Protein 2WUS (pdb70)

Sequence (837 aa):
LRKDIGIDLGTANTLVFLRGKGIVVNEPSVIAIDSTTGEILKVGLEAKNMIGKTPATIKAIRPMRDGVIADYTVALVMLRYFINKAKGGMNLFKPRVVIGVPIGITDVERRAILDAGLEAGASKVFLIEEPMAAAIGSNLNVEEPSGNMVVDIGGGTTEVAVISLGSIVTWESIRIAGDEMDEAIVQYVRETYRVAIGERTAERVKIEIGNVFPSKENDELETTVSGIDLSTGLPRKLTLKGGEVREALRSVVVAIVESVRTTLEKTPPELVSDIIERGIFLTGGGSLLRGLDTLLQKETGISVIRSEEPLTAVAKGAGMVLDKVNILKKLQGAGKDIGIDLGTANTLVFLRGKGIVVNEPSVIAIDSTTGEILKVGLEAKNMIGKTPATIKAIRPMRDGVIADYTVALVMLRYFINKAKGGMNLFKPRVVIGVPIGITDVERRAILDAGLEAGASKVFLIEEPMAAAIGSNLNVEEPSGNMVVDIGGGTTEVAVISLGSIVTWESIRIAGDEMDEAIVQYVRETYRVAIGERTAERVKIEIGNVFPSKENDELETTVSGIDLSTGLPRKLTLKGGEVREALRSVVVAIVESVRTTLEKTPPELVSDIIERGIFLTGGGSLLRGLDTLLQKETGISVIRSEEPLTAVAKGAGMVLDKVNILKKLQGAGSEKWKELGETFRKKREERRITLLDASLFTNINPSKLKRIEEGDLKGLDAEVYIKSYIKRYSEFLELSPDEMLKLYEEGKEEVAEEVEEKWKELGETFRKKREERRITLLDASLFTNINPSKLKRIEEGDLKGLDAEVYIKSYIKRYSEFLELSPDEMLKLYEEGKEEVA

Radius of gyration: 31.62 Å; Cα contacts (8 Å, |Δi|>4): 1701; chains: 4; bounding box: 78×76×75 Å

Nearest PDB structures (foldseek):
  1jcf-assembly1_A  TM=9.693E-01  e=6.500E-61  Thermotoga maritima
  8azg-assembly1_M  TM=9.417E-01  e=6.261E-46  Geobacillus stearothermophilus ATCC 7953
  4czl-assembly1_A  TM=9.411E-01  e=1.252E-42  Caulobacter vibrioides
  4czm-assembly2_B  TM=9.545E-01  e=4.908E-42  Caulobacter vibrioides
  4czj-assembly2_B  TM=9.371E-01  e=2.915E-41  Caulobacter vibrioides

Secondary structure (DSSP, 8-state):
--SEEEEE--SSEEEEEETTTEEEEEEES-EEE-TTT--EEEETHHHHHHHHH-GGG-EEE-S-SSSS-S-HHHHHHHHHHHHHHHH-SS--SPPEEEEEE-SS--HHHHHHHHHHHHHHT-SEEEEEEHHHHHHHHTT--SSSSS-EEEEEE-SS-EEEEEE-SSSEEEEEEES-SSHHHHHHHHHHHHHHSSEE--HHHHHHHHHHH-BSS--HHHHT-EEEEEEEETTT-SEEEEEEEHHHHHHHHHHHHHHHHHHHHHHHHTS-HHHHHHHHHH-EEEESGGG--BTHHHHHHHHHSS-EEEPSSTTTHHHHHHHHTTT-HHHHTTS-EE-/-EEEEEE-SSBEEEEETTTEEEE--B--EE--TTS----EESGGGTTTTSS--TT---B-SS-SSS----TTHHHHHHHHHHHTTSS--S-PPEEEEEE-SS--HHHHHHHHHHHHTTS-SEEEEEEHHHHHHHHTT--TTSSS-EEEEEE-SS-EEEEEEETTEEEEEEEES-SSHHHHHHHHHHHHHHHSEE--HHHHHHHHHHH-BSS--HHHHH-EEEEEEEETTT--EEEEEEEHHHHHHHHHHHHHHHHHHHHHHHTSS-HHHHHHHHHH-EEEESGGG--BTHHHHHHHHHS--EEE-S-TTTHHHHHHHHTTT-HHHHTTSEEE-/-HHHHHHHHHHHHHHHTTT--HHHHHHHSS--HHHHHHHHHT--TTSS-HHHHHHHHHHHHHHSS--HHHHHHHHHHHHHHHHTT--/-HHHHHHHHHHHHHHTTT--HHHHHHHS---HHHHHHHHTT--TTSS-HHHHHHHHHHHHHHTT--HHHHHHHHHTTTTS--

B-factor: mean 46.61, std 30.21, range [3.5, 229.76]

GO terms:
  GO:0005515 protein binding (F, IPI)

Structure (mmCIF, N/CA/C/O backbone):
data_2WUS
#
_entry.id   2WUS
#
_cell.length_a   81.813
_cell.length_b   109.836
_cell.length_c   112.273
_cell.angle_alpha   90.00
_cell.angle_beta   90.00
_cell.angle_gamma   90.00
#
_symmetry.space_group_name_H-M   'P 2 21 21'
#
loop_
_entity.id
_entity.type
_entity.pdbx_description
1 polymer 'ROD SHAPE-DETERMINING PROTEIN MREB'
2 polymer 'PUTATIVE UNCHARACTERIZED PROTEIN'
#
loop_
_atom_site.group_PDB
_atom_site.id
_atom_site.type_symbol
_atom_site.label_atom_id
_atom_site.label_alt_id
_atom_site.label_comp_id
_atom_site.label_asym_id
_atom_site.label_entity_id
_atom_site.label_seq_id
_atom_site.pdbx_PDB_ins_code
_atom_site.Cartn_x
_atom_site.Cartn_y
_atom_site.Cartn_z
_atom_site.occupancy
_atom_site.B_iso_or_equiv
_atom_site.auth_seq_id
_atom_site.auth_comp_id
_atom_site.auth_asym_id
_atom_site.auth_atom_id
_atom_site.pdbx_PDB_model_num
ATOM 1 N N . LEU A 1 2 ? 29.889 11.126 61.128 1.00 83.02 2 LEU A N 1
ATOM 2 C CA . LEU A 1 2 ? 30.417 10.966 62.475 1.00 78.61 2 LEU A CA 1
ATOM 3 C C . LEU A 1 2 ? 31.749 11.707 62.674 1.00 74.26 2 LEU A C 1
ATOM 4 O O . LEU A 1 2 ? 31.760 12.938 62.622 1.00 92.11 2 LEU A O 1
ATOM 9 N N . ARG A 1 3 ? 32.860 10.997 62.890 1.00 49.96 3 ARG A N 1
ATOM 10 C CA . ARG A 1 3 ? 34.090 11.676 63.348 1.00 41.80 3 ARG A CA 1
ATOM 11 C C . ARG A 1 3 ? 34.724 12.632 62.335 1.00 38.74 3 ARG A C 1
ATOM 12 O O . ARG A 1 3 ? 34.844 13.821 62.606 1.00 49.37 3 ARG A O 1
ATOM 20 N N . LYS A 1 4 ? 35.137 12.138 61.178 1.00 26.95 4 LYS A N 1
ATOM 21 C CA . LYS A 1 4 ? 35.692 13.049 60.181 1.00 28.00 4 LYS A CA 1
ATOM 22 C C . LYS A 1 4 ? 34.689 13.426 59.103 1.00 29.42 4 LYS A C 1
ATOM 23 O O . LYS A 1 4 ? 33.715 12.716 58.870 1.00 27.92 4 LYS A O 1
ATOM 29 N N . ASP A 1 5 ? 34.934 14.563 58.462 1.00 31.58 5 ASP A N 1
ATOM 30 C CA . ASP A 1 5 ? 34.020 15.121 57.468 1.00 26.11 5 ASP A CA 1
ATOM 31 C C . ASP A 1 5 ? 34.745 15.170 56.152 1.00 18.78 5 ASP A C 1
ATOM 32 O O . ASP A 1 5 ? 35.864 15.667 56.091 1.00 25.27 5 ASP A O 1
ATOM 37 N N . ILE A 1 6 ? 34.131 14.664 55.092 1.00 12.79 6 ILE A N 1
ATOM 38 C CA . ILE A 1 6 ? 34.804 14.722 53.800 1.00 17.01 6 ILE A CA 1
ATOM 39 C C . ILE A 1 6 ? 33.926 15.142 52.659 1.00 18.17 6 ILE A C 1
ATOM 40 O O . ILE A 1 6 ? 32.758 14.769 52.569 1.00 22.00 6 ILE A O 1
ATOM 45 N N . GLY A 1 7 ? 34.526 15.916 51.776 1.00 9.78 7 GLY A N 1
ATOM 46 C CA . GLY A 1 7 ? 33.907 16.256 50.520 1.00 27.51 7 GLY A CA 1
ATOM 47 C C . GLY A 1 7 ? 34.609 15.516 49.405 1.00 25.00 7 GLY A C 1
ATOM 48 O O . GLY A 1 7 ? 35.835 15.449 49.365 1.00 25.85 7 GLY A O 1
ATOM 49 N N . ILE A 1 8 ? 33.813 14.960 48.501 1.00 24.17 8 ILE A N 1
ATOM 50 C CA . ILE A 1 8 ? 34.308 14.221 47.356 1.00 14.76 8 ILE A CA 1
ATOM 51 C C . ILE A 1 8 ? 33.972 14.964 46.058 1.00 14.63 8 ILE A C 1
ATOM 52 O O . ILE A 1 8 ? 32.817 15.341 45.849 1.00 19.27 8 ILE A O 1
ATOM 57 N N . ASP A 1 9 ? 34.971 15.204 45.207 1.00 12.63 9 ASP A N 1
ATOM 58 C CA . ASP A 1 9 ? 34.715 15.651 43.827 1.00 26.03 9 ASP A CA 1
ATOM 59 C C . ASP A 1 9 ? 34.918 14.480 42.869 1.00 29.11 9 ASP A C 1
ATOM 60 O O . ASP A 1 9 ? 36.012 14.284 42.350 1.00 25.42 9 ASP A O 1
ATOM 65 N N . LEU A 1 10 ? 33.866 13.697 42.650 1.00 36.69 10 LEU A N 1
ATOM 66 C CA . LEU A 1 10 ? 33.916 12.620 41.664 1.00 37.74 10 LEU A CA 1
ATOM 67 C C . LEU A 1 10 ? 33.998 13.215 40.260 1.00 43.58 10 LEU A C 1
ATOM 68 O O . LEU A 1 10 ? 33.094 13.930 39.809 1.00 60.64 10 LEU A O 1
ATOM 73 N N . GLY A 1 11 ? 35.093 12.932 39.573 1.00 35.95 11 GLY A N 1
ATOM 74 C CA . GLY A 1 11 ? 35.266 13.403 38.216 1.00 47.51 11 GLY A CA 1
ATOM 75 C C . GLY A 1 11 ? 35.481 12.257 37.255 1.00 50.73 11 GLY A C 1
ATOM 76 O O . GLY A 1 11 ? 35.694 11.120 37.660 1.00 55.24 11 GLY A O 1
ATOM 77 N N . THR A 1 12 ? 35.423 12.554 35.970 1.00 49.71 12 THR A N 1
ATOM 78 C CA . THR A 1 12 ? 35.633 11.534 34.961 1.00 53.08 12 THR A CA 1
ATOM 79 C C . THR A 1 12 ? 37.119 11.435 34.654 1.00 51.16 12 THR A C 1
ATOM 80 O O . THR A 1 12 ? 37.542 10.689 33.774 1.00 50.35 12 THR A O 1
ATOM 84 N N . ALA A 1 13 ? 37.919 12.200 35.383 1.00 53.93 13 ALA A N 1
ATOM 85 C CA . ALA A 1 13 ? 39.362 12.101 35.234 1.00 55.93 13 ALA A CA 1
ATOM 86 C C . ALA A 1 13 ? 39.960 11.599 36.538 1.00 46.66 13 ALA A C 1
ATOM 87 O O . ALA A 1 13 ? 40.239 10.405 36.692 1.00 38.07 13 ALA A O 1
ATOM 89 N N . ASN A 1 14 ? 40.143 12.517 37.478 1.00 38.83 14 ASN A N 1
ATOM 90 C CA . ASN A 1 14 ? 40.595 12.159 38.809 1.00 34.22 14 ASN A CA 1
ATOM 91 C C . ASN A 1 14 ? 39.564 12.490 39.867 1.00 40.09 14 ASN A C 1
ATOM 92 O O . ASN A 1 14 ? 38.898 13.522 39.807 1.00 49.75 14 ASN A O 1
ATOM 97 N N . THR A 1 15 ? 39.441 11.604 40.844 1.00 36.30 15 THR A N 1
ATOM 98 C CA . THR A 1 15 ? 38.637 11.892 42.014 1.00 34.67 15 THR A CA 1
ATOM 99 C C . THR A 1 15 ? 39.503 12.555 43.083 1.00 27.42 15 THR A C 1
ATOM 100 O O . THR A 1 15 ? 40.636 12.148 43.329 1.00 29.59 15 THR A O 1
ATOM 104 N N . LEU A 1 16 ? 38.962 13.602 43.686 1.00 23.67 16 LEU A N 1
ATOM 105 C CA . LEU A 1 16 ? 39.655 14.375 44.702 1.00 20.45 16 LEU A CA 1
ATOM 106 C C . LEU A 1 16 ? 38.852 14.249 45.982 1.00 18.43 16 LEU A C 1
ATOM 107 O O . LEU A 1 16 ? 37.635 14.413 45.973 1.00 27.58 16 LEU A O 1
ATOM 112 N N . VAL A 1 17 ? 39.515 13.955 47.087 1.00 9.86 17 VAL A N 1
ATOM 113 C CA . VAL A 1 17 ? 38.815 13.898 48.372 1.00 17.96 17 VAL A CA 1
ATOM 114 C C . VAL A 1 17 ? 39.379 14.906 49.361 1.00 18.87 17 VAL A C 1
ATOM 115 O O . VAL A 1 17 ? 40.564 14.873 49.686 1.00 10.23 17 VAL A O 1
ATOM 119 N N . PHE A 1 18 ? 38.522 15.801 49.838 1.00 16.39 18 PHE A N 1
ATOM 120 C CA . PHE A 1 18 ? 38.937 16.791 50.818 1.00 19.66 18 PHE A CA 1
ATOM 121 C C . PHE A 1 18 ? 38.605 16.343 52.223 1.00 14.32 18 PHE A C 1
ATOM 122 O O . PHE A 1 18 ? 37.464 16.025 52.524 1.00 16.21 18 PHE A O 1
ATOM 130 N N . LEU A 1 19 ? 39.610 16.329 53.083 1.00 10.40 19 LEU A N 1
ATOM 131 C CA . LEU A 1 19 ? 39.397 16.030 54.484 1.00 17.74 19 LEU A CA 1
ATOM 132 C C . LEU A 1 19 ? 39.398 17.331 55.262 1.00 15.59 19 LEU A C 1
ATOM 133 O O . LEU A 1 19 ? 40.262 18.169 55.047 1.00 21.62 19 LEU A O 1
ATOM 138 N N . ARG A 1 20 ? 38.446 17.509 56.171 1.00 20.31 20 ARG A N 1
ATOM 139 C CA . ARG A 1 20 ? 38.449 18.701 57.023 1.00 16.74 20 ARG A CA 1
ATOM 140 C C . ARG A 1 20 ? 39.457 18.592 58.159 1.00 18.80 20 ARG A C 1
ATOM 141 O O . ARG A 1 20 ? 39.483 17.606 58.902 1.00 24.12 20 ARG A O 1
ATOM 149 N N . GLY A 1 21 ? 40.294 19.618 58.270 1.00 22.75 21 GLY A N 1
ATOM 150 C CA . GLY A 1 21 ? 41.399 19.618 59.210 1.00 32.61 21 GLY A CA 1
ATOM 151 C C . GLY A 1 21 ? 42.714 19.198 58.572 1.00 34.93 21 GLY A C 1
ATOM 152 O O . GLY A 1 21 ? 43.767 19.231 59.212 1.00 34.46 21 GLY A O 1
ATOM 153 N N . LYS A 1 22 ? 42.662 18.810 57.302 1.00 27.81 22 LYS A N 1
ATOM 154 C CA . LYS A 1 22 ? 43.839 18.275 56.646 1.00 31.61 22 LYS A CA 1
ATOM 155 C C . LYS A 1 22 ? 44.060 18.857 55.264 1.00 26.63 22 LYS A C 1
ATOM 156 O O . LYS A 1 22 ? 45.099 19.447 54.986 1.00 37.10 22 LYS A O 1
ATOM 162 N N . GLY A 1 23 ? 43.087 18.669 54.390 1.00 17.93 23 GLY A N 1
ATOM 163 C CA . GLY A 1 23 ? 43.205 19.145 53.029 1.00 23.89 23 GLY A CA 1
ATOM 164 C C . GLY A 1 23 ? 42.824 18.076 52.027 1.00 26.43 23 GLY A C 1
ATOM 165 O O . GLY A 1 23 ? 42.129 17.115 52.357 1.00 19.69 23 GLY A O 1
ATOM 166 N N . ILE A 1 24 ? 43.252 18.263 50.786 1.00 25.32 24 ILE A N 1
ATOM 167 C CA . ILE A 1 24 ? 43.139 17.219 49.788 1.00 20.58 24 ILE A CA 1
ATOM 168 C C . ILE A 1 24 ? 44.013 16.040 50.209 1.00 23.78 24 ILE A C 1
ATOM 169 O O . ILE A 1 24 ? 45.232 16.086 50.106 1.00 26.42 24 ILE A O 1
ATOM 174 N N . VAL A 1 25 ? 43.373 14.992 50.708 1.00 31.12 25 VAL A N 1
ATOM 175 C CA . VAL A 1 25 ? 44.068 13.793 51.151 1.00 30.05 25 VAL A CA 1
ATOM 176 C C . VAL A 1 25 ? 44.023 12.710 50.072 1.00 35.38 25 VAL A C 1
ATOM 177 O O . VAL A 1 25 ? 44.582 11.638 50.246 1.00 43.82 25 VAL A O 1
ATOM 181 N N . VAL A 1 26 ? 43.351 12.981 48.959 1.00 32.08 26 VAL A N 1
ATOM 182 C CA . VAL A 1 26 ? 43.286 12.006 47.877 1.00 20.48 26 VAL A CA 1
ATOM 183 C C . VAL A 1 26 ? 43.166 12.635 46.504 1.00 25.48 26 VAL A C 1
ATOM 184 O O . VAL A 1 26 ? 42.208 13.352 46.225 1.00 39.55 26 VAL A O 1
ATOM 188 N N . ASN A 1 27 ? 44.136 12.361 45.643 1.00 27.45 27 ASN A N 1
ATOM 189 C CA . ASN A 1 27 ? 43.995 12.642 44.221 1.00 29.87 27 ASN A CA 1
ATOM 190 C C . ASN A 1 27 ? 44.488 11.426 43.430 1.00 43.95 27 ASN A C 1
ATOM 191 O O . ASN A 1 27 ? 45.692 11.244 43.218 1.00 47.69 27 ASN A O 1
ATOM 196 N N . GLU A 1 28 ? 43.537 10.579 43.038 1.00 43.08 28 GLU A N 1
ATOM 197 C CA . GLU A 1 28 ? 43.808 9.346 42.306 1.00 30.15 28 GLU A CA 1
ATOM 198 C C . GLU A 1 28 ? 42.826 9.247 41.135 1.00 22.85 28 GLU A C 1
ATOM 199 O O . GLU A 1 28 ? 41.705 9.770 41.214 1.00 16.87 28 GLU A O 1
ATOM 205 N N . PRO A 1 29 ? 43.246 8.599 40.033 1.00 18.03 29 PRO A N 1
ATOM 206 C CA . PRO A 1 29 ? 42.403 8.489 38.830 1.00 19.28 29 PRO A CA 1
ATOM 207 C C . PRO A 1 29 ? 41.113 7.703 39.075 1.00 26.92 29 PRO A C 1
ATOM 208 O O . PRO A 1 29 ? 41.131 6.742 39.832 1.00 35.51 29 PRO A O 1
ATOM 212 N N . SER A 1 30 ? 40.010 8.100 38.442 1.00 38.26 30 SER A N 1
ATOM 213 C CA . SER A 1 30 ? 38.710 7.434 38.650 1.00 41.42 30 SER A CA 1
ATOM 214 C C . SER A 1 30 ? 38.556 6.105 37.878 1.00 41.68 30 SER A C 1
ATOM 215 O O . SER A 1 30 ? 37.689 5.982 37.005 1.00 39.62 30 SER A O 1
ATOM 218 N N . VAL A 1 31 ? 39.375 5.109 38.211 1.00 42.23 31 VAL A N 1
ATOM 219 C CA . VAL A 1 31 ? 39.426 3.873 37.429 1.00 37.73 31 VAL A CA 1
ATOM 220 C C . VAL A 1 31 ? 39.503 2.600 38.266 1.00 33.41 31 VAL A C 1
ATOM 221 O O . VAL A 1 31 ? 40.282 2.533 39.221 1.00 30.70 31 VAL A O 1
ATOM 225 N N . ILE A 1 32 ? 38.701 1.592 37.910 1.00 23.95 32 ILE A N 1
ATOM 226 C CA . ILE A 1 32 ? 38.924 0.246 38.453 1.00 36.97 32 ILE A CA 1
ATOM 227 C C . ILE A 1 32 ? 39.429 -0.737 37.373 1.00 31.91 32 ILE A C 1
ATOM 228 O O . ILE A 1 32 ? 39.004 -0.692 36.215 1.00 20.59 32 ILE A O 1
ATOM 233 N N . ALA A 1 33 ? 40.383 -1.583 37.752 1.00 30.05 33 ALA A N 1
ATOM 234 C CA . ALA A 1 33 ? 40.919 -2.591 36.848 1.00 27.95 33 ALA A CA 1
ATOM 235 C C . ALA A 1 33 ? 40.353 -3.944 37.235 1.00 27.30 33 ALA A C 1
ATOM 236 O O . ALA A 1 33 ? 40.549 -4.394 38.361 1.00 33.43 33 ALA A O 1
ATOM 238 N N . ILE A 1 34 ? 39.641 -4.590 36.319 1.00 23.49 34 ILE A N 1
ATOM 239 C CA . ILE A 1 34 ? 39.139 -5.944 36.575 1.00 35.11 34 ILE A CA 1
ATOM 240 C C . ILE A 1 34 ? 39.821 -6.939 35.625 1.00 42.18 34 ILE A C 1
ATOM 241 O O . ILE A 1 34 ? 40.201 -6.576 34.518 1.00 52.63 34 ILE A O 1
ATOM 246 N N . ASP A 1 35 ? 39.998 -8.185 36.049 1.00 41.04 35 ASP A N 1
ATOM 247 C CA . ASP A 1 35 ? 40.680 -9.158 35.192 1.00 39.20 35 ASP A CA 1
ATOM 248 C C . ASP A 1 35 ? 39.793 -9.532 34.011 1.00 27.66 35 ASP A C 1
ATOM 249 O O . ASP A 1 35 ? 38.608 -9.811 34.173 1.00 31.64 35 ASP A O 1
ATOM 254 N N . SER A 1 36 ? 40.381 -9.537 32.823 1.00 29.02 36 SER A N 1
ATOM 255 C CA . SER A 1 36 ? 39.632 -9.627 31.572 1.00 43.25 36 SER A CA 1
ATOM 256 C C . SER A 1 36 ? 38.794 -10.903 31.425 1.00 49.80 36 SER A C 1
ATOM 257 O O . SER A 1 36 ? 38.013 -11.052 30.480 1.00 46.56 36 SER A O 1
ATOM 260 N N . THR A 1 37 ? 38.941 -11.816 32.372 1.00 51.73 37 THR A N 1
ATOM 261 C CA . THR A 1 37 ? 38.290 -13.104 32.245 1.00 54.08 37 THR A CA 1
ATOM 262 C C . THR A 1 37 ? 37.184 -13.317 33.277 1.00 52.46 37 THR A C 1
ATOM 263 O O . THR A 1 37 ? 36.023 -13.530 32.919 1.00 54.38 37 THR A O 1
ATOM 267 N N . THR A 1 38 ? 37.553 -13.246 34.553 1.00 47.09 38 THR A N 1
ATOM 268 C CA . THR A 1 38 ? 36.629 -13.488 35.660 1.00 50.67 38 THR A CA 1
ATOM 269 C C . THR A 1 38 ? 35.653 -12.334 35.907 1.00 51.18 38 THR A C 1
ATOM 270 O O . THR A 1 38 ? 34.471 -12.558 36.213 1.00 53.96 38 THR A O 1
ATOM 274 N N . GLY A 1 39 ? 36.147 -11.104 35.772 1.00 39.97 39 GLY A N 1
ATOM 275 C CA . GLY A 1 39 ? 35.385 -9.932 36.168 1.00 37.30 39 GLY A CA 1
ATOM 276 C C . GLY A 1 39 ? 35.702 -9.674 37.623 1.00 39.01 39 GLY A C 1
ATOM 277 O O . GLY A 1 39 ? 34.870 -9.200 38.386 1.00 39.16 39 GLY A O 1
ATOM 278 N N . GLU A 1 40 ? 36.928 -10.027 37.997 1.00 42.21 40 GLU A N 1
ATOM 279 C CA . GLU A 1 40 ? 37.421 -9.898 39.362 1.00 45.09 40 GLU A CA 1
ATOM 280 C C . GLU A 1 40 ? 38.001 -8.502 39.563 1.00 49.95 40 GLU A C 1
ATOM 281 O O . GLU A 1 40 ? 39.079 -8.174 39.057 1.00 47.64 40 GLU A O 1
ATOM 287 N N . ILE A 1 41 ? 37.271 -7.667 40.287 1.00 49.36 41 ILE A N 1
ATOM 288 C CA . ILE A 1 41 ? 37.787 -6.358 40.623 1.00 37.43 41 ILE A CA 1
ATOM 289 C C . ILE A 1 41 ? 39.136 -6.536 41.299 1.00 38.79 41 ILE A C 1
ATOM 290 O O . ILE A 1 41 ? 39.230 -7.108 42.381 1.00 15.95 41 ILE A O 1
ATOM 295 N N . LEU A 1 42 ? 40.177 -6.064 40.620 1.00 40.26 42 LEU A N 1
ATOM 296 C CA . LEU A 1 42 ? 41.556 -6.211 41.075 1.00 41.90 42 LEU A CA 1
ATOM 297 C C . LEU A 1 42 ? 42.055 -4.989 41.842 1.00 42.49 42 LEU A C 1
ATOM 298 O O . LEU A 1 42 ? 42.380 -5.065 43.022 1.00 34.95 42 LEU A O 1
ATOM 303 N N . LYS A 1 43 ? 42.144 -3.857 41.161 1.00 49.28 43 LYS A N 1
ATOM 304 C CA . LYS A 1 43 ? 42.586 -2.647 41.834 1.00 41.39 43 LYS A CA 1
ATOM 305 C C . LYS A 1 43 ? 41.669 -1.477 41.561 1.00 34.62 43 LYS A C 1
ATOM 306 O O . LYS A 1 43 ? 40.900 -1.472 40.599 1.00 41.11 43 LYS A O 1
ATOM 312 N N . VAL A 1 44 ? 41.739 -0.491 42.440 1.00 27.25 44 VAL A N 1
ATOM 313 C CA . VAL A 1 44 ? 41.033 0.749 42.227 1.00 28.72 44 VAL A CA 1
ATOM 314 C C . VAL A 1 44 ? 42.009 1.910 42.398 1.00 31.79 44 VAL A C 1
ATOM 315 O O . VAL A 1 44 ? 42.936 1.838 43.198 1.00 29.01 44 VAL A O 1
ATOM 319 N N . GLY A 1 45 ? 41.826 2.954 41.597 1.00 38.62 45 GLY A N 1
ATOM 320 C CA . GLY A 1 45 ? 42.609 4.170 41.724 1.00 33.40 45 GLY A CA 1
ATOM 321 C C . GLY A 1 45 ? 43.941 4.171 41.003 1.00 34.18 45 GLY A C 1
ATOM 322 O O . GLY A 1 45 ? 44.079 3.635 39.907 1.00 44.18 45 GLY A O 1
ATOM 323 N N . LEU A 1 46 ? 44.920 4.800 41.636 1.00 32.19 46 LEU A N 1
ATOM 324 C CA . LEU A 1 46 ? 46.260 4.949 41.103 1.00 34.85 46 LEU A CA 1
ATOM 325 C C . LEU A 1 46 ? 46.888 3.563 40.881 1.00 38.60 46 LEU A C 1
ATOM 326 O O . LEU A 1 46 ? 47.489 3.288 39.832 1.00 35.84 46 LEU A O 1
ATOM 331 N N . GLU A 1 47 ? 46.713 2.680 41.858 1.00 39.12 47 GLU A N 1
ATOM 332 C CA . GLU A 1 47 ? 47.114 1.287 41.710 1.00 49.24 47 GLU A CA 1
ATOM 333 C C . GLU A 1 47 ? 46.570 0.675 40.415 1.00 43.43 47 GLU A C 1
ATOM 334 O O . GLU A 1 47 ? 47.129 -0.290 39.908 1.00 44.15 47 GLU A O 1
ATOM 340 N N . ALA A 1 48 ? 45.474 1.230 39.899 1.00 40.54 48 ALA A N 1
ATOM 341 C CA . ALA A 1 48 ? 44.822 0.722 38.691 1.00 38.47 48 ALA A CA 1
ATOM 342 C C . ALA A 1 48 ? 45.275 1.455 37.440 1.00 40.41 48 ALA A C 1
ATOM 343 O O . ALA A 1 48 ? 45.224 0.914 36.339 1.00 47.35 48 ALA A O 1
ATOM 345 N N . LYS A 1 49 ? 45.686 2.701 37.594 1.00 39.31 49 LYS A N 1
ATOM 346 C CA . LYS A 1 49 ? 46.219 3.425 36.458 1.00 45.46 49 LYS A CA 1
ATOM 347 C C . LYS A 1 49 ? 47.523 2.744 36.135 1.00 41.87 49 LYS A C 1
ATOM 348 O O . LYS A 1 49 ? 47.867 2.567 34.970 1.00 38.93 49 LYS A O 1
ATOM 354 N N . ASN A 1 50 ? 48.233 2.333 37.183 1.00 41.16 50 ASN A N 1
ATOM 355 C CA . ASN A 1 50 ? 49.562 1.745 37.025 1.00 47.68 50 ASN A CA 1
ATOM 356 C C . ASN A 1 50 ? 49.586 0.376 36.332 1.00 44.14 50 ASN A C 1
ATOM 357 O O . ASN A 1 50 ? 50.260 0.193 35.311 1.00 42.75 50 ASN A O 1
ATOM 362 N N . MET A 1 51 ? 48.841 -0.578 36.876 1.00 38.96 51 MET A N 1
ATOM 363 C CA . MET A 1 51 ? 48.825 -1.922 36.318 1.00 40.06 51 MET A CA 1
ATOM 364 C C . MET A 1 51 ? 48.065 -1.989 34.997 1.00 31.19 51 MET A C 1
ATOM 365 O O . MET A 1 51 ? 48.034 -3.011 34.335 1.00 29.25 51 MET A O 1
ATOM 370 N N . ILE A 1 52 ? 47.457 -0.887 34.606 1.00 38.96 52 ILE A N 1
ATOM 371 C CA . ILE A 1 52 ? 46.789 -0.841 33.321 1.00 45.79 52 ILE A CA 1
ATOM 372 C C . ILE A 1 52 ? 47.813 -0.460 32.242 1.00 45.57 52 ILE A C 1
ATOM 373 O O . ILE A 1 52 ? 47.586 -0.652 31.046 1.00 45.11 52 ILE A O 1
ATOM 378 N N . GLY A 1 53 ? 48.954 0.059 32.685 1.00 43.80 53 GLY A N 1
ATOM 379 C CA . GLY A 1 53 ? 50.007 0.473 31.778 1.00 55.14 53 GLY A CA 1
ATOM 380 C C . GLY A 1 53 ? 51.081 -0.587 31.722 1.00 59.63 53 GLY A C 1
ATOM 381 O O . GLY A 1 53 ? 51.859 -0.667 30.771 1.00 62.70 53 GLY A O 1
ATOM 382 N N . LYS A 1 54 ? 51.124 -1.407 32.762 1.00 52.07 54 LYS A N 1
ATOM 383 C CA . LYS A 1 54 ? 52.013 -2.548 32.768 1.00 51.00 54 LYS A CA 1
ATOM 384 C C . LYS A 1 54 ? 51.409 -3.719 31.979 1.00 57.07 54 LYS A C 1
ATOM 385 O O . LYS A 1 54 ? 52.069 -4.287 31.108 1.00 53.72 54 LYS A O 1
ATOM 391 N N . THR A 1 55 ? 50.148 -4.051 32.271 1.00 59.57 55 THR A N 1
ATOM 392 C CA . THR A 1 55 ? 49.491 -5.256 31.747 1.00 43.82 55 THR A CA 1
ATOM 393 C C . THR A 1 55 ? 48.097 -4.970 31.184 1.00 36.77 55 THR A C 1
ATOM 394 O O . THR A 1 55 ? 47.104 -5.448 31.722 1.00 33.55 55 THR A O 1
ATOM 398 N N . PRO A 1 56 ? 48.011 -4.207 30.088 1.00 40.42 56 PRO A N 1
ATOM 399 C CA . PRO A 1 56 ? 46.695 -3.792 29.589 1.00 45.38 56 PRO A CA 1
ATOM 400 C C . PRO A 1 56 ? 45.939 -4.942 28.937 1.00 55.61 56 PRO A C 1
ATOM 401 O O . PRO A 1 56 ? 44.725 -4.868 28.722 1.00 54.70 56 PRO A O 1
ATOM 405 N N . ALA A 1 57 ? 46.668 -6.006 28.632 1.00 61.00 57 ALA A N 1
ATOM 406 C CA . ALA A 1 57 ? 46.125 -7.096 27.843 1.00 61.62 57 ALA A CA 1
ATOM 407 C C . ALA A 1 57 ? 45.415 -8.139 28.696 1.00 58.62 57 ALA A C 1
ATOM 408 O O . ALA A 1 57 ? 44.798 -9.064 28.166 1.00 52.92 57 ALA A O 1
ATOM 410 N N . THR A 1 58 ? 45.516 -7.994 30.014 1.00 58.79 58 THR A N 1
ATOM 411 C CA . THR A 1 58 ? 44.890 -8.935 30.937 1.00 59.23 58 THR A CA 1
ATOM 412 C C . THR A 1 58 ? 43.983 -8.182 31.886 1.00 59.78 58 THR A C 1
ATOM 413 O O . THR A 1 58 ? 43.896 -8.508 33.068 1.00 57.81 58 THR A O 1
ATOM 417 N N . ILE A 1 59 ? 43.299 -7.177 31.353 1.00 57.70 59 ILE A N 1
ATOM 418 C CA . ILE A 1 59 ? 42.554 -6.246 32.179 1.00 38.53 59 ILE A CA 1
ATOM 419 C C . ILE A 1 59 ? 41.517 -5.492 31.367 1.00 36.45 59 ILE A C 1
ATOM 420 O O . ILE A 1 59 ? 41.750 -5.141 30.205 1.00 41.05 59 ILE A O 1
ATOM 425 N N . LYS A 1 60 ? 40.363 -5.283 31.998 1.00 30.56 60 LYS A N 1
ATOM 426 C CA . LYS A 1 60 ? 39.313 -4.404 31.510 1.00 37.67 60 LYS A CA 1
ATOM 427 C C . LYS A 1 60 ? 39.296 -3.174 32.432 1.00 39.96 60 LYS A C 1
ATOM 428 O O . LYS A 1 60 ? 39.254 -3.310 33.661 1.00 31.76 60 LYS A O 1
ATOM 434 N N . ALA A 1 61 ? 39.381 -1.980 31.843 1.00 48.75 61 ALA A N 1
ATOM 435 C CA . ALA A 1 61 ? 39.359 -0.727 32.613 1.00 38.43 61 ALA A CA 1
ATOM 436 C C . ALA A 1 61 ? 37.960 -0.161 32.636 1.00 30.52 61 ALA A C 1
ATOM 437 O O . ALA A 1 61 ? 37.359 0.075 31.593 1.00 28.84 61 ALA A O 1
ATOM 439 N N . ILE A 1 62 ? 37.441 0.048 33.834 1.00 24.30 62 ILE A N 1
ATOM 440 C CA . ILE A 1 62 ? 36.092 0.557 33.974 1.00 32.64 62 ILE A CA 1
ATOM 441 C C . ILE A 1 62 ? 36.137 1.914 34.669 1.00 38.28 62 ILE A C 1
ATOM 442 O O . ILE A 1 62 ? 36.739 2.059 35.740 1.00 15.92 62 ILE A O 1
ATOM 447 N N . ARG A 1 63 ? 35.533 2.910 34.021 1.00 39.57 63 ARG A N 1
ATOM 448 C CA . ARG A 1 63 ? 35.440 4.265 34.561 1.00 42.22 63 ARG A CA 1
ATOM 449 C C . ARG A 1 63 ? 33.993 4.580 34.922 1.00 37.57 63 ARG A C 1
ATOM 450 O O . ARG A 1 63 ? 33.199 4.932 34.058 1.00 38.70 63 ARG A O 1
ATOM 458 N N . PRO A 1 64 ? 33.661 4.473 36.214 1.00 43.39 64 PRO A N 1
ATOM 459 C CA . PRO A 1 64 ? 32.310 4.468 36.799 1.00 55.87 64 PRO A CA 1
ATOM 460 C C . PRO A 1 64 ? 31.423 5.655 36.420 1.00 62.72 64 PRO A C 1
ATOM 461 O O . PRO A 1 64 ? 30.208 5.488 36.298 1.00 63.69 64 PRO A O 1
ATOM 465 N N . MET A 1 65 ? 32.013 6.834 36.255 1.00 64.49 65 MET A N 1
ATOM 466 C CA . MET A 1 65 ? 31.244 8.002 35.850 1.00 76.96 65 MET A CA 1
ATOM 467 C C . MET A 1 65 ? 31.358 8.206 34.346 1.00 81.76 65 MET A C 1
ATOM 468 O O . MET A 1 65 ? 32.241 8.913 33.875 1.00 74.31 65 MET A O 1
ATOM 473 N N . ARG A 1 66 ? 30.459 7.565 33.603 1.00 103.15 66 ARG A N 1
ATOM 474 C CA . ARG A 1 66 ? 30.499 7.549 32.140 1.00 112.23 66 ARG A CA 1
ATOM 475 C C . ARG A 1 66 ? 30.541 8.938 31.543 1.00 115.15 66 ARG A C 1
ATOM 476 O O . ARG A 1 66 ? 31.446 9.270 30.774 1.00 118.23 66 ARG A O 1
ATOM 484 N N . ASP A 1 67 ? 29.530 9.732 31.879 1.00 109.85 67 ASP A N 1
ATOM 485 C CA . ASP A 1 67 ? 29.387 11.065 31.324 1.00 105.90 67 ASP A CA 1
ATOM 486 C C . ASP A 1 67 ? 29.514 12.072 32.449 1.00 93.58 67 ASP A C 1
ATOM 487 O O . ASP A 1 67 ? 30.584 12.634 32.672 1.00 94.53 67 ASP A O 1
ATOM 492 N N . GLY A 1 68 ? 28.422 12.290 33.169 1.00 77.00 68 GLY A N 1
ATOM 493 C CA . GLY A 1 68 ? 28.447 13.198 34.296 1.00 62.31 68 GLY A CA 1
ATOM 494 C C . GLY A 1 68 ? 28.062 12.474 35.564 1.00 53.92 68 GLY A C 1
ATOM 495 O O . GLY A 1 68 ? 28.596 12.729 36.641 1.00 34.50 68 GLY A O 1
ATOM 496 N N . VAL A 1 69 ? 27.129 11.545 35.429 1.00 65.26 69 VAL A N 1
ATOM 497 C CA . VAL A 1 69 ? 26.595 10.848 36.587 1.00 77.96 69 VAL A CA 1
ATOM 498 C C . VAL A 1 69 ? 27.102 9.408 36.694 1.00 88.65 69 VAL A C 1
ATOM 499 O O . VAL A 1 69 ? 28.139 9.061 36.122 1.00 93.81 69 VAL A O 1
ATOM 503 N N . ILE A 1 70 ? 26.362 8.583 37.434 1.00 87.18 70 ILE A N 1
ATOM 504 C CA . ILE A 1 70 ? 26.742 7.196 37.697 1.00 76.75 70 ILE A CA 1
ATOM 505 C C . ILE A 1 70 ? 26.029 6.186 36.794 1.00 74.58 70 ILE A C 1
ATOM 506 O O . ILE A 1 70 ? 24.789 6.095 36.773 1.00 53.77 70 ILE A O 1
ATOM 511 N N . ALA A 1 71 ? 26.836 5.413 36.069 1.00 79.70 71 ALA A N 1
ATOM 512 C CA . ALA A 1 71 ? 26.341 4.393 35.158 1.00 71.47 71 ALA A CA 1
ATOM 513 C C . ALA A 1 71 ? 26.352 3.017 35.813 1.00 73.86 71 ALA A C 1
ATOM 514 O O . ALA A 1 71 ? 25.299 2.430 36.058 1.00 76.10 71 ALA A O 1
ATOM 516 N N . ASP A 1 72 ? 27.545 2.505 36.099 1.00 80.62 72 ASP A N 1
ATOM 517 C CA . ASP A 1 72 ? 27.679 1.167 36.676 1.00 85.87 72 ASP A CA 1
ATOM 518 C C . ASP A 1 72 ? 27.648 1.225 38.203 1.00 78.49 72 ASP A C 1
ATOM 519 O O . ASP A 1 72 ? 28.694 1.185 38.860 1.00 77.37 72 ASP A O 1
ATOM 524 N N . TYR A 1 73 ? 26.437 1.309 38.752 1.00 53.06 73 TYR A N 1
ATOM 525 C CA . TYR A 1 73 ? 26.220 1.544 40.182 1.00 38.12 73 TYR A CA 1
ATOM 526 C C . TYR A 1 73 ? 26.970 0.596 41.127 1.00 44.12 73 TYR A C 1
ATOM 527 O O . TYR A 1 73 ? 27.301 0.969 42.254 1.00 41.87 73 TYR A O 1
ATOM 536 N N . THR A 1 74 ? 27.230 -0.628 40.685 1.00 45.40 74 THR A N 1
ATOM 537 C CA . THR A 1 74 ? 27.963 -1.565 41.522 1.00 46.57 74 THR A CA 1
ATOM 538 C C . THR A 1 74 ? 29.439 -1.207 41.507 1.00 44.24 74 THR A C 1
ATOM 539 O O . THR A 1 74 ? 30.141 -1.365 42.501 1.00 36.42 74 THR A O 1
ATOM 543 N N . VAL A 1 75 ? 29.910 -0.723 40.368 1.00 51.29 75 VAL A N 1
ATOM 544 C CA . VAL A 1 75 ? 31.308 -0.350 40.244 1.00 56.62 75 VAL A CA 1
ATOM 545 C C . VAL A 1 75 ? 31.527 0.945 41.011 1.00 52.02 75 VAL A C 1
ATOM 546 O O . VAL A 1 75 ? 32.539 1.116 41.703 1.00 45.41 75 VAL A O 1
ATOM 550 N N . ALA A 1 76 ? 30.565 1.854 40.884 1.00 42.16 76 ALA A N 1
ATOM 551 C CA . ALA A 1 76 ? 30.584 3.086 41.654 1.00 44.87 76 ALA A CA 1
ATOM 552 C C . ALA A 1 76 ? 30.710 2.736 43.133 1.00 40.62 76 ALA A C 1
ATOM 553 O O . ALA A 1 76 ? 31.755 2.942 43.740 1.00 40.02 76 ALA A O 1
ATOM 555 N N . LEU A 1 77 ? 29.631 2.205 43.695 1.00 34.05 77 LEU A N 1
ATOM 556 C CA . LEU A 1 77 ? 29.629 1.662 45.040 1.00 28.53 77 LEU A CA 1
ATOM 557 C C . LEU A 1 77 ? 31.034 1.268 45.488 1.00 27.01 77 LEU A C 1
ATOM 558 O O . LEU A 1 77 ? 31.487 1.665 46.562 1.00 29.44 77 LEU A O 1
ATOM 563 N N . VAL A 1 78 ? 31.712 0.482 44.657 1.00 21.93 78 VAL A N 1
ATOM 564 C CA . VAL A 1 78 ? 33.044 -0.033 44.964 1.00 28.84 78 VAL A CA 1
ATOM 565 C C . VAL A 1 78 ? 34.105 1.063 44.918 1.00 30.21 78 VAL A C 1
ATOM 566 O O . VAL A 1 78 ? 34.998 1.142 45.767 1.00 20.34 78 VAL A O 1
ATOM 570 N N . MET A 1 79 ? 34.023 1.904 43.902 1.00 37.46 79 MET A N 1
ATOM 571 C CA . MET A 1 79 ? 34.962 2.999 43.817 1.00 42.51 79 MET A CA 1
ATOM 572 C C . MET A 1 79 ? 34.760 3.882 45.036 1.00 32.36 79 MET A C 1
ATOM 573 O O . MET A 1 79 ? 35.661 4.069 45.847 1.00 26.14 79 MET A O 1
ATOM 578 N N . LEU A 1 80 ? 33.553 4.405 45.158 1.00 26.86 80 LEU A N 1
ATOM 579 C CA . LEU A 1 80 ? 33.155 5.159 46.324 1.00 30.48 80 LEU A CA 1
ATOM 580 C C . LEU A 1 80 ? 33.720 4.579 47.611 1.00 33.64 80 LEU A C 1
ATOM 581 O O . LEU A 1 80 ? 34.287 5.299 48.429 1.00 32.96 80 LEU A O 1
ATOM 586 N N . ARG A 1 81 ? 33.549 3.277 47.797 1.00 28.94 81 ARG A N 1
ATOM 587 C CA . ARG A 1 81 ? 33.939 2.653 49.045 1.00 32.41 81 ARG A CA 1
ATOM 588 C C . ARG A 1 81 ? 35.453 2.767 49.187 1.00 33.75 81 ARG A C 1
ATOM 589 O O . ARG A 1 81 ? 35.984 2.885 50.299 1.00 22.35 81 ARG A O 1
ATOM 597 N N . TYR A 1 82 ? 36.138 2.767 48.046 1.00 33.06 82 TYR A N 1
ATOM 598 C CA . TYR A 1 82 ? 37.595 2.876 48.013 1.00 30.59 82 TYR A CA 1
ATOM 599 C C . TYR A 1 82 ? 38.142 4.238 48.448 1.00 26.00 82 TYR A C 1
ATOM 600 O O . TYR A 1 82 ? 39.114 4.304 49.194 1.00 22.41 82 TYR A O 1
ATOM 609 N N . PHE A 1 83 ? 37.534 5.318 47.962 1.00 21.79 83 PHE A N 1
ATOM 610 C CA . PHE A 1 83 ? 38.030 6.666 48.234 1.00 18.82 83 PHE A CA 1
ATOM 611 C C . PHE A 1 83 ? 37.694 7.149 49.647 1.00 22.92 83 PHE A C 1
ATOM 612 O O . PHE A 1 83 ? 38.566 7.661 50.343 1.00 24.76 83 PHE A O 1
ATOM 620 N N . ILE A 1 84 ? 36.438 6.985 50.061 1.00 23.35 84 ILE A N 1
ATOM 621 C CA . ILE A 1 84 ? 36.020 7.264 51.436 1.00 19.00 84 ILE A CA 1
ATOM 622 C C . ILE A 1 84 ? 36.935 6.551 52.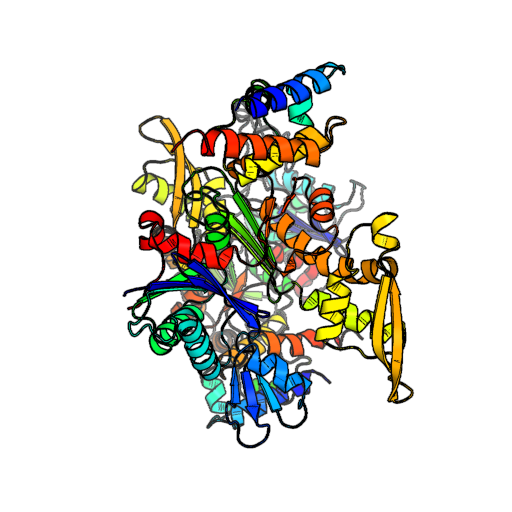433 1.00 28.07 84 ILE A C 1
ATOM 623 O O . ILE A 1 84 ? 37.164 7.028 53.544 1.00 26.75 84 ILE A O 1
ATOM 628 N N . ASN A 1 85 ? 37.451 5.396 52.028 1.00 33.61 85 ASN A N 1
ATOM 629 C CA . ASN A 1 85 ? 38.336 4.621 52.883 1.00 32.11 85 ASN A CA 1
ATOM 630 C C . ASN A 1 85 ? 39.778 5.091 52.864 1.00 22.71 85 ASN A C 1
ATOM 631 O O . ASN A 1 85 ? 40.401 5.166 53.908 1.00 39.22 85 ASN A O 1
ATOM 636 N N . LYS A 1 86 ? 40.322 5.412 51.698 1.00 22.76 86 LYS A N 1
ATOM 637 C CA . LYS A 1 86 ? 41.671 5.975 51.671 1.00 36.12 86 LYS A CA 1
ATOM 638 C C . LYS A 1 86 ? 41.686 7.331 52.386 1.00 40.45 86 LYS A C 1
ATOM 639 O O . LYS A 1 86 ? 42.635 7.671 53.102 1.00 34.61 86 LYS A O 1
ATOM 645 N N . ALA A 1 87 ? 40.613 8.090 52.197 1.00 37.76 87 ALA A N 1
ATOM 646 C CA . ALA A 1 87 ? 40.451 9.371 52.862 1.00 43.25 87 ALA A CA 1
ATOM 647 C C . ALA A 1 87 ? 40.285 9.204 54.366 1.00 46.19 87 ALA A C 1
ATOM 648 O O . ALA A 1 87 ? 40.885 9.943 55.151 1.00 46.05 87 ALA A O 1
ATOM 650 N N . LYS A 1 88 ? 39.461 8.241 54.766 1.00 40.53 88 LYS A N 1
ATOM 651 C CA . LYS A 1 88 ? 39.153 8.065 56.177 1.00 50.54 88 LYS A CA 1
ATOM 652 C C . LYS A 1 88 ? 40.455 7.964 56.964 1.00 61.35 88 LYS A C 1
ATOM 653 O O . LYS A 1 88 ? 40.620 8.626 57.985 1.00 60.65 88 LYS A O 1
ATOM 659 N N . GLY A 1 89 ? 41.383 7.149 56.469 1.00 66.18 89 GLY A N 1
ATOM 660 C CA . GLY A 1 89 ? 42.713 7.062 57.043 1.00 68.67 89 GLY A CA 1
ATOM 661 C C . GLY A 1 89 ? 43.261 5.652 57.177 1.00 68.34 89 GLY A C 1
ATOM 662 O O . GLY A 1 89 ? 44.442 5.409 56.931 1.00 64.48 89 GLY A O 1
ATOM 663 N N . GLY A 1 90 ? 42.401 4.720 57.567 1.00 67.77 90 GLY A N 1
ATOM 664 C CA . GLY A 1 90 ? 42.842 3.381 57.904 1.00 68.80 90 GLY A CA 1
ATOM 665 C C . GLY A 1 90 ? 42.814 3.184 59.411 1.00 72.09 90 GLY A C 1
ATOM 666 O O . GLY A 1 90 ? 42.165 2.265 59.928 1.00 54.38 90 GLY A O 1
ATOM 667 N N . MET A 1 91 ? 43.518 4.060 60.124 1.00 85.70 91 MET A N 1
ATOM 668 C CA . MET A 1 91 ? 43.484 4.049 61.582 1.00 94.52 91 MET A CA 1
ATOM 669 C C . MET A 1 91 ? 42.165 4.633 62.087 1.00 96.48 91 MET A C 1
ATOM 670 O O . MET A 1 91 ? 41.884 4.595 63.285 1.00 102.81 91 MET A O 1
ATOM 675 N N . ASN A 1 92 ? 41.360 5.180 61.177 1.00 91.28 92 ASN A N 1
ATOM 676 C CA . ASN A 1 92 ? 40.016 5.627 61.543 1.00 84.50 92 ASN A CA 1
ATOM 677 C C . ASN A 1 92 ? 38.980 4.513 61.386 1.00 71.91 92 ASN A C 1
ATOM 678 O O . ASN A 1 92 ? 39.012 3.727 60.434 1.00 66.90 92 ASN A O 1
ATOM 683 N N . LEU A 1 93 ? 38.063 4.455 62.342 1.00 59.09 93 LEU A N 1
ATOM 684 C CA . LEU A 1 93 ? 37.046 3.427 62.358 1.00 48.83 93 LEU A CA 1
ATOM 685 C C . LEU A 1 93 ? 35.675 4.004 62.700 1.00 19.91 93 LEU A C 1
ATOM 686 O O . LEU A 1 93 ? 34.936 3.438 63.488 1.00 34.87 93 LEU A O 1
ATOM 691 N N . PHE A 1 94 ? 35.340 5.142 62.113 1.00 33.25 94 PHE A N 1
ATOM 692 C CA . PHE A 1 94 ? 34.000 5.696 62.246 1.00 27.03 94 PHE A CA 1
ATOM 693 C C . PHE A 1 94 ? 33.504 5.960 60.839 1.00 33.57 94 PHE A C 1
ATOM 694 O O . PHE A 1 94 ? 34.298 6.196 59.926 1.00 34.10 94 PHE A O 1
ATOM 702 N N . LYS A 1 95 ? 32.193 5.931 60.654 1.00 38.32 95 LYS A N 1
ATOM 703 C CA . LYS A 1 95 ? 31.641 6.297 59.358 1.00 41.99 95 LYS A CA 1
ATOM 704 C C . LYS A 1 95 ? 31.656 7.810 59.246 1.00 38.12 95 LYS A C 1
ATOM 705 O O . LYS A 1 95 ? 31.124 8.504 60.109 1.00 35.89 95 LYS A O 1
ATOM 711 N N . PRO A 1 96 ? 32.275 8.325 58.183 1.00 30.78 96 PRO A N 1
ATOM 712 C CA . PRO A 1 96 ? 32.489 9.756 58.001 1.00 28.83 96 PRO A CA 1
ATOM 713 C C . PRO A 1 96 ? 31.242 10.418 57.435 1.00 29.85 96 PRO A C 1
ATOM 714 O O . PRO A 1 96 ? 30.385 9.718 56.899 1.00 29.30 96 PRO A O 1
ATOM 718 N N . ARG A 1 97 ? 31.145 11.742 57.569 1.00 28.88 97 ARG A N 1
ATOM 719 C CA . ARG A 1 97 ? 30.124 12.528 56.873 1.00 23.35 97 ARG A CA 1
ATOM 720 C C . ARG A 1 97 ? 30.630 12.944 55.499 1.00 21.37 97 ARG A C 1
ATOM 721 O O . ARG A 1 97 ? 31.762 13.414 55.344 1.00 20.08 97 ARG A O 1
ATOM 729 N N . VAL A 1 98 ? 29.795 12.752 54.491 1.00 18.11 98 VAL A N 1
ATOM 730 C CA . VAL A 1 98 ? 30.268 12.878 53.125 1.00 19.57 98 VAL A CA 1
ATOM 731 C C . VAL A 1 98 ? 29.371 13.823 52.343 1.00 23.12 98 VAL A C 1
ATOM 732 O O . VAL A 1 98 ? 28.148 13.658 52.308 1.00 20.67 98 VAL A O 1
ATOM 736 N N . VAL A 1 99 ? 29.982 14.832 51.741 1.00 10.46 99 VAL A N 1
ATOM 737 C CA . VAL A 1 99 ? 29.276 15.689 50.814 1.00 10.23 99 VAL A CA 1
ATOM 738 C C . VAL A 1 99 ? 29.883 15.470 49.453 1.00 9.75 99 VAL A C 1
ATOM 739 O O . VAL A 1 99 ? 31.072 15.694 49.255 1.00 19.27 99 VAL A O 1
ATOM 743 N N . ILE A 1 100 ? 29.058 15.023 48.516 1.00 17.34 100 ILE A N 1
ATOM 744 C CA . ILE A 1 100 ? 29.499 14.723 47.160 1.00 18.08 100 ILE A CA 1
ATOM 745 C C . ILE A 1 100 ? 29.021 15.769 46.170 1.00 18.57 100 ILE A C 1
ATOM 746 O O . ILE A 1 100 ? 27.883 16.219 46.243 1.00 29.65 100 ILE A O 1
ATOM 751 N N . GLY A 1 101 ? 29.886 16.146 45.238 1.00 15.00 101 GLY A N 1
ATOM 752 C CA . GLY A 1 101 ? 29.507 17.069 44.181 1.00 16.42 101 GLY A CA 1
ATOM 753 C C . GLY A 1 101 ? 28.792 16.424 43.004 1.00 20.70 101 GLY A C 1
ATOM 754 O O . GLY A 1 101 ? 29.301 15.468 42.421 1.00 30.04 101 GLY A O 1
ATOM 755 N N . VAL A 1 102 ? 27.615 16.957 42.659 1.00 17.52 102 VAL A N 1
ATOM 756 C CA . VAL A 1 102 ? 26.796 16.474 41.540 1.00 14.68 102 VAL A CA 1
ATOM 757 C C . VAL A 1 102 ? 26.732 17.534 40.453 1.00 13.77 102 VAL A C 1
ATOM 758 O O . VAL A 1 102 ? 26.946 18.704 40.733 1.00 22.87 102 VAL A O 1
ATOM 762 N N . PRO A 1 103 ? 26.435 17.132 39.206 1.00 11.20 103 PRO A N 1
ATOM 763 C CA . PRO A 1 103 ? 26.201 18.120 38.148 1.00 13.92 103 PRO A CA 1
ATOM 764 C C . PRO A 1 103 ? 24.856 18.765 38.374 1.00 29.53 103 PRO A C 1
ATOM 765 O O . PRO A 1 103 ? 24.048 18.232 39.135 1.00 33.61 103 PRO A O 1
ATOM 769 N N . ILE A 1 104 ? 24.623 19.898 37.722 1.00 38.58 104 ILE A N 1
ATOM 770 C CA . ILE A 1 104 ? 23.423 20.683 37.961 1.00 33.83 104 ILE A CA 1
ATOM 771 C C . ILE A 1 104 ? 22.191 19.989 37.393 1.00 43.36 104 ILE A C 1
ATOM 772 O O . ILE A 1 104 ? 21.240 19.708 38.127 1.00 51.12 104 ILE A O 1
ATOM 777 N N . GLY A 1 105 ? 22.219 19.688 36.097 1.00 50.95 105 GLY A N 1
ATOM 778 C CA . GLY A 1 105 ? 21.093 19.034 35.442 1.00 66.24 105 GLY A CA 1
ATOM 779 C C . GLY A 1 105 ? 21.009 17.542 35.712 1.00 70.06 105 GLY A C 1
ATOM 780 O O . GLY A 1 105 ? 21.543 16.730 34.950 1.00 75.10 105 GLY A O 1
ATOM 781 N N . ILE A 1 106 ? 20.326 17.178 36.793 1.00 60.81 106 ILE A N 1
ATOM 782 C CA . ILE A 1 106 ? 20.353 15.802 37.266 1.00 55.12 106 ILE A CA 1
ATOM 783 C C . ILE A 1 106 ? 19.000 15.381 37.823 1.00 57.75 106 ILE A C 1
ATOM 784 O O . ILE A 1 106 ? 18.425 16.059 38.676 1.00 66.47 106 ILE A O 1
ATOM 789 N N . THR A 1 107 ? 18.497 14.256 37.327 1.00 47.14 107 THR A N 1
ATOM 790 C CA . THR A 1 107 ? 17.180 13.754 37.706 1.00 44.28 107 THR A CA 1
ATOM 791 C C . THR A 1 107 ? 17.180 13.243 39.144 1.00 38.95 107 THR A C 1
ATOM 792 O O . THR A 1 107 ? 18.195 12.753 39.630 1.00 39.39 107 THR A O 1
ATOM 796 N N . ASP A 1 108 ? 16.055 13.341 39.839 1.00 36.95 108 ASP A N 1
ATOM 797 C CA . ASP A 1 108 ? 16.069 12.927 41.237 1.00 45.56 108 ASP A CA 1
ATOM 798 C C . ASP A 1 108 ? 16.478 11.468 41.339 1.00 44.63 108 ASP A C 1
ATOM 799 O O . ASP A 1 108 ? 17.188 11.081 42.259 1.00 41.25 108 ASP A O 1
ATOM 804 N N . VAL A 1 109 ? 16.033 10.669 40.376 1.00 52.30 109 VAL A N 1
ATOM 805 C CA . VAL A 1 109 ? 16.459 9.273 40.269 1.00 51.75 109 VAL A CA 1
ATOM 806 C C . VAL A 1 109 ? 17.985 9.127 40.254 1.00 36.94 109 VAL A C 1
ATOM 807 O O . VAL A 1 109 ? 18.538 8.334 41.016 1.00 26.60 109 VAL A O 1
ATOM 811 N N . GLU A 1 110 ? 18.664 9.880 39.390 1.00 31.60 110 GLU A N 1
ATOM 812 C CA . GLU A 1 110 ? 20.121 9.867 39.390 1.00 30.69 110 GLU A CA 1
ATOM 813 C C . GLU A 1 110 ? 20.622 10.381 40.735 1.00 36.16 110 GLU A C 1
ATOM 814 O O . GLU A 1 110 ? 21.685 9.971 41.200 1.00 46.78 110 GLU A O 1
ATOM 820 N N . ARG A 1 111 ? 19.840 11.253 41.371 1.00 29.48 111 ARG A N 1
ATOM 821 C CA . ARG A 1 111 ? 20.190 11.779 42.695 1.00 38.59 111 ARG A CA 1
ATOM 822 C C . ARG A 1 111 ? 20.034 10.745 43.813 1.00 37.82 111 ARG A C 1
ATOM 823 O O . ARG A 1 111 ? 20.936 10.557 44.631 1.00 43.52 111 ARG A O 1
ATOM 831 N N . ARG A 1 112 ? 18.878 10.093 43.852 1.00 30.75 112 ARG A N 1
ATOM 832 C CA . ARG A 1 112 ? 18.609 9.046 44.829 1.00 32.19 112 ARG A CA 1
ATOM 833 C C . ARG A 1 112 ? 19.763 8.051 44.835 1.00 33.00 112 ARG A C 1
ATOM 834 O O . ARG A 1 112 ? 20.253 7.650 45.891 1.00 31.30 112 ARG A O 1
ATOM 842 N N . ALA A 1 113 ? 20.199 7.677 43.636 1.00 28.18 113 ALA A N 1
ATOM 843 C CA . ALA A 1 113 ? 21.248 6.688 43.463 1.00 20.06 113 ALA A CA 1
ATOM 844 C C . ALA A 1 113 ? 22.472 7.063 44.269 1.00 24.57 113 ALA A C 1
ATOM 845 O O . ALA A 1 113 ? 22.716 6.473 45.306 1.00 39.62 113 ALA A O 1
ATOM 847 N N . ILE A 1 114 ? 23.227 8.053 43.809 1.00 20.26 114 ILE A N 1
ATOM 848 C CA . ILE A 1 114 ? 24.428 8.499 44.518 1.00 21.52 114 ILE A CA 1
ATOM 849 C C . ILE A 1 114 ? 24.278 8.609 46.047 1.00 21.82 114 ILE A C 1
ATOM 850 O O . ILE A 1 114 ? 25.208 8.308 46.804 1.00 14.26 114 ILE A O 1
ATOM 855 N N . LEU A 1 115 ? 23.120 9.057 46.510 1.00 25.37 115 LEU A N 1
ATOM 856 C CA . LEU A 1 115 ? 22.896 9.116 47.947 1.00 34.23 115 LEU A CA 1
ATOM 857 C C . LEU A 1 115 ? 23.022 7.720 48.555 1.00 35.57 115 LEU A C 1
ATOM 858 O O . LEU A 1 115 ? 23.682 7.535 49.582 1.00 27.74 115 LEU A O 1
ATOM 863 N N . ASP A 1 116 ? 22.401 6.740 47.897 1.00 38.19 116 ASP A N 1
ATOM 864 C CA . ASP A 1 116 ? 22.445 5.337 48.327 1.00 42.32 116 ASP A CA 1
ATOM 865 C C . ASP A 1 116 ? 23.850 4.729 48.277 1.00 39.79 116 ASP A C 1
ATOM 866 O O . ASP A 1 116 ? 24.368 4.269 49.289 1.00 37.38 116 ASP A O 1
ATOM 871 N N . ALA A 1 117 ? 24.445 4.716 47.087 1.00 35.99 117 ALA A N 1
ATOM 872 C CA . ALA A 1 117 ? 25.854 4.366 46.903 1.00 26.59 117 ALA A CA 1
ATOM 873 C C . ALA A 1 117 ? 26.726 4.859 48.051 1.00 28.88 117 ALA A C 1
ATOM 874 O O . ALA A 1 117 ? 27.357 4.072 48.753 1.00 24.54 117 ALA A O 1
ATOM 876 N N . GLY A 1 118 ? 26.773 6.175 48.220 1.00 25.90 118 GLY A N 1
ATOM 877 C CA . GLY A 1 118 ? 27.518 6.761 49.307 1.00 25.85 118 GLY A CA 1
ATOM 878 C C . GLY A 1 118 ? 27.187 6.091 50.630 1.00 34.62 118 GLY A C 1
ATOM 879 O O . GLY A 1 118 ? 28.086 5.687 51.374 1.00 40.75 118 GLY A O 1
ATOM 880 N N . LEU A 1 119 ? 25.899 5.969 50.938 1.00 26.83 119 LEU A N 1
ATOM 881 C CA . LEU A 1 119 ? 25.509 5.383 52.212 1.00 15.26 119 LEU A CA 1
ATOM 882 C C . LEU A 1 119 ? 26.025 3.970 52.359 1.00 17.33 119 LEU A C 1
ATOM 883 O O . LEU A 1 119 ? 26.410 3.555 53.448 1.00 17.80 119 LEU A O 1
ATOM 888 N N . GLU A 1 120 ? 26.052 3.236 51.252 1.00 20.04 120 GLU A N 1
ATOM 889 C CA . GLU A 1 120 ? 26.553 1.876 51.277 1.00 19.20 120 GLU A CA 1
ATOM 890 C C . GLU A 1 120 ? 28.072 1.922 51.368 1.00 27.72 120 GLU A C 1
ATOM 891 O O . GLU A 1 120 ? 28.666 1.243 52.201 1.00 38.97 120 GLU A O 1
ATOM 897 N N . ALA A 1 121 ? 28.695 2.765 50.558 1.00 15.13 121 ALA A N 1
ATOM 898 C CA . ALA A 1 121 ? 30.148 2.874 50.558 1.00 14.78 121 ALA A CA 1
ATOM 899 C C . ALA A 1 121 ? 30.755 3.092 51.943 1.00 24.89 121 ALA A C 1
ATOM 900 O O . ALA A 1 121 ? 31.944 2.872 52.128 1.00 28.52 121 ALA A O 1
ATOM 902 N N . GLY A 1 122 ? 29.953 3.535 52.910 1.00 28.67 122 GLY A N 1
ATOM 903 C CA . GLY A 1 122 ? 30.442 3.697 54.274 1.00 34.77 122 GLY A CA 1
ATOM 904 C C . GLY A 1 122 ? 30.123 4.990 55.020 1.00 41.47 122 GLY A C 1
ATOM 905 O O . GLY A 1 122 ? 30.487 5.145 56.191 1.00 41.09 122 GLY A O 1
ATOM 906 N N . ALA A 1 123 ? 29.455 5.924 54.352 1.00 40.12 123 ALA A N 1
ATOM 907 C CA . ALA A 1 123 ? 29.105 7.205 54.965 1.00 27.87 123 ALA A CA 1
ATOM 908 C C . ALA A 1 123 ? 28.031 7.022 56.011 1.00 26.40 123 ALA A C 1
ATOM 909 O O . ALA A 1 123 ? 27.091 6.271 55.790 1.00 30.49 123 ALA A O 1
ATOM 911 N N . SER A 1 124 ? 28.156 7.713 57.142 1.00 31.26 124 SER A N 1
ATOM 912 C CA . SER A 1 124 ? 27.088 7.724 58.143 1.00 33.97 124 SER A CA 1
ATOM 913 C C . SER A 1 124 ? 25.984 8.687 57.737 1.00 34.24 124 SER A C 1
ATOM 914 O O . SER A 1 124 ? 24.850 8.565 58.183 1.00 46.41 124 SER A O 1
ATOM 917 N N . LYS A 1 125 ? 26.333 9.641 56.882 1.00 30.88 125 LYS A N 1
ATOM 918 C CA . LYS A 1 125 ? 25.422 10.684 56.438 1.00 26.60 125 LYS A CA 1
ATOM 919 C C . LYS A 1 125 ? 26.005 11.245 55.154 1.00 25.03 125 LYS A C 1
ATOM 920 O O . LYS A 1 125 ? 27.220 11.400 55.039 1.00 30.70 125 LYS A O 1
ATOM 926 N N . VAL A 1 126 ? 25.155 11.538 54.178 1.00 25.99 126 VAL A N 1
ATOM 927 C CA . VAL A 1 126 ? 25.637 12.044 52.891 1.00 27.80 126 VAL A CA 1
ATOM 928 C C . VAL A 1 126 ? 24.850 13.254 52.391 1.00 34.49 126 VAL A C 1
ATOM 929 O O . VAL A 1 126 ? 23.628 13.303 52.511 1.00 37.61 126 VAL A O 1
ATOM 933 N N . PHE A 1 127 ? 25.548 14.231 51.828 1.00 11.96 127 PHE A N 1
ATOM 934 C CA . PHE A 1 127 ? 24.858 15.348 51.208 1.00 18.54 127 PHE A CA 1
ATOM 935 C C . PHE A 1 127 ? 25.295 15.516 49.767 1.00 17.71 127 PHE A C 1
ATOM 936 O O . PHE A 1 127 ? 26.400 15.133 49.402 1.00 21.28 127 PHE A O 1
ATOM 944 N N . LEU A 1 128 ? 24.421 16.099 48.953 1.00 12.17 128 LEU A N 1
ATOM 945 C CA . LEU A 1 128 ? 24.789 16.476 47.597 1.00 15.24 128 LEU A CA 1
ATOM 946 C C . LEU A 1 128 ? 24.893 17.982 47.493 1.00 15.78 128 LEU A C 1
ATOM 947 O O . LEU A 1 128 ? 24.360 18.711 48.322 1.00 21.18 128 LEU A O 1
ATOM 952 N N . ILE A 1 129 ? 25.572 18.439 46.454 1.00 15.95 129 ILE A N 1
ATOM 953 C CA . ILE A 1 129 ? 25.796 19.856 46.239 1.00 10.34 129 ILE A CA 1
ATOM 954 C C . ILE A 1 129 ? 26.258 19.966 44.801 1.00 10.00 129 ILE A C 1
ATOM 955 O O . ILE A 1 129 ? 27.175 19.279 44.408 1.00 11.64 129 ILE A O 1
ATOM 960 N N . GLU A 1 130 ? 25.594 20.784 43.993 1.00 23.55 130 GLU A N 1
ATOM 961 C CA . GLU A 1 130 ? 26.019 20.967 42.611 1.00 22.63 130 GLU A CA 1
ATOM 962 C C . GLU A 1 130 ? 27.468 21.457 42.547 1.00 25.75 130 GLU A C 1
ATOM 963 O O . GLU A 1 130 ? 27.861 22.356 43.301 1.00 27.52 130 GLU A O 1
ATOM 969 N N . GLU A 1 131 ? 28.254 20.867 41.642 1.00 20.67 131 GLU A N 1
ATOM 970 C CA . GLU A 1 131 ? 29.688 21.171 41.529 1.00 19.04 131 GLU A CA 1
ATOM 971 C C . GLU A 1 131 ? 30.037 22.685 41.579 1.00 34.25 131 GLU A C 1
ATOM 972 O O . GLU A 1 131 ? 31.014 23.064 42.234 1.00 23.09 131 GLU A O 1
ATOM 978 N N . PRO A 1 132 ? 29.246 23.555 40.900 1.00 32.48 132 PRO A N 1
ATOM 979 C CA . PRO A 1 132 ? 29.597 24.982 40.925 1.00 28.61 132 PRO A CA 1
ATOM 980 C C . PRO A 1 132 ? 29.417 25.670 42.281 1.00 27.88 132 PRO A C 1
ATOM 981 O O . PRO A 1 132 ? 30.261 26.488 42.644 1.00 32.31 132 PRO A O 1
ATOM 985 N N . MET A 1 133 ? 28.347 25.371 43.010 1.00 20.08 133 MET A N 1
ATOM 986 C CA . MET A 1 133 ? 28.178 25.974 44.327 1.00 17.68 133 MET A CA 1
ATOM 987 C C . MET A 1 133 ? 29.318 25.549 45.240 1.00 15.81 133 MET A C 1
ATOM 988 O O . MET A 1 133 ? 29.879 26.340 45.983 1.00 11.21 133 MET A O 1
ATOM 993 N N . ALA A 1 134 ? 29.661 24.277 45.184 1.00 13.13 134 ALA A N 1
ATOM 994 C CA . ALA A 1 134 ? 30.836 23.826 45.897 1.00 15.32 134 ALA A CA 1
ATOM 995 C C . ALA A 1 134 ? 32.088 24.633 45.482 1.00 19.12 134 ALA A C 1
ATOM 996 O O . ALA A 1 134 ? 32.817 25.109 46.334 1.00 27.07 134 ALA A O 1
ATOM 998 N N . ALA A 1 135 ? 32.344 24.786 44.184 1.00 14.09 135 ALA A N 1
ATOM 999 C CA . ALA A 1 135 ? 33.495 25.576 43.731 1.00 19.10 135 ALA A CA 1
ATOM 1000 C C . ALA A 1 135 ? 33.475 26.995 44.313 1.00 25.30 135 ALA A C 1
ATOM 1001 O O . ALA A 1 135 ? 34.473 27.456 44.915 1.00 16.86 135 ALA A O 1
ATOM 1003 N N . ALA A 1 136 ? 32.347 27.690 44.128 1.00 12.15 136 ALA A N 1
ATOM 1004 C CA . ALA A 1 136 ? 32.219 29.048 44.636 1.00 12.30 136 ALA A CA 1
ATOM 1005 C C . ALA A 1 136 ? 32.553 29.098 46.112 1.00 12.24 136 ALA A C 1
ATOM 1006 O O . ALA A 1 136 ? 33.226 30.014 46.536 1.00 20.31 136 ALA A O 1
ATOM 1008 N N . ILE A 1 137 ? 32.101 28.115 46.887 1.00 11.75 137 ILE A N 1
ATOM 1009 C CA . ILE A 1 137 ? 32.387 28.067 48.318 1.00 11.75 137 ILE A CA 1
ATOM 1010 C C . ILE A 1 137 ? 33.846 27.762 48.646 1.00 11.50 137 ILE A C 1
ATOM 1011 O O . ILE A 1 137 ? 34.372 28.237 49.650 1.00 38.45 137 ILE A O 1
ATOM 1016 N N . GLY A 1 138 ? 34.492 26.984 47.786 1.00 11.09 138 GLY A N 1
ATOM 1017 C CA . GLY A 1 138 ? 35.877 26.578 47.962 1.00 25.03 138 GLY A CA 1
ATOM 1018 C C . GLY A 1 138 ? 36.868 27.687 47.671 1.00 24.55 138 GLY A C 1
ATOM 1019 O O . GLY A 1 138 ? 37.873 27.836 48.367 1.00 13.41 138 GLY A O 1
ATOM 1020 N N . SER A 1 139 ? 36.603 28.449 46.616 1.00 29.76 139 SER A N 1
ATOM 1021 C CA . SER A 1 139 ? 37.166 29.785 46.505 1.00 26.16 139 SER A CA 1
ATOM 1022 C C . SER A 1 139 ? 36.282 30.527 47.479 1.00 21.62 139 SER A C 1
ATOM 1023 O O . SER A 1 139 ? 35.157 30.128 47.673 1.00 31.74 139 SER A O 1
ATOM 1026 N N . ASN A 1 140 ? 36.735 31.566 48.146 1.00 22.19 140 ASN A N 1
ATOM 1027 C CA . ASN A 1 140 ? 35.837 32.099 49.168 1.00 27.89 140 ASN A CA 1
ATOM 1028 C C . ASN A 1 140 ? 34.935 33.241 48.713 1.00 35.18 140 ASN A C 1
ATOM 1029 O O . ASN A 1 140 ? 34.766 34.221 49.425 1.00 53.06 140 ASN A O 1
ATOM 1034 N N . LEU A 1 141 ? 34.355 33.109 47.529 1.00 8.48 141 LEU A N 1
ATOM 1035 C CA . LEU A 1 141 ? 33.297 34.005 47.105 1.00 17.06 141 LEU A CA 1
ATOM 1036 C C . LEU A 1 141 ? 32.204 33.862 48.141 1.00 31.24 141 LEU A C 1
ATOM 1037 O O . LEU A 1 141 ? 32.060 32.809 48.762 1.00 37.28 141 LEU A O 1
ATOM 1042 N N . ASN A 1 142 ? 31.436 34.920 48.345 1.00 43.38 142 ASN A N 1
ATOM 1043 C CA . ASN A 1 142 ? 30.351 34.862 49.302 1.00 47.87 142 ASN A CA 1
ATOM 1044 C C . ASN A 1 142 ? 29.100 34.566 48.543 1.00 51.97 142 ASN A C 1
ATOM 1045 O O . ASN A 1 142 ? 28.586 35.421 47.837 1.00 67.53 142 ASN A O 1
ATOM 1050 N N . VAL A 1 143 ? 28.612 33.346 48.659 1.00 41.24 143 VAL A N 1
ATOM 1051 C CA . VAL A 1 143 ? 27.480 32.957 47.849 1.00 29.60 143 VAL A CA 1
ATOM 1052 C C . VAL A 1 143 ? 26.195 33.327 48.558 1.00 38.48 143 VAL A C 1
ATOM 1053 O O . VAL A 1 143 ? 25.135 33.425 47.945 1.00 35.71 143 VAL A O 1
ATOM 1057 N N . GLU A 1 144 ? 26.316 33.574 49.855 1.00 53.02 144 GLU A N 1
ATOM 1058 C CA . GLU A 1 144 ? 25.205 34.076 50.643 1.00 57.29 144 GLU A CA 1
ATOM 1059 C C . GLU A 1 144 ? 24.873 35.518 50.228 1.00 54.48 144 GLU A C 1
ATOM 1060 O O . GLU A 1 144 ? 23.713 35.927 50.258 1.00 57.87 144 GLU A O 1
ATOM 1066 N N . GLU A 1 145 ? 25.895 36.272 49.824 1.00 43.44 145 GLU A N 1
ATOM 1067 C CA . GLU A 1 145 ? 25.733 37.669 49.413 1.00 32.13 145 GLU A CA 1
ATOM 1068 C C . GLU A 1 145 ? 24.808 37.797 48.188 1.00 40.60 145 GLU A C 1
ATOM 1069 O O . GLU A 1 145 ? 24.667 36.863 47.406 1.00 58.23 145 GLU A O 1
ATOM 1075 N N . PRO A 1 146 ? 24.139 38.942 48.035 1.00 45.35 146 PRO A N 1
ATOM 1076 C CA . PRO A 1 146 ? 23.192 39.098 46.920 1.00 42.93 146 PRO A CA 1
ATOM 1077 C C . PRO A 1 146 ? 23.824 39.601 45.621 1.00 44.60 146 PRO A C 1
ATOM 1078 O O . PRO A 1 146 ? 23.117 39.965 44.681 1.00 45.91 146 PRO A O 1
ATOM 1082 N N . SER A 1 147 ? 25.142 39.639 45.562 1.00 36.41 147 SER A N 1
ATOM 1083 C CA . SER A 1 147 ? 25.788 40.100 44.352 1.00 35.68 147 SER A CA 1
ATOM 1084 C C . SER A 1 147 ? 25.937 38.916 43.420 1.00 34.47 147 SER A C 1
ATOM 1085 O O . SER A 1 147 ? 26.186 37.807 43.874 1.00 44.76 147 SER A O 1
ATOM 1088 N N . GLY A 1 148 ? 25.752 39.134 42.123 1.00 29.41 148 GLY A N 1
ATOM 1089 C CA . GLY A 1 148 ? 25.889 38.061 41.158 1.00 20.86 148 GLY A CA 1
ATOM 1090 C C . GLY A 1 148 ? 27.289 37.481 41.167 1.00 23.99 148 GLY A C 1
ATOM 1091 O O . GLY A 1 148 ? 28.262 38.194 41.393 1.00 32.02 148 GLY A O 1
ATOM 1092 N N . ASN A 1 149 ? 27.383 36.175 40.954 1.00 27.51 149 ASN A N 1
ATOM 1093 C CA . ASN A 1 149 ? 28.653 35.499 40.719 1.00 22.26 149 ASN A CA 1
ATOM 1094 C C . ASN A 1 149 ? 28.477 34.576 39.533 1.00 19.29 149 ASN A C 1
ATOM 1095 O O . ASN A 1 149 ? 27.407 34.002 39.347 1.00 28.43 149 ASN A O 1
ATOM 1100 N N . MET A 1 150 ? 29.513 34.423 38.722 1.00 9.31 150 MET A N 1
ATOM 1101 C CA . MET A 1 150 ? 29.448 33.453 37.632 1.00 12.92 150 MET A CA 1
ATOM 1102 C C . MET A 1 150 ? 30.649 32.514 37.601 1.00 6.35 150 MET A C 1
ATOM 1103 O O . MET A 1 150 ? 31.779 32.937 37.376 1.00 30.13 150 MET A O 1
ATOM 1108 N N . VAL A 1 151 ? 30.385 31.234 37.827 1.00 25.19 151 VAL A N 1
ATOM 1109 C CA . VAL A 1 151 ? 31.415 30.211 37.775 1.00 17.84 151 VAL A CA 1
ATOM 1110 C C . VAL A 1 151 ? 31.268 29.412 36.511 1.00 6.49 151 VAL A C 1
ATOM 1111 O O . VAL A 1 151 ? 30.156 29.115 36.095 1.00 21.23 151 VAL A O 1
ATOM 1115 N N . VAL A 1 152 ? 32.402 29.086 35.899 1.00 19.34 152 VAL A N 1
ATOM 1116 C CA . VAL A 1 152 ? 32.465 28.182 34.746 1.00 22.28 152 VAL A CA 1
ATOM 1117 C C . VAL A 1 152 ? 33.377 27.001 35.095 1.00 20.24 152 VAL A C 1
ATOM 1118 O O . VAL A 1 152 ? 34.599 27.148 35.128 1.00 20.78 152 VAL A O 1
ATOM 1122 N N . ASP A 1 153 ? 32.756 25.855 35.397 1.00 26.43 153 ASP A N 1
ATOM 1123 C CA . ASP A 1 153 ? 33.440 24.611 35.767 1.00 26.83 153 ASP A CA 1
ATOM 1124 C C . ASP A 1 153 ? 33.521 23.719 34.544 1.00 24.82 153 ASP A C 1
ATOM 1125 O O . ASP A 1 153 ? 32.539 23.085 34.146 1.00 24.49 153 ASP A O 1
ATOM 1130 N N . ILE A 1 154 ? 34.697 23.693 33.936 1.00 23.81 154 ILE A N 1
ATOM 1131 C CA . ILE A 1 154 ? 34.964 22.761 32.864 1.00 23.37 154 ILE A CA 1
ATOM 1132 C C . ILE A 1 154 ? 35.681 21.579 33.449 1.00 18.88 154 ILE A C 1
ATOM 1133 O O . ILE A 1 154 ? 36.789 21.716 33.954 1.00 14.77 154 ILE A O 1
ATOM 1138 N N . GLY A 1 155 ? 35.063 20.413 33.375 1.00 24.39 155 GLY A N 1
ATOM 1139 C CA . GLY A 1 155 ? 35.726 19.195 33.806 1.00 31.36 155 GLY A CA 1
ATOM 1140 C C . GLY A 1 155 ? 36.311 18.457 32.622 1.00 29.31 155 GLY A C 1
ATOM 1141 O O . GLY A 1 155 ? 36.888 19.062 31.717 1.00 36.19 155 GLY A O 1
ATOM 1142 N N . GLY A 1 156 ? 36.162 17.140 32.630 1.00 31.98 156 GLY A N 1
ATOM 1143 C CA . GLY A 1 156 ? 36.526 16.320 31.486 1.00 30.12 156 GLY A CA 1
ATOM 1144 C C . GLY A 1 156 ? 35.269 15.831 30.786 1.00 31.23 156 GLY A C 1
ATOM 1145 O O . GLY A 1 156 ? 35.275 15.535 29.588 1.00 28.91 156 GLY A O 1
ATOM 1146 N N . GLY A 1 157 ? 34.176 15.754 31.540 1.00 32.53 157 GLY A N 1
ATOM 1147 C CA . GLY A 1 157 ? 32.941 15.231 31.004 1.00 30.00 157 GLY A CA 1
ATOM 1148 C C . GLY A 1 157 ? 32.013 16.338 30.579 1.00 42.73 157 GLY A C 1
ATOM 1149 O O . GLY A 1 157 ? 31.425 16.283 29.498 1.00 45.30 157 GLY A O 1
ATOM 1150 N N . THR A 1 158 ? 31.889 17.355 31.427 1.00 45.86 158 THR A N 1
ATOM 1151 C CA . THR A 1 158 ? 30.911 18.408 31.191 1.00 41.94 158 THR A CA 1
ATOM 1152 C C . THR A 1 158 ? 31.362 19.795 31.610 1.00 43.44 158 THR A C 1
ATOM 1153 O O . THR A 1 158 ? 31.955 19.975 32.671 1.00 54.16 158 THR A O 1
ATOM 1157 N N . THR A 1 159 ? 31.057 20.778 30.772 1.00 31.45 159 THR A N 1
ATOM 1158 C CA . THR A 1 159 ? 31.246 22.159 31.148 1.00 24.91 159 THR A CA 1
ATOM 1159 C C . THR A 1 159 ? 29.944 22.707 31.702 1.00 25.25 159 THR A C 1
ATOM 1160 O O . THR A 1 159 ? 28.895 22.560 31.073 1.00 19.01 159 THR A O 1
ATOM 1164 N N . GLU A 1 160 ? 30.031 23.316 32.887 1.00 26.50 160 GLU A N 1
ATOM 1165 C CA . GLU A 1 160 ? 28.889 23.887 33.605 1.00 27.43 160 GLU A CA 1
ATOM 1166 C C . GLU A 1 160 ? 29.058 25.401 33.762 1.00 31.40 160 GLU A C 1
ATOM 1167 O O . GLU A 1 160 ? 30.135 25.883 34.101 1.00 35.18 160 GLU A O 1
ATOM 1173 N N . VAL A 1 161 ? 27.997 26.155 33.511 1.00 26.49 161 VAL A N 1
ATOM 1174 C CA . VAL A 1 161 ? 28.050 27.606 33.650 1.00 18.95 161 VAL A CA 1
ATOM 1175 C C . VAL A 1 161 ? 26.962 28.031 34.633 1.00 22.25 161 VAL A C 1
ATOM 1176 O O . VAL A 1 161 ? 25.779 27.878 34.360 1.00 21.37 161 VAL A O 1
ATOM 1180 N N . ALA A 1 162 ? 27.337 28.541 35.791 1.00 7.58 162 ALA A N 1
ATOM 1181 C CA . ALA A 1 162 ? 26.307 28.858 36.774 1.00 7.90 162 ALA A CA 1
ATOM 1182 C C . ALA A 1 162 ? 26.343 30.285 37.326 1.00 25.62 162 ALA A C 1
ATOM 1183 O O . ALA A 1 162 ? 27.394 30.786 37.709 1.00 35.27 162 ALA A O 1
ATOM 1185 N N . VAL A 1 163 ? 25.182 30.929 37.380 1.00 17.19 163 VAL A N 1
ATOM 1186 C CA . VAL A 1 163 ? 25.062 32.205 38.070 1.00 17.99 163 VAL A CA 1
ATOM 1187 C C . VAL A 1 163 ? 24.558 31.968 39.497 1.00 22.86 163 VAL A C 1
ATOM 1188 O O . VAL A 1 163 ? 23.467 31.433 39.691 1.00 15.98 163 VAL A O 1
ATOM 1192 N N . ILE A 1 164 ? 25.364 32.352 40.486 1.00 7.94 164 ILE A N 1
ATOM 1193 C CA . ILE A 1 164 ? 24.992 32.180 41.887 1.00 15.41 164 ILE A CA 1
ATOM 1194 C C . ILE A 1 164 ? 24.608 33.508 42.500 1.00 20.26 164 ILE A C 1
ATOM 1195 O O . ILE A 1 164 ? 25.244 34.523 42.250 1.00 29.01 164 ILE A O 1
ATOM 1200 N N . SER A 1 165 ? 23.572 33.491 43.326 1.00 24.70 165 SER A N 1
ATOM 1201 C CA . SER A 1 165 ? 23.075 34.708 43.915 1.00 25.87 165 SER A CA 1
ATOM 1202 C C . SER A 1 165 ? 22.122 34.383 45.036 1.00 25.67 165 SER A C 1
ATOM 1203 O O . SER A 1 165 ? 21.012 33.929 44.784 1.00 27.26 165 SER A O 1
ATOM 1206 N N . LEU A 1 166 ? 22.574 34.628 46.264 1.00 27.58 166 LEU A N 1
ATOM 1207 C CA . LEU A 1 166 ? 21.816 34.362 47.492 1.00 36.37 166 LEU A CA 1
ATOM 1208 C C . LEU A 1 166 ? 21.828 32.887 47.897 1.00 44.71 166 LEU A C 1
ATOM 1209 O O . LEU A 1 166 ? 20.790 32.324 48.256 1.00 46.35 166 LEU A O 1
ATOM 1214 N N . GLY A 1 167 ? 23.005 32.272 47.843 1.00 37.35 167 GLY A N 1
ATOM 1215 C CA . GLY A 1 167 ? 23.156 30.885 48.236 1.00 28.54 167 GLY A CA 1
ATOM 1216 C C . GLY A 1 167 ? 22.345 29.975 47.348 1.00 33.67 167 GLY A C 1
ATOM 1217 O O . GLY A 1 167 ? 21.858 28.942 47.792 1.00 48.53 167 GLY A O 1
ATOM 1218 N N . SER A 1 168 ? 22.203 30.362 46.086 1.00 31.01 168 SER A N 1
ATOM 1219 C CA . SER A 1 168 ? 21.334 29.662 45.151 1.00 28.96 168 SER A CA 1
ATOM 1220 C C . SER A 1 168 ? 21.847 29.818 43.721 1.00 29.67 168 SER A C 1
ATOM 1221 O O . SER A 1 168 ? 22.680 30.669 43.443 1.00 39.49 168 SER A O 1
ATOM 1224 N N . ILE A 1 169 ? 21.357 28.992 42.812 1.00 21.77 169 ILE A N 1
ATOM 1225 C CA . ILE A 1 169 ? 21.693 29.144 41.410 1.00 10.13 169 ILE A CA 1
ATOM 1226 C C . ILE A 1 169 ? 20.493 29.710 40.689 1.00 31.44 169 ILE A C 1
ATOM 1227 O O . ILE A 1 169 ? 19.370 29.265 40.918 1.00 46.22 169 ILE A O 1
ATOM 1232 N N . VAL A 1 170 ? 20.703 30.702 39.833 1.00 21.27 170 VAL A N 1
ATOM 1233 C CA . VAL A 1 170 ? 19.564 31.358 39.208 1.00 20.02 170 VAL A CA 1
ATOM 1234 C C . VAL A 1 170 ? 19.478 31.015 37.750 1.00 29.35 170 VAL A C 1
ATOM 1235 O O . VAL A 1 170 ? 18.393 30.864 37.198 1.00 51.50 170 VAL A O 1
ATOM 1239 N N . THR A 1 171 ? 20.631 30.905 37.120 1.00 27.62 171 THR A N 1
ATOM 1240 C CA . THR A 1 171 ? 20.680 30.510 35.731 1.00 24.99 171 THR A CA 1
ATOM 1241 C C . THR A 1 171 ? 21.849 29.570 35.552 1.00 28.88 171 THR A C 1
ATOM 1242 O O . THR A 1 171 ? 22.843 29.651 36.275 1.00 30.58 171 THR A O 1
ATOM 1246 N N . TRP A 1 172 ? 21.730 28.670 34.587 1.00 32.84 172 TRP A N 1
ATOM 1247 C CA . TRP A 1 172 ? 22.801 27.734 34.320 1.00 27.16 172 TRP A CA 1
ATOM 1248 C C . TRP A 1 172 ? 22.653 27.106 32.963 1.00 18.93 172 TRP A C 1
ATOM 1249 O O . TRP A 1 172 ? 21.595 27.126 32.357 1.00 19.15 172 TRP A O 1
ATOM 1260 N N . GLU A 1 173 ? 23.751 26.540 32.509 1.00 21.44 173 GLU A N 1
ATOM 1261 C CA . GLU A 1 173 ? 23.808 25.821 31.269 1.00 23.62 173 GLU A CA 1
ATOM 1262 C C . GLU A 1 173 ? 24.779 24.703 31.540 1.00 26.17 173 GLU A C 1
ATOM 1263 O O . GLU A 1 173 ? 25.787 24.909 32.212 1.00 28.08 173 GLU A O 1
ATOM 1269 N N . SER A 1 174 ? 24.446 23.513 31.056 1.00 29.44 174 SER A N 1
ATOM 1270 C CA . SER A 1 174 ? 25.358 22.382 31.064 1.00 22.60 174 SER A CA 1
ATOM 1271 C C . SER A 1 174 ? 25.404 21.809 29.655 1.00 23.29 174 SER A C 1
ATOM 1272 O O . SER A 1 174 ? 24.412 21.806 28.927 1.00 29.10 174 SER A O 1
ATOM 1275 N N . ILE A 1 175 ? 26.574 21.359 29.252 1.00 23.49 175 ILE A N 1
ATOM 1276 C CA . ILE A 1 175 ? 26.742 20.851 27.914 1.00 9.42 175 ILE A CA 1
ATOM 1277 C C . ILE A 1 175 ? 27.789 19.772 28.043 1.00 28.87 175 ILE A C 1
ATOM 1278 O O . ILE A 1 175 ? 28.517 19.737 29.028 1.00 24.92 175 ILE A O 1
ATOM 1283 N N . ARG A 1 176 ? 27.858 18.886 27.057 1.00 41.54 176 ARG A N 1
ATOM 1284 C CA . ARG A 1 176 ? 28.689 17.695 27.160 1.00 38.99 176 ARG A CA 1
ATOM 1285 C C . ARG A 1 176 ? 29.964 17.836 26.333 1.00 38.11 176 ARG A C 1
ATOM 1286 O O . ARG A 1 176 ? 30.319 16.945 25.570 1.00 56.00 176 ARG A O 1
ATOM 1294 N N . ILE A 1 177 ? 30.646 18.967 26.476 1.00 26.45 177 ILE A N 1
ATOM 1295 C CA . ILE A 1 177 ? 31.918 19.192 25.788 1.00 22.14 177 ILE A CA 1
ATOM 1296 C C . ILE A 1 177 ? 32.884 19.863 26.743 1.00 16.83 177 ILE A C 1
ATOM 1297 O O . ILE A 1 177 ? 32.568 20.917 27.281 1.00 15.06 177 ILE A O 1
ATOM 1302 N N . ALA A 1 178 ? 34.049 19.252 26.967 1.00 17.91 178 ALA A N 1
ATOM 1303 C CA . ALA A 1 178 ? 34.864 19.666 28.102 1.00 24.73 178 ALA A CA 1
ATOM 1304 C C . ALA A 1 178 ? 36.139 18.884 28.417 1.00 21.53 178 ALA A C 1
ATOM 1305 O O . ALA A 1 178 ? 36.269 18.330 29.497 1.00 41.20 178 ALA A O 1
ATOM 1307 N N . GLY A 1 179 ? 37.114 18.861 27.539 1.00 10.78 179 GLY A N 1
ATOM 1308 C CA . GLY A 1 179 ? 38.383 18.327 28.000 1.00 28.27 179 GLY A CA 1
ATOM 1309 C C . GLY A 1 179 ? 38.699 16.916 27.558 1.00 26.10 179 GLY A C 1
ATOM 1310 O O . GLY A 1 179 ? 39.835 16.601 27.204 1.00 26.10 179 GLY A O 1
ATOM 1311 N N . ASP A 1 180 ? 37.703 16.050 27.587 1.00 21.58 180 ASP A N 1
ATOM 1312 C CA . ASP A 1 180 ? 37.850 14.784 26.910 1.00 7.31 180 ASP A CA 1
ATOM 1313 C C . ASP A 1 180 ? 37.646 15.036 25.415 1.00 22.24 180 ASP A C 1
ATOM 1314 O O . ASP A 1 180 ? 38.316 14.449 24.569 1.00 15.53 180 ASP A O 1
ATOM 1319 N N . GLU A 1 181 ? 36.752 15.962 25.094 1.00 29.00 181 GLU A N 1
ATOM 1320 C CA . GLU A 1 181 ? 36.531 16.361 23.711 1.00 32.42 181 GLU A CA 1
ATOM 1321 C C . GLU A 1 181 ? 37.722 17.145 23.185 1.00 33.32 181 GLU A C 1
ATOM 1322 O O . GLU A 1 181 ? 37.913 17.263 21.971 1.00 31.64 181 GLU A O 1
ATOM 1328 N N . MET A 1 182 ? 38.530 17.664 24.108 1.00 29.68 182 MET A N 1
ATOM 1329 C CA . MET A 1 182 ? 39.794 18.297 23.751 1.00 27.38 182 MET A CA 1
ATOM 1330 C C . MET A 1 182 ? 40.823 17.230 23.425 1.00 30.42 182 MET A C 1
ATOM 1331 O O . MET A 1 182 ? 41.388 17.196 22.335 1.00 43.05 182 MET A O 1
ATOM 1336 N N . ASP A 1 183 ? 41.066 16.349 24.377 1.00 24.06 183 ASP A N 1
ATOM 1337 C CA . ASP A 1 183 ? 41.973 15.255 24.135 1.00 18.11 183 ASP A CA 1
ATOM 1338 C C . ASP A 1 183 ? 41.565 14.614 22.818 1.00 16.76 183 ASP A C 1
ATOM 1339 O O . ASP A 1 183 ? 42.395 14.399 21.947 1.00 24.52 183 ASP A O 1
ATOM 1344 N N . GLU A 1 184 ? 40.276 14.330 22.667 1.00 19.63 184 GLU A N 1
ATOM 1345 C CA . GLU A 1 184 ? 39.771 13.655 21.473 1.00 21.15 184 GLU A CA 1
ATOM 1346 C C . GLU A 1 184 ? 40.167 14.361 20.182 1.00 17.76 184 GLU A C 1
ATOM 1347 O O . GLU A 1 184 ? 40.530 13.721 19.212 1.00 24.29 184 GLU A O 1
ATOM 1353 N N . ALA A 1 185 ? 40.103 15.684 20.174 1.00 19.98 185 ALA A N 1
ATOM 1354 C CA . ALA A 1 185 ? 40.437 16.457 18.982 1.00 14.78 185 ALA A CA 1
ATOM 1355 C C . ALA A 1 185 ? 41.908 16.370 18.630 1.00 14.62 185 ALA A C 1
ATOM 1356 O O . ALA A 1 185 ? 42.271 16.465 17.454 1.00 22.05 185 ALA A O 1
ATOM 1358 N N . ILE A 1 186 ? 42.754 16.231 19.648 1.00 7.24 186 ILE A N 1
ATOM 1359 C CA . ILE A 1 186 ? 44.194 16.085 19.440 1.00 7.17 186 ILE A CA 1
ATOM 1360 C C . ILE A 1 186 ? 44.484 14.751 18.765 1.00 21.13 186 ILE A C 1
ATOM 1361 O O . ILE A 1 186 ? 45.210 14.693 17.769 1.00 10.50 186 ILE A O 1
ATOM 1366 N N . VAL A 1 187 ? 43.887 13.685 19.294 1.00 25.67 187 VAL A N 1
ATOM 1367 C CA . VAL A 1 187 ? 43.999 12.351 18.699 1.00 27.37 187 VAL A CA 1
ATOM 1368 C C . VAL A 1 187 ? 43.583 12.347 17.228 1.00 25.69 187 VAL A C 1
ATOM 1369 O O . VAL A 1 187 ? 44.299 11.826 16.370 1.00 22.87 187 VAL A O 1
ATOM 1373 N N . GLN A 1 188 ? 42.426 12.937 16.937 1.00 23.90 188 GLN A N 1
ATOM 1374 C CA . GLN A 1 188 ? 41.930 12.999 15.565 1.00 28.02 188 GLN A CA 1
ATOM 1375 C C . GLN A 1 188 ? 42.883 13.758 14.654 1.00 26.70 188 GLN A C 1
ATOM 1376 O O . GLN A 1 188 ? 43.226 13.290 13.571 1.00 26.91 188 GLN A O 1
ATOM 1382 N N . TYR A 1 189 ? 43.305 14.933 15.107 1.00 18.55 189 TYR A N 1
ATOM 1383 C CA . TYR A 1 189 ? 44.250 15.746 14.368 1.00 15.28 189 TYR A CA 1
ATOM 1384 C C . TYR A 1 189 ? 45.488 14.941 14.025 1.00 17.05 189 TYR A C 1
ATOM 1385 O O . TYR A 1 189 ? 45.914 14.899 12.871 1.00 23.82 189 TYR A O 1
ATOM 1394 N N . VAL A 1 190 ? 46.066 14.296 15.027 1.00 8.31 190 VAL A N 1
ATOM 1395 C CA . VAL A 1 190 ? 47.262 13.508 14.800 1.00 8.33 190 VAL A CA 1
ATOM 1396 C C . VAL A 1 190 ? 46.962 12.423 13.778 1.00 8.68 190 VAL A C 1
ATOM 1397 O O . VAL A 1 190 ? 47.771 12.157 12.903 1.00 9.18 190 VAL A O 1
ATOM 1401 N N . ARG A 1 191 ? 45.788 11.808 13.873 1.00 11.88 191 ARG A N 1
ATOM 1402 C CA . ARG A 1 191 ? 45.454 10.725 12.977 1.00 9.12 191 ARG A CA 1
ATOM 1403 C C . ARG A 1 191 ? 45.399 11.235 11.559 1.00 19.66 191 ARG A C 1
ATOM 1404 O O . ARG A 1 191 ? 45.996 10.656 10.662 1.00 23.95 191 ARG A O 1
ATOM 1412 N N . GLU A 1 192 ? 44.678 12.323 11.341 1.00 12.13 192 GLU A N 1
ATOM 1413 C CA . GLU A 1 192 ? 44.412 12.741 9.977 1.00 11.39 192 GLU A CA 1
ATOM 1414 C C . GLU A 1 192 ? 45.509 13.585 9.278 1.00 27.70 192 GLU A C 1
ATOM 1415 O O . GLU A 1 192 ? 45.480 13.717 8.056 1.00 33.03 192 GLU A O 1
ATOM 1421 N N . THR A 1 193 ? 46.478 14.130 10.019 1.00 15.11 193 THR A N 1
ATOM 1422 C CA . THR A 1 193 ? 47.562 14.894 9.381 1.00 21.32 193 THR A CA 1
ATOM 1423 C C . THR A 1 193 ? 48.860 14.089 9.167 1.00 28.30 193 THR A C 1
ATOM 1424 O O . THR A 1 193 ? 49.478 14.148 8.108 1.00 32.41 193 THR A O 1
ATOM 1428 N N . TYR A 1 194 ? 49.289 13.373 10.194 1.00 31.01 194 TYR A N 1
ATOM 1429 C CA . TYR A 1 194 ? 50.306 12.342 10.056 1.00 26.88 194 TYR A CA 1
ATOM 1430 C C . TYR A 1 194 ? 49.465 11.090 10.104 1.00 37.65 194 TYR A C 1
ATOM 1431 O O . TYR A 1 194 ? 48.340 11.164 10.588 1.00 63.97 194 TYR A O 1
ATOM 1440 N N . ARG A 1 195 ? 49.921 9.945 9.615 1.00 13.75 195 ARG A N 1
ATOM 1441 C CA . ARG A 1 195 ? 48.986 8.801 9.693 1.00 27.28 195 ARG A CA 1
ATOM 1442 C C . ARG A 1 195 ? 49.155 7.984 10.990 1.00 28.98 195 ARG A C 1
ATOM 1443 O O . ARG A 1 195 ? 49.067 6.758 10.999 1.00 29.67 195 ARG A O 1
ATOM 1451 N N . VAL A 1 196 ? 49.378 8.696 12.090 1.00 24.02 196 VAL A N 1
ATOM 1452 C CA . VAL A 1 196 ? 49.823 8.094 13.332 1.00 10.43 196 VAL A CA 1
ATOM 1453 C C . VAL A 1 196 ? 48.718 7.965 14.356 1.00 19.76 196 VAL A C 1
ATOM 1454 O O . VAL A 1 196 ? 47.905 8.869 14.506 1.00 32.49 196 VAL A O 1
ATOM 1458 N N . ALA A 1 197 ? 48.696 6.849 15.073 1.00 8.52 197 ALA A N 1
ATOM 1459 C CA . ALA A 1 197 ? 47.718 6.664 16.136 1.00 20.69 197 ALA A CA 1
ATOM 1460 C C . ALA A 1 197 ? 48.296 6.918 17.525 1.00 24.62 197 ALA A C 1
ATOM 1461 O O . ALA A 1 197 ? 49.198 6.209 17.963 1.00 32.53 197 ALA A O 1
ATOM 1463 N N . ILE A 1 198 ? 47.781 7.930 18.217 1.00 7.88 198 ILE A N 1
ATOM 1464 C CA . ILE A 1 198 ? 48.107 8.094 19.631 1.00 14.70 198 ILE A CA 1
ATOM 1465 C C . ILE A 1 198 ? 46.874 7.843 20.481 1.00 20.14 198 ILE A C 1
ATOM 1466 O O . ILE A 1 198 ? 45.771 7.679 19.946 1.00 20.32 198 ILE A O 1
ATOM 1471 N N . GLY A 1 199 ? 47.059 7.796 21.799 1.00 18.04 199 GLY A N 1
ATOM 1472 C CA . GLY A 1 199 ? 45.975 7.451 22.704 1.00 16.09 199 GLY A CA 1
ATOM 1473 C C . GLY A 1 199 ? 45.793 8.333 23.922 1.00 22.56 199 GLY A C 1
ATOM 1474 O O . GLY A 1 199 ? 46.582 9.240 24.190 1.00 7.71 199 GLY A O 1
ATOM 1475 N N . GLU A 1 200 ? 44.736 8.042 24.673 1.00 26.43 200 GLU A N 1
ATOM 1476 C CA . GLU A 1 200 ? 44.341 8.855 25.823 1.00 26.63 200 GLU A CA 1
ATOM 1477 C C . GLU A 1 200 ? 45.501 9.542 26.562 1.00 21.96 200 GLU A C 1
ATOM 1478 O O . GLU A 1 200 ? 45.589 10.752 26.551 1.00 23.77 200 GLU A O 1
ATOM 1484 N N . ARG A 1 201 ? 46.374 8.783 27.215 1.00 25.43 201 ARG A N 1
ATOM 1485 C CA . ARG A 1 201 ? 47.408 9.385 28.060 1.00 27.69 201 ARG A CA 1
ATOM 1486 C C . ARG A 1 201 ? 48.332 10.335 27.312 1.00 28.70 201 ARG A C 1
ATOM 1487 O O . ARG A 1 201 ? 48.891 11.257 27.901 1.00 38.65 201 ARG A O 1
ATOM 1495 N N . THR A 1 202 ? 48.512 10.093 26.020 1.00 20.30 202 THR A N 1
ATOM 1496 C CA . THR A 1 202 ? 49.384 10.925 25.203 1.00 13.11 202 THR A CA 1
ATOM 1497 C C . THR A 1 202 ? 48.645 12.185 24.760 1.00 15.25 202 THR A C 1
ATOM 1498 O O . THR A 1 202 ? 49.139 13.282 24.943 1.00 16.16 202 THR A O 1
ATOM 1502 N N . ALA A 1 203 ? 47.459 12.031 24.184 1.00 7.17 203 ALA A N 1
ATOM 1503 C CA . ALA A 1 203 ? 46.562 13.175 23.996 1.00 28.68 203 ALA A CA 1
ATOM 1504 C C . ALA A 1 203 ? 46.576 14.135 25.183 1.00 6.85 203 ALA A C 1
ATOM 1505 O O . ALA A 1 203 ? 46.695 15.340 25.012 1.00 66.85 203 ALA A O 1
ATOM 1507 N N . GLU A 1 204 ? 46.454 13.586 26.382 1.00 24.21 204 GLU A N 1
ATOM 1508 C CA . GLU A 1 204 ? 46.357 14.370 27.611 1.00 25.98 204 GLU A CA 1
ATOM 1509 C C . GLU A 1 204 ? 47.646 15.167 27.902 1.00 24.65 204 GLU A C 1
ATOM 1510 O O . GLU A 1 204 ? 47.584 16.351 28.265 1.00 23.73 204 GLU A O 1
ATOM 1516 N N . ARG A 1 205 ? 48.801 14.521 27.722 1.00 13.63 205 ARG A N 1
ATOM 1517 C CA . ARG A 1 205 ? 50.114 15.174 27.858 1.00 11.24 205 ARG A CA 1
ATOM 1518 C C . ARG A 1 205 ? 50.444 16.241 26.780 1.00 17.22 205 ARG A C 1
ATOM 1519 O O . ARG A 1 205 ? 51.030 17.270 27.096 1.00 24.23 205 ARG A O 1
ATOM 1527 N N . VAL A 1 206 ? 50.085 15.985 25.525 1.00 18.01 206 VAL A N 1
ATOM 1528 C CA . VAL A 1 206 ? 50.163 16.993 24.471 1.00 15.87 206 VAL A CA 1
ATOM 1529 C C . VAL A 1 206 ? 49.354 18.200 24.911 1.00 18.23 206 VAL A C 1
ATOM 1530 O O . VAL A 1 206 ? 49.846 19.329 24.914 1.00 29.46 206 VAL A O 1
ATOM 1534 N N . LYS A 1 207 ? 48.111 17.958 25.310 1.00 16.61 207 LYS A N 1
ATOM 1535 C CA . LYS A 1 207 ? 47.255 19.035 25.784 1.00 24.33 207 LYS A CA 1
ATOM 1536 C C . LYS A 1 207 ? 47.909 19.860 26.892 1.00 26.87 207 LYS A C 1
ATOM 1537 O O . LYS A 1 207 ? 47.830 21.079 26.857 1.00 30.99 207 LYS A O 1
ATOM 1543 N N . ILE A 1 208 ? 48.555 19.199 27.857 1.00 22.76 208 ILE A N 1
ATOM 1544 C CA . ILE A 1 208 ? 49.242 19.879 28.967 1.00 15.64 208 ILE A CA 1
ATOM 1545 C C . ILE A 1 208 ? 50.500 20.659 28.550 1.00 24.86 208 ILE A C 1
ATOM 1546 O O . ILE A 1 208 ? 50.704 21.793 28.993 1.00 21.25 208 ILE A O 1
ATOM 1551 N N . GLU A 1 209 ? 51.342 20.057 27.711 1.00 21.20 209 GLU A N 1
ATOM 1552 C CA . GLU A 1 209 ? 52.622 20.667 27.352 1.00 15.08 209 GLU A CA 1
ATOM 1553 C C . GLU A 1 209 ? 52.512 21.774 26.327 1.00 21.83 209 GLU A C 1
ATOM 1554 O O . GLU A 1 209 ? 53.269 22.733 26.405 1.00 27.24 209 GLU A O 1
ATOM 1560 N N . ILE A 1 210 ? 51.600 21.652 25.361 1.00 19.59 210 ILE A N 1
ATOM 1561 C CA . ILE A 1 210 ? 51.546 22.642 24.276 1.00 19.18 210 ILE A CA 1
ATOM 1562 C C . ILE A 1 210 ? 50.163 22.990 23.762 1.00 7.09 210 ILE A C 1
ATOM 1563 O O . ILE A 1 210 ? 50.023 23.507 22.660 1.00 16.19 210 ILE A O 1
ATOM 1568 N N . GLY A 1 211 ? 49.140 22.740 24.560 1.00 31.13 211 GLY A N 1
ATOM 1569 C CA . GLY A 1 211 ? 47.788 23.097 24.156 1.00 30.95 211 GLY A CA 1
ATOM 1570 C C . GLY A 1 211 ? 47.491 24.572 24.355 1.00 29.56 211 GLY A C 1
ATOM 1571 O O . GLY A 1 211 ? 47.947 25.169 25.343 1.00 33.94 211 GLY A O 1
ATOM 1572 N N . ASN A 1 212 ? 46.728 25.155 23.426 1.00 17.53 212 ASN A N 1
ATOM 1573 C CA . ASN A 1 212 ? 46.397 26.582 23.473 1.00 17.19 212 ASN A CA 1
ATOM 1574 C C . ASN A 1 212 ? 45.285 26.959 22.509 1.00 17.63 212 ASN A C 1
ATOM 1575 O O . ASN A 1 212 ? 45.133 26.332 21.471 1.00 13.59 212 ASN A O 1
ATOM 1580 N N . VAL A 1 213 ? 44.531 28.004 22.846 1.00 21.59 213 VAL A N 1
ATOM 1581 C CA . VAL A 1 213 ? 43.519 28.543 21.945 1.00 14.83 213 VAL A CA 1
ATOM 1582 C C . VAL A 1 213 ? 43.684 30.025 21.647 1.00 26.10 213 VAL A C 1
ATOM 1583 O O . VAL A 1 213 ? 42.710 30.690 21.307 1.00 35.79 213 VAL A O 1
ATOM 1587 N N . PHE A 1 214 ? 44.905 30.540 21.766 1.00 29.87 214 PHE A N 1
ATOM 1588 C CA . PHE A 1 214 ? 45.184 31.937 21.428 1.00 30.73 214 PHE A CA 1
ATOM 1589 C C . PHE A 1 214 ? 46.559 32.123 20.801 1.00 32.50 214 PHE A C 1
ATOM 1590 O O . PHE A 1 214 ? 47.567 31.655 21.331 1.00 39.01 214 PHE A O 1
ATOM 1598 N N . PRO A 1 215 ? 46.602 32.818 19.662 1.00 36.27 215 PRO A N 1
ATOM 1599 C CA . PRO A 1 215 ? 47.832 33.099 18.906 1.00 42.52 215 PRO A CA 1
ATOM 1600 C C . PRO A 1 215 ? 48.833 33.944 19.689 1.00 56.03 215 PRO A C 1
ATOM 1601 O O . PRO A 1 215 ? 48.436 34.703 20.571 1.00 61.66 215 PRO A O 1
ATOM 1605 N N . SER A 1 216 ? 50.115 33.811 19.356 1.00 63.83 216 SER A N 1
ATOM 1606 C CA . SER A 1 216 ? 51.182 34.590 19.983 1.00 58.10 216 SER A CA 1
ATOM 1607 C C . SER A 1 216 ? 52.527 33.895 19.827 1.00 49.49 216 SER A C 1
ATOM 1608 O O . SER A 1 216 ? 52.644 32.704 20.084 1.00 33.84 216 SER A O 1
ATOM 1611 N N . LYS A 1 217 ? 53.536 34.647 19.403 1.00 59.94 217 LYS A N 1
ATOM 1612 C CA . LYS A 1 217 ? 54.901 34.141 19.346 1.00 63.05 217 LYS A CA 1
ATOM 1613 C C . LYS A 1 217 ? 55.117 33.081 20.434 1.00 64.86 217 LYS A C 1
ATOM 1614 O O . LYS A 1 217 ? 55.605 31.991 20.150 1.00 66.31 217 LYS A O 1
ATOM 1620 N N . GLU A 1 218 ? 54.725 33.382 21.671 1.00 58.66 218 GLU A N 1
ATOM 1621 C CA . GLU A 1 218 ? 54.935 32.437 22.768 1.00 45.23 218 GLU A CA 1
ATOM 1622 C C . GLU A 1 218 ? 54.273 31.080 22.533 1.00 34.16 218 GLU A C 1
ATOM 1623 O O . GLU A 1 218 ? 54.958 30.073 22.484 1.00 41.20 218 GLU A O 1
ATOM 1629 N N . ASN A 1 219 ? 52.951 31.047 22.397 1.00 25.37 219 ASN A N 1
ATOM 1630 C CA . ASN A 1 219 ? 52.239 29.779 22.173 1.00 24.77 219 ASN A CA 1
ATOM 1631 C C . ASN A 1 219 ? 52.643 28.983 20.931 1.00 35.89 219 ASN A C 1
ATOM 1632 O O . ASN A 1 219 ? 52.580 27.760 20.945 1.00 45.27 219 ASN A O 1
ATOM 1637 N N . ASP A 1 220 ? 53.060 29.664 19.865 1.00 42.55 220 ASP A N 1
ATOM 1638 C CA . ASP A 1 220 ? 53.419 28.982 18.614 1.00 53.80 220 ASP A CA 1
ATOM 1639 C C . ASP A 1 220 ? 54.759 28.234 18.652 1.00 52.04 220 ASP A C 1
ATOM 1640 O O . ASP A 1 220 ? 55.047 27.435 17.770 1.00 54.98 220 ASP A O 1
ATOM 1645 N N . GLU A 1 221 ? 55.569 28.491 19.672 1.00 47.30 221 GLU A N 1
ATOM 1646 C CA . GLU A 1 221 ? 56.896 27.888 19.773 1.00 49.79 221 GLU A CA 1
ATOM 1647 C C . GLU A 1 221 ? 57.000 26.869 20.909 1.00 45.57 221 GLU A C 1
ATOM 1648 O O . GLU A 1 221 ? 58.079 26.341 21.182 1.00 47.17 221 GLU A O 1
ATOM 1654 N N . LEU A 1 222 ? 55.878 26.613 21.577 1.00 33.60 222 LEU A N 1
ATOM 1655 C CA . LEU A 1 222 ? 55.758 25.460 22.449 1.00 23.99 222 LEU A CA 1
ATOM 1656 C C . LEU A 1 222 ? 55.763 24.221 21.570 1.00 38.74 222 LEU A C 1
ATOM 1657 O O . LEU A 1 222 ? 54.971 24.114 20.627 1.00 36.21 222 LEU A O 1
ATOM 1662 N N . GLU A 1 223 ? 56.645 23.277 21.874 1.00 46.67 223 GLU A N 1
ATOM 1663 C CA . GLU A 1 223 ? 56.710 22.042 21.106 1.00 44.79 223 GLU A CA 1
ATOM 1664 C C . GLU A 1 223 ? 56.709 20.871 22.062 1.00 45.39 223 GLU A C 1
ATOM 1665 O O . GLU A 1 223 ? 56.985 21.035 23.249 1.00 50.81 223 GLU A O 1
ATOM 1671 N N . THR A 1 224 ? 56.387 19.690 21.550 1.00 45.59 224 THR A N 1
ATOM 1672 C CA . THR A 1 224 ? 56.559 18.462 22.321 1.00 43.42 224 THR A CA 1
ATOM 1673 C C . THR A 1 224 ? 56.728 17.277 21.376 1.00 37.27 224 THR A C 1
ATOM 1674 O O . THR A 1 224 ? 56.380 17.368 20.196 1.00 27.12 224 THR A O 1
ATOM 1678 N N . THR A 1 225 ? 57.289 16.181 21.881 1.00 34.47 225 THR A N 1
ATOM 1679 C CA . THR A 1 225 ? 57.404 14.969 21.078 1.00 27.42 225 THR A CA 1
ATOM 1680 C C . THR A 1 225 ? 56.621 13.837 21.715 1.00 17.08 225 THR A C 1
ATOM 1681 O O . THR A 1 225 ? 56.690 13.610 22.918 1.00 19.34 225 THR A O 1
ATOM 1685 N N . VAL A 1 226 ? 55.869 13.132 20.887 1.00 11.40 226 VAL A N 1
ATOM 1686 C CA . VAL A 1 226 ? 55.018 12.048 21.344 1.00 10.75 226 VAL A CA 1
ATOM 1687 C C . VAL A 1 226 ? 55.246 10.770 20.494 1.00 27.79 226 VAL A C 1
ATOM 1688 O O . VAL A 1 226 ? 55.735 10.839 19.360 1.00 20.82 226 VAL A O 1
ATOM 1692 N N . SER A 1 227 ? 54.905 9.605 21.034 1.00 27.32 227 SER A N 1
ATOM 1693 C CA . SER A 1 227 ? 55.083 8.367 20.271 1.00 24.36 227 SER A CA 1
ATOM 1694 C C . SER A 1 227 ? 53.772 7.639 20.041 1.00 21.61 227 SER A C 1
ATOM 1695 O O . SER A 1 227 ? 52.937 7.546 20.938 1.00 34.77 227 SER A O 1
ATOM 1698 N N . GLY A 1 228 ? 53.596 7.130 18.827 1.00 16.69 228 GLY A N 1
ATOM 1699 C CA . GLY A 1 228 ? 52.398 6.391 18.472 1.00 19.14 228 GLY A CA 1
ATOM 1700 C C . GLY A 1 228 ? 52.731 5.331 17.449 1.00 25.58 228 GLY A C 1
ATOM 1701 O O . GLY A 1 228 ? 53.904 5.080 17.154 1.00 26.39 228 GLY A O 1
ATOM 1702 N N . ILE A 1 229 ? 51.700 4.706 16.898 1.00 14.09 229 ILE A N 1
ATOM 1703 C CA . ILE A 1 229 ? 51.895 3.688 15.882 1.00 12.78 229 ILE A CA 1
ATOM 1704 C C . ILE A 1 229 ? 51.447 4.168 14.509 1.00 14.60 229 ILE A C 1
ATOM 1705 O O . ILE A 1 229 ? 50.312 4.584 14.336 1.00 17.71 229 ILE A O 1
ATOM 1710 N N . ASP A 1 230 ? 52.331 4.102 13.527 1.00 9.07 230 ASP A N 1
ATOM 1711 C CA . ASP A 1 230 ? 51.937 4.421 12.167 1.00 16.63 230 ASP A CA 1
ATOM 1712 C C . ASP A 1 230 ? 50.825 3.500 11.697 1.00 17.32 230 ASP A C 1
ATOM 1713 O O . ASP A 1 230 ? 51.021 2.307 11.560 1.00 28.06 230 ASP A O 1
ATOM 1718 N N . LEU A 1 231 ? 49.661 4.053 11.411 1.00 16.36 231 LEU A N 1
ATOM 1719 C CA . LEU A 1 231 ? 48.552 3.232 10.954 1.00 16.73 231 LEU A CA 1
ATOM 1720 C C . LEU A 1 231 ? 48.798 2.525 9.608 1.00 29.10 231 LEU A C 1
ATOM 1721 O O . LEU A 1 231 ? 48.061 1.599 9.240 1.00 36.11 231 LEU A O 1
ATOM 1726 N N . SER A 1 232 ? 49.833 2.934 8.879 1.00 23.87 232 SER A N 1
ATOM 1727 C CA . SER A 1 232 ? 50.149 2.257 7.624 1.00 32.69 232 SER A CA 1
ATOM 1728 C C . SER A 1 232 ? 51.190 1.155 7.802 1.00 34.79 232 SER A C 1
ATOM 1729 O O . SER A 1 232 ? 51.024 0.073 7.259 1.00 33.51 232 SER A O 1
ATOM 1732 N N . THR A 1 233 ? 52.248 1.420 8.569 1.00 31.11 233 THR A N 1
ATOM 1733 C CA . THR A 1 233 ? 53.328 0.443 8.738 1.00 24.72 233 THR A CA 1
ATOM 1734 C C . THR A 1 233 ? 53.275 -0.376 10.022 1.00 19.25 233 THR A C 1
ATOM 1735 O O . THR A 1 233 ? 54.163 -1.184 10.262 1.00 22.30 233 THR A O 1
ATOM 1739 N N . GLY A 1 234 ? 52.266 -0.154 10.854 1.00 13.00 234 GLY A N 1
ATOM 1740 C CA . GLY A 1 234 ? 52.153 -0.838 12.136 1.00 14.42 234 GLY A CA 1
ATOM 1741 C C . GLY A 1 234 ? 53.322 -0.561 13.067 1.00 18.89 234 GLY A C 1
ATOM 1742 O O . GLY A 1 234 ? 53.406 -1.079 14.188 1.00 10.27 234 GLY A O 1
ATOM 1743 N N . LEU A 1 235 ? 54.236 0.273 12.593 1.00 15.77 235 LEU A N 1
ATOM 1744 C CA . LEU A 1 235 ? 55.469 0.521 13.313 1.00 22.28 235 LEU A CA 1
ATOM 1745 C C . LEU A 1 235 ? 55.318 1.712 14.234 1.00 29.22 235 LEU A C 1
ATOM 1746 O O . LEU A 1 23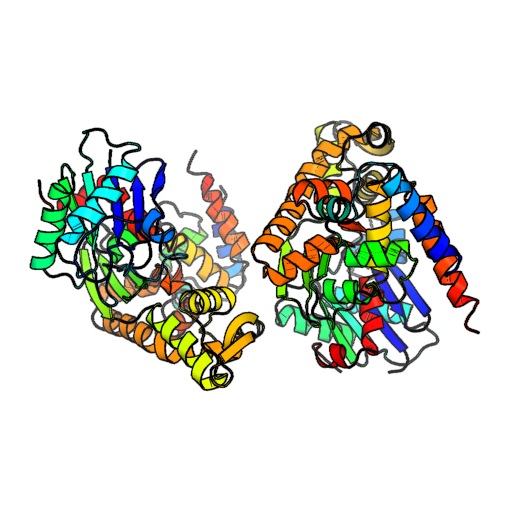5 ? 54.420 2.531 14.046 1.00 40.65 235 LEU A O 1
ATOM 1751 N N . PRO A 1 236 ? 56.180 1.802 15.251 1.00 27.94 236 PRO A N 1
ATOM 1752 C CA . PRO A 1 236 ? 56.172 2.942 16.168 1.00 33.67 236 PRO A CA 1
ATOM 1753 C C . PRO A 1 236 ? 56.816 4.172 15.528 1.00 33.67 236 PRO A C 1
ATOM 1754 O O . PRO A 1 236 ? 57.984 4.140 15.127 1.00 29.99 236 PRO A O 1
ATOM 1758 N N . ARG A 1 237 ? 56.044 5.242 15.407 1.00 32.69 237 ARG A N 1
ATOM 1759 C CA . ARG A 1 237 ? 56.605 6.496 14.958 1.00 32.97 237 ARG A CA 1
ATOM 1760 C C . ARG A 1 237 ? 56.799 7.403 16.160 1.00 31.95 237 ARG A C 1
ATOM 1761 O O . ARG A 1 237 ? 56.584 7.007 17.301 1.00 32.28 237 ARG A O 1
ATOM 1769 N N . LYS A 1 238 ? 57.243 8.615 15.889 1.00 36.07 238 LYS A N 1
ATOM 1770 C CA . LYS A 1 238 ? 57.506 9.591 16.926 1.00 30.40 238 LYS A CA 1
ATOM 1771 C C . LYS A 1 238 ? 57.404 10.944 16.249 1.00 30.26 238 LYS A C 1
ATOM 1772 O O . LYS A 1 238 ? 58.121 11.208 15.280 1.00 20.06 238 LYS A O 1
ATOM 1778 N N . LEU A 1 239 ? 56.473 11.770 16.728 1.00 29.00 239 LEU A N 1
ATOM 1779 C CA . LEU A 1 239 ? 56.218 13.075 16.137 1.00 31.22 239 LEU A CA 1
ATOM 1780 C C . LEU A 1 239 ? 56.637 14.180 17.076 1.00 31.46 239 LEU A C 1
ATOM 1781 O O . LEU A 1 239 ? 56.715 13.989 18.289 1.00 28.05 239 LEU A O 1
ATOM 1786 N N . THR A 1 240 ? 56.892 15.346 16.503 1.00 30.07 240 THR A N 1
ATOM 1787 C CA . THR A 1 240 ? 57.047 16.559 17.285 1.00 26.88 240 THR A CA 1
ATOM 1788 C C . THR A 1 240 ? 55.924 17.515 16.905 1.00 29.37 240 THR A C 1
ATOM 1789 O O . THR A 1 240 ? 55.837 17.957 15.767 1.00 38.38 240 THR A O 1
ATOM 1793 N N . LEU A 1 241 ? 55.050 17.808 17.859 1.00 28.20 241 LEU A N 1
ATOM 1794 C CA . LEU A 1 241 ? 53.920 18.692 17.625 1.00 25.08 241 LEU A CA 1
ATOM 1795 C C . LEU A 1 241 ? 54.235 20.089 18.097 1.00 22.51 241 LEU A C 1
ATOM 1796 O O . LEU A 1 241 ? 54.846 20.272 19.149 1.00 27.00 241 LEU A O 1
ATOM 1801 N N . LYS A 1 242 ? 53.808 21.069 17.309 1.00 17.82 242 LYS A N 1
ATOM 1802 C CA . LYS A 1 242 ? 54.003 22.475 17.641 1.00 34.05 242 LYS A CA 1
ATOM 1803 C C . LYS A 1 242 ? 52.678 23.093 18.109 1.00 30.93 242 LYS A C 1
ATOM 1804 O O . LYS A 1 242 ? 51.642 22.928 17.445 1.00 16.12 242 LYS A O 1
ATOM 1810 N N . GLY A 1 243 ? 52.720 23.800 19.244 1.00 25.97 243 GLY A N 1
ATOM 1811 C CA . GLY A 1 243 ? 51.547 24.455 19.795 1.00 8.23 243 GLY A CA 1
ATOM 1812 C C . GLY A 1 243 ? 50.671 25.100 18.739 1.00 16.91 243 GLY A C 1
ATOM 1813 O O . GLY A 1 243 ? 49.469 25.244 18.924 1.00 14.94 243 GLY A O 1
ATOM 1814 N N . GLY A 1 244 ? 51.276 25.481 17.621 1.00 23.60 244 GLY A N 1
ATOM 1815 C CA . GLY A 1 244 ? 50.569 26.176 16.560 1.00 27.96 244 GLY A CA 1
ATOM 1816 C C . GLY A 1 244 ? 49.755 25.360 15.567 1.00 31.71 244 GLY A C 1
ATOM 1817 O O . GLY A 1 244 ? 48.824 25.898 14.976 1.00 32.38 244 GLY A O 1
ATOM 1818 N N . GLU A 1 245 ? 50.104 24.089 15.351 1.00 43.35 245 GLU A N 1
ATOM 1819 C CA . GLU A 1 245 ? 49.283 23.211 14.507 1.00 41.58 245 GLU A CA 1
ATOM 1820 C C . GLU A 1 245 ? 48.046 22.794 15.289 1.00 39.66 245 GLU A C 1
ATOM 1821 O O . GLU A 1 245 ? 46.947 22.677 14.748 1.00 46.34 245 GLU A O 1
ATOM 1827 N N . VAL A 1 246 ? 48.261 22.586 16.583 1.00 27.52 246 VAL A N 1
ATOM 1828 C CA . VAL A 1 246 ? 47.263 22.100 17.520 1.00 18.05 246 VAL A CA 1
ATOM 1829 C C . VAL A 1 246 ? 46.130 23.088 17.841 1.00 29.48 246 VAL A C 1
ATOM 1830 O O . VAL A 1 246 ? 45.013 22.681 18.182 1.00 30.12 246 VAL A O 1
ATOM 1834 N N . ARG A 1 247 ? 46.404 24.383 17.723 1.00 38.94 247 ARG A N 1
ATOM 1835 C CA . ARG A 1 247 ? 45.429 25.405 18.111 1.00 36.83 247 ARG A CA 1
ATOM 1836 C C . ARG A 1 247 ? 44.159 25.358 17.276 1.00 35.96 247 ARG A C 1
ATOM 1837 O O . ARG A 1 247 ? 43.057 25.493 17.807 1.00 34.07 247 ARG A O 1
ATOM 1845 N N . GLU A 1 248 ? 44.335 25.170 15.970 1.00 45.52 248 GLU A N 1
ATOM 1846 C CA . GLU A 1 248 ? 43.238 25.020 15.012 1.00 52.54 248 GLU A CA 1
ATOM 1847 C C . GLU A 1 248 ? 42.177 24.042 15.513 1.00 36.95 248 GLU A C 1
ATOM 1848 O O . GLU A 1 248 ? 40.999 24.378 15.661 1.00 26.74 248 GLU A O 1
ATOM 1854 N N . ALA A 1 249 ? 42.605 22.816 15.776 1.00 27.74 249 ALA A N 1
ATOM 1855 C CA . ALA A 1 249 ? 41.695 21.804 16.289 1.00 27.96 249 ALA A CA 1
ATOM 1856 C C . ALA A 1 249 ? 41.045 22.204 17.613 1.00 35.14 249 ALA A C 1
ATOM 1857 O O . ALA A 1 249 ? 39.827 22.131 17.754 1.00 49.10 249 ALA A O 1
ATOM 1859 N N . LEU A 1 250 ? 41.844 22.614 18.588 1.00 19.80 250 LEU A N 1
ATOM 1860 C CA . LEU A 1 250 ? 41.277 22.902 19.897 1.00 21.00 250 LEU A CA 1
ATOM 1861 C C . LEU A 1 250 ? 40.226 24.016 19.881 1.00 26.57 250 LEU A C 1
ATOM 1862 O O . LEU A 1 250 ? 39.220 23.920 20.579 1.00 20.95 250 LEU A O 1
ATOM 1867 N N . ARG A 1 251 ? 40.447 25.061 19.085 1.00 29.44 251 ARG A N 1
ATOM 1868 C CA . ARG A 1 251 ? 39.491 26.172 19.008 1.00 33.86 251 ARG A CA 1
ATOM 1869 C C . ARG A 1 251 ? 38.081 25.707 18.626 1.00 28.09 251 ARG A C 1
ATOM 1870 O O . ARG A 1 251 ? 37.090 26.077 19.269 1.00 29.48 251 ARG A O 1
ATOM 1878 N N . SER A 1 252 ? 37.990 24.905 17.574 1.00 22.60 252 SER A N 1
ATOM 1879 C CA . SER A 1 252 ? 36.718 24.312 17.196 1.00 32.70 252 SER A CA 1
ATOM 1880 C C . SER A 1 252 ? 35.974 23.737 18.398 1.00 36.82 252 SER A C 1
ATOM 1881 O O . SER A 1 252 ? 34.782 23.996 18.572 1.00 47.28 252 SER A O 1
ATOM 1884 N N . VAL A 1 253 ? 36.667 22.950 19.219 1.00 19.22 253 VAL A N 1
ATOM 1885 C CA . VAL A 1 253 ? 36.018 22.303 20.352 1.00 21.40 253 VAL A CA 1
ATOM 1886 C C . VAL A 1 253 ? 35.505 23.337 21.341 1.00 34.88 253 VAL A C 1
ATOM 1887 O O . VAL A 1 253 ? 34.400 23.204 21.867 1.00 47.90 253 VAL A O 1
ATOM 1891 N N . VAL A 1 254 ? 36.302 24.375 21.574 1.00 26.81 254 VAL A N 1
ATOM 1892 C CA . VAL A 1 254 ? 36.054 25.302 22.677 1.00 34.20 254 VAL A CA 1
ATOM 1893 C C . VAL A 1 254 ? 35.028 26.382 22.340 1.00 38.19 254 VAL A C 1
ATOM 1894 O O . VAL A 1 254 ? 34.383 26.965 23.230 1.00 31.67 254 VAL A O 1
ATOM 1898 N N . VAL A 1 255 ? 34.890 26.652 21.048 1.00 33.63 255 VAL A N 1
ATOM 1899 C CA . VAL A 1 255 ? 33.860 27.555 20.581 1.00 34.55 255 VAL A CA 1
ATOM 1900 C C . VAL A 1 255 ? 32.521 27.213 21.244 1.00 29.39 255 VAL A C 1
ATOM 1901 O O . VAL A 1 255 ? 31.730 28.097 21.557 1.00 21.73 255 VAL A O 1
ATOM 1905 N N . ALA A 1 256 ? 32.276 25.928 21.480 1.00 20.25 256 ALA A N 1
ATOM 1906 C CA . ALA A 1 256 ? 30.978 25.502 21.989 1.00 20.14 256 ALA A CA 1
ATOM 1907 C C . ALA A 1 256 ? 30.816 25.743 23.479 1.00 17.53 256 ALA A C 1
ATOM 1908 O O . ALA A 1 256 ? 29.700 25.697 23.991 1.00 19.99 256 ALA A O 1
ATOM 1910 N N . ILE A 1 257 ? 31.931 25.975 24.170 1.00 20.97 257 ILE A N 1
ATOM 1911 C CA . ILE A 1 257 ? 31.915 26.220 25.607 1.00 23.55 257 ILE A CA 1
ATOM 1912 C C . ILE A 1 257 ? 31.654 27.680 25.766 1.00 20.05 257 ILE A C 1
ATOM 1913 O O . ILE A 1 257 ? 30.905 28.105 26.638 1.00 29.95 257 ILE A O 1
ATOM 1918 N N . VAL A 1 258 ? 32.302 28.451 24.907 1.00 14.78 258 VAL A N 1
ATOM 1919 C CA . VAL A 1 258 ? 32.053 29.878 24.831 1.00 21.82 258 VAL A CA 1
ATOM 1920 C C . VAL A 1 258 ? 30.586 30.183 24.601 1.00 24.59 258 VAL A C 1
ATOM 1921 O O . VAL A 1 258 ? 29.988 30.986 25.327 1.00 26.36 258 VAL A O 1
ATOM 1925 N N . GLU A 1 259 ? 30.029 29.548 23.567 1.00 14.95 259 GLU A N 1
ATOM 1926 C CA . GLU A 1 259 ? 28.646 29.747 23.177 1.00 25.99 259 GLU A CA 1
ATOM 1927 C C . GLU A 1 259 ? 27.771 29.482 24.380 1.00 28.07 259 GLU A C 1
ATOM 1928 O O . GLU A 1 259 ? 26.700 30.083 24.541 1.00 27.38 259 GLU A O 1
ATOM 1934 N N . SER A 1 260 ? 28.246 28.596 25.246 1.00 20.08 260 SER A N 1
ATOM 1935 C CA . SER A 1 260 ? 27.446 28.186 26.384 1.00 21.95 260 SER A CA 1
ATOM 1936 C C . SER A 1 260 ? 27.463 29.275 27.411 1.00 16.30 260 SER A C 1
ATOM 1937 O O . SER A 1 260 ? 26.456 29.546 28.055 1.00 25.12 260 SER A O 1
ATOM 1940 N N . VAL A 1 261 ? 28.614 29.910 27.554 1.00 9.99 261 VAL A N 1
ATOM 1941 C CA . VAL A 1 261 ? 28.738 31.014 28.484 1.00 19.28 261 VAL A CA 1
ATOM 1942 C C . VAL A 1 261 ? 27.908 32.191 27.963 1.00 31.68 261 VAL A C 1
ATOM 1943 O O . VAL A 1 261 ? 27.047 32.725 28.670 1.00 31.73 261 VAL A O 1
ATOM 1947 N N . ARG A 1 262 ? 28.146 32.571 26.711 1.00 28.09 262 ARG A N 1
ATOM 1948 C CA . ARG A 1 262 ? 27.392 33.654 26.100 1.00 27.18 262 ARG A CA 1
ATOM 1949 C C . ARG A 1 262 ? 25.891 33.392 26.227 1.00 20.80 262 ARG A C 1
ATOM 1950 O O . ARG A 1 262 ? 25.140 34.243 26.680 1.00 18.83 262 ARG A O 1
ATOM 1958 N N . THR A 1 263 ? 25.454 32.203 25.840 1.00 20.98 263 THR A N 1
ATOM 1959 C CA . THR A 1 263 ? 24.043 31.866 25.950 1.00 29.22 263 THR A CA 1
ATOM 1960 C C . THR A 1 263 ? 23.508 32.041 27.368 1.00 27.17 263 THR A C 1
ATOM 1961 O O . THR A 1 263 ? 22.318 32.298 27.543 1.00 34.26 263 THR A O 1
ATOM 1965 N N . THR A 1 264 ? 24.373 31.895 28.375 1.00 18.63 264 THR A N 1
ATOM 1966 C CA . THR A 1 264 ? 23.950 32.063 29.769 1.00 21.50 264 THR A CA 1
ATOM 1967 C C . THR A 1 264 ? 23.737 33.521 30.143 1.00 25.79 264 THR A C 1
ATOM 1968 O O . THR A 1 264 ? 22.666 33.900 30.606 1.00 30.88 264 THR A O 1
ATOM 1972 N N . LEU A 1 265 ? 24.766 34.334 29.942 1.00 35.68 265 LEU A N 1
ATOM 1973 C CA . LEU A 1 265 ? 24.667 35.775 30.154 1.00 32.65 265 LEU A CA 1
ATOM 1974 C C . LEU A 1 265 ? 23.375 36.369 29.608 1.00 22.35 265 LEU A C 1
ATOM 1975 O O . LEU A 1 265 ? 22.783 37.241 30.243 1.00 22.00 265 LEU A O 1
ATOM 1980 N N . GLU A 1 266 ? 22.933 35.894 28.443 1.00 11.57 266 GLU A N 1
ATOM 1981 C CA . GLU A 1 266 ? 21.756 36.477 27.801 1.00 24.57 266 GLU A CA 1
ATOM 1982 C C . GLU A 1 266 ? 20.485 36.294 28.611 1.00 34.21 266 GLU A C 1
ATOM 1983 O O . GLU A 1 266 ? 19.763 37.261 28.843 1.00 40.59 266 GLU A O 1
ATOM 1989 N N . LYS A 1 267 ? 20.222 35.070 29.061 1.00 33.36 267 LYS A N 1
ATOM 1990 C CA . LYS A 1 267 ? 19.056 34.813 29.905 1.00 32.80 267 LYS A CA 1
ATOM 1991 C C . LYS A 1 267 ? 19.299 35.075 31.411 1.00 34.85 267 LYS A C 1
ATOM 1992 O O . LYS A 1 267 ? 18.555 34.577 32.260 1.00 32.28 267 LYS A O 1
ATOM 1998 N N . THR A 1 268 ? 20.329 35.860 31.733 1.00 30.99 268 THR A N 1
ATOM 1999 C CA . THR A 1 268 ? 20.591 36.281 33.111 1.00 34.78 268 THR A CA 1
ATOM 2000 C C . THR A 1 268 ? 19.855 37.588 33.408 1.00 37.62 268 THR A C 1
ATOM 2001 O O . THR A 1 268 ? 19.829 38.472 32.557 1.00 34.75 268 THR A O 1
ATOM 2005 N N . PRO A 1 269 ? 19.262 37.712 34.619 1.00 41.91 269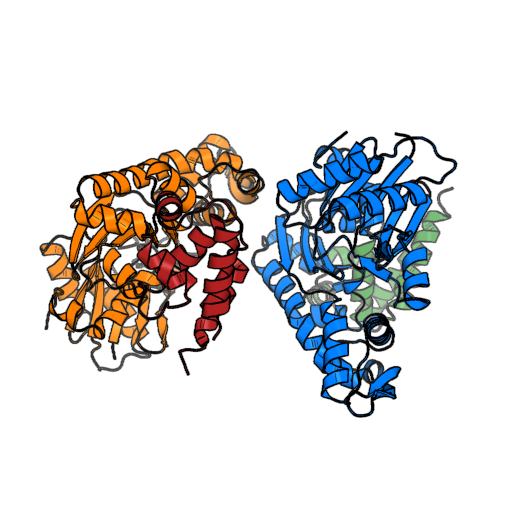 PRO A N 1
ATOM 2006 C CA . PRO A 1 269 ? 18.681 38.953 35.153 1.00 27.05 269 PRO A CA 1
ATOM 2007 C C . PRO A 1 269 ? 19.693 40.076 35.183 1.00 40.34 269 PRO A C 1
ATOM 2008 O O . PRO A 1 269 ? 20.732 39.935 35.836 1.00 40.79 269 PRO A O 1
ATOM 2012 N N . PRO A 1 270 ? 19.377 41.190 34.506 1.00 44.40 270 PRO A N 1
ATOM 2013 C CA . PRO A 1 270 ? 20.294 42.301 34.241 1.00 38.05 270 PRO A CA 1
ATOM 2014 C C . PRO A 1 270 ? 21.029 42.778 35.493 1.00 40.62 270 PRO A C 1
ATOM 2015 O O . PRO A 1 270 ? 22.243 42.993 35.432 1.00 49.64 270 PRO A O 1
ATOM 2019 N N . GLU A 1 271 ? 20.314 42.929 36.606 1.00 30.24 271 GLU A N 1
ATOM 2020 C CA . GLU A 1 271 ? 20.944 43.351 37.857 1.00 32.21 271 GLU A CA 1
ATOM 2021 C C . GLU A 1 271 ? 22.179 42.511 38.209 1.00 36.66 271 GLU A C 1
ATOM 2022 O O . GLU A 1 271 ? 23.164 43.033 38.713 1.00 41.52 271 GLU A O 1
ATOM 2028 N N . LEU A 1 272 ? 22.141 41.216 37.924 1.00 32.22 272 LEU A N 1
ATOM 2029 C CA . LEU A 1 272 ? 23.277 40.356 38.235 1.00 23.92 272 LEU A CA 1
ATOM 2030 C C . LEU A 1 272 ? 24.372 40.444 37.173 1.00 28.22 272 LEU A C 1
ATOM 2031 O O . LEU A 1 272 ? 25.546 40.244 37.474 1.00 28.64 272 LEU A O 1
ATOM 2036 N N . VAL A 1 273 ? 23.979 40.747 35.936 1.00 23.61 273 VAL A N 1
ATOM 2037 C CA . VAL A 1 273 ? 24.917 40.877 34.833 1.00 7.51 273 VAL A CA 1
ATOM 2038 C C . VAL A 1 273 ? 25.844 42.026 35.113 1.00 27.33 273 VAL A C 1
ATOM 2039 O O . VAL A 1 273 ? 27.029 41.976 34.800 1.00 28.90 273 VAL A O 1
ATOM 2043 N N . SER A 1 274 ? 25.295 43.069 35.712 1.00 28.42 274 SER A N 1
ATOM 2044 C CA . SER A 1 274 ? 26.072 44.247 36.039 1.00 37.13 274 SER A CA 1
ATOM 2045 C C . SER A 1 274 ? 27.130 43.921 37.087 1.00 41.06 274 SER A C 1
ATOM 2046 O O . SER A 1 274 ? 28.220 44.497 37.079 1.00 47.30 274 SER A O 1
ATOM 2049 N N . ASP A 1 275 ? 26.805 42.997 37.988 1.00 33.55 275 ASP A N 1
ATOM 2050 C CA . ASP A 1 275 ? 27.745 42.580 39.024 1.00 34.73 275 ASP A CA 1
ATOM 2051 C C . ASP A 1 275 ? 28.810 41.679 38.413 1.00 22.84 275 ASP A C 1
ATOM 2052 O O . ASP A 1 275 ? 29.989 41.718 38.769 1.00 16.11 275 ASP A O 1
ATOM 2057 N N . ILE A 1 276 ? 28.382 40.861 37.472 1.00 14.46 276 ILE A N 1
ATOM 2058 C CA . ILE A 1 276 ? 29.304 39.959 36.824 1.00 20.54 276 ILE A CA 1
ATOM 2059 C C . ILE A 1 276 ? 30.244 40.712 35.876 1.00 30.82 276 ILE A C 1
ATOM 2060 O O . ILE A 1 276 ? 31.413 40.341 35.732 1.00 36.40 276 ILE A O 1
ATOM 2065 N N . ILE A 1 277 ? 29.750 41.770 35.236 1.00 21.10 277 ILE A N 1
ATOM 2066 C CA . ILE A 1 277 ? 30.609 42.538 34.355 1.00 6.59 277 ILE A CA 1
ATOM 2067 C C . ILE A 1 277 ? 31.623 43.279 35.171 1.00 6.46 277 ILE A C 1
ATOM 2068 O O . ILE A 1 277 ? 32.682 43.637 34.681 1.00 53.31 277 ILE A O 1
ATOM 2073 N N . GLU A 1 278 ? 31.309 43.521 36.427 1.00 14.75 278 GLU A N 1
ATOM 2074 C CA . GLU A 1 278 ? 32.246 44.234 37.278 1.00 15.94 278 GLU A CA 1
ATOM 2075 C C . GLU A 1 278 ? 33.272 43.278 37.861 1.00 31.52 278 GLU A C 1
ATOM 2076 O O . GLU A 1 278 ? 34.458 43.579 37.889 1.00 41.97 278 GLU A O 1
ATOM 2082 N N . ARG A 1 279 ? 32.817 42.122 38.325 1.00 28.94 279 ARG A N 1
ATOM 2083 C CA . ARG A 1 279 ? 33.693 41.203 39.038 1.00 19.03 279 ARG A CA 1
ATOM 2084 C C . ARG A 1 279 ? 34.492 40.321 38.081 1.00 18.73 279 ARG A C 1
ATOM 2085 O O . ARG A 1 279 ? 35.708 40.105 38.254 1.00 10.29 279 ARG A O 1
ATOM 2093 N N . GLY A 1 280 ? 33.791 39.822 37.071 1.00 18.97 280 GLY A N 1
ATOM 2094 C CA . GLY A 1 280 ? 34.357 38.880 36.134 1.00 18.09 280 GLY A CA 1
ATOM 2095 C C . GLY A 1 280 ? 33.722 37.511 36.252 1.00 24.58 280 GLY A C 1
ATOM 2096 O O . GLY A 1 280 ? 32.931 37.231 37.166 1.00 30.03 280 GLY A O 1
ATOM 2097 N N . ILE A 1 281 ? 34.082 36.660 35.299 1.00 23.65 281 ILE A N 1
ATOM 2098 C CA . ILE A 1 281 ? 33.702 35.259 35.280 1.00 15.24 281 ILE A CA 1
ATOM 2099 C C . ILE A 1 281 ? 34.807 34.426 35.941 1.00 15.69 281 ILE A C 1
ATOM 2100 O O . ILE A 1 281 ? 35.972 34.533 35.565 1.00 12.97 281 ILE A O 1
ATOM 2105 N N . PHE A 1 282 ? 34.434 33.621 36.936 1.00 5.73 282 PHE A N 1
ATOM 2106 C CA . PHE A 1 282 ? 35.351 32.700 37.628 1.00 12.32 282 PHE A CA 1
ATOM 2107 C C . PHE A 1 282 ? 35.533 31.368 36.877 1.00 9.29 282 PHE A C 1
ATOM 2108 O O . PHE A 1 282 ? 34.649 30.522 36.895 1.00 18.71 282 PHE A O 1
ATOM 2116 N N . LEU A 1 283 ? 36.674 31.202 36.211 1.00 7.35 283 LEU A N 1
ATOM 2117 C CA . LEU A 1 283 ? 36.971 30.013 35.396 1.00 17.68 283 LEU A CA 1
ATOM 2118 C C . LEU A 1 283 ? 37.750 28.935 36.172 1.00 26.39 283 LEU A C 1
ATOM 2119 O O . LEU A 1 283 ? 38.925 29.108 36.477 1.00 20.70 283 LEU A O 1
ATOM 2124 N N . THR A 1 284 ? 37.099 27.812 36.462 1.00 27.97 284 THR A N 1
ATOM 2125 C CA . THR A 1 284 ? 37.679 26.786 37.327 1.00 20.93 284 THR A CA 1
ATOM 2126 C C . THR A 1 284 ? 37.610 25.428 36.631 1.00 21.99 284 THR A C 1
ATOM 2127 O O . THR A 1 284 ? 37.041 25.310 35.546 1.00 24.21 284 THR A O 1
ATOM 2131 N N . GLY A 1 285 ? 38.219 24.416 37.238 1.00 23.27 285 GLY A N 1
ATOM 2132 C CA . GLY A 1 285 ? 38.133 23.056 36.732 1.00 15.61 285 GLY A CA 1
ATOM 2133 C C . GLY A 1 285 ? 39.310 22.579 35.902 1.00 10.47 285 GLY A C 1
ATOM 2134 O O . GLY A 1 285 ? 39.896 23.352 35.144 1.00 17.00 285 GLY A O 1
ATOM 2135 N N . GLY A 1 286 ? 39.646 21.299 36.042 1.00 14.69 286 GLY A N 1
ATOM 2136 C CA . GLY A 1 286 ? 40.712 20.673 35.266 1.00 19.41 286 GLY A CA 1
ATOM 2137 C C . GLY A 1 286 ? 40.566 20.823 33.757 1.00 29.34 286 GLY A C 1
ATOM 2138 O O . GLY A 1 286 ? 41.543 20.768 33.007 1.00 38.65 286 GLY A O 1
ATOM 2139 N N . GLY A 1 287 ? 39.342 21.026 33.294 1.00 25.79 287 GLY A N 1
ATOM 2140 C CA . GLY A 1 287 ? 39.130 21.210 31.871 1.00 28.83 287 GLY A CA 1
ATOM 2141 C C . GLY A 1 287 ? 39.622 22.564 31.405 1.00 27.37 287 GLY A C 1
ATOM 2142 O O . GLY A 1 287 ? 39.953 22.743 30.237 1.00 24.33 287 GLY A O 1
ATOM 2143 N N . SER A 1 288 ? 39.690 23.502 32.345 1.00 26.07 288 SER A N 1
ATOM 2144 C CA . SER A 1 288 ? 39.906 24.914 32.066 1.00 22.96 288 SER A CA 1
ATOM 2145 C C . SER A 1 288 ? 41.349 25.288 31.765 1.00 30.49 288 SER A C 1
ATOM 2146 O O . SER A 1 288 ? 41.609 26.380 31.283 1.00 5.81 288 SER A O 1
ATOM 2149 N N . LEU A 1 289 ? 42.288 24.399 32.069 1.00 29.20 289 LEU A N 1
ATOM 2150 C CA . LEU A 1 289 ? 43.706 24.740 31.981 1.00 14.58 289 LEU A CA 1
ATOM 2151 C C . LEU A 1 289 ? 44.243 24.649 30.561 1.00 19.89 289 LEU A C 1
ATOM 2152 O O . LEU A 1 289 ? 45.220 23.958 30.288 1.00 41.19 289 LEU A O 1
ATOM 2157 N N . LEU A 1 290 ? 43.581 25.345 29.655 1.00 17.50 290 LEU A N 1
ATOM 2158 C CA . LEU A 1 290 ? 44.024 25.460 28.277 1.00 20.42 290 LEU A CA 1
ATOM 2159 C C . LEU A 1 290 ? 44.629 26.845 28.071 1.00 25.41 290 LEU A C 1
ATOM 2160 O O . LEU A 1 290 ? 43.966 27.845 28.334 1.00 37.39 290 LEU A O 1
ATOM 2165 N N . ARG A 1 291 ? 45.873 26.925 27.612 1.00 20.25 291 ARG A N 1
ATOM 2166 C CA . ARG A 1 291 ? 46.497 28.232 27.370 1.00 17.06 291 ARG A CA 1
ATOM 2167 C C . ARG A 1 291 ? 45.662 29.162 26.496 1.00 25.42 291 ARG A C 1
ATOM 2168 O O . ARG A 1 291 ? 45.316 28.829 25.363 1.00 20.00 291 ARG A O 1
ATOM 2176 N N . GLY A 1 292 ? 45.348 30.336 27.035 1.00 32.66 292 GLY A N 1
ATOM 2177 C CA . GLY A 1 292 ? 44.592 31.334 26.305 1.00 25.26 292 GLY A CA 1
ATOM 2178 C C . GLY A 1 292 ? 43.090 31.218 26.455 1.00 21.23 292 GLY A C 1
ATOM 2179 O O . GLY A 1 292 ? 42.346 32.003 25.878 1.00 29.97 292 GLY A O 1
ATOM 2180 N N . LEU A 1 293 ? 42.629 30.244 27.228 1.00 20.82 293 LEU A N 1
ATOM 2181 C CA . LEU A 1 293 ? 41.189 30.035 27.366 1.00 31.84 293 LEU A CA 1
ATOM 2182 C C . LEU A 1 293 ? 40.576 31.268 28.033 1.00 34.19 293 LEU A C 1
ATOM 2183 O O . LEU A 1 293 ? 39.530 31.759 27.609 1.00 30.27 293 LEU A O 1
ATOM 2188 N N . ASP A 1 294 ? 41.244 31.759 29.076 1.00 33.18 294 ASP A N 1
ATOM 2189 C CA . ASP A 1 294 ? 40.826 32.967 29.774 1.00 34.11 294 ASP A CA 1
ATOM 2190 C C . ASP A 1 294 ? 40.736 34.143 28.805 1.00 30.43 294 ASP A C 1
ATOM 2191 O O . ASP A 1 294 ? 39.751 34.884 28.800 1.00 19.90 294 ASP A O 1
ATOM 2196 N N . THR A 1 295 ? 41.775 34.282 27.984 1.00 28.07 295 THR A N 1
ATOM 2197 C CA . THR A 1 295 ? 41.901 35.353 27.003 1.00 21.68 295 THR A CA 1
ATOM 2198 C C . THR A 1 295 ? 40.826 35.253 25.936 1.00 27.04 295 THR A C 1
ATOM 2199 O O . THR A 1 295 ? 40.211 36.256 25.577 1.00 31.30 295 THR A O 1
ATOM 2203 N N . LEU A 1 296 ? 40.592 34.036 25.447 1.00 22.82 296 LEU A N 1
ATOM 2204 C CA . LEU A 1 296 ? 39.572 33.783 24.433 1.00 12.19 296 LEU A CA 1
ATOM 2205 C C . LEU A 1 296 ? 38.151 34.040 24.910 1.00 16.52 296 LEU A C 1
ATOM 2206 O O . LEU A 1 296 ? 37.317 34.581 24.183 1.00 26.37 296 LEU A O 1
ATOM 2211 N N . LEU A 1 297 ? 37.871 33.632 26.135 1.00 12.04 297 LEU A N 1
ATOM 2212 C CA . LEU A 1 297 ? 36.576 33.893 26.743 1.00 21.93 297 LEU A CA 1
ATOM 2213 C C . LEU A 1 297 ? 36.334 35.403 26.839 1.00 23.99 297 LEU A C 1
ATOM 2214 O O . LEU A 1 297 ? 35.244 35.886 26.536 1.00 14.52 297 LEU A O 1
ATOM 2219 N N . GLN A 1 298 ? 37.357 36.139 27.273 1.00 28.05 298 GLN A N 1
ATOM 2220 C CA . GLN A 1 298 ? 37.260 37.585 27.412 1.00 20.68 298 GLN A CA 1
ATOM 2221 C C . GLN A 1 298 ? 36.902 38.204 26.087 1.00 24.84 298 GLN A C 1
ATOM 2222 O O . GLN A 1 298 ? 35.894 38.902 25.964 1.00 30.73 298 GLN A O 1
ATOM 2228 N N . LYS A 1 299 ? 37.752 37.946 25.098 1.00 19.28 299 LYS A N 1
ATOM 2229 C CA . LYS A 1 299 ? 37.582 38.488 23.762 1.00 23.82 299 LYS A CA 1
ATOM 2230 C C . LYS A 1 299 ? 36.182 38.213 23.243 1.00 32.06 299 LYS A C 1
ATOM 2231 O O . LYS A 1 299 ? 35.637 39.004 22.477 1.00 36.13 299 LYS A O 1
ATOM 2237 N N . GLU A 1 300 ? 35.585 37.109 23.682 1.00 23.63 300 GLU A N 1
ATOM 2238 C CA . GLU A 1 300 ? 34.350 36.655 23.063 1.00 31.42 300 GLU A CA 1
ATOM 2239 C C . GLU A 1 300 ? 33.063 36.935 23.838 1.00 34.58 300 GLU A C 1
ATOM 2240 O O . GLU A 1 300 ? 31.977 36.643 23.344 1.00 42.85 300 GLU A O 1
ATOM 2246 N N . THR A 1 301 ? 33.180 37.492 25.040 1.00 25.52 301 THR A N 1
ATOM 2247 C CA . THR A 1 301 ? 32.004 37.834 25.845 1.00 28.36 301 THR A CA 1
ATOM 2248 C C . THR A 1 301 ? 32.144 39.227 26.411 1.00 30.94 301 THR A C 1
ATOM 2249 O O . THR A 1 301 ? 31.158 39.815 26.880 1.00 23.67 301 THR A O 1
ATOM 2253 N N . GLY A 1 302 ? 33.381 39.729 26.400 1.00 24.30 302 GLY A N 1
ATOM 2254 C CA . GLY A 1 302 ? 33.673 41.065 26.865 1.00 7.87 302 GLY A CA 1
ATOM 2255 C C . GLY A 1 302 ? 33.819 41.237 28.370 1.00 31.10 302 GLY A C 1
ATOM 2256 O O . GLY A 1 302 ? 34.233 42.305 28.822 1.00 29.25 302 GLY A O 1
ATOM 2257 N N . ILE A 1 303 ? 33.467 40.227 29.160 1.00 7.05 303 ILE A N 1
ATOM 2258 C CA . ILE A 1 303 ? 33.731 40.321 30.575 1.00 6.70 303 ILE A CA 1
ATOM 2259 C C . ILE A 1 303 ? 35.110 39.756 30.827 1.00 15.79 303 ILE A C 1
ATOM 2260 O O . ILE A 1 303 ? 35.557 38.862 30.140 1.00 23.91 303 ILE A O 1
ATOM 2265 N N . SER A 1 304 ? 35.802 40.308 31.801 1.00 20.47 304 SER A N 1
ATOM 2266 C CA . SER A 1 304 ? 37.061 39.744 32.231 1.00 28.82 304 SER A CA 1
ATOM 2267 C C . SER A 1 304 ? 36.868 38.340 32.833 1.00 29.91 304 SER A C 1
ATOM 2268 O O . SER A 1 304 ? 35.802 38.005 33.373 1.00 22.69 304 SER A O 1
ATOM 2271 N N . VAL A 1 305 ? 37.920 37.533 32.736 1.00 23.38 305 VAL A N 1
ATOM 2272 C CA . VAL A 1 305 ? 37.893 36.145 33.166 1.00 16.34 305 VAL A CA 1
ATOM 2273 C C . VAL A 1 305 ? 38.936 35.897 34.258 1.00 19.12 305 VAL A C 1
ATOM 2274 O O . VAL A 1 305 ? 40.124 36.174 34.076 1.00 30.12 305 VAL A O 1
ATOM 2278 N N . ILE A 1 306 ? 38.492 35.376 35.395 1.00 16.55 306 ILE A N 1
ATOM 2279 C CA . ILE A 1 306 ? 39.399 35.023 36.488 1.00 27.37 306 ILE A CA 1
ATOM 2280 C C . ILE A 1 306 ? 39.708 33.524 36.545 1.00 27.04 306 ILE A C 1
ATOM 2281 O O . ILE A 1 306 ? 38.807 32.701 36.490 1.00 32.41 306 ILE A O 1
ATOM 2286 N N . ARG A 1 307 ? 40.979 33.167 36.672 1.00 21.18 307 ARG A N 1
ATOM 2287 C CA . ARG A 1 307 ? 41.333 31.769 36.886 1.00 12.18 307 ARG A CA 1
ATOM 2288 C C . ARG A 1 307 ? 41.455 31.430 38.358 1.00 12.72 307 ARG A C 1
ATOM 2289 O O . ARG A 1 307 ? 42.112 32.136 39.115 1.00 22.21 307 ARG A O 1
ATOM 2297 N N . SER A 1 308 ? 40.825 30.337 38.760 1.00 18.15 308 SER A N 1
ATOM 2298 C CA . SER A 1 308 ? 41.019 29.805 40.097 1.00 20.00 308 SER A CA 1
ATOM 2299 C C . SER A 1 308 ? 42.507 29.559 40.333 1.00 31.56 308 SER A C 1
ATOM 2300 O O . SER A 1 308 ? 43.246 29.153 39.424 1.00 6.91 308 SER A O 1
ATOM 2303 N N . GLU A 1 309 ? 42.942 29.833 41.560 1.00 39.72 309 GLU A N 1
ATOM 2304 C CA . GLU A 1 309 ? 44.317 29.570 41.969 1.00 42.01 309 GLU A CA 1
ATOM 2305 C C . GLU A 1 309 ? 44.496 28.077 42.222 1.00 41.52 309 GLU A C 1
ATOM 2306 O O . GLU A 1 309 ? 45.616 27.555 42.228 1.00 36.39 309 GLU A O 1
ATOM 2312 N N . GLU A 1 310 ? 43.374 27.400 42.428 1.00 41.72 310 GLU A N 1
ATOM 2313 C CA . GLU A 1 310 ? 43.366 25.973 42.670 1.00 41.16 310 GLU A CA 1
ATOM 2314 C C . GLU A 1 310 ? 42.246 25.327 41.866 1.00 30.76 310 GLU A C 1
ATOM 2315 O O . GLU A 1 310 ? 41.223 24.941 42.421 1.00 8.10 310 GLU A O 1
ATOM 2321 N N . PRO A 1 311 ? 42.457 25.201 40.550 1.00 21.55 311 PRO A N 1
ATOM 2322 C CA . PRO A 1 311 ? 41.515 24.722 39.530 1.00 19.15 311 PRO A CA 1
ATOM 2323 C C . PRO A 1 311 ? 41.059 23.289 39.732 1.00 23.10 311 PRO A C 1
ATOM 2324 O O . PRO A 1 311 ? 40.010 22.952 39.207 1.00 21.13 311 PRO A O 1
ATOM 2328 N N . LEU A 1 312 ? 41.824 22.460 40.440 1.00 34.47 312 LEU A N 1
ATOM 2329 C CA . LEU A 1 312 ? 41.506 21.027 40.513 1.00 27.55 312 LEU A CA 1
ATOM 2330 C C . LEU A 1 312 ? 40.872 20.597 41.818 1.00 30.01 312 LEU A C 1
ATOM 2331 O O . LEU A 1 312 ? 40.252 19.538 41.881 1.00 44.32 312 LEU A O 1
ATOM 2336 N N . THR A 1 313 ? 41.020 21.421 42.850 1.00 20.87 313 THR A N 1
ATOM 2337 C CA . THR A 1 313 ? 40.633 21.033 44.202 1.00 23.30 313 THR A CA 1
ATOM 2338 C C . THR A 1 313 ? 39.473 21.837 44.765 1.00 17.45 313 THR A C 1
ATOM 2339 O O . THR A 1 313 ? 39.041 21.607 45.888 1.00 14.32 313 THR A O 1
ATOM 2343 N N . ALA A 1 314 ? 38.970 22.778 43.978 1.00 31.50 314 ALA A N 1
ATOM 2344 C CA . ALA A 1 314 ? 38.001 23.751 44.469 1.00 10.37 314 ALA A CA 1
ATOM 2345 C C . ALA A 1 314 ? 36.700 23.109 44.906 1.00 26.58 314 ALA A C 1
ATOM 2346 O O . ALA A 1 314 ? 36.180 23.444 45.968 1.00 30.75 314 ALA A O 1
ATOM 2348 N N . VAL A 1 315 ? 36.168 22.187 44.103 1.00 15.26 315 VAL A N 1
ATOM 2349 C CA . VAL A 1 315 ? 34.881 21.594 44.439 1.00 11.03 315 VAL A CA 1
ATOM 2350 C C . VAL A 1 315 ? 34.963 20.743 45.689 1.00 17.17 315 VAL A C 1
ATOM 2351 O O . VAL A 1 315 ? 34.066 20.773 46.538 1.00 19.73 315 VAL A O 1
ATOM 2355 N N . ALA A 1 316 ? 36.037 19.972 45.798 1.00 24.12 316 ALA A N 1
ATOM 2356 C CA . ALA A 1 316 ? 36.211 19.114 46.962 1.00 26.64 316 ALA A CA 1
ATOM 2357 C C . ALA A 1 316 ? 36.301 19.950 48.241 1.00 34.07 316 ALA A C 1
ATOM 2358 O O . ALA A 1 316 ? 35.564 19.707 49.200 1.00 32.51 316 ALA A O 1
ATOM 2360 N N . LYS A 1 317 ? 37.198 20.939 48.244 1.00 38.89 317 LYS A N 1
ATOM 2361 C CA . LYS A 1 317 ? 37.325 21.863 49.370 1.00 38.90 317 LYS A CA 1
ATOM 2362 C C . LYS A 1 317 ? 35.980 22.489 49.719 1.00 33.27 317 LYS A C 1
ATOM 2363 O O . LYS A 1 317 ? 35.677 22.697 50.882 1.00 9.95 317 LYS A O 1
ATOM 2369 N N . GLY A 1 318 ? 35.177 22.786 48.705 1.00 23.19 318 GLY A N 1
ATOM 2370 C CA . GLY A 1 318 ? 33.840 23.291 48.930 1.00 17.35 318 GLY A CA 1
ATOM 2371 C C . GLY A 1 318 ? 32.924 22.253 49.546 1.00 17.73 318 GLY A C 1
ATOM 2372 O O . GLY A 1 318 ? 32.226 22.529 50.511 1.00 27.73 318 GLY A O 1
ATOM 2373 N N . ALA A 1 319 ? 32.921 21.047 48.996 1.00 26.61 319 ALA A N 1
ATOM 2374 C CA . ALA A 1 319 ? 32.078 19.981 49.542 1.00 34.20 319 ALA A CA 1
ATOM 2375 C C . ALA A 1 319 ? 32.368 19.731 51.029 1.00 32.07 319 ALA A C 1
ATOM 2376 O O . ALA A 1 319 ? 31.491 19.337 51.790 1.00 35.18 319 ALA A O 1
ATOM 2378 N N . GLY A 1 320 ? 33.605 19.973 51.437 1.00 23.53 320 GLY A N 1
ATOM 2379 C CA . GLY A 1 320 ? 33.951 19.905 52.841 1.00 32.53 320 GLY A CA 1
ATOM 2380 C C . GLY A 1 320 ? 33.747 21.214 53.589 1.00 38.06 320 GLY A C 1
ATOM 2381 O O . GLY A 1 320 ? 33.287 21.196 54.727 1.00 40.00 320 GLY A O 1
ATOM 2382 N N . MET A 1 321 ? 34.114 22.337 52.963 1.00 28.66 321 MET A N 1
ATOM 2383 C CA . MET A 1 321 ? 33.918 23.665 53.548 1.00 14.04 321 MET A CA 1
ATOM 2384 C C . MET A 1 321 ? 32.486 23.740 54.058 1.00 21.42 321 MET A C 1
ATOM 2385 O O . MET A 1 321 ? 32.236 24.280 55.131 1.00 25.21 321 MET A O 1
ATOM 2390 N N . VAL A 1 322 ? 31.560 23.155 53.292 1.00 28.49 322 VAL A N 1
ATOM 2391 C CA . VAL A 1 322 ? 30.113 23.333 53.487 1.00 26.52 322 VAL A CA 1
ATOM 2392 C C . VAL A 1 322 ? 29.516 22.747 54.792 1.00 34.86 322 VAL A C 1
ATOM 2393 O O . VAL A 1 322 ? 28.453 23.185 55.234 1.00 37.28 322 VAL A O 1
ATOM 2397 N N . LEU A 1 323 ? 30.193 21.774 55.404 1.00 25.83 323 LEU A N 1
ATOM 2398 C CA . LEU A 1 323 ? 29.674 21.109 56.605 1.00 27.57 323 LEU A CA 1
ATOM 2399 C C . LEU A 1 323 ? 29.702 21.976 57.856 1.00 38.78 323 LEU A C 1
ATOM 2400 O O . LEU A 1 323 ? 29.247 21.550 58.922 1.00 39.56 323 LEU A O 1
ATOM 2405 N N . ASP A 1 324 ? 30.253 23.178 57.728 1.00 31.54 324 ASP A N 1
ATOM 2406 C CA . ASP A 1 324 ? 30.146 24.167 58.783 1.00 42.91 324 ASP A CA 1
ATOM 2407 C C . ASP A 1 324 ? 29.009 25.110 58.446 1.00 48.07 324 ASP A C 1
ATOM 2408 O O . ASP A 1 324 ? 28.225 25.508 59.303 1.00 51.83 324 ASP A O 1
ATOM 2413 N N . LYS A 1 325 ? 28.917 25.447 57.173 1.00 49.74 325 LYS A N 1
ATOM 2414 C CA . LYS A 1 325 ? 27.913 26.380 56.722 1.00 53.79 325 LYS A CA 1
ATOM 2415 C C . LYS A 1 325 ? 26.502 25.796 56.845 1.00 39.68 325 LYS A C 1
ATOM 2416 O O . LYS A 1 325 ? 25.893 25.400 55.854 1.00 33.66 325 LYS A O 1
ATOM 2422 N N . VAL A 1 326 ? 25.993 25.766 58.074 1.00 37.74 326 VAL A N 1
ATOM 2423 C CA . VAL A 1 326 ? 24.653 25.253 58.371 1.00 46.48 326 VAL A CA 1
ATOM 2424 C C . VAL A 1 326 ? 23.557 25.933 57.555 1.00 47.77 326 VAL A C 1
ATOM 2425 O O . VAL A 1 326 ? 22.564 25.313 57.203 1.00 44.88 326 VAL A O 1
ATOM 2429 N N . ASN A 1 327 ? 23.737 27.214 57.269 1.00 60.56 327 ASN A N 1
ATOM 2430 C CA . ASN A 1 327 ? 22.730 27.986 56.555 1.00 68.02 327 ASN A CA 1
ATOM 2431 C C . ASN A 1 327 ? 22.605 27.562 55.097 1.00 67.02 327 ASN A C 1
ATOM 2432 O O . ASN A 1 327 ? 21.565 27.761 54.462 1.00 64.83 327 ASN A O 1
ATOM 2437 N N . ILE A 1 328 ? 23.683 26.989 54.571 1.00 68.01 328 ILE A N 1
ATOM 2438 C CA . ILE A 1 328 ? 23.699 26.457 53.214 1.00 55.02 328 ILE A CA 1
ATOM 2439 C C . ILE A 1 328 ? 23.580 24.935 53.299 1.00 31.18 328 ILE A C 1
ATOM 2440 O O . ILE A 1 328 ? 23.101 24.281 52.377 1.00 18.07 328 ILE A O 1
ATOM 2445 N N . LEU A 1 329 ? 23.988 24.383 54.435 1.00 25.46 329 LEU A N 1
ATOM 2446 C CA . LEU A 1 329 ? 23.845 22.958 54.680 1.00 33.48 329 LEU A CA 1
ATOM 2447 C C . LEU A 1 329 ? 22.389 22.538 54.698 1.00 29.74 329 LEU A C 1
ATOM 2448 O O . LEU A 1 329 ? 21.979 21.638 53.965 1.00 33.42 329 LEU A O 1
ATOM 2453 N N . LYS A 1 330 ? 21.612 23.189 55.553 1.00 20.18 330 LYS A N 1
ATOM 2454 C CA . LYS A 1 330 ? 20.229 22.796 55.767 1.00 29.26 330 LYS A CA 1
ATOM 2455 C C . LYS A 1 330 ? 19.417 22.853 54.466 1.00 33.46 330 LYS A C 1
ATOM 2456 O O . LYS A 1 330 ? 18.255 22.455 54.418 1.00 33.90 330 LYS A O 1
ATOM 2462 N N . LYS A 1 331 ? 20.048 23.311 53.399 1.00 39.48 331 LYS A N 1
ATOM 2463 C CA . LYS A 1 331 ? 19.366 23.409 52.120 1.00 45.76 331 LYS A CA 1
ATOM 2464 C C . LYS A 1 331 ? 19.687 22.251 51.178 1.00 34.89 331 LYS A C 1
ATOM 2465 O O . LYS A 1 331 ? 19.054 22.113 50.139 1.00 33.35 331 LYS A O 1
ATOM 2471 N N . LEU A 1 332 ? 20.667 21.423 51.534 1.00 33.04 332 LEU A N 1
ATOM 2472 C CA . LEU A 1 332 ? 21.119 20.342 50.651 1.00 30.03 332 LEU A CA 1
ATOM 2473 C C . LEU A 1 332 ? 20.358 19.038 50.869 1.00 36.54 332 LEU A C 1
ATOM 2474 O O . LEU A 1 332 ? 19.994 18.703 51.999 1.00 34.15 332 LEU A O 1
ATOM 2479 N N . GLN A 1 333 ? 20.140 18.294 49.788 1.00 38.01 333 GLN A N 1
ATOM 2480 C CA . GLN A 1 333 ? 19.447 17.010 49.875 1.00 46.20 333 GLN A CA 1
ATOM 2481 C C . GLN A 1 333 ? 20.205 16.035 50.770 1.00 54.67 333 GLN A C 1
ATOM 2482 O O . GLN A 1 333 ? 21.434 15.963 50.714 1.00 55.03 333 GLN A O 1
ATOM 2488 N N . GLY A 1 334 ? 19.477 15.274 51.584 1.00 60.29 334 GLY A N 1
ATOM 2489 C CA . GLY A 1 334 ? 20.117 14.456 52.603 1.00 60.43 334 GLY A CA 1
ATOM 2490 C C . GLY A 1 334 ? 19.756 12.984 52.682 1.00 56.02 334 GLY A C 1
ATOM 2491 O O . GLY A 1 334 ? 18.728 12.538 52.157 1.00 56.14 334 GLY A O 1
ATOM 2492 N N . ALA A 1 335 ? 20.631 12.231 53.349 1.00 38.60 335 ALA A N 1
ATOM 2493 C CA . ALA A 1 335 ? 20.416 10.817 53.636 1.00 23.98 335 ALA A CA 1
ATOM 2494 C C . ALA A 1 335 ? 21.391 10.355 54.701 1.00 26.91 335 ALA A C 1
ATOM 2495 O O . ALA A 1 335 ? 22.579 10.644 54.626 1.00 36.11 335 ALA A O 1
ATOM 2497 N N . GLY A 1 336 ? 20.878 9.650 55.705 1.00 35.39 336 GLY A N 1
ATOM 2498 C CA . GLY A 1 336 ? 21.679 9.228 56.838 1.00 33.60 336 GLY A CA 1
ATOM 2499 C C . GLY A 1 336 ? 20.991 9.527 58.152 1.00 37.43 336 GLY A C 1
ATOM 2500 O O . GLY A 1 336 ? 20.761 8.621 58.949 1.00 51.89 336 GLY A O 1
ATOM 2501 N N . LYS B 1 4 ? 4.712 36.186 -6.408 1.00 61.26 4 LYS B N 1
ATOM 2502 C CA . LYS B 1 4 ? 5.214 36.293 -5.034 1.00 73.44 4 LYS B CA 1
ATOM 2503 C C . LYS B 1 4 ? 4.104 36.069 -3.996 1.00 77.31 4 LYS B C 1
ATOM 2504 O O . LYS B 1 4 ? 3.205 36.903 -3.849 1.00 73.54 4 LYS B O 1
ATOM 2510 N N . ASP B 1 5 ? 4.198 34.953 -3.267 1.00 74.32 5 ASP B N 1
ATOM 2511 C CA . ASP B 1 5 ? 3.116 34.460 -2.404 1.00 68.43 5 ASP B CA 1
ATOM 2512 C C . ASP B 1 5 ? 3.316 34.677 -0.893 1.00 63.10 5 ASP B C 1
ATOM 2513 O O . ASP B 1 5 ? 4.367 34.346 -0.339 1.00 57.92 5 ASP B O 1
ATOM 2518 N N . ILE B 1 6 ? 2.283 35.196 -0.226 1.00 64.76 6 ILE B N 1
ATOM 2519 C CA . ILE B 1 6 ? 2.357 35.484 1.212 1.00 65.31 6 ILE B CA 1
ATOM 2520 C C . ILE B 1 6 ? 1.293 34.815 2.114 1.00 50.36 6 ILE B C 1
ATOM 2521 O O . ILE B 1 6 ? 0.234 34.374 1.662 1.00 47.09 6 ILE B O 1
ATOM 2526 N N . GLY B 1 7 ? 1.599 34.747 3.402 1.00 40.52 7 GLY B N 1
ATOM 2527 C CA . GLY B 1 7 ? 0.665 34.224 4.375 1.00 45.83 7 GLY B CA 1
ATOM 2528 C C . GLY B 1 7 ? 0.797 35.017 5.653 1.00 43.43 7 GLY B C 1
ATOM 2529 O O . GLY B 1 7 ? 1.899 35.368 6.051 1.00 44.04 7 GLY B O 1
ATOM 2530 N N . ILE B 1 8 ? -0.321 35.295 6.308 1.00 38.71 8 ILE B N 1
ATOM 2531 C CA . ILE B 1 8 ? -0.291 36.200 7.441 1.00 41.42 8 ILE B CA 1
ATOM 2532 C C . ILE B 1 8 ? -0.943 35.670 8.711 1.00 47.04 8 ILE B C 1
ATOM 2533 O O . ILE B 1 8 ? -2.151 35.453 8.748 1.00 49.09 8 ILE B O 1
ATOM 2538 N N . ASP B 1 9 ? -0.132 35.482 9.750 1.00 53.31 9 ASP B N 1
ATOM 2539 C CA . ASP B 1 9 ? -0.633 35.117 11.072 1.00 63.70 9 ASP B CA 1
ATOM 2540 C C . ASP B 1 9 ? -0.995 36.366 11.870 1.00 66.46 9 ASP B C 1
ATOM 2541 O O . ASP B 1 9 ? -0.157 36.920 12.583 1.00 68.27 9 ASP B O 1
ATOM 2546 N N . LEU B 1 10 ? -2.242 36.810 11.738 1.00 61.17 10 LEU B N 1
ATOM 2547 C CA . LEU B 1 10 ? -2.750 37.916 12.535 1.00 56.40 10 LEU B CA 1
ATOM 2548 C C . LEU B 1 10 ? -2.965 37.462 13.966 1.00 63.06 10 LEU B C 1
ATOM 2549 O O . LEU B 1 10 ? -4.093 37.149 14.363 1.00 63.61 10 LEU B O 1
ATOM 2554 N N . GLY B 1 11 ? -1.875 37.424 14.731 1.00 66.46 11 GLY B N 1
ATOM 2555 C CA . GLY B 1 11 ? -1.906 36.980 16.114 1.00 65.06 11 GLY B CA 1
ATOM 2556 C C . GLY B 1 11 ? -2.391 38.079 17.034 1.00 61.98 11 GLY B C 1
ATOM 2557 O O . GLY B 1 11 ? -2.493 39.231 16.623 1.00 60.98 11 GLY B O 1
ATOM 2558 N N . THR B 1 12 ? -2.685 37.733 18.283 1.00 61.55 12 THR B N 1
ATOM 2559 C CA . THR B 1 12 ? -3.242 38.709 19.216 1.00 67.07 12 THR B CA 1
ATOM 2560 C C . THR B 1 12 ? -2.165 39.470 20.004 1.00 65.01 12 THR B C 1
ATOM 2561 O O . THR B 1 12 ? -2.464 40.211 20.942 1.00 64.36 12 THR B O 1
ATOM 2565 N N . ALA B 1 13 ? -0.912 39.289 19.607 1.00 63.48 13 ALA B N 1
ATOM 2566 C CA . ALA B 1 13 ? 0.196 39.996 20.231 1.00 66.93 13 ALA B CA 1
ATOM 2567 C C . ALA B 1 13 ? 1.235 40.343 19.178 1.00 69.67 13 ALA B C 1
ATOM 2568 O O . ALA B 1 13 ? 1.834 41.419 19.211 1.00 75.08 13 ALA B O 1
ATOM 2570 N N . ASN B 1 14 ? 1.447 39.419 18.247 1.00 62.98 14 ASN B N 1
ATOM 2571 C CA . ASN B 1 14 ? 2.367 39.642 17.138 1.00 67.91 14 ASN B CA 1
ATOM 2572 C C . ASN B 1 14 ? 1.718 39.367 15.780 1.00 64.91 14 ASN B C 1
ATOM 2573 O O . ASN B 1 14 ? 0.514 39.117 15.685 1.00 63.77 14 ASN B O 1
ATOM 2578 N N . THR B 1 15 ? 2.519 39.422 14.727 1.00 55.59 15 THR B N 1
ATOM 2579 C CA . THR B 1 15 ? 2.021 39.113 13.402 1.00 49.60 15 THR B CA 1
ATOM 2580 C C . THR B 1 15 ? 3.160 38.616 12.537 1.00 54.06 15 THR B C 1
ATOM 2581 O O . THR B 1 15 ? 4.001 39.392 12.104 1.00 60.53 15 THR B O 1
ATOM 2585 N N . LEU B 1 16 ? 3.203 37.308 12.317 1.00 54.55 16 LEU B N 1
ATOM 2586 C CA . LEU B 1 16 ? 4.175 36.738 11.401 1.00 49.74 16 LEU B CA 1
ATOM 2587 C C . LEU B 1 16 ? 3.669 36.944 9.989 1.00 47.38 16 LEU B C 1
ATOM 2588 O O . LEU B 1 16 ? 2.471 37.067 9.756 1.00 47.17 16 LEU B O 1
ATOM 2593 N N . VAL B 1 17 ? 4.586 36.987 9.042 1.00 43.17 17 VAL B N 1
ATOM 2594 C CA . VAL B 1 17 ? 4.199 36.942 7.653 1.00 43.92 17 VAL B CA 1
ATOM 2595 C C . VAL B 1 17 ? 5.164 36.003 6.970 1.00 48.68 17 VAL B C 1
ATOM 2596 O O . VAL B 1 17 ? 6.354 36.003 7.262 1.00 49.30 17 VAL B O 1
ATOM 2600 N N . PHE B 1 18 ? 4.642 35.185 6.072 1.00 57.10 18 PHE B N 1
ATOM 2601 C CA . PHE B 1 18 ? 5.448 34.150 5.460 1.00 59.84 18 PHE B CA 1
ATOM 2602 C C . PHE B 1 18 ? 5.498 34.322 3.955 1.00 60.07 18 PHE B C 1
ATOM 2603 O O . PHE B 1 18 ? 4.482 34.214 3.272 1.00 60.50 18 PHE B O 1
ATOM 2611 N N . LEU B 1 19 ? 6.692 34.600 3.451 1.00 60.19 19 LEU B N 1
ATOM 2612 C CA . LEU B 1 19 ? 6.922 34.708 2.024 1.00 65.50 19 LEU B CA 1
ATOM 2613 C C . LEU B 1 19 ? 7.668 33.454 1.585 1.00 68.50 19 LEU B C 1
ATOM 2614 O O . LEU B 1 19 ? 8.586 33.009 2.272 1.00 70.60 19 LEU B O 1
ATOM 2619 N N . ARG B 1 20 ? 7.262 32.874 0.459 1.00 73.00 20 ARG B N 1
ATOM 2620 C CA . ARG B 1 20 ? 7.872 31.636 -0.032 1.00 81.41 20 ARG B CA 1
ATOM 2621 C C . ARG B 1 20 ? 9.396 31.723 -0.234 1.00 80.13 20 ARG B C 1
ATOM 2622 O O . ARG B 1 20 ? 9.926 32.734 -0.702 1.00 71.00 20 ARG B O 1
ATOM 2630 N N . GLY B 1 21 ? 10.101 30.654 0.119 1.00 75.65 21 GLY B N 1
ATOM 2631 C CA . GLY B 1 21 ? 11.532 30.608 -0.104 1.00 86.22 21 GLY B CA 1
ATOM 2632 C C . GLY B 1 21 ? 12.349 31.074 1.085 1.00 99.36 21 GLY B C 1
ATOM 2633 O O . GLY B 1 21 ? 13.324 30.419 1.468 1.00 98.93 21 GLY B O 1
ATOM 2634 N N . LYS B 1 22 ? 11.967 32.207 1.671 1.00 105.77 22 LYS B N 1
ATOM 2635 C CA . LYS B 1 22 ? 12.687 32.725 2.839 1.00 105.16 22 LYS B CA 1
ATOM 2636 C C . LYS B 1 22 ? 11.828 32.839 4.104 1.00 94.55 22 LYS B C 1
ATOM 2637 O O . LYS B 1 22 ? 12.176 33.549 5.050 1.00 94.55 22 LYS B O 1
ATOM 2643 N N . GLY B 1 23 ? 10.710 32.123 4.108 1.00 81.78 23 GLY B N 1
ATOM 2644 C CA . GLY B 1 23 ? 9.885 31.986 5.295 1.00 74.62 23 GLY B CA 1
ATOM 2645 C C . GLY B 1 23 ? 9.461 33.268 5.982 1.00 66.67 23 GLY B C 1
ATOM 2646 O O . GLY B 1 23 ? 8.983 34.205 5.339 1.00 63.91 23 GLY B O 1
ATOM 2647 N N . ILE B 1 24 ? 9.625 33.298 7.302 1.00 59.20 24 ILE B N 1
ATOM 2648 C CA . ILE B 1 24 ? 9.237 34.458 8.091 1.00 56.02 24 ILE B CA 1
ATOM 2649 C C . ILE B 1 24 ? 10.053 35.661 7.679 1.00 63.88 24 ILE B C 1
ATOM 2650 O O . ILE B 1 24 ? 11.279 35.647 7.771 1.00 69.05 24 ILE B O 1
ATOM 2655 N N . VAL B 1 25 ? 9.358 36.692 7.208 1.00 67.13 25 VAL B N 1
ATOM 2656 C CA . VAL B 1 25 ? 9.980 37.963 6.862 1.00 69.11 25 VAL B CA 1
ATOM 2657 C C . VAL B 1 25 ? 9.617 39.013 7.917 1.00 74.47 25 VAL B C 1
ATOM 2658 O O . VAL B 1 25 ? 10.422 39.897 8.233 1.00 81.91 25 VAL B O 1
ATOM 2662 N N . VAL B 1 26 ? 8.409 38.899 8.469 1.00 65.72 26 VAL B N 1
ATOM 2663 C CA . VAL B 1 26 ? 7.919 39.832 9.484 1.00 62.26 26 VAL B CA 1
ATOM 2664 C C . VAL B 1 26 ? 7.670 39.126 10.822 1.00 61.75 26 VAL B C 1
ATOM 2665 O O . VAL B 1 26 ? 7.232 37.980 10.850 1.00 61.40 26 VAL B O 1
ATOM 2669 N N . ASN B 1 27 ? 7.949 39.814 11.926 1.00 64.16 27 ASN B N 1
ATOM 2670 C CA . ASN B 1 27 ? 7.824 39.218 13.254 1.00 69.67 27 ASN B CA 1
ATOM 2671 C C . ASN B 1 27 ? 7.420 40.279 14.279 1.00 64.90 27 ASN B C 1
ATOM 2672 O O . ASN B 1 27 ? 7.587 40.101 15.484 1.00 69.57 27 ASN B O 1
ATOM 2677 N N . GLU B 1 28 ? 6.872 41.384 13.796 1.00 58.29 28 GLU B N 1
ATOM 2678 C CA . GLU B 1 28 ? 6.517 42.483 14.683 1.00 69.59 28 GLU B CA 1
ATOM 2679 C C . GLU B 1 28 ? 5.176 42.298 15.395 1.00 70.95 28 GLU B C 1
ATOM 2680 O O . GLU B 1 28 ? 4.348 41.495 14.972 1.00 70.58 28 GLU B O 1
ATOM 2686 N N . PRO B 1 29 ? 4.978 43.037 16.499 1.00 69.07 29 PRO B N 1
ATOM 2687 C CA . PRO B 1 29 ? 3.790 43.054 17.367 1.00 59.79 29 PRO B CA 1
ATOM 2688 C C . PRO B 1 29 ? 2.527 43.591 16.703 1.00 47.46 29 PRO B C 1
ATOM 2689 O O . PRO B 1 29 ? 2.605 44.515 15.908 1.00 45.67 29 PRO B O 1
ATOM 2693 N N . SER B 1 30 ? 1.376 43.027 17.050 1.00 46.74 30 SER B N 1
ATOM 2694 C CA . SER B 1 30 ? 0.098 43.493 16.523 1.00 56.57 30 SER B CA 1
ATOM 2695 C C . SER B 1 30 ? -0.505 44.606 17.363 1.00 69.09 30 SER B C 1
ATOM 2696 O O . SER B 1 30 ? -1.484 44.390 18.080 1.00 73.59 30 SER B O 1
ATOM 2699 N N . VAL B 1 31 ? 0.077 45.797 17.255 1.00 76.56 31 VAL B N 1
ATOM 2700 C CA . VAL B 1 31 ? -0.420 46.974 17.959 1.00 77.15 31 VAL B CA 1
ATOM 2701 C C . VAL B 1 31 ? -0.581 48.158 16.997 1.00 74.43 31 VAL B C 1
ATOM 2702 O O . VAL B 1 31 ? 0.288 48.418 16.162 1.00 74.31 31 VAL B O 1
ATOM 2706 N N . ILE B 1 32 ? -1.695 48.871 17.122 1.00 74.59 32 ILE B N 1
ATOM 2707 C CA . ILE B 1 32 ? -1.949 50.064 16.321 1.00 81.76 32 ILE B CA 1
ATOM 2708 C C . ILE B 1 32 ? -1.999 51.314 17.213 1.00 90.60 32 ILE B C 1
ATOM 2709 O O . ILE B 1 32 ? -2.662 51.315 18.255 1.00 72.30 32 ILE B O 1
ATOM 2714 N N . ALA B 1 33 ? -1.300 52.374 16.803 1.00 79.14 33 ALA B N 1
ATOM 2715 C CA . ALA B 1 33 ? -1.198 53.591 17.619 1.00 87.80 33 ALA B CA 1
ATOM 2716 C C . ALA B 1 33 ? -1.959 54.817 17.079 1.00 95.58 33 ALA B C 1
ATOM 2717 O O . ALA B 1 33 ? -1.778 55.235 15.929 1.00 87.37 33 ALA B O 1
ATOM 2719 N N . ILE B 1 34 ? -2.812 55.376 17.937 1.00 105.81 34 ILE B N 1
ATOM 2720 C CA . ILE B 1 34 ? -3.538 56.618 17.672 1.00 113.03 34 ILE B CA 1
ATOM 2721 C C . ILE B 1 34 ? -3.510 57.487 18.936 1.00 133.25 34 ILE B C 1
ATOM 2722 O O . ILE B 1 34 ? -3.525 56.957 20.050 1.00 139.73 34 ILE B O 1
ATOM 2727 N N . ASP B 1 35 ? -3.455 58.810 18.776 1.00 138.83 35 ASP B N 1
ATOM 2728 C CA . ASP B 1 35 ? -3.418 59.707 19.940 1.00 135.76 35 ASP B CA 1
ATOM 2729 C C . ASP B 1 35 ? -4.775 59.784 20.663 1.00 132.49 35 ASP B C 1
ATOM 2730 O O . ASP B 1 35 ? -5.835 59.807 20.032 1.00 127.82 35 ASP B O 1
ATOM 2735 N N . SER B 1 36 ? -4.713 59.840 21.992 1.00 134.18 36 SER B N 1
ATOM 2736 C CA . SER 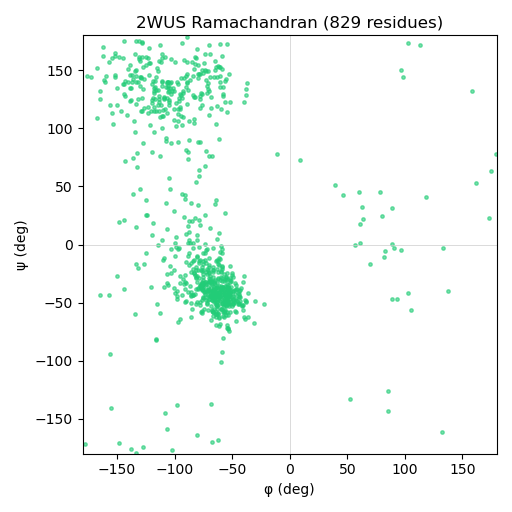B 1 36 ? -5.810 59.388 22.857 1.00 134.53 36 SER B CA 1
ATOM 2737 C C . SER B 1 36 ? -7.018 60.305 23.063 1.00 136.73 36 SER B C 1
ATOM 2738 O O . SER B 1 36 ? -7.338 60.654 24.198 1.00 138.21 36 SER B O 1
ATOM 2741 N N . THR B 1 37 ? -7.698 60.672 21.981 1.00 138.97 37 THR B N 1
ATOM 2742 C CA . THR B 1 37 ? -9.024 61.288 22.087 1.00 144.63 37 THR B CA 1
ATOM 2743 C C . THR B 1 37 ? -9.751 61.274 20.740 1.00 147.30 37 THR B C 1
ATOM 2744 O O . THR B 1 37 ? -10.946 60.974 20.675 1.00 146.91 37 THR B O 1
ATOM 2748 N N . THR B 1 38 ? -9.026 61.604 19.671 1.00 145.73 38 THR B N 1
ATOM 2749 C CA . THR B 1 38 ? -9.574 61.540 18.315 1.00 141.29 38 THR B CA 1
ATOM 2750 C C . THR B 1 38 ? -9.000 60.349 17.550 1.00 143.65 38 THR B C 1
ATOM 2751 O O . THR B 1 38 ? -7.810 60.040 17.660 1.00 145.65 38 THR B O 1
ATOM 2755 N N . GLY B 1 39 ? -9.857 59.682 16.781 1.00 138.56 39 GLY B N 1
ATOM 2756 C CA . GLY B 1 39 ? -9.481 58.464 16.090 1.00 132.86 39 GLY B CA 1
ATOM 2757 C C . GLY B 1 39 ? -8.582 58.688 14.892 1.00 130.54 39 GLY B C 1
ATOM 2758 O O . GLY B 1 39 ? -8.988 58.464 13.754 1.00 130.36 39 GLY B O 1
ATOM 2759 N N . GLU B 1 40 ? -7.355 59.130 15.146 1.00 129.89 40 GLU B N 1
ATOM 2760 C CA . GLU B 1 40 ? -6.372 59.274 14.081 1.00 129.46 40 GLU B CA 1
ATOM 2761 C C . GLU B 1 40 ? -5.975 57.893 13.581 1.00 117.96 40 GLU B C 1
ATOM 2762 O O . GLU B 1 40 ? -6.833 57.029 13.413 1.00 113.16 40 GLU B O 1
ATOM 2768 N N . ILE B 1 41 ? -4.681 57.692 13.346 1.00 116.82 41 ILE B N 1
ATOM 2769 C CA . ILE B 1 41 ? -4.154 56.383 12.959 1.00 117.48 41 ILE B CA 1
ATOM 2770 C C . ILE B 1 41 ? -2.767 56.511 12.322 1.00 119.95 41 ILE B C 1
ATOM 2771 O O . ILE B 1 41 ? -2.501 56.012 11.226 1.00 120.66 41 ILE B O 1
ATOM 2776 N N . LEU B 1 42 ? -1.881 57.186 13.044 1.00 120.37 42 LEU B N 1
ATOM 2777 C CA . LEU B 1 42 ? -0.524 57.441 12.581 1.00 121.41 42 LEU B CA 1
ATOM 2778 C C . LEU B 1 42 ? 0.318 56.167 12.465 1.00 117.96 42 LEU B C 1
ATOM 2779 O O . LEU B 1 42 ? 0.817 55.834 11.384 1.00 108.11 42 LEU B O 1
ATOM 2784 N N . LYS B 1 43 ? 0.455 55.456 13.582 1.00 122.18 43 LYS B N 1
ATOM 2785 C CA . LYS B 1 43 ? 1.416 54.358 13.703 1.00 118.39 43 LYS B CA 1
ATOM 2786 C C . LYS B 1 43 ? 0.791 52.960 13.636 1.00 110.49 43 LYS B C 1
ATOM 2787 O O . LYS B 1 43 ? -0.269 52.708 14.214 1.00 99.46 43 LYS B O 1
ATOM 2793 N N . VAL B 1 44 ? 1.476 52.060 12.930 1.00 110.28 44 VAL B N 1
ATOM 2794 C CA . VAL B 1 44 ? 1.106 50.648 12.855 1.00 102.51 44 VAL B CA 1
ATOM 2795 C C . VAL B 1 44 ? 2.355 49.778 12.966 1.00 95.71 44 VAL B C 1
ATOM 2796 O O . VAL B 1 44 ? 3.305 49.936 12.202 1.00 96.17 44 VAL B O 1
ATOM 2800 N N . GLY B 1 45 ? 2.359 48.867 13.928 1.00 94.97 45 GLY B N 1
ATOM 2801 C CA . GLY B 1 45 ? 3.427 47.891 14.024 1.00 100.82 45 GLY B CA 1
ATOM 2802 C C . GLY B 1 45 ? 4.657 48.346 14.782 1.00 107.29 45 GLY B C 1
ATOM 2803 O O . GLY B 1 45 ? 4.564 48.799 15.921 1.00 114.54 45 GLY B O 1
ATOM 2804 N N . LEU B 1 46 ? 5.812 48.228 14.137 1.00 109.54 46 LEU B N 1
ATOM 2805 C CA . LEU B 1 46 ? 7.102 48.396 14.803 1.00 123.23 46 LEU B CA 1
ATOM 2806 C C . LEU B 1 46 ? 7.267 49.696 15.599 1.00 136.47 46 LEU B C 1
ATOM 2807 O O . LEU B 1 46 ? 7.805 49.679 16.708 1.00 140.29 46 LEU B O 1
ATOM 2812 N N . GLU B 1 47 ? 6.816 50.816 15.041 1.00 139.59 47 GLU B N 1
ATOM 2813 C CA . GLU B 1 47 ? 7.077 52.107 15.672 1.00 139.93 47 GLU B CA 1
ATOM 2814 C C . GLU B 1 47 ? 6.015 52.491 16.688 1.00 137.82 47 GLU B C 1
ATOM 2815 O O . GLU B 1 47 ? 6.183 53.457 17.433 1.00 143.17 47 GLU B O 1
ATOM 2821 N N . ALA B 1 48 ? 4.924 51.736 16.717 1.00 131.69 48 ALA B N 1
ATOM 2822 C CA . ALA B 1 48 ? 3.933 51.899 17.768 1.00 131.69 48 ALA B CA 1
ATOM 2823 C C . ALA B 1 48 ? 4.483 51.314 19.068 1.00 137.87 48 ALA B C 1
ATOM 2824 O O . ALA B 1 48 ? 3.876 51.463 20.130 1.00 143.54 48 ALA B O 1
ATOM 2826 N N . LYS B 1 49 ? 5.640 50.656 18.966 1.00 135.33 49 LYS B N 1
ATOM 2827 C CA . LYS B 1 49 ? 6.338 50.057 20.111 1.00 130.61 49 LYS B CA 1
ATOM 2828 C C . LYS B 1 49 ? 7.370 51.014 20.718 1.00 138.17 49 LYS B C 1
ATOM 2829 O O . LYS B 1 49 ? 7.664 50.966 21.918 1.00 134.63 49 LYS B O 1
ATOM 2835 N N . ASN B 1 50 ? 7.914 51.882 19.873 1.00 143.52 50 ASN B N 1
ATOM 2836 C CA . ASN B 1 50 ? 8.928 52.839 20.289 1.00 141.17 50 ASN B CA 1
ATOM 2837 C C . ASN B 1 50 ? 8.326 54.030 21.039 1.00 145.12 50 ASN B C 1
ATOM 2838 O O . ASN B 1 50 ? 8.755 54.355 22.147 1.00 144.32 50 ASN B O 1
ATOM 2843 N N . MET B 1 51 ? 7.316 54.657 20.437 1.00 147.69 51 MET B N 1
ATOM 2844 C CA . MET B 1 51 ? 6.749 55.903 20.959 1.00 151.01 51 MET B CA 1
ATOM 2845 C C . MET B 1 51 ? 5.637 55.740 22.000 1.00 153.26 51 MET B C 1
ATOM 2846 O O . MET B 1 51 ? 4.856 56.667 22.225 1.00 149.42 51 MET B O 1
ATOM 2851 N N . ILE B 1 52 ? 5.561 54.573 22.632 1.00 158.37 52 ILE B N 1
ATOM 2852 C CA . ILE B 1 52 ? 4.597 54.369 23.711 1.00 160.89 52 ILE B CA 1
ATOM 2853 C C . ILE B 1 52 ? 5.259 53.728 24.936 1.00 168.47 52 ILE B C 1
ATOM 2854 O O . ILE B 1 52 ? 4.740 53.819 26.052 1.00 173.68 52 ILE B O 1
ATOM 2859 N N . GLY B 1 53 ? 6.407 53.087 24.720 1.00 166.14 53 GLY B N 1
ATOM 2860 C CA . GLY B 1 53 ? 7.227 52.590 25.813 1.00 161.16 53 GLY B CA 1
ATOM 2861 C C . GLY B 1 53 ? 8.080 53.724 26.349 1.00 155.37 53 GLY B C 1
ATOM 2862 O O . GLY B 1 53 ? 9.128 53.510 26.962 1.00 151.07 53 GLY B O 1
ATOM 2863 N N . LYS B 1 54 ? 7.605 54.942 26.106 1.00 151.96 54 LYS B N 1
ATOM 2864 C CA . LYS B 1 54 ? 8.304 56.169 26.456 1.00 144.10 54 LYS B CA 1
ATOM 2865 C C . LYS B 1 54 ? 7.279 57.293 26.571 1.00 140.61 54 LYS B C 1
ATOM 2866 O O . LYS B 1 54 ? 7.326 58.095 27.505 1.00 140.01 54 LYS B O 1
ATOM 2872 N N . THR B 1 55 ? 6.349 57.335 25.615 1.00 139.00 55 THR B N 1
ATOM 2873 C CA . THR B 1 55 ? 5.220 58.266 25.649 1.00 135.70 55 THR B CA 1
ATOM 2874 C C . THR B 1 55 ? 3.899 57.522 25.846 1.00 139.60 55 THR B C 1
ATOM 2875 O O . THR B 1 55 ? 3.134 57.339 24.895 1.00 138.78 55 THR B O 1
ATOM 2879 N N . PRO B 1 56 ? 3.630 57.077 27.083 1.00 139.76 56 PRO B N 1
ATOM 2880 C CA . PRO B 1 56 ? 2.334 56.460 27.368 1.00 140.65 56 PRO B CA 1
ATOM 2881 C C . PRO B 1 56 ? 1.277 57.542 27.582 1.00 147.43 56 PRO B C 1
ATOM 2882 O O . PRO B 1 56 ? 0.085 57.240 27.627 1.00 149.03 56 PRO B O 1
ATOM 2886 N N . ALA B 1 57 ? 1.727 58.791 27.695 1.00 149.62 57 ALA B N 1
ATOM 2887 C CA . ALA B 1 57 ? 0.866 59.925 28.042 1.00 146.64 57 ALA B CA 1
ATOM 2888 C C . ALA B 1 57 ? -0.305 60.155 27.080 1.00 145.98 57 ALA B C 1
ATOM 2889 O O . ALA B 1 57 ? -1.384 59.587 27.260 1.00 143.17 57 ALA B O 1
ATOM 2891 N N . THR B 1 58 ? -0.092 61.001 26.074 1.00 146.41 58 THR B N 1
ATOM 2892 C CA . THR B 1 58 ? -1.141 61.326 25.109 1.00 143.96 58 THR B CA 1
ATOM 2893 C C . THR B 1 58 ? -1.111 60.387 23.912 1.00 154.87 58 THR B C 1
ATOM 2894 O O . THR B 1 58 ? -1.248 60.824 22.768 1.00 154.92 58 THR B O 1
ATOM 2898 N N . ILE B 1 59 ? -0.918 59.099 24.187 1.00 163.00 59 ILE B N 1
ATOM 2899 C CA . ILE B 1 59 ? -0.967 58.060 23.161 1.00 164.15 59 ILE B CA 1
ATOM 2900 C C . ILE B 1 59 ? -1.642 56.799 23.703 1.00 159.95 59 ILE B C 1
ATOM 2901 O O . ILE B 1 59 ? -1.103 56.125 24.584 1.00 160.87 59 ILE B O 1
ATOM 2906 N N . LYS B 1 60 ? -2.833 56.502 23.185 1.00 153.46 60 LYS B N 1
ATOM 2907 C CA . LYS B 1 60 ? -3.558 55.284 23.547 1.00 146.55 60 LYS B CA 1
ATOM 2908 C C . LYS B 1 60 ? -3.554 54.266 22.405 1.00 141.33 60 LYS B C 1
ATOM 2909 O O . LYS B 1 60 ? -4.427 54.290 21.537 1.00 142.19 60 LYS B O 1
ATOM 2915 N N . ALA B 1 61 ? -2.565 53.376 22.416 1.00 132.66 61 ALA B N 1
ATOM 2916 C CA . ALA B 1 61 ? -2.460 52.326 21.412 1.00 121.74 61 ALA B CA 1
ATOM 2917 C C . ALA B 1 61 ? -3.574 51.296 21.582 1.00 110.25 61 ALA B C 1
ATOM 2918 O O . ALA B 1 61 ? -4.235 51.246 22.622 1.00 103.32 61 ALA B O 1
ATOM 2920 N N . ILE B 1 62 ? -3.787 50.483 20.552 1.00 104.73 62 ILE B N 1
ATOM 2921 C CA . ILE B 1 62 ? -4.798 49.433 20.603 1.00 97.81 62 ILE B CA 1
ATOM 2922 C C . ILE B 1 62 ? -4.239 48.111 20.068 1.00 95.74 62 ILE B C 1
ATOM 2923 O O . ILE B 1 62 ? -3.198 48.084 19.410 1.00 90.32 62 ILE B O 1
ATOM 2928 N N . ARG B 1 63 ? -4.931 47.016 20.365 1.00 99.01 63 ARG B N 1
ATOM 2929 C CA . ARG B 1 63 ? -4.560 45.703 19.848 1.00 98.13 63 ARG B CA 1
ATOM 2930 C C . ARG B 1 63 ? -5.763 45.053 19.188 1.00 89.21 63 ARG B C 1
ATOM 2931 O O . ARG B 1 63 ? -6.485 44.295 19.829 1.00 83.20 63 ARG B O 1
ATOM 2939 N N . PRO B 1 64 ? -5.967 45.338 17.895 1.00 88.43 64 PRO B N 1
ATOM 2940 C CA . PRO B 1 64 ? -7.171 44.963 17.148 1.00 95.24 64 PRO B CA 1
ATOM 2941 C C . PRO B 1 64 ? -7.669 43.585 17.550 1.00 108.75 64 PRO B C 1
ATOM 2942 O O . PRO B 1 64 ? -8.856 43.412 17.833 1.00 108.72 64 PRO B O 1
ATOM 2946 N N . MET B 1 65 ? -6.753 42.622 17.574 1.00 119.33 65 MET B N 1
ATOM 2947 C CA . MET B 1 65 ? -7.073 41.250 17.944 1.00 129.51 65 MET B CA 1
ATOM 2948 C C . MET B 1 65 ? -7.603 41.175 19.372 1.00 135.58 65 MET B C 1
ATOM 2949 O O . MET B 1 65 ? -6.838 41.014 20.326 1.00 131.24 65 MET B O 1
ATOM 2954 N N . ARG B 1 66 ? -8.920 41.288 19.506 1.00 142.76 66 ARG B N 1
ATOM 2955 C CA . ARG B 1 66 ? -9.565 41.307 20.812 1.00 143.16 66 ARG B CA 1
ATOM 2956 C C . ARG B 1 66 ? -9.318 40.018 21.601 1.00 149.77 66 ARG B C 1
ATOM 2957 O O . ARG B 1 66 ? -8.760 39.052 21.077 1.00 144.14 66 ARG B O 1
ATOM 2965 N N . ASP B 1 67 ? -9.742 40.017 22.863 1.00 163.03 67 ASP B N 1
ATOM 2966 C CA . ASP B 1 67 ? -9.455 38.922 23.794 1.00 171.63 67 ASP B CA 1
ATOM 2967 C C . ASP B 1 67 ? -10.368 37.704 23.591 1.00 170.14 67 ASP B C 1
ATOM 2968 O O . ASP B 1 67 ? -10.523 36.871 24.493 1.00 165.18 67 ASP B O 1
ATOM 2973 N N . GLY B 1 68 ? -10.960 37.606 22.402 1.00 171.62 68 GLY B N 1
ATOM 2974 C CA . GLY B 1 68 ? -11.874 36.523 22.080 1.00 170.83 68 GLY B CA 1
ATOM 2975 C C . GLY B 1 68 ? -11.900 36.133 20.608 1.00 168.30 68 GLY B C 1
ATOM 2976 O O . GLY B 1 68 ? -12.211 34.987 20.277 1.00 170.62 68 GLY B O 1
ATOM 2977 N N . VAL B 1 69 ? -11.585 37.082 19.726 1.00 160.03 69 VAL B N 1
ATOM 2978 C CA . VAL B 1 69 ? -11.538 36.826 18.283 1.00 147.13 69 VAL B CA 1
ATOM 2979 C C . VAL B 1 69 ? -10.600 37.804 17.558 1.00 131.69 69 VAL B C 1
ATOM 2980 O O . VAL B 1 69 ? -9.525 38.130 18.062 1.00 120.51 69 VAL B O 1
ATOM 2984 N N . ILE B 1 70 ? -11.009 38.251 16.373 1.00 131.18 70 ILE B N 1
ATOM 2985 C CA . ILE B 1 70 ? -10.279 39.270 15.615 1.00 134.23 70 ILE B CA 1
ATOM 2986 C C . ILE B 1 70 ? -11.250 40.378 15.172 1.00 137.29 70 ILE B C 1
ATOM 2987 O O . ILE B 1 70 ? -11.270 40.801 14.011 1.00 131.04 70 ILE B O 1
ATOM 2992 N N . ALA B 1 71 ? -12.051 40.845 16.125 1.00 145.06 71 ALA B N 1
ATOM 2993 C CA . ALA B 1 71 ? -13.104 41.823 15.862 1.00 146.64 71 ALA B CA 1
ATOM 2994 C C . ALA B 1 71 ? -12.583 43.256 15.764 1.00 144.26 71 ALA B C 1
ATOM 2995 O O . ALA B 1 71 ? -12.546 43.984 16.759 1.00 148.18 71 ALA B O 1
ATOM 2997 N N . ASP B 1 72 ? -12.186 43.656 14.561 1.00 133.91 72 ASP B N 1
ATOM 2998 C CA . ASP B 1 72 ? -11.778 45.033 14.321 1.00 128.65 72 ASP B CA 1
ATOM 2999 C C . ASP B 1 72 ? -12.659 45.639 13.235 1.00 123.81 72 ASP B C 1
ATOM 3000 O O . ASP B 1 72 ? -13.237 44.913 12.428 1.00 125.66 72 ASP B O 1
ATOM 3005 N N . TYR B 1 73 ? -12.770 46.966 13.222 1.00 142.53 73 TYR B N 1
ATOM 3006 C CA . TYR B 1 73 ? -13.434 47.664 12.124 1.00 136.14 73 TYR B CA 1
ATOM 3007 C C . TYR B 1 73 ? -12.639 47.379 10.847 1.00 128.29 73 TYR B C 1
ATOM 3008 O O . TYR B 1 73 ? -11.774 46.505 10.845 1.00 127.88 73 TYR B O 1
ATOM 3017 N N . THR B 1 74 ? -12.916 48.091 9.760 1.00 120.59 74 THR B N 1
ATOM 3018 C CA . THR B 1 74 ? -12.098 47.913 8.561 1.00 115.12 74 THR B CA 1
ATOM 3019 C C . THR B 1 74 ? -10.780 48.673 8.750 1.00 113.79 74 THR B C 1
ATOM 3020 O O . THR B 1 74 ? -10.042 48.933 7.799 1.00 112.04 74 THR B O 1
ATOM 3024 N N . VAL B 1 75 ? -10.499 49.013 10.007 1.00 113.15 75 VAL B N 1
ATOM 3025 C CA . VAL B 1 75 ? -9.170 49.436 10.439 1.00 108.85 75 VAL B CA 1
ATOM 3026 C C . VAL B 1 75 ? -8.188 48.306 10.131 1.00 99.42 75 VAL B C 1
ATOM 3027 O O . VAL B 1 75 ? -6.976 48.450 10.287 1.00 101.72 75 VAL B O 1
ATOM 3031 N N . ALA B 1 76 ? -8.739 47.170 9.712 1.00 81.75 76 ALA B N 1
ATOM 3032 C CA . ALA B 1 76 ? -7.959 46.042 9.229 1.00 56.83 76 ALA B CA 1
ATOM 3033 C C . ALA B 1 76 ? -7.195 46.428 7.973 1.00 64.23 76 ALA B C 1
ATOM 3034 O O . ALA B 1 76 ? -6.008 46.153 7.864 1.00 66.35 76 ALA B O 1
ATOM 3036 N N . LEU B 1 77 ? -7.878 47.070 7.028 1.00 69.92 77 LEU B N 1
ATOM 3037 C CA . LEU B 1 77 ? -7.248 47.506 5.779 1.00 73.48 77 LEU B CA 1
ATOM 3038 C C . LEU B 1 77 ? -5.905 48.216 5.986 1.00 76.99 77 LEU B C 1
ATOM 3039 O O . LEU B 1 77 ? -4.977 48.037 5.195 1.00 77.04 77 LEU B O 1
ATOM 3044 N N . VAL B 1 78 ? -5.802 49.021 7.038 1.00 77.45 78 VAL B N 1
ATOM 3045 C CA . VAL B 1 78 ? -4.569 49.762 7.295 1.00 74.79 78 VAL B CA 1
ATOM 3046 C C . VAL B 1 78 ? -3.471 48.860 7.867 1.00 68.35 78 VAL B C 1
ATOM 3047 O O . VAL B 1 78 ? -2.319 48.903 7.433 1.00 68.32 78 VAL B O 1
ATOM 3051 N N . MET B 1 79 ? -3.836 48.027 8.832 1.00 60.33 79 MET B N 1
ATOM 3052 C CA . MET B 1 79 ? -2.879 47.103 9.411 1.00 54.66 79 MET B CA 1
ATOM 3053 C C . MET B 1 79 ? -2.447 46.096 8.351 1.00 52.16 79 MET B C 1
ATOM 3054 O O . MET B 1 79 ? -1.280 45.728 8.264 1.00 52.40 79 MET B O 1
ATOM 3059 N N . LEU B 1 80 ? -3.406 45.667 7.540 1.00 54.34 80 LEU B N 1
ATOM 3060 C CA . LEU B 1 80 ? -3.142 44.784 6.413 1.00 56.21 80 LEU B CA 1
ATOM 3061 C C . LEU B 1 80 ? -2.326 45.534 5.382 1.00 61.16 80 LEU B C 1
ATOM 3062 O O . LEU B 1 80 ? -1.489 44.950 4.699 1.00 65.34 80 LEU B O 1
ATOM 3067 N N . ARG B 1 81 ? -2.588 46.833 5.265 1.00 63.78 81 ARG B N 1
ATOM 3068 C CA . ARG B 1 81 ? -1.858 47.673 4.329 1.00 73.32 81 ARG B CA 1
ATOM 3069 C C . ARG B 1 81 ? -0.370 47.562 4.622 1.00 68.66 81 ARG B C 1
ATOM 3070 O O . ARG B 1 81 ? 0.410 47.163 3.755 1.00 59.94 81 ARG B O 1
ATOM 3078 N N . TYR B 1 82 ? 0.007 47.893 5.857 1.00 69.85 82 TYR B N 1
ATOM 3079 C CA . TYR B 1 82 ? 1.411 47.917 6.268 1.00 72.22 82 TYR B CA 1
ATOM 3080 C C . TYR B 1 82 ? 2.129 46.602 6.005 1.00 73.56 82 TYR B C 1
ATOM 3081 O O . TYR B 1 82 ? 3.018 46.516 5.155 1.00 76.35 82 TYR B O 1
ATOM 3090 N N . PHE B 1 83 ? 1.749 45.590 6.774 1.00 66.63 83 PHE B N 1
ATOM 3091 C CA . PHE B 1 83 ? 2.357 44.279 6.684 1.00 62.47 83 PHE B CA 1
ATOM 3092 C C . PHE B 1 83 ? 2.485 43.786 5.245 1.00 68.08 83 PHE B C 1
ATOM 3093 O O . PHE B 1 83 ? 3.546 43.310 4.839 1.00 72.97 83 PHE B O 1
ATOM 3101 N N . ILE B 1 84 ? 1.408 43.893 4.475 1.00 63.24 84 ILE B N 1
ATOM 3102 C CA . ILE B 1 84 ? 1.446 43.419 3.104 1.00 64.42 84 ILE B CA 1
ATOM 3103 C C . ILE B 1 84 ? 2.518 44.149 2.311 1.00 68.68 84 ILE B C 1
ATOM 3104 O O . ILE B 1 84 ? 3.015 43.631 1.313 1.00 72.47 84 ILE B O 1
ATOM 3109 N N . ASN B 1 85 ? 2.882 45.349 2.750 1.00 72.33 85 ASN B N 1
ATOM 3110 C CA . ASN B 1 85 ? 3.908 46.117 2.046 1.00 75.71 85 ASN B CA 1
ATOM 3111 C C . ASN B 1 85 ? 5.309 45.843 2.574 1.00 73.24 85 ASN B C 1
ATOM 3112 O O . ASN B 1 85 ? 6.230 45.575 1.803 1.00 73.39 85 ASN B O 1
ATOM 3117 N N . LYS B 1 86 ? 5.469 45.911 3.889 1.00 71.66 86 LYS B N 1
ATOM 3118 C CA . LYS B 1 86 ? 6.747 45.578 4.495 1.00 78.60 86 LYS B CA 1
ATOM 3119 C C . LYS B 1 86 ? 7.277 44.307 3.857 1.00 85.48 86 LYS B C 1
ATOM 3120 O O . LYS B 1 86 ? 8.460 44.205 3.533 1.00 94.65 86 LYS B O 1
ATOM 3126 N N . ALA B 1 87 ? 6.378 43.347 3.665 1.00 85.29 87 ALA B N 1
ATOM 3127 C CA . ALA B 1 87 ? 6.740 42.026 3.158 1.00 88.54 87 ALA B CA 1
ATOM 3128 C C . ALA B 1 87 ? 7.279 42.053 1.727 1.00 91.53 87 ALA B C 1
ATOM 3129 O O . ALA B 1 87 ? 8.152 41.257 1.374 1.00 98.86 87 ALA B O 1
ATOM 3131 N N . LYS B 1 88 ? 6.764 42.964 0.907 1.00 77.10 88 LYS B N 1
ATOM 3132 C CA . LYS B 1 88 ? 7.162 43.023 -0.492 1.00 70.22 88 LYS B CA 1
ATOM 3133 C C . LYS B 1 88 ? 8.607 43.488 -0.658 1.00 79.26 88 LYS B C 1
ATOM 3134 O O . LYS B 1 88 ? 9.020 43.843 -1.763 1.00 82.19 88 LYS B O 1
ATOM 3140 N N . GLY B 1 89 ? 9.366 43.487 0.439 1.00 86.37 89 GLY B N 1
ATOM 3141 C CA . GLY B 1 89 ? 10.772 43.869 0.420 1.00 98.35 89 GLY B CA 1
ATOM 3142 C C . GLY B 1 89 ? 11.006 45.352 0.165 1.00 105.17 89 GLY B C 1
ATOM 3143 O O . GLY B 1 89 ? 12.091 45.887 0.414 1.00 93.82 89 GLY B O 1
ATOM 3144 N N . GLY B 1 90 ? 9.973 46.014 -0.344 1.00 117.92 90 GLY B N 1
ATOM 3145 C CA . GLY B 1 90 ? 10.012 47.440 -0.600 1.00 126.75 90 GLY B CA 1
ATOM 3146 C C . GLY B 1 90 ? 8.612 48.026 -0.612 1.00 130.48 90 GLY B C 1
ATOM 3147 O O . GLY B 1 90 ? 8.062 48.365 0.439 1.00 125.83 90 GLY B O 1
ATOM 3148 N N . MET B 1 91 ? 8.030 48.131 -1.804 1.00 135.46 91 MET B N 1
ATOM 3149 C CA . MET B 1 91 ? 6.706 48.719 -1.959 1.00 132.94 91 MET B CA 1
ATOM 3150 C C . MET B 1 91 ? 6.339 48.869 -3.433 1.00 129.09 91 MET B C 1
ATOM 3151 O O . MET B 1 91 ? 5.501 49.695 -3.790 1.00 125.57 91 MET B O 1
ATOM 3156 N N . ASN B 1 92 ? 6.972 48.073 -4.289 1.00 130.88 92 ASN B N 1
ATOM 3157 C CA . ASN B 1 92 ? 6.654 48.088 -5.713 1.00 136.70 92 ASN B CA 1
ATOM 3158 C C . ASN B 1 92 ? 5.164 47.854 -5.949 1.00 138.48 92 ASN B C 1
ATOM 3159 O O . ASN B 1 92 ? 4.421 47.557 -5.009 1.00 143.09 92 ASN B O 1
ATOM 3164 N N . LEU B 1 93 ? 4.721 47.995 -7.195 1.00 131.63 93 LEU B N 1
ATOM 3165 C CA . LEU B 1 93 ? 3.318 47.743 -7.517 1.00 121.94 93 LEU B CA 1
ATOM 3166 C C . LEU B 1 93 ? 3.118 46.417 -8.249 1.00 113.75 93 LEU B C 1
ATOM 3167 O O . LEU B 1 93 ? 2.584 46.363 -9.357 1.00 106.35 93 LEU B O 1
ATOM 3172 N N . PHE B 1 94 ? 3.579 45.355 -7.597 1.00 112.92 94 PHE B N 1
ATOM 3173 C CA . PHE B 1 94 ? 3.319 43.983 -7.993 1.00 109.26 94 PHE B CA 1
ATOM 3174 C C . PHE B 1 94 ? 2.437 43.397 -6.894 1.00 113.32 94 PHE B C 1
ATOM 3175 O O . PHE B 1 94 ? 2.906 43.190 -5.770 1.00 120.44 94 PHE B O 1
ATOM 3183 N N . LYS B 1 95 ? 1.167 43.139 -7.205 1.00 106.27 95 LYS B N 1
ATOM 3184 C CA . LYS B 1 95 ? 0.204 42.688 -6.186 1.00 90.40 95 LYS B CA 1
ATOM 3185 C C . LYS B 1 95 ? 0.324 41.203 -5.793 1.00 66.93 95 LYS B C 1
ATOM 3186 O O . LYS B 1 95 ? 0.117 40.304 -6.619 1.00 43.13 95 LYS B O 1
ATOM 3192 N N . PRO B 1 96 ? 0.648 40.951 -4.514 1.00 65.60 96 PRO B N 1
ATOM 3193 C CA . PRO B 1 96 ? 0.859 39.585 -4.026 1.00 60.40 96 PRO B CA 1
ATOM 3194 C C . PRO B 1 96 ? -0.438 38.805 -3.860 1.00 68.05 96 PRO B C 1
ATOM 3195 O O . PRO B 1 96 ? -1.512 39.388 -3.712 1.00 70.58 96 PRO B O 1
ATOM 3199 N N . ARG B 1 97 ? -0.325 37.483 -3.902 1.00 76.24 97 ARG B N 1
ATOM 3200 C CA . ARG B 1 97 ? -1.413 36.602 -3.518 1.00 72.40 97 ARG B CA 1
ATOM 3201 C C . ARG B 1 97 ? -1.334 36.464 -2.004 1.00 69.74 97 ARG B C 1
ATOM 3202 O O . ARG B 1 97 ? -0.271 36.169 -1.458 1.00 69.39 97 ARG B O 1
ATOM 3210 N N . VAL B 1 98 ? -2.451 36.700 -1.327 1.00 64.19 98 VAL B N 1
ATOM 3211 C CA . VAL B 1 98 ? -2.464 36.738 0.132 1.00 51.24 98 VAL B CA 1
ATOM 3212 C C . VAL B 1 98 ? -3.384 35.674 0.748 1.00 44.66 98 VAL B C 1
ATOM 3213 O O . VAL B 1 98 ? -4.566 35.588 0.401 1.00 39.50 98 VAL B O 1
ATOM 3217 N N . VAL B 1 99 ? -2.832 34.860 1.651 1.00 42.24 99 VAL B N 1
ATOM 3218 C CA . VAL B 1 99 ? -3.630 33.915 2.441 1.00 37.27 99 VAL B CA 1
ATOM 3219 C C . VAL B 1 99 ? -3.665 34.351 3.901 1.00 29.24 99 VAL B C 1
ATOM 3220 O O . VAL B 1 99 ? -2.655 34.300 4.599 1.00 37.27 99 VAL B O 1
ATOM 3224 N N . ILE B 1 100 ? -4.829 34.795 4.351 1.00 27.75 100 ILE B N 1
ATOM 3225 C CA . ILE B 1 100 ? -4.975 35.341 5.699 1.00 40.40 100 ILE B CA 1
ATOM 3226 C C . ILE B 1 100 ? -5.433 34.273 6.677 1.00 44.91 100 ILE B C 1
ATOM 3227 O O . ILE B 1 100 ? -6.242 33.419 6.329 1.00 45.80 100 ILE B O 1
ATOM 3232 N N . GLY B 1 101 ? -4.929 34.340 7.904 1.00 43.64 101 GLY B N 1
ATOM 3233 C CA . GLY B 1 101 ? -5.312 33.395 8.937 1.00 40.95 101 GLY B CA 1
ATOM 3234 C C . GLY B 1 101 ? -6.399 33.901 9.868 1.00 39.47 101 GLY B C 1
ATOM 3235 O O . GLY B 1 101 ? -6.168 34.829 10.653 1.00 37.18 101 GLY B O 1
ATOM 3236 N N . VAL B 1 102 ? -7.576 33.272 9.781 1.00 36.71 102 VAL B N 1
ATOM 3237 C CA . VAL B 1 102 ? -8.744 33.617 10.602 1.00 39.05 102 VAL B CA 1
ATOM 3238 C C . VAL B 1 102 ? -9.149 32.492 11.551 1.00 37.01 102 VAL B C 1
ATOM 3239 O O . VAL B 1 102 ? -8.926 31.322 11.260 1.00 35.76 102 VAL B O 1
ATOM 3243 N N . PRO B 1 103 ? -9.766 32.851 12.686 1.00 38.82 103 PRO B N 1
ATOM 3244 C CA . PRO B 1 103 ? -10.284 31.902 13.680 1.00 35.97 103 PRO B CA 1
ATOM 3245 C C . PRO B 1 103 ? -11.494 31.160 13.140 1.00 32.01 103 PRO B C 1
ATOM 3246 O O . PRO B 1 103 ? -11.985 31.524 12.081 1.00 38.19 103 PRO B O 1
ATOM 3250 N N . ILE B 1 104 ? -11.976 30.144 13.844 1.00 35.70 104 ILE B N 1
ATOM 3251 C CA . ILE B 1 104 ? -13.120 29.397 13.338 1.00 42.63 104 ILE B CA 1
ATOM 3252 C C . ILE B 1 104 ? -14.452 30.050 13.722 1.00 55.06 104 ILE B C 1
ATOM 3253 O O . ILE B 1 104 ? -15.466 29.845 13.053 1.00 52.11 104 ILE B O 1
ATOM 3258 N N . GLY B 1 105 ? -14.447 30.835 14.797 1.00 68.19 105 GLY B N 1
ATOM 3259 C CA . GLY B 1 105 ? -15.658 31.497 15.271 1.00 75.79 105 GLY B CA 1
ATOM 3260 C C . GLY B 1 105 ? -16.099 32.674 14.416 1.00 70.55 105 GLY B C 1
ATOM 3261 O O . GLY B 1 105 ? -16.800 33.586 14.881 1.00 73.30 105 GLY B O 1
ATOM 3262 N N . ILE B 1 106 ? -15.696 32.636 13.150 1.00 48.39 106 ILE B N 1
ATOM 3263 C CA . ILE B 1 106 ? -15.861 33.762 12.252 1.00 41.22 106 ILE B CA 1
ATOM 3264 C C . ILE B 1 106 ? -17.125 33.649 11.420 1.00 42.62 106 ILE B C 1
ATOM 3265 O O . ILE B 1 106 ? -17.383 32.622 10.793 1.00 45.46 106 ILE B O 1
ATOM 3270 N N . THR B 1 107 ? -17.908 34.719 11.412 1.00 44.16 107 THR B N 1
ATOM 3271 C CA . THR B 1 107 ? -19.152 34.742 10.653 1.00 55.84 107 THR B CA 1
ATOM 3272 C C . THR B 1 107 ? -18.921 35.074 9.175 1.00 56.64 107 THR B C 1
ATOM 3273 O O . THR B 1 107 ? -17.923 35.704 8.817 1.00 50.97 107 THR B O 1
ATOM 3277 N N . ASP B 1 108 ? -19.842 34.647 8.317 1.00 59.48 108 ASP B N 1
ATOM 3278 C CA . ASP B 1 108 ? -19.687 34.872 6.882 1.00 67.17 108 ASP B CA 1
ATOM 3279 C C . ASP B 1 108 ? -19.670 36.371 6.582 1.00 59.12 108 ASP B C 1
ATOM 3280 O O . ASP B 1 108 ? -19.238 36.810 5.511 1.00 57.67 108 ASP B O 1
ATOM 3285 N N . VAL B 1 109 ? -20.129 37.148 7.555 1.00 55.59 109 VAL B N 1
ATOM 3286 C CA . VAL B 1 109 ? -20.156 38.600 7.451 1.00 58.13 109 VAL B CA 1
ATOM 3287 C C . VAL B 1 109 ? -18.753 39.157 7.645 1.00 56.00 109 VAL B C 1
ATOM 3288 O O . VAL B 1 109 ? -18.215 39.837 6.771 1.00 46.40 109 VAL B O 1
ATOM 3292 N N . GLU B 1 110 ? -18.169 38.865 8.804 1.00 57.30 110 GLU B N 1
ATOM 3293 C CA . GLU B 1 110 ? -16.803 39.269 9.105 1.00 46.68 110 GLU B CA 1
ATOM 3294 C C . GLU B 1 110 ? -15.859 38.747 8.014 1.00 39.19 110 GLU B C 1
ATOM 3295 O O . GLU B 1 110 ? -14.852 39.375 7.691 1.00 30.97 110 GLU B O 1
ATOM 3301 N N . ARG B 1 111 ? -16.209 37.605 7.429 1.00 40.01 111 ARG B N 1
ATOM 3302 C CA . ARG B 1 111 ? -15.369 36.973 6.415 1.00 36.75 111 ARG B CA 1
ATOM 3303 C C . ARG B 1 111 ? -15.346 37.767 5.107 1.00 45.14 111 ARG B C 1
ATOM 3304 O O . ARG B 1 111 ? -14.345 37.781 4.392 1.00 46.48 111 ARG B O 1
ATOM 3312 N N . ARG B 1 112 ? -16.447 38.430 4.785 1.00 47.81 112 ARG B N 1
ATOM 3313 C CA . ARG B 1 112 ? -16.499 39.181 3.541 1.00 50.43 112 ARG B CA 1
ATOM 3314 C C . ARG B 1 112 ? -15.712 40.468 3.698 1.00 52.18 112 ARG B C 1
ATOM 3315 O O . ARG B 1 112 ? -15.117 40.966 2.741 1.00 46.60 112 ARG B O 1
ATOM 3323 N N . ALA B 1 113 ? -15.723 40.993 4.923 1.00 55.87 113 ALA B N 1
ATOM 3324 C CA . ALA B 1 113 ? -14.954 42.176 5.290 1.00 52.01 113 ALA B CA 1
ATOM 3325 C C . ALA B 1 113 ? -13.462 41.906 5.165 1.00 47.35 113 ALA B C 1
ATOM 3326 O O . ALA B 1 113 ? -12.771 42.532 4.366 1.00 49.45 113 ALA B O 1
ATOM 3328 N N . ILE B 1 114 ? -12.961 40.964 5.953 1.00 41.48 114 ILE B N 1
ATOM 3329 C CA . ILE B 1 114 ? -11.540 40.677 5.931 1.00 31.82 114 ILE B CA 1
ATOM 3330 C C . ILE B 1 114 ? -11.081 40.442 4.500 1.00 29.94 114 ILE B C 1
ATOM 3331 O O . ILE B 1 114 ? -10.031 40.933 4.091 1.00 41.74 114 ILE B O 1
ATOM 3336 N N . LEU B 1 115 ? -11.891 39.718 3.738 1.00 18.81 115 LEU B N 1
ATOM 3337 C CA . LEU B 1 115 ? -11.656 39.523 2.311 1.00 25.37 115 LEU B CA 1
ATOM 3338 C C . LEU B 1 115 ? -11.635 40.840 1.530 1.00 32.24 115 LEU B C 1
ATOM 3339 O O . LEU B 1 115 ? -10.674 41.136 0.817 1.00 32.70 115 LEU B O 1
ATOM 3344 N N . ASP B 1 116 ? -12.710 41.615 1.646 1.00 40.51 116 ASP B N 1
ATOM 3345 C CA . ASP B 1 116 ? -12.785 42.919 0.990 1.00 61.80 116 ASP B CA 1
ATOM 3346 C C . ASP B 1 116 ? -11.653 43.838 1.465 1.00 68.80 116 ASP B C 1
ATOM 3347 O O . ASP B 1 116 ? -10.934 44.418 0.650 1.00 79.80 116 ASP B O 1
ATOM 3352 N N . ALA B 1 117 ? -11.490 43.959 2.781 1.00 60.42 117 ALA B N 1
ATOM 3353 C CA . ALA B 1 117 ? -10.428 44.783 3.355 1.00 59.45 117 ALA B CA 1
ATOM 3354 C C . ALA B 1 117 ? -9.044 44.271 2.954 1.00 62.29 117 ALA B C 1
ATOM 3355 O O . ALA B 1 117 ? -8.042 44.970 3.100 1.00 66.10 117 ALA B O 1
ATOM 3357 N N . GLY B 1 118 ? -8.995 43.051 2.436 1.00 53.77 118 GLY B N 1
ATOM 3358 C CA . GLY B 1 118 ? -7.740 42.464 2.008 1.00 48.03 118 GLY B CA 1
ATOM 3359 C C . GLY B 1 118 ? -7.265 42.982 0.667 1.00 47.56 118 GLY B C 1
ATOM 3360 O O . GLY B 1 118 ? -6.110 43.366 0.511 1.00 55.05 118 GLY B O 1
ATOM 3361 N N . LEU B 1 119 ? -8.157 42.976 -0.312 1.00 39.24 119 LEU B N 1
ATOM 3362 C CA . LEU B 1 119 ? -7.832 43.485 -1.627 1.00 37.50 119 LEU B CA 1
ATOM 3363 C C . LEU B 1 119 ? -7.689 44.997 -1.560 1.00 54.09 119 LEU B C 1
ATOM 3364 O O . LEU B 1 119 ? -6.818 45.585 -2.203 1.00 61.14 119 LEU B O 1
ATOM 3369 N N . GLU B 1 120 ? -8.551 45.627 -0.772 1.00 61.06 120 GLU B N 1
ATOM 3370 C CA . GLU B 1 120 ? -8.460 47.062 -0.555 1.00 71.56 120 GLU B CA 1
ATOM 3371 C C . GLU B 1 120 ? -7.146 47.354 0.160 1.00 69.28 120 GLU B C 1
ATOM 3372 O O . GLU B 1 120 ? -6.699 48.504 0.238 1.00 65.84 120 GLU B O 1
ATOM 3378 N N . ALA B 1 121 ? -6.532 46.293 0.678 1.00 64.81 121 ALA B N 1
ATOM 3379 C CA . ALA B 1 121 ? -5.279 46.410 1.412 1.00 63.29 121 ALA B CA 1
ATOM 3380 C C . ALA B 1 121 ? -4.097 46.421 0.463 1.00 54.51 121 ALA B C 1
ATOM 3381 O O . ALA B 1 121 ? -3.008 46.872 0.832 1.00 44.61 121 ALA B O 1
ATOM 3383 N N . GLY B 1 122 ? -4.322 45.908 -0.748 1.00 60.37 122 GLY B N 1
ATOM 3384 C CA . GLY B 1 122 ? -3.318 45.907 -1.802 1.00 72.33 122 GLY B CA 1
ATOM 3385 C C . GLY B 1 122 ? -2.850 44.551 -2.318 1.00 78.73 122 GLY B C 1
ATOM 3386 O O . GLY B 1 122 ? -1.659 44.364 -2.586 1.00 88.27 122 GLY B O 1
ATOM 3387 N N . ALA B 1 123 ? -3.784 43.614 -2.482 1.00 66.95 123 ALA B N 1
ATOM 3388 C CA . ALA B 1 123 ? -3.460 42.252 -2.907 1.00 53.31 123 ALA B CA 1
ATOM 3389 C C . ALA B 1 123 ? -4.199 41.867 -4.182 1.00 53.40 123 ALA B C 1
ATOM 3390 O O . ALA B 1 123 ? -5.333 42.270 -4.390 1.00 62.35 123 ALA B O 1
ATOM 3392 N N . SER B 1 124 ? -3.564 41.066 -5.027 1.00 53.02 124 SER B N 1
ATOM 3393 C CA . SER B 1 124 ? -4.211 40.596 -6.249 1.00 55.35 124 SER B CA 1
ATOM 3394 C C . SER B 1 124 ? -5.412 39.690 -5.955 1.00 58.71 124 SER B C 1
ATOM 3395 O O . SER B 1 124 ? -6.498 39.863 -6.510 1.00 55.67 124 SER B O 1
ATOM 3398 N N . LYS B 1 125 ? -5.214 38.716 -5.078 1.00 68.14 125 LYS B N 1
ATOM 3399 C CA . LYS B 1 125 ? -6.304 37.843 -4.672 1.00 71.77 125 LYS B CA 1
ATOM 3400 C C . LYS B 1 125 ? -6.080 37.354 -3.245 1.00 62.72 125 LYS B C 1
ATOM 3401 O O . LYS B 1 125 ? -4.964 36.968 -2.893 1.00 57.65 125 LYS B O 1
ATOM 3407 N N . VAL B 1 126 ? -7.134 37.399 -2.426 1.00 59.57 126 VAL B N 1
ATOM 3408 C CA . VAL B 1 126 ? -7.061 36.940 -1.032 1.00 59.31 126 VAL B CA 1
ATOM 3409 C C . VAL B 1 126 ? -7.861 35.659 -0.773 1.00 55.97 126 VAL B C 1
ATOM 3410 O O . VAL B 1 126 ? -9.002 35.504 -1.219 1.00 55.59 126 VAL B O 1
ATOM 3414 N N . PHE B 1 127 ? -7.248 34.745 -0.036 1.00 46.74 127 PHE B N 1
ATOM 3415 C CA . PHE B 1 127 ? -7.946 33.565 0.426 1.00 38.04 127 PHE B CA 1
ATOM 3416 C C . PHE B 1 127 ? -8.132 33.649 1.939 1.00 33.59 127 PHE B C 1
ATOM 3417 O O . PHE B 1 127 ? -7.439 34.418 2.613 1.00 30.43 127 PHE B O 1
ATOM 3425 N N . LEU B 1 128 ? -9.082 32.872 2.458 1.00 30.93 128 LEU B N 1
ATOM 3426 C CA . LEU B 1 128 ? -9.277 32.725 3.902 1.00 34.95 128 LEU B CA 1
ATOM 3427 C C . LEU B 1 128 ? -9.026 31.297 4.336 1.00 32.25 128 LEU B C 1
ATOM 3428 O O . LEU B 1 128 ? -9.529 30.367 3.712 1.00 36.64 128 LEU B O 1
ATOM 3433 N N . ILE B 1 129 ? -8.250 31.135 5.407 1.00 30.84 129 ILE B N 1
ATOM 3434 C CA . ILE B 1 129 ? -7.936 29.821 5.970 1.00 19.84 129 ILE B CA 1
ATOM 3435 C C . ILE B 1 129 ? -7.948 29.874 7.500 1.00 13.54 129 ILE B C 1
ATOM 3436 O O . ILE B 1 129 ? -7.478 30.829 8.094 1.00 20.90 129 ILE B O 1
ATOM 3441 N N . GLU B 1 130 ? -8.484 28.850 8.146 1.00 15.91 130 GLU B N 1
ATOM 3442 C CA . GLU B 1 130 ? -8.584 28.852 9.606 1.00 17.74 130 GLU B CA 1
ATOM 3443 C C . GLU B 1 130 ? -7.268 28.526 10.355 1.00 26.53 130 GLU B C 1
ATOM 3444 O O . GLU B 1 130 ? -6.466 27.732 9.861 1.00 20.74 130 GLU B O 1
ATOM 3450 N N . GLU B 1 131 ? -7.056 29.133 11.536 1.00 29.86 131 GLU B N 1
ATOM 3451 C CA . GLU B 1 131 ? -5.856 28.869 12.361 1.00 35.38 131 GLU B CA 1
ATOM 3452 C C . GLU B 1 131 ? -5.493 27.366 12.321 1.00 38.29 131 GLU B C 1
ATOM 3453 O O . GLU B 1 131 ? -4.439 26.985 11.808 1.00 33.67 131 GLU B O 1
ATOM 3459 N N . PRO B 1 132 ? -6.383 26.506 12.837 1.00 31.05 132 PRO B N 1
ATOM 3460 C CA . PRO B 1 132 ? -6.051 25.089 12.997 1.00 29.39 132 PRO B CA 1
ATOM 3461 C C . PRO B 1 132 ? -5.512 24.459 11.722 1.00 27.46 132 PRO B C 1
ATOM 3462 O O . PRO B 1 132 ? -4.513 23.747 11.733 1.00 30.95 132 PRO B O 1
ATOM 3466 N N . MET B 1 133 ? -6.187 24.717 10.619 1.00 24.37 133 MET B N 1
ATOM 3467 C CA . MET B 1 133 ? -5.802 24.105 9.363 1.00 16.12 133 MET B CA 1
ATOM 3468 C C . MET B 1 133 ? -4.501 24.673 8.836 1.00 14.70 133 MET B C 1
ATOM 3469 O O . MET B 1 133 ? -3.692 23.949 8.273 1.00 20.37 133 MET B O 1
ATOM 3474 N N . ALA B 1 134 ? -4.307 25.977 8.990 1.00 17.49 134 ALA B N 1
ATOM 3475 C CA . ALA B 1 134 ? -3.019 26.579 8.666 1.00 14.51 134 ALA B CA 1
ATOM 3476 C C . ALA B 1 134 ? -1.931 25.901 9.485 1.00 18.24 134 ALA B C 1
ATOM 3477 O O . ALA B 1 134 ? -0.864 25.589 8.975 1.00 16.13 134 ALA B O 1
ATOM 3479 N N . ALA B 1 135 ? -2.218 25.667 10.760 1.00 10.30 135 ALA B N 1
ATOM 3480 C CA . ALA B 1 135 ? -1.245 25.065 11.652 1.00 18.46 135 ALA B CA 1
ATOM 3481 C C . ALA B 1 135 ? -0.873 23.683 11.155 1.00 24.66 135 ALA B C 1
ATOM 3482 O O . ALA B 1 135 ? 0.311 23.311 11.127 1.00 26.57 135 ALA B O 1
ATOM 3484 N N . ALA B 1 136 ? -1.894 22.920 10.769 1.00 18.69 136 ALA B N 1
ATOM 3485 C CA . ALA B 1 136 ? -1.693 21.552 10.302 1.00 24.11 136 ALA B CA 1
ATOM 3486 C C . ALA B 1 136 ? -0.934 21.523 8.978 1.00 23.60 136 ALA B C 1
ATOM 3487 O O . ALA B 1 136 ? 0.131 20.929 8.885 1.00 34.92 136 ALA B O 1
ATOM 3489 N N . ILE B 1 137 ? -1.479 22.176 7.962 1.00 16.99 137 ILE B N 1
ATOM 3490 C CA . ILE B 1 137 ? -0.824 22.252 6.674 1.00 11.50 137 ILE B CA 1
ATOM 3491 C C . ILE B 1 137 ? 0.625 22.687 6.823 1.00 19.10 137 ILE B C 1
ATOM 3492 O O . ILE B 1 137 ? 1.472 22.344 6.001 1.00 23.83 137 ILE B O 1
ATOM 3497 N N . GLY B 1 138 ? 0.914 23.415 7.895 1.00 13.12 138 GLY B N 1
ATOM 3498 C CA . GLY B 1 138 ? 2.241 23.964 8.117 1.00 21.45 138 GLY B CA 1
ATOM 3499 C C . GLY B 1 138 ? 3.175 23.054 8.889 1.00 30.84 138 GLY B C 1
ATOM 3500 O O . GLY B 1 138 ? 4.390 23.263 8.936 1.00 28.28 138 GLY B O 1
ATOM 3501 N N . SER B 1 139 ? 2.609 22.041 9.521 1.00 36.43 139 SER B N 1
ATOM 3502 C CA . SER B 1 139 ? 3.427 21.025 10.153 1.00 40.46 139 SER B CA 1
ATOM 3503 C C . SER B 1 139 ? 3.317 19.778 9.296 1.00 43.17 139 SER B C 1
ATOM 3504 O O . SER B 1 139 ? 3.345 18.656 9.796 1.00 45.03 139 SER B O 1
ATOM 3507 N N . ASN B 1 140 ? 3.224 20.009 7.988 1.00 47.07 140 ASN B N 1
ATOM 3508 C CA . ASN B 1 140 ? 2.867 18.989 7.002 1.00 47.00 140 ASN B CA 1
ATOM 3509 C C . ASN B 1 140 ? 2.395 17.641 7.548 1.00 36.97 140 ASN B C 1
ATOM 3510 O O . ASN B 1 140 ? 3.118 16.644 7.515 1.00 39.24 140 ASN B O 1
ATOM 3515 N N . LEU B 1 141 ? 1.177 17.652 8.082 1.00 22.57 141 LEU B N 1
ATOM 3516 C CA . LEU B 1 141 ? 0.382 16.453 8.230 1.00 23.54 141 LEU B CA 1
ATOM 3517 C C . LEU B 1 141 ? -0.193 16.289 6.846 1.00 40.50 141 LEU B C 1
ATOM 3518 O O . LEU B 1 141 ? 0.298 16.902 5.895 1.00 54.84 141 LEU B O 1
ATOM 3523 N N . ASN B 1 142 ? -1.222 15.480 6.692 1.00 28.60 142 ASN B N 1
ATOM 3524 C CA . ASN B 1 142 ? -1.728 15.300 5.347 1.00 24.33 142 ASN B CA 1
ATOM 3525 C C . ASN B 1 142 ? -3.207 15.439 5.381 1.00 27.81 142 ASN B C 1
ATOM 3526 O O . ASN B 1 142 ? -3.941 14.461 5.376 1.00 40.41 142 ASN B O 1
ATOM 3531 N N . VAL B 1 143 ? -3.632 16.691 5.438 1.00 32.61 143 VAL B N 1
ATOM 3532 C CA . VAL B 1 143 ? -5.018 17.054 5.687 1.00 21.88 143 VAL B CA 1
ATOM 3533 C C . VAL B 1 143 ? -5.957 16.716 4.531 1.00 23.49 143 VAL B C 1
ATOM 3534 O O . VAL B 1 143 ? -7.177 16.759 4.683 1.00 22.81 143 VAL B O 1
ATOM 3538 N N . GLU B 1 144 ? -5.385 16.375 3.381 1.00 37.36 144 GLU B N 1
ATOM 3539 C CA . GLU B 1 144 ? -6.174 15.873 2.261 1.00 42.09 144 GLU B CA 1
ATOM 3540 C C . GLU B 1 144 ? -6.618 14.426 2.503 1.00 35.05 144 GLU B C 1
ATOM 3541 O O . GLU B 1 144 ? -7.690 14.017 2.057 1.00 31.34 144 GLU B O 1
ATOM 3547 N N . GLU B 1 145 ? -5.804 13.669 3.236 1.00 34.27 145 GLU B N 1
ATOM 3548 C CA . GLU B 1 145 ? -6.126 12.285 3.581 1.00 44.20 145 GLU B CA 1
ATOM 3549 C C . GLU B 1 145 ? -7.408 12.173 4.394 1.00 42.95 145 GLU B C 1
ATOM 3550 O O . GLU B 1 145 ? -7.771 13.098 5.110 1.00 48.34 145 GLU B O 1
ATOM 3556 N N . PRO B 1 146 ? -8.097 11.029 4.287 1.00 49.46 146 PRO B N 1
ATOM 3557 C CA . PRO B 1 146 ? -9.353 10.823 5.013 1.00 52.54 146 PRO B CA 1
ATOM 3558 C C . PRO B 1 146 ? -9.103 10.683 6.514 1.00 52.21 146 PRO B C 1
ATOM 3559 O O . PRO B 1 146 ? -10.021 10.829 7.322 1.00 53.26 146 PRO B O 1
ATOM 3563 N N . SER B 1 147 ? -7.863 10.397 6.885 1.00 46.88 147 SER B N 1
ATOM 3564 C CA . SER B 1 147 ? -7.565 10.111 8.276 1.00 42.73 147 SER B CA 1
ATOM 3565 C C . SER B 1 147 ? -7.538 11.375 9.104 1.00 39.93 147 SER B C 1
ATOM 3566 O O . SER B 1 147 ? -6.882 12.354 8.749 1.00 45.81 147 SER B O 1
ATOM 3569 N N . GLY B 1 148 ? -8.265 11.336 10.214 1.00 38.33 148 GLY B N 1
ATOM 3570 C CA . GLY B 1 148 ? -8.487 12.512 11.029 1.00 37.98 148 GLY B CA 1
ATOM 3571 C C . GLY B 1 148 ? -7.286 12.982 11.823 1.00 27.47 148 GLY B C 1
ATOM 3572 O O . GLY B 1 148 ? -6.435 12.191 12.219 1.00 21.90 148 GLY B O 1
ATOM 3573 N N . ASN B 1 149 ? -7.221 14.291 12.034 1.00 19.45 149 ASN B N 1
ATOM 3574 C CA . ASN B 1 149 ? -6.237 14.896 12.915 1.00 25.34 149 ASN B CA 1
ATOM 3575 C C . ASN B 1 149 ? -6.984 15.818 13.859 1.00 30.60 149 ASN B C 1
ATOM 3576 O O . ASN B 1 149 ? -7.989 16.417 13.480 1.00 32.68 149 ASN B O 1
ATOM 3581 N N . MET B 1 150 ? -6.529 15.901 15.101 1.00 28.15 150 MET B N 1
ATOM 3582 C CA . MET B 1 150 ? -7.079 16.878 16.032 1.00 14.84 150 MET B CA 1
ATOM 3583 C C . MET B 1 150 ? -6.000 17.894 16.370 1.00 18.04 150 MET B C 1
ATOM 3584 O O . MET B 1 150 ? -4.964 17.563 16.943 1.00 23.09 150 MET B O 1
ATOM 3589 N N . VAL B 1 151 ? -6.230 19.135 15.975 1.00 25.87 151 VAL B N 1
ATOM 3590 C CA . VAL B 1 151 ? -5.282 20.189 16.262 1.00 24.66 151 VAL B CA 1
ATOM 3591 C C . VAL B 1 151 ? -5.821 21.037 17.395 1.00 20.68 151 VAL B C 1
ATOM 3592 O O . VAL B 1 151 ? -6.998 21.379 17.418 1.00 15.72 151 VAL B O 1
ATOM 3596 N N . VAL B 1 152 ? -4.954 21.349 18.348 1.00 22.36 152 VAL B N 1
ATOM 3597 C CA . VAL B 1 152 ? -5.302 22.233 19.447 1.00 24.70 152 VAL B CA 1
ATOM 3598 C C . VAL B 1 152 ? -4.403 23.457 19.385 1.00 32.70 152 VAL B C 1
ATOM 3599 O O . VAL B 1 152 ? -3.262 23.407 19.841 1.00 34.66 152 VAL B O 1
ATOM 3603 N N . ASP B 1 153 ? -4.917 24.535 18.786 1.00 30.90 153 ASP B N 1
ATOM 3604 C CA . ASP B 1 153 ? -4.214 25.817 18.701 1.00 30.73 153 ASP B CA 1
ATOM 3605 C C . ASP B 1 153 ? -4.597 26.773 19.854 1.00 33.90 153 ASP B C 1
ATOM 3606 O O . ASP B 1 153 ? -5.667 27.391 19.853 1.00 36.85 153 ASP B O 1
ATOM 3611 N N . ILE B 1 154 ? -3.708 26.887 20.835 1.00 21.37 154 ILE B N 1
ATOM 3612 C CA . ILE B 1 154 ? -3.916 27.740 21.999 1.00 18.54 154 ILE B CA 1
ATOM 3613 C C . ILE B 1 154 ? -3.129 29.029 21.792 1.00 30.87 154 ILE B C 1
ATOM 3614 O O . ILE B 1 154 ? -1.902 29.034 21.874 1.00 33.45 154 ILE B O 1
ATOM 3619 N N . GLY B 1 155 ? -3.822 30.126 21.520 1.00 41.77 155 GLY B N 1
ATOM 3620 C CA . GLY B 1 155 ? -3.135 31.368 21.202 1.00 42.74 155 GLY B CA 1
ATOM 3621 C C . GLY B 1 155 ? -3.178 32.464 22.254 1.00 34.70 155 GLY B C 1
ATOM 3622 O O . GLY B 1 155 ? -3.142 32.215 23.456 1.00 26.81 155 GLY B O 1
ATOM 3623 N N . GLY B 1 156 ? -3.242 33.700 21.785 1.00 38.18 156 GLY B N 1
ATOM 3624 C CA . GLY B 1 156 ? -3.339 34.834 22.678 1.00 42.80 156 GLY B CA 1
ATOM 3625 C C . GLY B 1 156 ? -4.571 34.810 23.561 1.00 44.84 156 GLY B C 1
ATOM 3626 O O . GLY B 1 156 ? -4.463 34.633 24.775 1.00 40.44 156 GLY B O 1
ATOM 3627 N N . GLY B 1 157 ? -5.745 34.988 22.958 1.00 46.95 157 GLY B N 1
ATOM 3628 C CA . GLY B 1 157 ? -6.973 35.055 23.725 1.00 43.78 157 GLY B CA 1
ATOM 3629 C C . GLY B 1 157 ? -7.974 33.981 23.365 1.00 45.02 157 GLY B C 1
ATOM 3630 O O . GLY B 1 157 ? -9.102 34.011 23.852 1.00 55.39 157 GLY B O 1
ATOM 3631 N N . THR B 1 158 ? -7.559 33.029 22.530 1.00 42.63 158 THR B N 1
ATOM 3632 C CA . THR B 1 158 ? -8.451 31.970 22.042 1.00 40.75 158 THR B CA 1
ATOM 3633 C C . THR B 1 158 ? -7.820 30.571 21.984 1.00 35.43 158 THR B C 1
ATOM 3634 O O . THR B 1 158 ? -6.695 30.407 21.497 1.00 28.00 158 THR B O 1
ATOM 3638 N N . THR B 1 159 ? -8.557 29.566 22.464 1.00 28.57 159 THR B N 1
ATOM 3639 C CA . THR B 1 159 ? -8.160 28.174 22.250 1.00 27.10 159 THR B CA 1
ATOM 3640 C C . THR B 1 159 ? -9.061 27.448 21.259 1.00 25.59 159 THR B C 1
ATOM 3641 O O . THR B 1 159 ? -10.249 27.258 21.511 1.00 22.26 159 THR B O 1
ATOM 3645 N N . GLU B 1 160 ? -8.468 27.041 20.138 1.00 28.90 160 GLU B N 1
ATOM 3646 C CA . GLU B 1 160 ? -9.173 26.336 19.074 1.00 22.48 160 GLU B CA 1
ATOM 3647 C C . GLU B 1 160 ? -8.869 24.834 19.116 1.00 24.38 160 GLU B C 1
ATOM 3648 O O . GLU B 1 160 ? -7.716 24.418 19.225 1.00 29.06 160 GLU B O 1
ATOM 3654 N N . VAL B 1 161 ? -9.917 24.027 19.040 1.00 15.34 161 VAL B N 1
ATOM 3655 C CA . VAL B 1 161 ? -9.780 22.585 18.955 1.00 7.70 161 VAL B CA 1
ATOM 3656 C C . VAL B 1 161 ? -10.498 22.148 17.690 1.00 12.26 161 VAL B C 1
ATOM 3657 O O . VAL B 1 161 ? -11.687 22.371 17.545 1.00 18.48 161 VAL B O 1
ATOM 3661 N N . ALA B 1 162 ? -9.787 21.555 16.750 1.00 6.99 162 ALA B N 1
ATOM 3662 C CA . ALA B 1 162 ? -10.435 21.181 15.500 1.00 25.15 162 ALA B CA 1
ATOM 3663 C C . ALA B 1 162 ? -9.995 19.807 14.994 1.00 23.74 162 ALA B C 1
ATOM 3664 O O . ALA B 1 162 ? -8.850 19.392 15.185 1.00 13.36 162 ALA B O 1
ATOM 3666 N N . VAL B 1 163 ? -10.930 19.106 14.358 1.00 24.12 163 VAL B N 1
ATOM 3667 C CA . VAL B 1 163 ? -10.691 17.777 13.812 1.00 23.44 163 VAL B CA 1
ATOM 3668 C C . VAL B 1 163 ? -10.735 17.846 12.297 1.00 20.78 163 VAL B C 1
ATOM 3669 O O . VAL B 1 163 ? -11.759 18.214 11.720 1.00 30.07 163 VAL B O 1
ATOM 3673 N N . ILE B 1 164 ? -9.630 17.482 11.654 1.00 8.32 164 ILE B N 1
ATOM 3674 C CA . ILE B 1 164 ? -9.505 17.638 10.209 1.00 10.74 164 ILE B CA 1
ATOM 3675 C C . ILE B 1 164 ? -9.480 16.335 9.429 1.00 20.39 164 ILE B C 1
ATOM 3676 O O . ILE B 1 164 ? -8.865 15.355 9.838 1.00 25.09 164 ILE B O 1
ATOM 3681 N N . SER B 1 165 ? -10.150 16.348 8.284 1.00 32.73 165 SER B N 1
ATOM 3682 C CA . SER B 1 165 ? -10.181 15.216 7.375 1.00 28.80 165 SER B CA 1
ATOM 3683 C C . SER B 1 165 ? -10.576 15.694 5.988 1.00 35.07 165 SER B C 1
ATOM 3684 O O . SER B 1 165 ? -11.390 16.607 5.847 1.00 37.94 165 SER B O 1
ATOM 3687 N N . LEU B 1 166 ? -10.009 15.079 4.959 1.00 38.99 166 LEU B N 1
ATOM 3688 C CA . LEU B 1 166 ? -10.351 15.444 3.585 1.00 40.63 166 LEU B CA 1
ATOM 3689 C C . LEU B 1 166 ? -10.364 16.954 3.404 1.00 37.25 166 LEU B C 1
ATOM 3690 O O . LEU B 1 166 ? -11.272 17.507 2.781 1.00 38.56 166 LEU B O 1
ATOM 3695 N N . GLY B 1 167 ? -9.363 17.612 3.974 1.00 24.51 167 GLY B N 1
ATOM 3696 C CA . GLY B 1 167 ? -9.172 19.033 3.780 1.00 29.58 167 GLY B CA 1
ATOM 3697 C C . GLY B 1 167 ? -10.276 19.934 4.297 1.00 34.16 167 GLY B C 1
ATOM 3698 O O . GLY B 1 167 ? -10.421 21.067 3.832 1.00 40.08 167 GLY B O 1
ATOM 3699 N N . SER B 1 168 ? -11.061 19.444 5.248 1.00 30.63 168 SER B N 1
ATOM 3700 C CA . SER B 1 168 ? -12.044 20.302 5.909 1.00 36.32 168 SER B CA 1
ATOM 3701 C C . SER B 1 168 ? -12.133 20.086 7.414 1.00 30.54 168 SER B C 1
ATOM 3702 O O . SER B 1 168 ? -11.809 19.030 7.946 1.00 28.41 168 SER B O 1
ATOM 3705 N N . ILE B 1 169 ? -12.565 21.111 8.112 1.00 24.91 169 ILE B N 1
ATOM 3706 C CA . ILE B 1 169 ? -12.805 20.937 9.516 1.00 18.68 169 ILE B CA 1
ATOM 3707 C C . ILE B 1 169 ? -14.118 20.204 9.663 1.00 20.65 169 ILE B C 1
ATOM 3708 O O . ILE B 1 169 ? -15.107 20.545 9.039 1.00 23.67 169 ILE B O 1
ATOM 3713 N N . VAL B 1 170 ? -14.103 19.158 10.464 1.00 24.15 170 VAL B N 1
ATOM 3714 C CA . VAL B 1 170 ? -15.274 18.334 10.642 1.00 23.83 170 VAL B CA 1
ATOM 3715 C C . VAL B 1 170 ? -15.968 18.703 11.937 1.00 25.82 170 VAL B C 1
ATOM 3716 O O . VAL B 1 170 ? -17.192 18.713 12.010 1.00 25.08 170 VAL B O 1
ATOM 3720 N N . THR B 1 171 ? -15.172 19.010 12.954 1.00 19.62 171 THR B N 1
ATOM 3721 C CA . THR B 1 171 ? -15.695 19.409 14.252 1.00 23.61 171 THR B CA 1
ATOM 3722 C C . THR B 1 171 ? -14.702 20.319 14.965 1.00 23.45 171 THR B C 1
ATOM 3723 O O . THR B 1 171 ? -13.492 20.146 14.845 1.00 25.65 171 THR B O 1
ATOM 3727 N N . TRP B 1 172 ? -15.215 21.279 15.724 1.00 20.39 172 TRP B N 1
ATOM 3728 C CA . TRP B 1 172 ? -14.350 22.223 16.410 1.00 20.07 172 TRP B CA 1
ATOM 3729 C C . TRP B 1 172 ? -15.037 22.839 17.610 1.00 18.28 172 TRP B C 1
ATOM 3730 O O . TRP B 1 172 ? -16.263 22.856 17.689 1.00 27.12 172 TRP B O 1
ATOM 3741 N N . GLU B 1 173 ? -14.232 23.326 18.550 1.00 13.34 173 GLU B N 1
ATOM 3742 C CA . GLU B 1 173 ? -14.726 24.139 19.653 1.00 18.52 173 GLU B CA 1
ATOM 3743 C C . GLU B 1 173 ? -13.821 25.343 19.835 1.00 24.22 173 GLU B C 1
ATOM 3744 O O . GLU B 1 173 ? -12.633 25.278 19.545 1.00 21.02 173 GLU B O 1
ATOM 3750 N N . SER B 1 174 ? -14.391 26.446 20.303 1.00 40.30 174 SER B N 1
ATOM 3751 C CA . SER B 1 174 ? -13.605 27.638 20.600 1.00 48.64 174 SER B CA 1
ATOM 3752 C C . SER B 1 174 ? -14.001 28.240 21.942 1.00 40.94 174 SER B C 1
ATOM 3753 O O . SER B 1 174 ? -15.067 28.839 22.079 1.00 42.49 174 SER B O 1
ATOM 3756 N N . ILE B 1 175 ? -13.141 28.054 22.934 1.00 41.30 175 ILE B N 1
ATOM 3757 C CA . ILE B 1 175 ? -13.288 28.736 24.212 1.00 41.46 175 ILE B CA 1
ATOM 3758 C C . ILE B 1 175 ? -12.551 30.069 24.139 1.00 38.85 175 ILE B C 1
ATOM 3759 O O . ILE B 1 175 ? -11.642 30.249 23.316 1.00 15.06 175 ILE B O 1
ATOM 3764 N N . ARG B 1 176 ? -12.961 31.005 24.988 1.00 53.75 176 ARG B N 1
ATOM 3765 C CA . ARG B 1 176 ? -12.355 32.328 25.006 1.00 56.84 176 ARG B CA 1
ATOM 3766 C C . ARG B 1 176 ? -11.194 32.423 25.992 1.00 52.68 176 ARG B C 1
ATOM 3767 O O . ARG B 1 176 ? -10.827 33.519 26.419 1.00 64.29 176 ARG B O 1
ATOM 3775 N N . ILE B 1 177 ? -10.600 31.272 26.304 1.00 36.16 177 ILE B N 1
ATOM 3776 C CA . ILE B 1 177 ? -9.630 31.132 27.390 1.00 26.51 177 ILE B CA 1
ATOM 3777 C C . ILE B 1 177 ? -8.288 30.499 26.967 1.00 23.01 177 ILE B C 1
ATOM 3778 O O . ILE B 1 177 ? -8.252 29.340 26.561 1.00 17.57 177 ILE B O 1
ATOM 3783 N N . ALA B 1 178 ? -7.186 31.243 27.090 1.00 20.43 178 ALA B N 1
ATOM 3784 C CA . ALA B 1 178 ? -5.950 30.812 26.450 1.00 20.82 178 ALA B CA 1
ATOM 3785 C C . ALA B 1 178 ? -4.723 31.713 26.615 1.00 33.24 178 ALA B C 1
ATOM 3786 O O . ALA B 1 178 ? -4.340 32.423 25.691 1.00 50.50 178 ALA B O 1
ATOM 3788 N N . GLY B 1 179 ? -4.064 31.677 27.752 1.00 19.15 179 GLY B N 1
ATOM 3789 C CA . GLY B 1 179 ? -2.768 32.321 27.781 1.00 21.31 179 GLY B CA 1
ATOM 3790 C C . GLY B 1 179 ? -2.775 33.788 28.150 1.00 30.13 179 GLY B C 1
ATOM 3791 O O . GLY B 1 179 ? -1.961 34.223 28.958 1.00 32.28 179 GLY B O 1
ATOM 3792 N N . ASP B 1 180 ? -3.663 34.575 27.558 1.00 37.89 180 ASP B N 1
ATOM 3793 C CA . ASP B 1 180 ? -3.864 35.915 28.087 1.00 39.56 180 ASP B CA 1
ATOM 3794 C C . ASP B 1 180 ? -4.492 35.749 29.466 1.00 41.25 18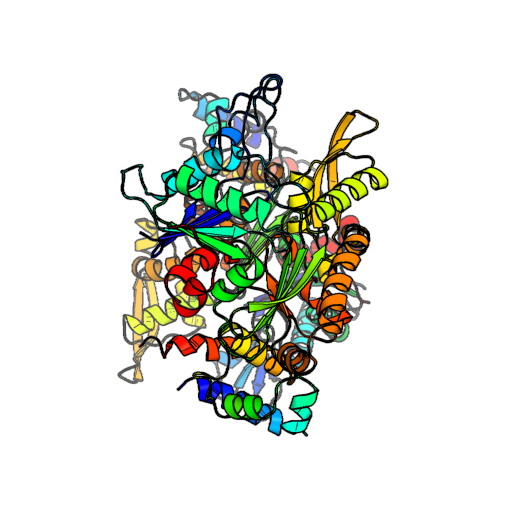0 ASP B C 1
ATOM 3795 O O . ASP B 1 180 ? -4.135 36.438 30.421 1.00 41.88 180 ASP B O 1
ATOM 3800 N N . GLU B 1 181 ? -5.396 34.783 29.568 1.00 48.85 181 GLU B N 1
ATOM 3801 C CA . GLU B 1 181 ? -6.084 34.476 30.816 1.00 40.77 181 GLU B CA 1
ATOM 3802 C C . GLU B 1 181 ? -5.169 33.721 31.797 1.00 32.01 181 GLU B C 1
ATOM 3803 O O . GLU B 1 181 ? -5.445 33.652 32.989 1.00 38.25 181 GLU B O 1
ATOM 3809 N N . MET B 1 182 ? -4.076 33.166 31.285 1.00 23.95 182 MET B N 1
ATOM 3810 C CA . MET B 1 182 ? -3.038 32.569 32.119 1.00 23.80 182 MET B CA 1
ATOM 3811 C C . MET B 1 182 ? -2.252 33.668 32.791 1.00 36.04 182 MET B C 1
ATOM 3812 O O . MET B 1 182 ? -1.931 33.590 33.977 1.00 44.36 182 MET B O 1
ATOM 3817 N N . ASP B 1 183 ? -1.905 34.676 31.999 1.00 35.80 183 ASP B N 1
ATOM 3818 C CA . ASP B 1 183 ? -1.222 35.844 32.503 1.00 26.31 183 ASP B CA 1
ATOM 3819 C C . ASP B 1 183 ? -2.099 36.426 33.601 1.00 18.99 183 ASP B C 1
ATOM 3820 O O . ASP B 1 183 ? -1.641 36.626 34.724 1.00 22.38 183 ASP B O 1
ATOM 3825 N N . GLU B 1 184 ? -3.370 36.670 33.289 1.00 13.74 184 GLU B N 1
ATOM 3826 C CA . GLU B 1 184 ? -4.299 37.169 34.298 1.00 26.09 184 GLU B CA 1
ATOM 3827 C C . GLU B 1 184 ? -4.115 36.368 35.582 1.00 33.72 184 GLU B C 1
ATOM 3828 O O . GLU B 1 184 ? -3.905 36.928 36.667 1.00 36.55 184 GLU B O 1
ATOM 3834 N N . ALA B 1 185 ? -4.160 35.050 35.434 1.00 28.26 185 ALA B N 1
ATOM 3835 C CA . ALA B 1 185 ? -4.043 34.124 36.549 1.00 34.66 185 ALA B CA 1
ATOM 3836 C C . ALA B 1 185 ? -2.791 34.353 37.372 1.00 35.56 185 ALA B C 1
ATOM 3837 O O . ALA B 1 185 ? -2.854 34.403 38.600 1.00 42.41 185 ALA B O 1
ATOM 3839 N N . ILE B 1 186 ? -1.650 34.464 36.699 1.00 24.58 186 ILE B N 1
ATOM 3840 C CA . ILE B 1 186 ? -0.395 34.677 37.398 1.00 20.82 186 ILE B CA 1
ATOM 3841 C C . ILE B 1 186 ? -0.429 36.014 38.113 1.00 39.01 186 ILE B C 1
ATOM 3842 O O . ILE B 1 186 ? -0.313 36.070 39.337 1.00 47.23 186 ILE B O 1
ATOM 3847 N N . VAL B 1 187 ? -0.603 37.085 37.342 1.00 40.73 187 VAL B N 1
ATOM 3848 C CA . VAL B 1 187 ? -0.716 38.433 37.893 1.00 39.97 187 VAL B CA 1
ATOM 3849 C C . VAL B 1 187 ? -1.560 38.432 39.165 1.00 30.78 187 VAL B C 1
ATOM 3850 O O . VAL B 1 187 ? -1.099 38.861 40.232 1.00 23.49 187 VAL B O 1
ATOM 3854 N N . GLN B 1 188 ? -2.786 37.927 39.045 1.00 23.01 188 GLN B N 1
ATOM 3855 C CA . GLN B 1 188 ? -3.692 37.847 40.184 1.00 25.13 188 GLN B CA 1
ATOM 3856 C C . GLN B 1 188 ? -3.148 37.037 41.373 1.00 27.79 188 GLN B C 1
ATOM 3857 O O . GLN B 1 188 ? -3.396 37.368 42.538 1.00 16.90 188 GLN B O 1
ATOM 3863 N N . TYR B 1 189 ? -2.427 35.962 41.085 1.00 21.33 189 TYR B N 1
ATOM 3864 C CA . TYR B 1 189 ? -1.838 35.188 42.158 1.00 20.22 189 TYR B CA 1
ATOM 3865 C C . TYR B 1 189 ? -0.867 36.071 42.933 1.00 26.86 189 TYR B C 1
ATOM 3866 O O . TYR B 1 189 ? -0.828 36.041 44.170 1.00 24.37 189 TYR B O 1
ATOM 3875 N N . VAL B 1 190 ? -0.087 36.864 42.203 1.00 23.76 190 VAL B N 1
ATOM 3876 C CA . VAL B 1 190 ? 0.949 37.663 42.831 1.00 26.92 190 VAL B CA 1
ATOM 3877 C C . VAL B 1 190 ? 0.333 38.773 43.674 1.00 29.86 190 VAL B C 1
ATOM 3878 O O . VAL B 1 190 ? 0.865 39.141 44.719 1.00 33.04 190 VAL B O 1
ATOM 3882 N N . ARG B 1 191 ? -0.817 39.272 43.245 1.00 22.31 191 ARG B N 1
ATOM 3883 C CA . ARG B 1 191 ? -1.502 40.306 44.007 1.00 23.78 191 ARG B CA 1
ATOM 3884 C C . ARG B 1 191 ? -2.000 39.757 45.326 1.00 24.18 191 ARG B C 1
ATOM 3885 O O . ARG B 1 191 ? -1.675 40.270 46.387 1.00 40.43 191 ARG B O 1
ATOM 3893 N N . GLU B 1 192 ? -2.808 38.712 45.249 1.00 22.81 192 GLU B N 1
ATOM 3894 C CA . GLU B 1 192 ? -3.461 38.171 46.428 1.00 25.37 192 GLU B CA 1
ATOM 3895 C C . GLU B 1 192 ? -2.480 37.513 47.391 1.00 33.56 192 GLU B C 1
ATOM 3896 O O . GLU B 1 192 ? -2.700 37.518 48.597 1.00 41.31 192 GLU B O 1
ATOM 3902 N N . THR B 1 193 ? -1.407 36.934 46.866 1.00 30.00 193 THR B N 1
ATOM 3903 C CA . THR B 1 193 ? -0.486 36.195 47.714 1.00 30.64 193 THR B CA 1
ATOM 3904 C C . THR B 1 193 ? 0.555 37.096 48.335 1.00 32.63 193 THR B C 1
ATOM 3905 O O . THR B 1 193 ? 0.844 36.970 49.514 1.00 34.47 193 THR B O 1
ATOM 3909 N N . TYR B 1 194 ? 1.109 38.009 47.542 1.00 34.90 194 TYR B N 1
ATOM 3910 C CA . TYR B 1 194 ? 2.228 38.839 47.994 1.00 34.39 194 TYR B CA 1
ATOM 3911 C C . TYR B 1 194 ? 1.912 40.343 48.213 1.00 41.73 194 TYR B C 1
ATOM 3912 O O . TYR B 1 194 ? 2.701 41.072 48.833 1.00 32.66 194 TYR B O 1
ATOM 3921 N N . ARG B 1 195 ? 0.761 40.787 47.710 1.00 39.44 195 ARG B N 1
ATOM 3922 C CA . ARG B 1 195 ? 0.389 42.198 47.701 1.00 36.63 195 ARG B CA 1
ATOM 3923 C C . ARG B 1 195 ? 1.408 43.008 46.900 1.00 36.93 195 ARG B C 1
ATOM 3924 O O . ARG B 1 195 ? 1.870 44.072 47.319 1.00 45.56 195 ARG B O 1
ATOM 3932 N N . VAL B 1 196 ? 1.762 42.468 45.741 1.00 35.98 196 VAL B N 1
ATOM 3933 C CA . VAL B 1 196 ? 2.680 43.105 44.820 1.00 14.87 196 VAL B CA 1
ATOM 3934 C C . VAL B 1 196 ? 1.959 43.143 43.502 1.00 25.50 196 VAL B C 1
ATOM 3935 O O . VAL B 1 196 ? 1.240 42.212 43.170 1.00 35.13 196 VAL B O 1
ATOM 3939 N N . ALA B 1 197 ? 2.124 44.216 42.749 1.00 20.20 197 ALA B N 1
ATOM 3940 C CA . ALA B 1 197 ? 1.484 44.289 41.452 1.00 29.48 197 ALA B CA 1
ATOM 3941 C C . ALA B 1 197 ? 2.545 44.109 40.402 1.00 29.70 197 ALA B C 1
ATOM 3942 O O . ALA B 1 197 ? 3.547 44.813 40.425 1.00 19.63 197 ALA B O 1
ATOM 3944 N N . ILE B 1 198 ? 2.334 43.147 39.506 1.00 32.12 198 ILE B N 1
ATOM 3945 C CA . ILE B 1 198 ? 3.205 42.978 38.342 1.00 33.87 198 ILE B CA 1
ATOM 3946 C C . ILE B 1 198 ? 2.402 43.073 37.053 1.00 28.44 198 ILE B C 1
ATOM 3947 O O . ILE B 1 198 ? 1.198 42.827 37.044 1.00 23.18 198 ILE B O 1
ATOM 3952 N N . GLY B 1 199 ? 3.078 43.416 35.964 1.00 24.61 199 GLY B N 1
ATOM 3953 C CA . GLY B 1 199 ? 2.401 43.649 34.705 1.00 26.31 199 GLY B CA 1
ATOM 3954 C C . GLY B 1 199 ? 2.316 42.463 33.761 1.00 38.42 199 GLY B C 1
ATOM 3955 O O . GLY B 1 199 ? 2.911 41.413 34.002 1.00 37.37 199 GLY B O 1
ATOM 3956 N N . GLU B 1 200 ? 1.573 42.652 32.674 1.00 45.18 200 GLU B N 1
ATOM 3957 C CA . GLU B 1 200 ? 1.408 41.641 31.634 1.00 44.70 200 GLU B CA 1
ATOM 3958 C C . GLU B 1 200 ? 2.746 41.034 31.225 1.00 37.46 200 GLU B C 1
ATOM 3959 O O . GLU B 1 200 ? 2.934 39.822 31.311 1.00 41.06 200 GLU B O 1
ATOM 3965 N N . ARG B 1 201 ? 3.680 41.870 30.786 1.00 33.91 201 ARG B N 1
ATOM 3966 C CA . ARG B 1 201 ? 4.981 41.373 30.346 1.00 32.02 201 ARG B CA 1
ATOM 3967 C C . ARG B 1 201 ? 5.709 40.526 31.398 1.00 34.44 201 ARG B C 1
ATOM 3968 O O . ARG B 1 201 ? 6.371 39.548 31.058 1.00 35.13 201 ARG B O 1
ATOM 3976 N N . THR B 1 202 ? 5.585 40.890 32.669 1.00 37.78 202 THR B N 1
ATOM 3977 C CA . THR B 1 202 ? 6.235 40.125 33.730 1.00 31.00 202 THR B CA 1
ATOM 3978 C C . THR B 1 202 ? 5.534 38.790 33.925 1.00 25.63 202 THR B C 1
ATOM 3979 O O . THR B 1 202 ? 6.175 37.747 33.922 1.00 39.25 202 THR B O 1
ATOM 3983 N N . ALA B 1 203 ? 4.218 38.816 34.082 1.00 13.40 203 ALA B N 1
ATOM 3984 C CA . ALA B 1 203 ? 3.456 37.576 34.063 1.00 29.11 203 ALA B CA 1
ATOM 3985 C C . ALA B 1 203 ? 3.927 36.668 32.931 1.00 37.38 203 ALA B C 1
ATOM 3986 O O . ALA B 1 203 ? 4.213 35.497 33.165 1.00 45.93 203 ALA B O 1
ATOM 3988 N N . GLU B 1 204 ? 4.015 37.205 31.712 1.00 30.18 204 GLU B N 1
ATOM 3989 C CA . GLU B 1 204 ? 4.411 36.396 30.552 1.00 34.77 204 GLU B CA 1
ATOM 3990 C C . GLU B 1 204 ? 5.804 35.742 30.703 1.00 35.37 204 GLU B C 1
ATOM 3991 O O . GLU B 1 204 ? 6.014 34.594 30.311 1.00 31.99 204 GLU B O 1
ATOM 3997 N N . ARG B 1 205 ? 6.739 36.455 31.315 1.00 32.79 205 ARG B N 1
ATOM 3998 C CA . ARG B 1 205 ? 8.081 35.927 31.512 1.00 21.13 205 ARG B CA 1
ATOM 3999 C C . ARG B 1 205 ? 8.110 34.860 32.597 1.00 32.93 205 ARG B C 1
ATOM 4000 O O . ARG B 1 205 ? 8.910 33.927 32.540 1.00 45.08 205 ARG B O 1
ATOM 4008 N N . VAL B 1 206 ? 7.253 34.997 33.600 1.00 26.71 206 VAL B N 1
ATOM 4009 C CA . VAL B 1 206 ? 7.153 33.956 34.610 1.00 24.00 206 VAL B CA 1
ATOM 4010 C C . VAL B 1 206 ? 6.685 32.662 33.952 1.00 19.89 206 VAL B C 1
ATOM 4011 O O . VAL B 1 206 ? 7.261 31.597 34.173 1.00 27.61 206 VAL B O 1
ATOM 4015 N N . LYS B 1 207 ? 5.650 32.779 33.127 1.00 18.98 207 LYS B N 1
ATOM 4016 C CA . LYS B 1 207 ? 5.047 31.649 32.433 1.00 23.65 207 LYS B CA 1
ATOM 4017 C C . LYS B 1 207 ? 6.076 30.860 31.636 1.00 37.63 207 LYS B C 1
ATOM 4018 O O . LYS B 1 207 ? 6.075 29.629 31.649 1.00 43.18 207 LYS B O 1
ATOM 4024 N N . ILE B 1 208 ? 6.946 31.569 30.928 1.00 30.65 208 ILE B N 1
ATOM 4025 C CA . ILE B 1 208 ? 8.073 30.926 30.273 1.00 27.82 208 ILE B CA 1
ATOM 4026 C C . ILE B 1 208 ? 9.032 30.253 31.276 1.00 35.49 208 ILE B C 1
ATOM 4027 O O . ILE B 1 208 ? 9.254 29.045 31.217 1.00 40.46 208 ILE B O 1
ATOM 4032 N N . GLU B 1 209 ? 9.583 31.031 32.203 1.00 37.85 209 GLU B N 1
ATOM 4033 C CA . GLU B 1 209 ? 10.630 30.540 33.095 1.00 40.23 209 GLU B CA 1
ATOM 4034 C C . GLU B 1 209 ? 10.184 29.461 34.087 1.00 35.49 209 GLU B C 1
ATOM 4035 O O . GLU B 1 209 ? 10.914 28.497 34.313 1.00 45.08 209 GLU B O 1
ATOM 4041 N N . ILE B 1 210 ? 9.006 29.598 34.685 1.00 21.68 210 ILE B N 1
ATOM 4042 C CA . ILE B 1 210 ? 8.602 28.598 35.667 1.00 24.23 210 ILE B CA 1
ATOM 4043 C C . ILE B 1 210 ? 7.183 28.070 35.521 1.00 26.80 210 ILE B C 1
ATOM 4044 O O . ILE B 1 210 ? 6.655 27.432 36.438 1.00 22.18 210 ILE B O 1
ATOM 4049 N N . GLY B 1 211 ? 6.568 28.319 34.371 1.00 32.60 211 GLY B N 1
ATOM 4050 C CA . GLY B 1 211 ? 5.198 27.880 34.141 1.00 36.97 211 GLY B CA 1
ATOM 4051 C C . GLY B 1 211 ? 5.087 26.373 34.020 1.00 26.63 211 GLY B C 1
ATOM 4052 O O . GLY B 1 211 ? 5.978 25.744 33.459 1.00 25.30 211 GLY B O 1
ATOM 4053 N N . ASN B 1 212 ? 3.997 25.803 34.531 1.00 12.72 212 ASN B N 1
ATOM 4054 C CA . ASN B 1 212 ? 3.862 24.355 34.634 1.00 20.23 212 ASN B CA 1
ATOM 4055 C C . ASN B 1 212 ? 2.506 23.909 35.158 1.00 37.40 212 ASN B C 1
ATOM 4056 O O . ASN B 1 212 ? 1.931 24.545 36.042 1.00 36.18 212 ASN B O 1
ATOM 4061 N N . VAL B 1 213 ? 2.020 22.783 34.648 1.00 43.51 213 VAL B N 1
ATOM 4062 C CA . VAL B 1 213 ? 0.711 22.285 35.043 1.00 36.63 213 VAL B CA 1
ATOM 4063 C C . VAL B 1 213 ? 0.722 20.853 35.573 1.00 43.05 213 VAL B C 1
ATOM 4064 O O . VAL B 1 213 ? -0.302 20.372 36.066 1.00 36.12 213 VAL B O 1
ATOM 4068 N N . PHE B 1 214 ? 1.871 20.175 35.476 1.00 54.37 214 PHE B N 1
ATOM 4069 C CA . PHE B 1 214 ? 2.014 18.824 36.044 1.00 47.46 214 PHE B CA 1
ATOM 4070 C C . PHE B 1 214 ? 2.987 18.705 37.226 1.00 35.00 214 PHE B C 1
ATOM 4071 O O . PHE B 1 214 ? 4.156 19.070 37.122 1.00 29.26 214 PHE B O 1
ATOM 4079 N N . PRO B 1 215 ? 2.495 18.173 38.354 1.00 42.83 215 PRO B N 1
ATOM 4080 C CA . PRO B 1 215 ? 3.269 18.017 39.592 1.00 54.97 215 PRO B CA 1
ATOM 4081 C C . PRO B 1 215 ? 4.522 17.186 39.389 1.00 57.69 215 PRO B C 1
ATOM 4082 O O . PRO B 1 215 ? 4.444 16.079 38.862 1.00 62.88 215 PRO B O 1
ATOM 4086 N N . SER B 1 216 ? 5.660 17.718 39.813 1.00 61.85 216 SER B N 1
ATOM 4087 C CA . SER B 1 216 ? 6.931 17.020 39.678 1.00 74.21 216 SER B CA 1
ATOM 4088 C C . SER B 1 216 ? 8.038 17.777 40.397 1.00 80.46 216 SER B C 1
ATOM 4089 O O . SER B 1 216 ? 8.047 19.005 40.414 1.00 89.19 216 SER B O 1
ATOM 4092 N N . LYS B 1 217 ? 8.969 17.044 40.998 1.00 81.38 217 LYS B N 1
ATOM 4093 C CA . LYS B 1 217 ? 10.066 17.679 41.717 1.00 79.87 217 LYS B CA 1
ATOM 4094 C C . LYS B 1 217 ? 10.804 18.634 40.782 1.00 76.00 217 LYS B C 1
ATOM 4095 O O . LYS B 1 217 ? 11.120 19.766 41.155 1.00 78.50 217 LYS B O 1
ATOM 4101 N N . GLU B 1 218 ? 11.052 18.181 39.557 1.00 62.00 218 GLU B N 1
ATOM 4102 C CA . GLU B 1 218 ? 11.756 18.999 38.585 1.00 63.53 218 GLU B CA 1
ATOM 4103 C C . GLU B 1 218 ? 10.994 20.308 38.329 1.00 64.12 218 GLU B C 1
ATOM 4104 O O . GLU B 1 218 ? 11.596 21.379 38.225 1.00 69.50 218 GLU B O 1
ATOM 4110 N N . ASN B 1 219 ? 9.669 20.224 38.249 1.00 50.33 219 ASN B N 1
ATOM 4111 C CA . ASN B 1 219 ? 8.852 21.401 37.983 1.00 44.79 219 ASN B CA 1
ATOM 4112 C C . ASN B 1 219 ? 8.710 22.337 39.183 1.00 41.65 219 ASN B C 1
ATOM 4113 O O . ASN B 1 219 ? 8.426 23.521 39.015 1.00 42.05 219 ASN B O 1
ATOM 4118 N N . ASP B 1 220 ? 8.920 21.806 40.385 1.00 47.12 220 ASP B N 1
ATOM 4119 C CA . ASP B 1 220 ? 8.874 22.608 41.612 1.00 57.47 220 ASP B CA 1
ATOM 4120 C C . ASP B 1 220 ? 10.241 23.157 41.979 1.00 61.90 220 ASP B C 1
ATOM 4121 O O . ASP B 1 220 ? 10.342 24.174 42.657 1.00 60.20 220 ASP B O 1
ATOM 4126 N N . GLU B 1 221 ? 11.285 22.458 41.543 1.00 70.88 221 GLU B N 1
ATOM 4127 C CA . GLU B 1 221 ? 12.669 22.921 41.645 1.00 77.15 221 GLU B CA 1
ATOM 4128 C C . GLU B 1 221 ? 12.803 24.282 40.944 1.00 61.66 221 GLU B C 1
ATOM 4129 O O . GLU B 1 221 ? 13.614 25.128 41.338 1.00 47.28 221 GLU B O 1
ATOM 4135 N N . LEU B 1 222 ? 11.987 24.467 39.905 1.00 59.72 222 LEU B N 1
ATOM 4136 C CA . LEU B 1 222 ? 11.985 25.660 39.054 1.00 55.45 222 LEU B CA 1
ATOM 4137 C C . LEU B 1 222 ? 11.734 26.957 39.809 1.00 58.79 222 LEU B C 1
ATOM 4138 O O . LEU B 1 222 ? 10.768 27.072 40.559 1.00 60.21 222 LEU B O 1
ATOM 4143 N N . GLU B 1 223 ? 12.582 27.951 39.590 1.00 59.48 223 GLU B N 1
ATOM 4144 C CA . GLU B 1 223 ? 12.303 29.265 40.150 1.00 56.20 223 GLU B CA 1
ATOM 4145 C C . GLU B 1 223 ? 12.886 30.403 39.328 1.00 58.65 223 GLU B C 1
ATOM 4146 O O . GLU B 1 223 ? 13.975 30.295 38.735 1.00 59.31 223 GLU B O 1
ATOM 4152 N N . T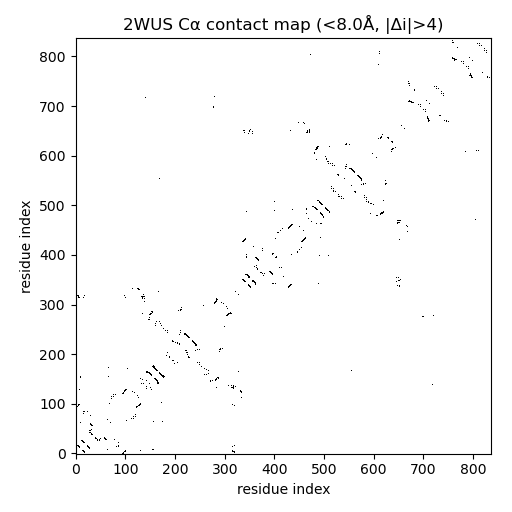HR B 1 224 ? 12.119 31.488 39.296 1.00 50.36 224 THR B N 1
ATOM 4153 C CA . THR B 1 224 ? 12.554 32.746 38.721 1.00 43.41 224 THR B CA 1
ATOM 4154 C C . THR B 1 224 ? 12.324 33.869 39.734 1.00 49.16 224 THR B C 1
ATOM 4155 O O . THR B 1 224 ? 11.745 33.651 40.801 1.00 49.55 224 THR B O 1
ATOM 4159 N N . THR B 1 225 ? 12.780 35.070 39.404 1.00 49.48 225 THR B N 1
ATOM 4160 C CA . THR B 1 225 ? 12.622 36.200 40.309 1.00 45.20 225 THR B CA 1
ATOM 4161 C C . THR B 1 225 ? 12.102 37.425 39.568 1.00 30.01 225 THR B C 1
ATOM 4162 O O . THR B 1 225 ? 12.715 37.889 38.619 1.00 31.04 225 THR B O 1
ATOM 4166 N N . VAL B 1 226 ? 10.954 37.938 39.990 1.00 29.11 226 VAL B N 1
ATOM 4167 C CA . VAL B 1 226 ? 10.372 39.101 39.325 1.00 33.54 226 VAL B CA 1
ATOM 4168 C C . VAL B 1 226 ? 10.405 40.343 40.203 1.00 31.62 226 VAL B C 1
ATOM 4169 O O . VAL B 1 226 ? 10.586 40.258 41.420 1.00 29.28 226 VAL B O 1
ATOM 4173 N N . SER B 1 227 ? 10.215 41.491 39.560 1.00 32.68 227 SER B N 1
ATOM 4174 C CA . SER B 1 227 ? 10.156 42.785 40.224 1.00 34.67 227 SER B CA 1
ATOM 4175 C C . SER B 1 227 ? 8.796 43.433 39.987 1.00 23.82 227 SER B C 1
ATOM 4176 O O . SER B 1 227 ? 8.248 43.336 38.901 1.00 19.10 227 SER B O 1
ATOM 4179 N N . GLY B 1 228 ? 8.251 44.091 41.003 1.00 24.55 228 GLY B N 1
ATOM 4180 C CA . GLY B 1 228 ? 6.976 44.771 40.868 1.00 21.52 228 GLY B CA 1
ATOM 4181 C C . GLY B 1 228 ? 6.759 45.787 41.970 1.00 28.69 228 GLY B C 1
ATOM 4182 O O . GLY B 1 228 ? 7.506 45.842 42.943 1.00 31.60 228 GLY B O 1
ATOM 4183 N N . ILE B 1 229 ? 5.723 46.598 41.823 1.00 25.93 229 ILE B N 1
ATOM 4184 C CA . ILE B 1 229 ? 5.414 47.603 42.826 1.00 19.83 229 ILE B CA 1
ATOM 4185 C C . ILE B 1 229 ? 4.621 47.013 43.967 1.00 23.09 229 ILE B C 1
ATOM 4186 O O . ILE B 1 229 ? 3.588 46.394 43.747 1.00 21.31 229 ILE B O 1
ATOM 4191 N N . ASP B 1 230 ? 5.096 47.218 45.189 1.00 33.15 230 ASP B N 1
ATOM 4192 C CA . ASP B 1 230 ? 4.361 46.765 46.361 1.00 36.15 230 ASP B CA 1
ATOM 4193 C C . ASP B 1 230 ? 3.100 47.600 46.571 1.00 37.08 230 ASP B C 1
ATOM 4194 O O . ASP B 1 230 ? 3.148 48.819 46.549 1.00 16.18 230 ASP B O 1
ATOM 4199 N N . LEU B 1 231 ? 1.975 46.929 46.792 1.00 33.30 231 LEU B N 1
ATOM 4200 C CA . LEU B 1 231 ? 0.677 47.601 46.848 1.00 25.05 231 LEU B CA 1
ATOM 4201 C C . LEU B 1 231 ? 0.394 48.444 48.093 1.00 33.60 231 LEU B C 1
ATOM 4202 O O . LEU B 1 231 ? -0.324 49.444 48.001 1.00 44.69 231 LEU B O 1
ATOM 4207 N N . SER B 1 232 ? 0.927 48.061 49.252 1.00 27.35 232 SER B N 1
ATOM 4208 C CA . SER B 1 232 ? 0.717 48.894 50.432 1.00 36.09 232 SER B CA 1
ATOM 4209 C C . SER B 1 232 ? 1.630 50.111 50.374 1.00 44.35 232 SER B C 1
ATOM 4210 O O . SER B 1 232 ? 1.146 51.242 50.352 1.00 46.15 232 SER B O 1
ATOM 4213 N N . THR B 1 233 ? 2.941 49.877 50.292 1.00 40.31 233 THR B N 1
ATOM 4214 C CA . THR B 1 233 ? 3.921 50.960 50.362 1.00 37.95 233 THR B CA 1
ATOM 4215 C C . THR B 1 233 ? 4.269 51.678 49.044 1.00 39.81 233 THR B C 1
ATOM 4216 O O . THR B 1 233 ? 5.103 52.579 49.038 1.00 39.29 233 THR B O 1
ATOM 4220 N N . GLY B 1 234 ? 3.646 51.298 47.936 1.00 44.05 234 GLY B N 1
ATOM 4221 C CA . GLY B 1 234 ? 3.989 51.891 46.656 1.00 16.82 234 GLY B CA 1
ATOM 4222 C C . GLY B 1 234 ? 5.460 51.764 46.260 1.00 21.60 234 GLY B C 1
ATOM 4223 O O . GLY B 1 234 ? 5.832 52.212 45.189 1.00 19.52 234 GLY B O 1
ATOM 4224 N N . LEU B 1 235 ? 6.290 51.144 47.103 1.00 17.59 235 LEU B N 1
ATOM 4225 C CA . LEU B 1 235 ? 7.717 50.913 46.797 1.00 27.47 235 LEU B CA 1
ATOM 4226 C C . LEU B 1 235 ? 8.048 49.725 45.865 1.00 29.48 235 LEU B C 1
ATOM 4227 O O . LEU B 1 235 ? 7.367 48.709 45.875 1.00 33.40 235 LEU B O 1
ATOM 4232 N N . PRO B 1 236 ? 9.109 49.857 45.053 1.00 41.08 236 PRO B N 1
ATOM 4233 C CA . PRO B 1 236 ? 9.588 48.745 44.222 1.00 34.20 236 PRO B CA 1
ATOM 4234 C C . PRO B 1 236 ? 9.831 47.496 45.049 1.00 34.87 236 PRO B C 1
ATOM 4235 O O . PRO B 1 236 ? 10.235 47.571 46.208 1.00 32.95 236 PRO B O 1
ATOM 4239 N N . ARG B 1 237 ? 9.592 46.339 44.456 1.00 35.98 237 ARG B N 1
ATOM 4240 C CA . ARG B 1 237 ? 9.772 45.114 45.208 1.00 32.30 237 ARG B CA 1
ATOM 4241 C C . ARG B 1 237 ? 10.085 43.887 44.345 1.00 41.05 237 ARG B C 1
ATOM 4242 O O . ARG B 1 237 ? 9.257 43.436 43.560 1.00 44.99 237 ARG B O 1
ATOM 4250 N N . LYS B 1 238 ? 11.302 43.369 44.495 1.00 42.49 238 LYS B N 1
ATOM 4251 C CA . LYS B 1 238 ? 11.703 42.107 43.893 1.00 39.06 238 LYS B CA 1
ATOM 4252 C C . LYS B 1 238 ? 11.159 40.924 44.709 1.00 42.79 238 LYS B C 1
ATOM 4253 O O . LYS B 1 238 ? 11.032 41.003 45.933 1.00 45.20 238 LYS B O 1
ATOM 4259 N N . LEU B 1 239 ? 10.826 39.829 44.034 1.00 43.48 239 LEU B N 1
ATOM 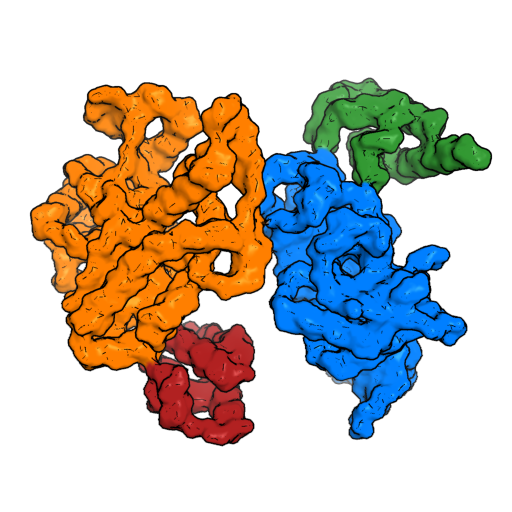4260 C CA . LEU B 1 239 ? 10.516 38.593 44.754 1.00 53.21 239 LEU B CA 1
ATOM 4261 C C . LEU B 1 239 ? 10.824 37.322 43.956 1.00 56.14 239 LEU B C 1
ATOM 4262 O O . LEU B 1 239 ? 10.984 37.374 42.733 1.00 52.40 239 LEU B O 1
ATOM 4267 N N . THR B 1 240 ? 10.919 36.200 44.676 1.00 53.65 240 THR B N 1
ATOM 4268 C CA . THR B 1 240 ? 11.356 34.910 44.135 1.00 54.44 240 THR B CA 1
ATOM 4269 C C . THR B 1 240 ? 10.188 33.904 44.062 1.00 51.43 240 THR B C 1
ATOM 4270 O O . THR B 1 240 ? 9.622 33.506 45.087 1.00 48.47 240 THR B O 1
ATOM 4274 N N . LEU B 1 241 ? 9.837 33.503 42.841 1.00 43.02 241 LEU B N 1
ATOM 4275 C CA . LEU B 1 241 ? 8.695 32.625 42.604 1.00 30.17 241 LEU B CA 1
ATOM 4276 C C . LEU B 1 241 ? 9.084 31.192 42.272 1.00 37.55 241 LEU B C 1
ATOM 4277 O O . LEU B 1 241 ? 9.801 30.950 41.303 1.00 42.03 241 LEU B O 1
ATOM 4282 N N . LYS B 1 242 ? 8.595 30.246 43.072 1.00 46.41 242 LYS B N 1
ATOM 4283 C CA . LYS B 1 242 ? 8.767 28.816 42.791 1.00 49.87 242 LYS B CA 1
ATOM 4284 C C . LYS B 1 242 ? 7.680 28.356 41.834 1.00 52.63 242 LYS B C 1
ATOM 4285 O O . LYS B 1 242 ? 6.544 28.817 41.924 1.00 50.41 242 LYS B O 1
ATOM 4291 N N . GLY B 1 243 ? 8.022 27.429 40.941 1.00 54.59 243 GLY B N 1
ATOM 4292 C CA . GLY B 1 243 ? 7.036 26.749 40.113 1.00 49.85 243 GLY B CA 1
ATOM 4293 C C . GLY B 1 243 ? 5.992 26.005 40.937 1.00 49.01 243 GLY B C 1
ATOM 4294 O O . GLY B 1 243 ? 4.916 25.670 40.445 1.00 41.42 243 GLY B O 1
ATOM 4295 N N . GLY B 1 244 ? 6.314 25.739 42.198 1.00 55.23 244 GLY B N 1
ATOM 4296 C CA . GLY B 1 244 ? 5.354 25.166 43.119 1.00 53.19 244 GLY B CA 1
ATOM 4297 C C . GLY B 1 244 ? 4.086 25.998 43.174 1.00 55.26 244 GLY B C 1
ATOM 4298 O O . GLY B 1 244 ? 3.044 25.604 42.657 1.00 60.34 244 GLY B O 1
ATOM 4299 N N . GLU B 1 245 ? 4.181 27.168 43.792 1.00 52.41 245 GLU B N 1
ATOM 4300 C CA . GLU B 1 245 ? 3.026 28.039 43.993 1.00 52.30 245 GLU B CA 1
ATOM 4301 C C . GLU B 1 245 ? 2.301 28.420 42.700 1.00 44.41 245 GLU B C 1
ATOM 4302 O O . GLU B 1 245 ? 1.076 28.416 42.638 1.00 41.03 245 GLU B O 1
ATOM 4308 N N . VAL B 1 246 ? 3.072 28.753 41.673 1.00 43.68 246 VAL B N 1
ATOM 4309 C CA . VAL B 1 246 ? 2.540 29.200 40.390 1.00 31.54 246 VAL B CA 1
ATOM 4310 C C . VAL B 1 246 ? 1.613 28.182 39.722 1.00 26.44 246 VAL B C 1
ATOM 4311 O O . VAL B 1 246 ? 0.801 28.535 38.872 1.00 29.66 246 VAL B O 1
ATOM 4315 N N . ARG B 1 247 ? 1.731 26.918 40.103 1.00 30.62 247 ARG B N 1
ATOM 4316 C CA . ARG B 1 247 ? 0.969 25.874 39.427 1.00 38.36 247 ARG B CA 1
ATOM 4317 C C . ARG B 1 247 ? -0.466 25.825 39.917 1.00 40.56 247 ARG B C 1
ATOM 4318 O O . ARG B 1 247 ? -1.385 25.607 39.145 1.00 38.64 247 ARG B O 1
ATOM 4326 N N . GLU B 1 248 ? -0.652 26.023 41.210 1.00 56.75 248 GLU B N 1
ATOM 4327 C CA . GLU B 1 248 ? -1.990 26.063 41.769 1.00 68.37 248 GLU B CA 1
ATOM 4328 C C . GLU B 1 248 ? -2.927 26.854 40.854 1.00 56.51 248 GLU B C 1
ATOM 4329 O O . GLU B 1 248 ? -3.991 26.375 40.454 1.00 44.85 248 GLU B O 1
ATOM 4335 N N . ALA B 1 249 ? -2.513 28.068 40.517 1.00 49.50 249 ALA B N 1
ATOM 4336 C CA . ALA B 1 249 ? -3.377 28.989 39.801 1.00 49.71 249 ALA B CA 1
ATOM 4337 C C . ALA B 1 249 ? -3.633 28.511 38.385 1.00 45.26 249 ALA B C 1
ATOM 4338 O O . ALA B 1 249 ? -4.760 28.192 38.033 1.00 54.18 249 ALA B O 1
ATOM 4340 N N . LEU B 1 250 ? -2.577 28.460 37.583 1.00 37.35 250 LEU B N 1
ATOM 4341 C CA . LEU B 1 250 ? -2.679 28.052 36.192 1.00 29.03 250 LEU B CA 1
ATOM 4342 C C . LEU B 1 250 ? -3.697 26.945 35.966 1.00 42.59 250 LEU B C 1
ATOM 4343 O O . LEU B 1 250 ? -4.463 26.979 35.002 1.00 43.79 250 LEU B O 1
ATOM 4348 N N . ARG B 1 251 ? -3.718 25.973 36.867 1.00 50.18 251 ARG B N 1
ATOM 4349 C CA . ARG B 1 251 ? -4.574 24.807 36.690 1.00 55.10 251 ARG B CA 1
ATOM 4350 C C . ARG B 1 251 ? -6.045 25.170 36.530 1.00 47.84 251 ARG B C 1
ATOM 4351 O O . ARG B 1 251 ? -6.708 24.693 35.612 1.00 45.38 251 ARG B O 1
ATOM 4359 N N . SER B 1 252 ? -6.558 26.015 37.414 1.00 45.75 252 SER B N 1
ATOM 4360 C CA . SER B 1 252 ? -7.960 26.399 37.326 1.00 57.96 252 SER B CA 1
ATOM 4361 C C . SER B 1 252 ? -8.259 27.044 35.969 1.00 47.41 252 SER B C 1
ATOM 4362 O O . SER B 1 252 ? -9.413 27.127 35.546 1.00 48.57 252 SER B O 1
ATOM 4365 N N . VAL B 1 253 ? -7.208 27.485 35.286 1.00 35.74 253 VAL B N 1
ATOM 4366 C CA . VAL B 1 253 ? -7.345 28.040 33.947 1.00 27.14 253 VAL B CA 1
ATOM 4367 C C . VAL B 1 253 ? -7.338 26.927 32.912 1.00 26.25 253 VAL B C 1
ATOM 4368 O O . VAL B 1 253 ? -8.267 26.796 32.112 1.00 29.44 253 VAL B O 1
ATOM 4372 N N . VAL B 1 254 ? -6.286 26.117 32.952 1.00 24.43 254 VAL B N 1
ATOM 4373 C CA . VAL B 1 254 ? -6.077 25.042 31.988 1.00 25.09 254 VAL B CA 1
ATOM 4374 C C . VAL B 1 254 ? -7.251 24.058 31.927 1.00 26.14 254 VAL B C 1
ATOM 4375 O O . VAL B 1 254 ? -7.583 23.550 30.859 1.00 30.97 254 VAL B O 1
ATOM 4379 N N . VAL B 1 255 ? -7.882 23.802 33.069 1.00 20.23 255 VAL B N 1
ATOM 4380 C CA . VAL B 1 255 ? -9.013 22.885 33.133 1.00 26.31 255 VAL B CA 1
ATOM 4381 C C . VAL B 1 255 ? -10.101 23.209 32.111 1.00 22.96 255 VAL B C 1
ATOM 4382 O O . VAL B 1 255 ? -10.790 22.309 31.622 1.00 23.80 255 VAL B O 1
ATOM 4386 N N . ALA B 1 256 ? -10.275 24.490 31.802 1.00 12.77 256 ALA B N 1
ATOM 4387 C CA . ALA B 1 256 ? -11.309 24.880 30.855 1.00 12.67 256 ALA B CA 1
ATOM 4388 C C . ALA B 1 256 ? -10.870 24.546 29.440 1.00 22.30 256 ALA B C 1
ATOM 4389 O O . ALA B 1 256 ? -11.706 24.343 28.568 1.00 29.68 256 ALA B O 1
ATOM 4391 N N . ILE B 1 257 ? -9.556 24.484 29.229 1.00 24.24 257 ILE B N 1
ATOM 4392 C CA . ILE B 1 257 ? -8.971 24.183 27.922 1.00 28.82 257 ILE B CA 1
ATOM 4393 C C . ILE B 1 257 ? -9.067 22.701 27.650 1.00 32.32 257 ILE B C 1
ATOM 4394 O O . ILE B 1 257 ? -9.288 22.254 26.522 1.00 35.47 257 ILE B O 1
ATOM 4399 N N . VAL B 1 258 ? -8.876 21.934 28.706 1.00 30.34 258 VAL B N 1
ATOM 4400 C CA . VAL B 1 258 ? -8.992 20.497 28.615 1.00 33.23 258 VAL B CA 1
ATOM 4401 C C . VAL B 1 258 ? -10.392 19.996 28.300 1.00 35.86 258 VAL B C 1
ATOM 4402 O O . VAL B 1 258 ? -10.555 19.093 27.481 1.00 47.96 258 VAL B O 1
ATOM 4406 N N . GLU B 1 259 ? -11.398 20.552 28.963 1.00 24.84 259 GLU B N 1
ATOM 4407 C CA . GLU B 1 259 ? -12.757 20.111 28.711 1.00 34.83 259 GLU B CA 1
ATOM 4408 C C . GLU B 1 259 ? -13.197 20.480 27.296 1.00 36.72 259 GLU B C 1
ATOM 4409 O O . GLU B 1 259 ? -14.023 19.797 26.696 1.00 36.74 259 GLU B O 1
ATOM 4415 N N . SER B 1 260 ? -12.627 21.553 26.759 1.00 40.14 260 SER B N 1
ATOM 4416 C CA . SER B 1 260 ? -12.843 21.901 25.360 1.00 43.62 260 SER B CA 1
ATOM 4417 C C . SER B 1 260 ? -12.418 20.727 24.471 1.00 35.82 260 SER B C 1
ATOM 4418 O O . SER B 1 260 ? -13.224 20.209 23.701 1.00 24.88 260 SER B O 1
ATOM 4421 N N . VAL B 1 261 ? -11.157 20.310 24.593 1.00 32.36 261 VAL B N 1
ATOM 4422 C CA . VAL B 1 261 ? -10.648 19.152 23.866 1.00 23.13 261 VAL B CA 1
ATOM 4423 C C . VAL B 1 261 ? -11.587 17.961 24.012 1.00 25.70 261 VAL B C 1
ATOM 4424 O O . VAL B 1 261 ? -11.933 17.309 23.026 1.00 34.33 261 VAL B O 1
ATOM 4428 N N . ARG B 1 262 ? -12.024 17.688 25.235 1.00 26.81 262 ARG B N 1
ATOM 4429 C CA . ARG B 1 262 ? -13.007 16.626 25.457 1.00 33.27 262 ARG B CA 1
ATOM 4430 C C . ARG B 1 262 ? -14.317 16.802 24.696 1.00 29.00 262 ARG B C 1
ATOM 4431 O O . ARG B 1 262 ? -14.768 15.888 24.024 1.00 39.99 262 ARG B O 1
ATOM 4439 N N . THR B 1 263 ? -14.940 17.966 24.809 1.00 23.89 263 THR B N 1
ATOM 4440 C CA . THR B 1 263 ? -16.225 18.172 24.155 1.00 26.05 263 THR B CA 1
ATOM 4441 C C . THR B 1 263 ? -16.102 18.037 22.640 1.00 31.38 263 THR B C 1
ATOM 4442 O O . THR B 1 263 ? -17.106 17.964 21.934 1.00 42.23 263 THR B O 1
ATOM 4446 N N . THR B 1 264 ? -14.873 17.993 22.137 1.00 23.67 264 THR B N 1
ATOM 4447 C CA . THR B 1 264 ? -14.665 17.734 20.721 1.00 23.60 264 THR B CA 1
ATOM 4448 C C . THR B 1 264 ? -14.522 16.231 20.451 1.00 31.84 264 THR B C 1
ATOM 4449 O O . THR B 1 264 ? -15.171 15.686 19.562 1.00 38.05 264 THR B O 1
ATOM 4453 N N . LEU B 1 265 ? -13.683 15.560 21.226 1.00 28.94 265 LEU B N 1
ATOM 4454 C CA . LEU B 1 265 ? -13.559 14.110 21.105 1.00 31.40 265 LEU B CA 1
ATOM 4455 C C . LEU B 1 265 ? -14.891 13.375 21.302 1.00 31.68 265 LEU B C 1
ATOM 4456 O O . LEU B 1 265 ? -15.082 12.263 20.798 1.00 35.97 265 LEU B O 1
ATOM 4461 N N . GLU B 1 266 ? -15.811 13.996 22.031 1.00 24.66 266 GLU B N 1
ATOM 4462 C CA . GLU B 1 266 ? -17.093 13.373 22.292 1.00 37.86 266 GLU B CA 1
ATOM 4463 C C . GLU B 1 266 ? -18.025 13.501 21.086 1.00 48.01 266 GLU B C 1
ATOM 4464 O O . GLU B 1 266 ? -18.874 12.637 20.863 1.00 53.87 266 GLU B O 1
ATOM 4470 N N . LYS B 1 267 ? -17.854 14.562 20.298 1.00 36.18 267 LYS B N 1
ATOM 4471 C CA . LYS B 1 267 ? -18.755 14.809 19.177 1.00 29.10 267 LYS B CA 1
ATOM 4472 C C . LYS B 1 267 ? -18.129 14.520 17.818 1.00 30.85 267 LYS B C 1
ATOM 4473 O O . LYS B 1 267 ? -18.664 14.893 16.769 1.00 25.20 267 LYS B O 1
ATOM 4479 N N . THR B 1 268 ? -16.991 13.840 17.849 1.00 33.85 268 THR B N 1
ATOM 4480 C CA . THR B 1 268 ? -16.286 13.475 16.638 1.00 28.43 268 THR B CA 1
ATOM 4481 C C . THR B 1 268 ? -16.733 12.088 16.191 1.00 38.53 268 THR B C 1
ATOM 4482 O O . THR B 1 268 ? -16.772 11.158 16.997 1.00 42.01 268 THR B O 1
ATOM 4486 N N . PRO B 1 269 ? -17.091 11.949 14.904 1.00 46.24 269 PRO B N 1
ATOM 4487 C CA . PRO B 1 269 ? -17.352 10.652 14.273 1.00 42.75 269 PRO B CA 1
ATOM 4488 C C . PRO B 1 269 ? -16.395 9.576 14.763 1.00 41.06 269 PRO B C 1
ATOM 4489 O O . PRO B 1 269 ? -15.180 9.774 14.740 1.00 45.37 269 PRO B O 1
ATOM 4493 N N . PRO B 1 270 ? -16.946 8.436 15.195 1.00 36.59 270 PRO B N 1
ATOM 4494 C CA . PRO B 1 270 ? -16.192 7.369 15.852 1.00 29.23 270 PRO B CA 1
ATOM 4495 C C . PRO B 1 270 ? -14.983 6.975 15.032 1.00 30.09 270 PRO B C 1
ATOM 4496 O O . PRO B 1 270 ? -13.915 6.755 15.589 1.00 33.22 270 PRO B O 1
ATOM 4500 N N . GLU B 1 271 ? -15.168 6.892 13.719 1.00 29.57 271 GLU B N 1
ATOM 4501 C CA . GLU B 1 271 ? -14.124 6.475 12.798 1.00 39.46 271 GLU B CA 1
ATOM 4502 C C . GLU B 1 271 ? -12.886 7.348 12.967 1.00 42.36 271 GLU B C 1
ATOM 4503 O O . GLU B 1 271 ? -11.745 6.867 12.948 1.00 42.15 271 GLU B O 1
ATOM 4509 N N . LEU B 1 272 ? -13.124 8.642 13.140 1.00 30.33 272 LEU B N 1
ATOM 4510 C CA . LEU B 1 272 ? -12.042 9.593 13.264 1.00 18.11 272 LEU B CA 1
ATOM 4511 C C . LEU B 1 272 ? -11.407 9.556 14.649 1.00 28.93 272 LEU B C 1
ATOM 4512 O O . LEU B 1 272 ? -10.204 9.750 14.781 1.00 38.55 272 LEU B O 1
ATOM 4517 N N . VAL B 1 273 ? -12.198 9.295 15.683 1.00 20.61 273 VAL B N 1
ATOM 4518 C CA . VAL B 1 273 ? -11.626 9.159 17.017 1.00 13.21 273 VAL B CA 1
ATOM 4519 C C . VAL B 1 273 ? -10.612 8.012 17.079 1.00 22.01 273 VAL B C 1
ATOM 4520 O O . VAL B 1 273 ? -9.639 8.058 17.841 1.00 26.60 273 VAL B O 1
ATOM 4524 N N . SER B 1 274 ? -10.826 6.989 16.263 1.00 23.88 274 SER B N 1
ATOM 4525 C CA . SER B 1 274 ? -9.894 5.871 16.218 1.00 23.77 274 SER B CA 1
ATOM 4526 C C . SER B 1 274 ? -8.563 6.334 15.664 1.00 30.23 274 SER B C 1
ATOM 4527 O O . SER B 1 274 ? -7.512 6.036 16.225 1.00 33.73 274 SER B O 1
ATOM 4530 N N . ASP B 1 275 ? -8.612 7.091 14.575 1.00 26.89 275 ASP B N 1
ATOM 4531 C CA . ASP B 1 275 ? -7.392 7.611 13.966 1.00 25.84 275 ASP B CA 1
ATOM 4532 C C . ASP B 1 275 ? -6.645 8.569 14.891 1.00 26.27 275 ASP B C 1
ATOM 4533 O O . ASP B 1 275 ? -5.416 8.568 14.931 1.00 28.29 275 ASP B O 1
ATOM 4538 N N . ILE B 1 276 ? -7.384 9.369 15.652 1.00 27.09 276 ILE B N 1
ATOM 4539 C CA . ILE B 1 276 ? -6.763 10.333 16.556 1.00 26.25 276 ILE B CA 1
ATOM 4540 C C . ILE B 1 276 ? -6.095 9.660 17.749 1.00 23.09 276 ILE B C 1
ATOM 4541 O O . ILE B 1 276 ? -5.021 10.064 18.160 1.00 16.47 276 ILE B O 1
ATOM 4546 N N . ILE B 1 277 ? -6.728 8.636 18.304 1.00 8.59 277 ILE B N 1
ATOM 4547 C CA . ILE B 1 277 ? -6.164 7.955 19.450 1.00 10.92 277 ILE B CA 1
ATOM 4548 C C . ILE B 1 277 ? -4.813 7.375 19.097 1.00 13.56 277 ILE B C 1
ATOM 4549 O O . ILE B 1 277 ? -3.947 7.216 19.953 1.00 19.28 277 ILE B O 1
ATOM 4554 N N . GLU B 1 278 ? -4.646 7.058 17.823 1.00 8.51 278 GLU B N 1
ATOM 4555 C CA . GLU B 1 278 ? -3.428 6.444 17.337 1.00 26.43 278 GLU B CA 1
ATOM 4556 C C . GLU B 1 278 ? -2.358 7.503 16.992 1.00 33.18 278 GLU B C 1
ATOM 4557 O O . GLU B 1 278 ? -1.208 7.413 17.425 1.00 28.82 278 GLU B O 1
ATOM 4563 N N . ARG B 1 279 ? -2.736 8.511 16.214 1.00 32.65 279 ARG B N 1
ATOM 4564 C CA . ARG B 1 279 ? -1.816 9.598 15.888 1.00 17.22 279 ARG B CA 1
ATOM 4565 C C . ARG B 1 279 ? -1.413 10.400 17.141 1.00 19.10 279 ARG B C 1
ATOM 4566 O O . ARG B 1 279 ? -0.250 10.749 17.323 1.00 26.67 279 ARG B O 1
ATOM 4574 N N . GLY B 1 280 ? -2.374 10.659 18.020 1.00 12.55 280 GLY B N 1
ATOM 4575 C CA . GLY B 1 280 ? -2.153 11.534 19.153 1.00 7.44 280 GLY B CA 1
ATOM 4576 C C . GLY B 1 280 ? -2.774 12.884 18.860 1.00 15.96 280 GLY B C 1
ATOM 4577 O O . GLY B 1 280 ? -3.252 13.119 17.747 1.00 17.57 280 GLY B O 1
ATOM 4578 N N . ILE B 1 281 ? -2.782 13.771 19.851 1.00 16.59 281 ILE B N 1
ATOM 4579 C CA . ILE B 1 281 ? -3.305 15.119 19.658 1.00 17.27 281 ILE B CA 1
ATOM 4580 C C . ILE B 1 281 ? -2.163 16.093 19.359 1.00 23.38 281 ILE B C 1
ATOM 4581 O O . ILE B 1 281 ? -1.101 16.024 19.986 1.00 21.62 281 ILE B O 1
ATOM 4586 N N . PHE B 1 282 ? -2.391 16.990 18.396 1.00 16.03 282 PHE B N 1
ATOM 4587 C CA . PHE B 1 282 ? -1.380 17.945 17.947 1.00 22.24 282 PHE B CA 1
ATOM 4588 C C . PHE B 1 282 ? -1.550 19.276 18.661 1.00 24.57 282 PHE B C 1
ATOM 4589 O O . PHE B 1 282 ? -2.577 19.943 18.512 1.00 30.19 282 PHE B O 1
ATOM 4597 N N . LEU B 1 283 ? -0.535 19.653 19.434 1.00 12.82 283 LEU B N 1
ATOM 4598 C CA . LEU B 1 283 ? -0.596 20.815 20.314 1.00 11.71 283 LEU B CA 1
ATOM 4599 C C . LEU B 1 283 ? 0.316 21.926 19.783 1.00 23.08 283 LEU B C 1
ATOM 4600 O O . LEU B 1 283 ? 1.533 21.785 19.808 1.00 30.02 283 LEU B O 1
ATOM 4605 N N . THR B 1 284 ? -0.277 23.016 19.291 1.00 22.53 284 THR B N 1
ATOM 4606 C CA . THR B 1 284 ? 0.473 24.130 18.701 1.00 21.45 284 THR B CA 1
ATOM 4607 C C . THR B 1 284 ? 0.023 25.459 19.285 1.00 23.71 284 THR B C 1
ATOM 4608 O O . THR B 1 284 ? -0.928 25.514 20.059 1.00 9.00 284 THR B O 1
ATOM 4612 N N . GLY B 1 285 ? 0.706 26.533 18.896 1.00 39.19 285 GLY B N 1
ATOM 4613 C CA . GLY B 1 285 ? 0.335 27.878 19.304 1.00 34.14 285 GLY B CA 1
ATOM 4614 C C . GLY B 1 285 ? 1.102 28.392 20.502 1.00 31.21 285 GLY B C 1
ATOM 4615 O O . GLY B 1 285 ? 1.512 27.614 21.366 1.00 28.26 285 GLY B O 1
ATOM 4616 N N . GLY B 1 286 ? 1.292 29.706 20.561 1.00 31.75 286 GLY B N 1
ATOM 4617 C CA . GLY B 1 286 ? 2.066 30.314 21.634 1.00 30.23 286 GLY B CA 1
ATOM 4618 C C . GLY B 1 286 ? 1.647 29.894 23.033 1.00 26.32 286 GLY B C 1
ATOM 4619 O O . GLY B 1 286 ? 2.487 29.672 23.912 1.00 22.30 286 GLY B O 1
ATOM 4620 N N . GLY B 1 287 ? 0.343 29.772 23.245 1.00 25.14 287 GLY B N 1
ATOM 4621 C CA . GLY B 1 287 ? -0.182 29.517 24.575 1.00 35.54 287 GLY B CA 1
ATOM 4622 C C . GLY B 1 287 ? -0.080 28.077 25.034 1.00 41.42 287 GLY B C 1
ATOM 4623 O O . GLY B 1 287 ? -0.443 27.754 26.162 1.00 44.20 287 GLY B O 1
ATOM 4624 N N . SER B 1 288 ? 0.425 27.216 24.158 1.00 42.13 288 SER B N 1
ATOM 4625 C CA . SER B 1 288 ? 0.560 25.793 24.441 1.00 33.90 288 SER B CA 1
ATOM 4626 C C . SER B 1 288 ? 1.882 25.446 25.118 1.00 33.88 288 SER B C 1
ATOM 4627 O O . SER B 1 288 ? 2.156 24.286 25.391 1.00 39.75 288 SER B O 1
ATOM 4630 N N . LEU B 1 289 ? 2.705 26.451 25.385 1.00 40.56 289 LEU B N 1
ATOM 4631 C CA . LEU B 1 289 ? 4.090 26.198 25.780 1.00 41.22 289 LEU B CA 1
ATOM 4632 C C . LEU B 1 289 ? 4.285 25.818 27.259 1.00 32.04 289 LEU B C 1
ATOM 4633 O O . LEU B 1 289 ? 5.369 25.372 27.664 1.00 34.37 289 LEU B O 1
ATOM 4638 N N . LEU B 1 290 ? 3.223 25.965 28.042 1.00 20.11 290 LEU B N 1
ATOM 4639 C CA . LEU B 1 290 ? 3.193 25.467 29.413 1.00 28.80 290 LEU B CA 1
ATOM 4640 C C . LEU B 1 290 ? 3.891 24.137 29.577 1.00 37.02 290 LEU B C 1
ATOM 4641 O O . LEU B 1 290 ? 3.662 23.230 28.797 1.00 49.10 290 LEU B O 1
ATOM 4646 N N . ARG B 1 291 ? 4.720 24.010 30.606 1.00 40.40 291 ARG B N 1
ATOM 4647 C CA . ARG B 1 291 ? 5.313 22.720 30.941 1.00 43.61 291 ARG B CA 1
ATOM 4648 C C . ARG B 1 291 ? 4.255 21.806 31.532 1.00 47.66 291 ARG B C 1
ATOM 4649 O O . ARG B 1 291 ? 3.523 22.189 32.447 1.00 37.05 291 ARG B O 1
ATOM 4657 N N . GLY B 1 292 ? 4.181 20.591 31.000 1.00 55.52 292 GLY B N 1
ATOM 4658 C CA . GLY B 1 292 ? 3.269 19.594 31.522 1.00 53.30 292 GLY B CA 1
ATOM 4659 C C . GLY B 1 292 ? 1.905 19.606 30.866 1.00 45.59 292 GLY B C 1
ATOM 4660 O O . GLY B 1 292 ? 1.057 18.776 31.183 1.00 48.47 292 GLY B O 1
ATOM 4661 N N . LEU B 1 293 ? 1.688 20.542 29.950 1.00 40.25 293 LEU B N 1
ATOM 4662 C CA . LEU B 1 293 ? 0.400 20.662 29.271 1.00 38.69 293 LEU B CA 1
ATOM 4663 C C . LEU B 1 293 ? 0.127 19.433 28.406 1.00 37.68 293 LEU B C 1
ATOM 4664 O O . LEU B 1 293 ? -0.985 18.900 28.405 1.00 33.15 293 LEU B O 1
ATOM 4669 N N . ASP B 1 294 ? 1.140 18.990 27.667 1.00 35.03 294 ASP B N 1
ATOM 4670 C CA . ASP B 1 294 ? 1.056 17.706 26.983 1.00 33.86 294 ASP B CA 1
ATOM 4671 C C . ASP B 1 294 ? 0.776 16.587 27.987 1.00 29.24 294 ASP B C 1
ATOM 4672 O O . ASP B 1 294 ? -0.280 15.961 27.910 1.00 23.42 294 ASP B O 1
ATOM 4677 N N . THR B 1 295 ? 1.690 16.352 28.935 1.00 24.88 295 THR B N 1
ATOM 4678 C CA . THR B 1 295 ? 1.473 15.324 29.967 1.00 34.29 295 THR B CA 1
ATOM 4679 C C . THR B 1 295 ? 0.093 15.394 30.610 1.00 41.57 295 THR B C 1
ATOM 4680 O O . THR B 1 295 ? -0.541 14.358 30.848 1.00 40.16 295 THR B O 1
ATOM 4684 N N . LEU B 1 296 ? -0.356 16.613 30.908 1.00 33.84 296 LEU B N 1
ATOM 4685 C CA . LEU B 1 296 ? -1.656 16.817 31.536 1.00 22.34 296 LEU B CA 1
ATOM 4686 C C . LEU B 1 296 ? -2.827 16.370 30.662 1.00 20.81 296 LEU B C 1
ATOM 4687 O O . LEU B 1 296 ? -3.699 15.643 31.136 1.00 17.02 296 LEU B O 1
ATOM 4692 N N . LEU B 1 297 ? -2.853 16.831 29.406 1.00 26.16 297 LEU B N 1
ATOM 4693 C CA . LEU B 1 297 ? -3.859 16.429 28.405 1.00 20.00 297 LEU B CA 1
ATOM 4694 C C . LEU B 1 297 ? -3.923 14.916 28.177 1.00 25.65 297 LEU B C 1
ATOM 4695 O O . LEU B 1 297 ? -5.007 14.335 28.079 1.00 23.88 297 LEU B O 1
ATOM 4700 N N . GLN B 1 298 ? -2.757 14.285 28.058 1.00 25.78 298 GLN B N 1
ATOM 4701 C CA . GLN B 1 298 ? -2.696 12.839 27.879 1.00 22.05 298 GLN B CA 1
ATOM 4702 C C . GLN B 1 298 ? -3.341 12.136 29.056 1.00 22.52 298 GLN B C 1
ATOM 4703 O O . GLN B 1 298 ? -4.010 11.120 28.887 1.00 23.10 298 GLN B O 1
ATOM 4709 N N . LYS B 1 299 ? -3.138 12.686 30.247 1.00 22.01 299 LYS B N 1
ATOM 4710 C CA . LYS B 1 299 ? -3.715 12.120 31.457 1.00 32.26 299 LYS B CA 1
ATOM 4711 C C . LYS B 1 299 ? -5.231 12.279 31.465 1.00 32.41 299 LYS B C 1
ATOM 4712 O O . LYS B 1 299 ? -5.946 11.413 31.950 1.00 36.22 299 LYS B O 1
ATOM 4718 N N . GLU B 1 300 ? -5.723 13.373 30.898 1.00 33.39 300 GLU B N 1
ATOM 4719 C CA . GLU B 1 300 ? -7.148 13.678 30.972 1.00 39.56 300 GLU B CA 1
ATOM 4720 C C . GLU B 1 300 ? -7.954 13.257 29.740 1.00 42.88 300 GLU B C 1
ATOM 4721 O O . GLU B 1 300 ? -9.179 13.398 29.730 1.00 47.03 300 GLU B O 1
ATOM 4727 N N . THR B 1 301 ? -7.277 12.741 28.712 1.00 31.34 301 THR B N 1
ATOM 4728 C CA . THR B 1 301 ? -7.968 12.214 27.530 1.00 23.58 301 THR B CA 1
ATOM 4729 C C . THR B 1 301 ? -7.572 10.785 27.169 1.00 27.27 301 THR B C 1
ATOM 4730 O O . THR B 1 301 ? -8.263 10.124 26.401 1.00 32.42 301 THR B O 1
ATOM 4734 N N . GLY B 1 302 ? -6.453 10.315 27.704 1.00 22.86 302 GLY B N 1
ATOM 4735 C CA . GLY B 1 302 ? -5.986 8.976 27.403 1.00 13.96 302 GLY B CA 1
ATOM 4736 C C . GLY B 1 302 ? -5.217 8.942 26.100 1.00 21.60 302 GLY B C 1
ATOM 4737 O O . GLY B 1 302 ? -4.644 7.919 25.721 1.00 23.80 302 GLY B O 1
ATOM 4738 N N . ILE B 1 303 ? -5.199 10.074 25.410 1.00 13.05 303 ILE B N 1
ATOM 4739 C CA . ILE B 1 303 ? -4.546 10.157 24.121 1.00 15.09 303 ILE B CA 1
ATOM 4740 C C . ILE B 1 303 ? -3.196 10.863 24.201 1.00 17.20 303 ILE B C 1
ATOM 4741 O O . ILE B 1 303 ? -3.090 11.935 24.771 1.00 28.04 303 ILE B O 1
ATOM 4746 N N . SER B 1 304 ? -2.158 10.255 23.645 1.00 10.55 304 SER B N 1
ATOM 4747 C CA . SER B 1 304 ? -0.851 10.883 23.688 1.00 11.26 304 SER B CA 1
ATOM 4748 C C . SER B 1 304 ? -0.954 12.231 22.997 1.00 21.31 304 SER B C 1
ATOM 4749 O O . SER B 1 304 ? -1.911 12.480 22.255 1.00 22.36 304 SER B O 1
ATOM 4752 N N . VAL B 1 305 ? 0.021 13.100 23.254 1.00 19.81 305 VAL B N 1
ATOM 4753 C CA . VAL B 1 305 ? 0.024 14.431 22.669 1.00 12.12 305 VAL B CA 1
ATOM 4754 C C . VAL B 1 305 ? 1.371 14.758 22.068 1.00 7.32 305 VAL B C 1
ATOM 4755 O O . VAL B 1 305 ? 2.401 14.421 22.644 1.00 40.76 305 VAL B O 1
ATOM 4759 N N . ILE B 1 306 ? 1.345 15.416 20.910 1.00 10.97 306 ILE B N 1
ATOM 4760 C CA . ILE B 1 306 ? 2.544 15.805 20.155 1.00 13.18 306 ILE B CA 1
ATOM 4761 C C . ILE B 1 306 ? 2.654 17.305 20.031 1.00 13.79 306 ILE B C 1
ATOM 4762 O O . ILE B 1 306 ? 1.805 17.920 19.401 1.00 17.20 306 ILE B O 1
ATOM 4767 N N . ARG B 1 307 ? 3.714 17.891 20.571 1.00 26.61 307 ARG B N 1
ATOM 4768 C CA . ARG B 1 307 ? 3.955 19.318 20.376 1.00 26.19 307 ARG B CA 1
ATOM 4769 C C . ARG B 1 307 ? 4.486 19.613 18.977 1.00 30.99 307 ARG B C 1
ATOM 4770 O O . ARG B 1 307 ? 5.188 18.802 18.381 1.00 44.40 307 ARG B O 1
ATOM 4778 N N . SER B 1 308 ? 4.128 20.777 18.453 1.00 28.26 308 SER B N 1
ATOM 4779 C CA . SER B 1 308 ? 4.650 21.241 17.177 1.00 31.11 308 SER B CA 1
ATOM 4780 C C . SER B 1 308 ? 6.092 21.681 17.370 1.00 33.14 308 SER B C 1
ATOM 4781 O O . SER B 1 308 ? 6.468 22.139 18.452 1.00 34.07 308 SER B O 1
ATOM 4784 N N . GLU B 1 309 ? 6.899 21.543 16.323 1.00 41.01 309 GLU B N 1
ATOM 4785 C CA . GLU B 1 309 ? 8.304 21.940 16.386 1.00 38.83 309 GLU B CA 1
ATOM 4786 C C . GLU B 1 309 ? 8.442 23.429 16.129 1.00 40.07 309 GLU B C 1
ATOM 4787 O O . GLU B 1 309 ? 9.500 24.006 16.366 1.00 44.63 309 GLU B O 1
ATOM 4793 N N . GLU B 1 310 ? 7.366 24.037 15.639 1.00 35.20 310 GLU B N 1
ATOM 4794 C CA . GLU B 1 310 ? 7.322 25.469 15.400 1.00 40.80 310 GLU B CA 1
ATOM 4795 C C . GLU B 1 310 ? 5.956 26.054 15.723 1.00 35.69 310 GLU B C 1
ATOM 4796 O O . GLU B 1 310 ? 5.210 26.443 14.822 1.00 32.20 310 GLU B O 1
ATOM 4802 N N . PRO B 1 311 ? 5.645 26.138 17.022 1.00 31.66 311 PRO B N 1
ATOM 4803 C CA . PRO B 1 311 ? 4.359 26.564 17.596 1.00 38.59 311 PRO B CA 1
ATOM 4804 C C . PRO B 1 311 ? 3.951 27.965 17.178 1.00 43.61 311 PRO B C 1
ATOM 4805 O O . PRO B 1 311 ? 2.778 28.209 16.901 1.00 47.25 311 PRO B O 1
ATOM 4809 N N . LEU B 1 312 ? 4.926 28.865 17.142 1.00 53.20 312 LEU B N 1
ATOM 4810 C CA . LEU B 1 312 ? 4.684 30.288 16.963 1.00 49.86 312 LEU B CA 1
ATOM 4811 C C . LEU B 1 312 ? 4.486 30.652 15.500 1.00 51.77 312 LEU B C 1
ATOM 4812 O O . LEU B 1 312 ? 3.663 31.507 15.156 1.00 61.75 312 LEU B O 1
ATOM 4817 N N . THR B 1 313 ? 5.262 30.009 14.641 1.00 44.75 313 THR B N 1
ATOM 4818 C CA . THR B 1 313 ? 5.229 30.312 13.216 1.00 47.55 313 THR B CA 1
ATOM 4819 C C . THR B 1 313 ? 4.322 29.346 12.443 1.00 43.59 313 THR B C 1
ATOM 4820 O O . THR B 1 313 ? 4.121 29.488 11.240 1.00 38.14 313 THR B O 1
ATOM 4824 N N . ALA B 1 314 ? 3.771 28.367 13.147 1.00 37.68 314 ALA B N 1
ATOM 4825 C CA . ALA B 1 314 ? 2.971 27.336 12.509 1.00 38.61 314 ALA B CA 1
ATOM 4826 C C . ALA B 1 314 ? 1.903 27.918 11.592 1.00 33.89 314 ALA B C 1
ATOM 4827 O O . ALA B 1 314 ? 1.801 27.541 10.423 1.00 27.63 314 ALA B O 1
ATOM 4829 N N . VAL B 1 315 ? 1.104 28.835 12.124 1.00 30.40 315 VAL B N 1
ATOM 4830 C CA . VAL B 1 315 ? -0.056 29.323 11.394 1.00 24.35 315 VAL B CA 1
ATOM 4831 C C . VAL B 1 315 ? 0.322 30.134 10.169 1.00 29.15 315 VAL B C 1
ATOM 4832 O O . VAL B 1 315 ? -0.260 29.958 9.102 1.00 22.29 315 VAL B O 1
ATOM 4836 N N . ALA B 1 316 ? 1.288 31.033 10.310 1.00 40.06 316 ALA B N 1
ATOM 4837 C CA . ALA B 1 316 ? 1.711 31.803 9.147 1.00 52.09 316 ALA B CA 1
ATOM 4838 C C . ALA B 1 316 ? 2.348 30.873 8.122 1.00 53.83 316 ALA B C 1
ATOM 4839 O O . ALA B 1 316 ? 1.923 30.818 6.970 1.00 51.75 316 ALA B O 1
ATOM 4841 N N . LYS B 1 317 ? 3.361 30.133 8.557 1.00 52.81 317 LYS B N 1
ATOM 4842 C CA . LYS B 1 317 ? 4.103 29.258 7.669 1.00 44.87 317 LYS B CA 1
ATOM 4843 C C . LYS B 1 317 ? 3.113 28.490 6.832 1.00 38.24 317 LYS B C 1
ATOM 4844 O O . LYS B 1 317 ? 3.328 28.261 5.651 1.00 46.78 317 LYS B O 1
ATOM 4850 N N . GLY B 1 318 ? 2.010 28.106 7.455 1.00 33.87 318 GLY B N 1
ATOM 4851 C CA . GLY B 1 318 ? 1.011 27.298 6.788 1.00 34.11 318 GLY B CA 1
ATOM 4852 C C . GLY B 1 318 ? 0.104 28.098 5.879 1.00 35.04 318 GLY B C 1
ATOM 4853 O O . GLY B 1 318 ? -0.293 27.631 4.822 1.00 34.82 318 GLY B O 1
ATOM 4854 N N . ALA B 1 319 ? -0.241 29.308 6.292 1.00 40.24 319 ALA B N 1
ATOM 4855 C CA . ALA B 1 319 ? -1.085 30.154 5.465 1.00 45.18 319 ALA B CA 1
ATOM 4856 C C . ALA B 1 319 ? -0.306 30.536 4.214 1.00 58.59 319 ALA B C 1
ATOM 4857 O O . ALA B 1 319 ? -0.827 31.205 3.319 1.00 63.08 319 ALA B O 1
ATOM 4859 N N . GLY B 1 320 ? 0.952 30.100 4.167 1.00 58.92 320 GLY B N 1
ATOM 4860 C CA . GLY B 1 320 ? 1.842 30.399 3.063 1.00 49.52 320 GLY B CA 1
ATOM 4861 C C . GLY B 1 320 ? 2.069 29.206 2.159 1.00 55.35 320 GLY B C 1
ATOM 4862 O O . GLY B 1 320 ? 2.212 29.360 0.947 1.00 69.67 320 GLY B O 1
ATOM 4863 N N . MET B 1 321 ? 2.097 28.012 2.744 1.00 48.16 321 MET B N 1
ATOM 486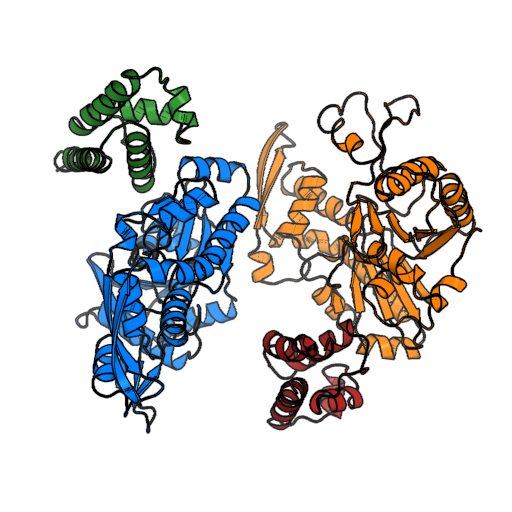4 C CA . MET B 1 321 ? 2.327 26.786 1.984 1.00 44.52 321 MET B CA 1
ATOM 4865 C C . MET B 1 321 ? 1.105 26.281 1.210 1.00 52.30 321 MET B C 1
ATOM 4866 O O . MET B 1 321 ? 1.236 25.409 0.350 1.00 59.27 321 MET B O 1
ATOM 4871 N N . VAL B 1 322 ? -0.079 26.810 1.510 1.00 50.35 322 VAL B N 1
ATOM 4872 C CA . VAL B 1 322 ? -1.299 26.344 0.846 1.00 45.25 322 VAL B CA 1
ATOM 4873 C C . VAL B 1 322 ? -1.520 27.037 -0.516 1.00 47.32 322 VAL B C 1
ATOM 4874 O O . VAL B 1 322 ? -2.459 26.725 -1.258 1.00 44.51 322 VAL B O 1
ATOM 4878 N N . LEU B 1 323 ? -0.629 27.967 -0.844 1.00 49.91 323 LEU B N 1
ATOM 4879 C CA . LEU B 1 323 ? -0.590 28.557 -2.172 1.00 56.15 323 LEU B CA 1
ATOM 4880 C C . LEU B 1 323 ? 0.143 27.609 -3.117 1.00 73.60 323 LEU B C 1
ATOM 4881 O O . LEU B 1 323 ? 0.430 27.946 -4.265 1.00 82.24 323 LEU B O 1
ATOM 4886 N N . ASP B 1 324 ? 0.435 26.413 -2.617 1.00 80.20 324 ASP B N 1
ATOM 4887 C CA . ASP B 1 324 ? 1.071 25.370 -3.405 1.00 84.23 324 ASP B CA 1
ATOM 4888 C C . ASP B 1 324 ? 0.104 24.190 -3.556 1.00 84.34 324 ASP B C 1
ATOM 4889 O O . ASP B 1 324 ? -0.155 23.718 -4.665 1.00 85.48 324 ASP B O 1
ATOM 4894 N N . LYS B 1 325 ? -0.433 23.723 -2.432 1.00 81.52 325 LYS B N 1
ATOM 4895 C CA . LYS B 1 325 ? -1.427 22.654 -2.446 1.00 74.41 325 LYS B CA 1
ATOM 4896 C C . LYS B 1 325 ? -2.731 23.184 -3.027 1.00 67.81 325 LYS B C 1
ATOM 4897 O O . LYS B 1 325 ? -3.685 23.444 -2.295 1.00 71.63 325 LYS B O 1
ATOM 4903 N N . VAL B 1 326 ? -2.776 23.343 -4.343 1.00 51.82 326 VAL B N 1
ATOM 4904 C CA . VAL B 1 326 ? -3.948 23.935 -4.971 1.00 45.96 326 VAL B CA 1
ATOM 4905 C C . VAL B 1 326 ? -5.220 23.121 -4.722 1.00 47.19 326 VAL B C 1
ATOM 4906 O O . VAL B 1 326 ? -6.324 23.598 -4.963 1.00 51.79 326 VAL B O 1
ATOM 4910 N N . ASN B 1 327 ? -5.069 21.901 -4.223 1.00 46.53 327 ASN B N 1
ATOM 4911 C CA . ASN B 1 327 ? -6.224 21.064 -3.948 1.00 48.85 327 ASN B CA 1
ATOM 4912 C C . ASN B 1 327 ? -6.973 21.486 -2.680 1.00 55.54 327 ASN B C 1
ATOM 4913 O O . ASN B 1 327 ? -8.179 21.264 -2.550 1.00 62.24 327 ASN B O 1
ATOM 4918 N N . ILE B 1 328 ? -6.245 22.081 -1.742 1.00 49.90 328 ILE B N 1
ATOM 4919 C CA . ILE B 1 328 ? -6.836 22.638 -0.530 1.00 37.91 328 ILE B CA 1
ATOM 4920 C C . ILE B 1 328 ? -7.287 24.066 -0.827 1.00 35.90 328 ILE B C 1
ATOM 4921 O O . ILE B 1 328 ? -8.310 24.546 -0.332 1.00 45.23 328 ILE B O 1
ATOM 4926 N N . LEU B 1 329 ? -6.507 24.734 -1.659 1.00 20.93 329 LEU B N 1
ATOM 4927 C CA . LEU B 1 329 ? -6.709 26.133 -1.936 1.00 28.61 329 LEU B CA 1
ATOM 4928 C C . LEU B 1 329 ? -8.052 26.365 -2.602 1.00 36.67 329 LEU B C 1
ATOM 4929 O O . LEU B 1 329 ? -8.851 27.176 -2.143 1.00 37.97 329 LEU B O 1
ATOM 4934 N N . LYS B 1 330 ? -8.305 25.641 -3.682 1.00 46.24 330 LYS B N 1
ATOM 4935 C CA . LYS B 1 330 ? -9.467 25.927 -4.515 1.00 52.88 330 LYS B CA 1
ATOM 4936 C C . LYS B 1 330 ? -10.802 25.779 -3.774 1.00 53.64 330 LYS B C 1
ATOM 4937 O O . LYS B 1 330 ? -11.820 26.306 -4.221 1.00 47.25 330 LYS B O 1
ATOM 4943 N N . LYS B 1 331 ? -10.795 25.086 -2.638 1.00 58.78 331 LYS B N 1
ATOM 4944 C CA . LYS B 1 331 ? -12.006 24.972 -1.821 1.00 57.64 331 LYS B CA 1
ATOM 4945 C C . LYS B 1 331 ? -12.030 25.951 -0.641 1.00 46.90 331 LYS B C 1
ATOM 4946 O O . LYS B 1 331 ? -12.922 25.902 0.207 1.00 36.75 331 LYS B O 1
ATOM 4952 N N . LEU B 1 332 ? -11.047 26.845 -0.603 1.00 47.56 332 LEU B N 1
ATOM 4953 C CA . LEU B 1 332 ? -11.028 27.926 0.375 1.00 47.90 332 LEU B CA 1
ATOM 4954 C C . LEU B 1 332 ? -11.845 29.110 -0.134 1.00 61.14 332 LEU B C 1
ATOM 4955 O O . LEU B 1 332 ? -12.044 29.269 -1.347 1.00 68.39 332 LEU B O 1
ATOM 4960 N N . GLN B 1 333 ? -12.317 29.944 0.791 1.00 56.58 333 GLN B N 1
ATOM 4961 C CA . GLN B 1 333 ? -13.022 31.161 0.408 1.00 50.38 333 GLN B CA 1
ATOM 4962 C C . GLN B 1 333 ? -12.032 32.166 -0.161 1.00 56.36 333 GLN B C 1
ATOM 4963 O O . GLN B 1 333 ? -10.942 32.345 0.374 1.00 50.85 333 GLN B O 1
ATOM 4969 N N . GLY B 1 334 ? -12.416 32.814 -1.255 1.00 69.86 334 GLY B N 1
ATOM 4970 C CA . GLY B 1 334 ? -11.556 33.786 -1.907 1.00 70.85 334 GLY B CA 1
ATOM 4971 C C . GLY B 1 334 ? -12.286 34.975 -2.509 1.00 72.43 334 GLY B C 1
ATOM 4972 O O . GLY B 1 334 ? -13.518 35.054 -2.510 1.00 74.09 334 GLY B O 1
ATOM 4973 N N . ALA B 1 335 ? -11.501 35.914 -3.017 1.00 71.84 335 ALA B N 1
ATOM 4974 C CA . ALA B 1 335 ? -12.026 37.100 -3.675 1.00 68.54 335 ALA B CA 1
ATOM 4975 C C . ALA B 1 335 ? -11.052 37.490 -4.787 1.00 77.07 335 ALA B C 1
ATOM 4976 O O . ALA B 1 335 ? -9.902 37.845 -4.515 1.00 78.54 335 ALA B O 1
ATOM 4978 N N . GLY B 1 336 ? -11.515 37.400 -6.035 1.00 76.91 336 GLY B N 1
ATOM 4979 C CA . GLY B 1 336 ? -10.670 37.591 -7.205 1.00 72.76 336 GLY B CA 1
ATOM 4980 C C . GLY B 1 336 ? -10.156 39.003 -7.415 1.00 71.17 336 GLY B C 1
ATOM 4981 O O . GLY B 1 336 ? -9.172 39.210 -8.126 1.00 71.68 336 GLY B O 1
ATOM 4982 N N . SER C 2 2 ? 49.398 46.031 54.323 1.00 72.59 2 SER R N 1
ATOM 4983 C CA . SER C 2 2 ? 48.847 47.222 54.966 1.00 77.05 2 SER R CA 1
ATOM 4984 C C . SER C 2 2 ? 49.660 48.460 54.596 1.00 75.54 2 SER R C 1
ATOM 4985 O O . SER C 2 2 ? 49.178 49.340 53.879 1.00 79.26 2 SER R O 1
ATOM 4988 N N . GLU C 2 3 ? 50.890 48.539 55.087 1.00 69.61 3 GLU R N 1
ATOM 4989 C CA . GLU C 2 3 ? 51.793 49.574 54.611 1.00 65.16 3 GLU R CA 1
ATOM 4990 C C . GLU C 2 3 ? 52.124 49.238 53.169 1.00 59.28 3 GLU R C 1
ATOM 4991 O O . GLU C 2 3 ? 52.152 50.111 52.307 1.00 59.98 3 GLU R O 1
ATOM 4997 N N . LYS C 2 4 ? 52.329 47.952 52.906 1.00 53.00 4 LYS R N 1
ATOM 4998 C CA . LYS C 2 4 ? 52.577 47.479 51.552 1.00 44.27 4 LYS R CA 1
ATOM 4999 C C . LYS C 2 4 ? 51.378 47.653 50.608 1.00 34.80 4 LYS R C 1
ATOM 5000 O O . LYS C 2 4 ? 51.566 47.843 49.405 1.00 32.17 4 LYS R O 1
ATOM 5006 N N . TRP C 2 5 ? 50.158 47.574 51.145 1.00 25.75 5 TRP R N 1
ATOM 5007 C CA . TRP C 2 5 ? 48.951 47.888 50.373 1.00 22.30 5 TRP R CA 1
ATOM 5008 C C . TRP C 2 5 ? 48.947 49.379 50.003 1.00 32.36 5 TRP R C 1
ATOM 5009 O O . TRP C 2 5 ? 48.676 49.752 48.857 1.00 27.21 5 TRP R O 1
ATOM 5020 N N . LYS C 2 6 ? 49.237 50.224 50.992 1.00 38.60 6 LYS R N 1
ATOM 5021 C CA . LYS C 2 6 ? 49.265 51.665 50.794 1.00 34.49 6 LYS R CA 1
ATOM 5022 C C . LYS C 2 6 ? 50.203 52.011 49.653 1.00 27.12 6 LYS R C 1
ATOM 5023 O O . LYS C 2 6 ? 49.859 52.790 48.770 1.00 27.08 6 LYS R O 1
ATOM 5029 N N . GLU C 2 7 ? 51.387 51.413 49.681 1.00 12.90 7 GLU R N 1
ATOM 5030 C CA . GLU C 2 7 ? 52.380 51.590 48.633 1.00 25.98 7 GLU R CA 1
ATOM 5031 C C . GLU C 2 7 ? 51.889 50.972 47.329 1.00 31.50 7 GLU R C 1
ATOM 5032 O O . GLU C 2 7 ? 52.320 51.343 46.236 1.00 18.47 7 GLU R O 1
ATOM 5038 N N . LEU C 2 8 ? 50.980 50.016 47.462 1.00 37.94 8 LEU R N 1
ATOM 5039 C CA . LEU C 2 8 ? 50.339 49.418 46.316 1.00 34.81 8 LEU R CA 1
ATOM 5040 C C . LEU C 2 8 ? 49.537 50.506 45.629 1.00 31.25 8 LEU R C 1
ATOM 5041 O O . LEU C 2 8 ? 49.882 50.944 44.537 1.00 28.37 8 LEU R O 1
ATOM 5046 N N . GLY C 2 9 ? 48.469 50.944 46.287 1.00 34.78 9 GLY R N 1
ATOM 5047 C CA . GLY C 2 9 ? 47.596 51.975 45.754 1.00 28.64 9 GLY R CA 1
ATOM 5048 C C . GLY C 2 9 ? 48.340 53.248 45.401 1.00 37.92 9 GLY R C 1
ATOM 5049 O O . GLY C 2 9 ? 47.931 53.997 44.505 1.00 35.86 9 GLY R O 1
ATOM 5050 N N . GLU C 2 10 ? 49.444 53.497 46.099 1.00 39.24 10 GLU R N 1
ATOM 5051 C CA . GLU C 2 10 ? 50.254 54.671 45.819 1.00 42.99 10 GLU R CA 1
ATOM 5052 C C . GLU C 2 10 ? 50.877 54.559 44.443 1.00 40.98 10 GLU R C 1
ATOM 5053 O O . GLU C 2 10 ? 51.010 55.551 43.741 1.00 48.96 10 GLU R O 1
ATOM 5059 N N . THR C 2 11 ? 51.261 53.352 44.050 1.00 33.99 11 THR R N 1
ATOM 5060 C CA . THR C 2 11 ? 51.870 53.181 42.741 1.00 33.92 11 THR R CA 1
ATOM 5061 C C . THR C 2 11 ? 50.813 53.333 41.664 1.00 28.45 11 THR R C 1
ATOM 5062 O O . THR C 2 11 ? 51.064 53.935 40.614 1.00 27.09 11 THR R O 1
ATOM 5066 N N . PHE C 2 12 ? 49.633 52.779 41.936 1.00 25.27 12 PHE R N 1
ATOM 5067 C CA . PHE C 2 12 ? 48.489 52.884 41.033 1.00 27.26 12 PHE R CA 1
ATOM 5068 C C . PHE C 2 12 ? 48.118 54.336 40.799 1.00 24.51 12 PHE R C 1
ATOM 5069 O O . PHE C 2 12 ? 48.046 54.782 39.650 1.00 24.19 12 PHE R O 1
ATOM 5077 N N . ARG C 2 13 ? 47.864 55.063 41.891 1.00 18.79 13 ARG R N 1
ATOM 5078 C CA . ARG C 2 13 ? 47.488 56.467 41.789 1.00 28.90 13 ARG R CA 1
ATOM 5079 C C . ARG C 2 13 ? 48.523 57.173 40.946 1.00 32.62 13 ARG R C 1
ATOM 5080 O O . ARG C 2 13 ? 48.188 57.808 39.948 1.00 30.69 13 ARG R O 1
ATOM 5088 N N . LYS C 2 14 ? 49.786 57.017 41.334 1.00 31.25 14 LYS R N 1
ATOM 5089 C CA . LYS C 2 14 ? 50.892 57.715 40.685 1.00 42.32 14 LYS R CA 1
ATOM 5090 C C . LYS C 2 14 ? 50.995 57.402 39.198 1.00 43.64 14 LYS R C 1
ATOM 5091 O O . LYS C 2 14 ? 51.315 58.280 38.389 1.00 44.42 14 LYS R O 1
ATOM 5097 N N . LYS C 2 15 ? 50.719 56.152 38.842 1.00 37.30 15 LYS R N 1
ATOM 5098 C CA . LYS C 2 15 ? 50.871 55.713 37.462 1.00 38.29 15 LYS R CA 1
ATOM 5099 C C . LYS C 2 15 ? 49.682 56.130 36.609 1.00 39.09 15 LYS R C 1
ATOM 5100 O O . LYS C 2 15 ? 49.801 56.303 35.395 1.00 36.12 15 LYS R O 1
ATOM 5106 N N . ARG C 2 16 ? 48.526 56.283 37.243 1.00 36.80 16 ARG R N 1
ATOM 5107 C CA . ARG C 2 16 ? 47.343 56.689 36.509 1.00 34.20 16 ARG R CA 1
ATOM 5108 C C . ARG C 2 16 ? 47.467 58.162 36.145 1.00 39.99 16 ARG R C 1
ATOM 5109 O O . ARG C 2 16 ? 47.167 58.571 35.023 1.00 32.45 16 ARG R O 1
ATOM 5117 N N . GLU C 2 17 ? 47.937 58.947 37.108 1.00 48.41 17 GLU R N 1
ATOM 5118 C CA . GLU C 2 17 ? 48.015 60.388 36.960 1.00 58.33 17 GLU R CA 1
ATOM 5119 C C . GLU C 2 17 ? 49.102 60.775 35.977 1.00 67.13 17 GLU R C 1
ATOM 5120 O O . GLU C 2 17 ? 49.072 61.867 35.410 1.00 70.34 17 GLU R O 1
ATOM 5126 N N . GLU C 2 18 ? 50.058 59.877 35.768 1.00 65.05 18 GLU R N 1
ATOM 5127 C CA . GLU C 2 18 ? 51.094 60.111 34.774 1.00 56.95 18 GLU R CA 1
ATOM 5128 C C . GLU C 2 18 ? 50.470 60.203 33.380 1.00 51.96 18 GLU R C 1
ATOM 5129 O O . GLU C 2 18 ? 51.177 60.327 32.388 1.00 52.26 18 GLU R O 1
ATOM 5135 N N . ARG C 2 19 ? 49.139 60.157 33.317 1.00 49.71 19 ARG R N 1
ATOM 5136 C CA . ARG C 2 19 ? 48.405 60.273 32.055 1.00 36.73 19 ARG R CA 1
ATOM 5137 C C . ARG C 2 19 ? 47.093 61.023 32.227 1.00 42.82 19 ARG R C 1
ATOM 5138 O O . ARG C 2 19 ? 46.570 61.147 33.332 1.00 40.20 19 ARG R O 1
ATOM 5146 N N . ARG C 2 20 ? 46.559 61.520 31.121 1.00 55.63 20 ARG R N 1
ATOM 5147 C CA . ARG C 2 20 ? 45.330 62.300 31.162 1.00 71.54 20 ARG R CA 1
ATOM 5148 C C . ARG C 2 20 ? 44.151 61.439 31.641 1.00 67.60 20 ARG R C 1
ATOM 5149 O O . ARG C 2 20 ? 43.029 61.596 31.135 1.00 77.62 20 ARG R O 1
ATOM 5157 N N . ILE C 2 21 ? 44.386 60.545 32.615 1.00 38.36 21 ILE R N 1
ATOM 5158 C CA . ILE C 2 21 ? 43.341 59.586 33.015 1.00 23.53 21 ILE R CA 1
ATOM 5159 C C . ILE C 2 21 ? 42.654 59.827 34.342 1.00 19.95 21 ILE R C 1
ATOM 5160 O O . ILE C 2 21 ? 43.246 59.684 35.403 1.00 22.65 21 ILE R O 1
ATOM 5165 N N . THR C 2 22 ? 41.373 60.142 34.266 1.00 6.12 22 THR R N 1
ATOM 5166 C CA . THR C 2 22 ? 40.582 60.356 35.458 1.00 24.23 22 THR R CA 1
ATOM 5167 C C . THR C 2 22 ? 40.076 59.036 36.033 1.00 18.32 22 THR R C 1
ATOM 5168 O O . THR C 2 22 ? 39.866 58.090 35.289 1.00 11.70 22 THR R O 1
ATOM 5172 N N . LEU C 2 23 ? 39.874 58.972 37.347 1.00 21.93 23 LEU R N 1
ATOM 5173 C CA . LEU C 2 23 ? 39.286 57.791 37.954 1.00 5.30 23 LEU R CA 1
ATOM 5174 C C . LEU C 2 23 ? 38.112 57.300 37.146 1.00 23.59 23 LEU R C 1
ATOM 5175 O O . LEU C 2 23 ? 37.965 56.111 36.899 1.00 22.21 23 LEU R O 1
ATOM 5180 N N . LEU C 2 24 ? 37.247 58.210 36.740 1.00 18.47 24 LEU R N 1
ATOM 5181 C CA . LEU C 2 24 ? 36.062 57.761 36.044 1.00 12.50 24 LEU R CA 1
ATOM 5182 C C . LEU C 2 24 ? 36.347 57.203 34.661 1.00 14.25 24 LEU R C 1
ATOM 5183 O O . LEU C 2 24 ? 35.614 56.336 34.203 1.00 27.66 24 LEU R O 1
ATOM 5188 N N . ASP C 2 25 ? 37.389 57.692 33.989 1.00 18.30 25 ASP R N 1
ATOM 5189 C CA . ASP C 2 25 ? 37.818 57.087 32.717 1.00 27.75 25 ASP R CA 1
ATOM 5190 C C . ASP C 2 25 ? 38.295 55.672 32.979 1.00 24.19 25 ASP R C 1
ATOM 5191 O O . ASP C 2 25 ? 37.842 54.734 32.340 1.00 26.33 25 ASP R O 1
ATOM 5196 N N . ALA C 2 26 ? 39.206 55.522 33.931 1.00 18.83 26 ALA R N 1
ATOM 5197 C CA . ALA C 2 26 ? 39.694 54.207 34.328 1.00 8.34 26 ALA R CA 1
ATOM 5198 C C . ALA C 2 26 ? 38.563 53.220 34.539 1.00 18.19 26 ALA R C 1
ATOM 5199 O O . ALA C 2 26 ? 38.640 52.094 34.073 1.00 34.94 26 ALA R O 1
ATOM 5201 N N . SER C 2 27 ? 37.517 53.622 35.248 1.00 16.92 27 SER R N 1
ATOM 5202 C CA . SER C 2 27 ? 36.439 52.682 35.566 1.00 16.23 27 SER R CA 1
ATOM 5203 C C . SER C 2 27 ? 35.677 52.233 34.320 1.00 16.25 27 SER R C 1
ATOM 5204 O O . SER C 2 27 ? 35.044 51.178 34.336 1.00 19.67 27 SER R O 1
ATOM 5207 N N . LEU C 2 28 ? 35.737 53.022 33.247 1.00 10.39 28 LEU R N 1
ATOM 5208 C CA . LEU C 2 28 ? 35.020 52.690 32.012 1.00 10.58 28 LEU R CA 1
ATOM 5209 C C . LEU C 2 28 ? 35.754 51.676 31.133 1.00 22.17 28 LEU R C 1
ATOM 5210 O O . LEU C 2 28 ? 35.134 50.993 30.325 1.00 34.96 28 LEU R O 1
ATOM 5215 N N . PHE C 2 29 ? 37.069 51.580 31.327 1.00 21.48 29 PHE R N 1
ATOM 5216 C CA . PHE C 2 29 ? 37.966 50.749 30.535 1.00 10.17 29 PHE R CA 1
ATOM 5217 C C . PHE C 2 29 ? 38.193 49.409 31.199 1.00 22.05 29 PHE R C 1
ATOM 5218 O O . PHE C 2 29 ? 38.407 48.406 30.523 1.00 42.32 29 PHE R O 1
ATOM 5226 N N . THR C 2 30 ? 38.191 49.407 32.527 1.00 20.88 30 THR R N 1
ATOM 5227 C CA . THR C 2 30 ? 38.112 48.193 33.334 1.00 25.38 30 THR R CA 1
ATOM 5228 C C . THR C 2 30 ? 36.840 48.354 34.080 1.00 37.69 30 THR R C 1
ATOM 5229 O O . THR C 2 30 ? 36.754 49.255 34.908 1.00 67.70 30 THR R O 1
ATOM 5233 N N . ASN C 2 31 ? 35.859 47.504 33.832 1.00 19.26 31 ASN R N 1
ATOM 5234 C CA . ASN C 2 31 ? 34.514 47.742 34.358 1.00 3.50 31 ASN R CA 1
ATOM 5235 C C . ASN C 2 31 ? 34.408 47.904 35.876 1.00 13.08 31 ASN R C 1
ATOM 5236 O O . ASN C 2 31 ? 33.373 47.636 36.487 1.00 24.76 31 ASN R O 1
ATOM 5241 N N . ILE C 2 32 ? 35.489 48.360 36.480 1.00 13.58 32 ILE R N 1
ATOM 5242 C CA . ILE C 2 32 ? 35.533 48.620 37.901 1.00 18.07 32 ILE R CA 1
ATOM 5243 C C . ILE C 2 32 ? 34.624 49.785 38.271 1.00 33.28 32 ILE R C 1
ATOM 5244 O O . ILE C 2 32 ? 33.809 50.223 37.462 1.00 62.97 32 ILE R O 1
ATOM 5249 N N . ASN C 2 33 ? 34.728 50.256 39.498 1.00 23.96 33 ASN R N 1
ATOM 5250 C CA . ASN C 2 33 ? 33.867 51.327 39.952 1.00 33.16 33 ASN R CA 1
ATOM 5251 C C . ASN C 2 33 ? 34.744 52.374 40.613 1.00 33.11 33 ASN R C 1
ATOM 5252 O O . ASN C 2 33 ? 35.482 52.059 41.531 1.00 34.10 33 ASN R O 1
ATOM 5257 N N . PRO C 2 34 ? 34.654 53.629 40.157 1.00 22.60 34 PRO R N 1
ATOM 5258 C CA . PRO C 2 34 ? 35.624 54.596 40.671 1.00 11.55 34 PRO R CA 1
ATOM 5259 C C . PRO C 2 34 ? 35.716 54.489 42.200 1.00 11.93 34 PRO R C 1
ATOM 5260 O O . PRO C 2 34 ? 36.790 54.653 42.790 1.00 10.03 34 PRO R O 1
ATOM 5264 N N . SER C 2 35 ? 34.596 54.155 42.830 1.00 13.34 35 SER R N 1
ATOM 5265 C CA . SER C 2 35 ? 34.567 53.896 44.264 1.00 12.45 35 SER R CA 1
ATOM 5266 C C . SER C 2 35 ? 35.628 52.871 44.704 1.00 16.12 35 SER R C 1
ATOM 5267 O O . SER C 2 35 ? 36.482 53.168 45.547 1.00 10.01 35 SER R O 1
ATOM 5270 N N . LYS C 2 36 ? 35.563 51.673 44.119 1.00 17.69 36 LYS R N 1
ATOM 5271 C CA . LYS C 2 36 ? 36.537 50.600 44.360 1.00 16.37 36 LYS R CA 1
ATOM 5272 C C . LYS C 2 36 ? 37.993 50.985 44.033 1.00 19.99 36 LYS R C 1
ATOM 5273 O O . LYS C 2 36 ? 38.899 50.730 44.837 1.00 20.21 36 LYS R O 1
ATOM 5279 N N . LEU C 2 37 ? 38.221 51.580 42.859 1.00 11.77 37 LEU R N 1
ATOM 5280 C CA . LEU C 2 37 ? 39.551 52.095 42.531 1.00 22.00 37 LEU R CA 1
ATOM 5281 C C . LEU C 2 37 ? 40.047 53.109 43.579 1.00 24.95 37 LEU R C 1
ATOM 5282 O O . LEU C 2 37 ? 41.211 53.057 43.976 1.00 32.75 37 LEU R O 1
ATOM 5287 N N . LYS C 2 38 ? 39.187 54.023 44.033 1.00 18.91 38 LYS R N 1
ATOM 5288 C CA . LYS C 2 38 ? 39.641 55.006 45.016 1.00 28.20 38 LYS R CA 1
ATOM 5289 C C . LYS C 2 38 ? 40.226 54.267 46.200 1.00 17.48 38 LYS R C 1
ATOM 5290 O O . LYS C 2 38 ? 41.405 54.407 46.522 1.00 19.67 38 LYS R O 1
ATOM 5296 N N . ARG C 2 39 ? 39.391 53.461 46.835 1.00 9.72 39 ARG R N 1
ATOM 5297 C CA . ARG C 2 39 ? 39.827 52.627 47.946 1.00 15.66 39 ARG R CA 1
ATOM 5298 C C . ARG C 2 39 ? 41.167 51.942 47.656 1.00 13.96 39 ARG R C 1
ATOM 5299 O O . ARG C 2 39 ? 42.101 52.028 48.447 1.00 24.87 39 ARG R O 1
ATOM 5307 N N . ILE C 2 40 ? 41.270 51.278 46.514 1.00 12.73 40 ILE R N 1
ATOM 5308 C CA . ILE C 2 40 ? 42.506 50.584 46.153 1.00 13.03 40 ILE R CA 1
ATOM 5309 C C . ILE C 2 40 ? 43.718 51.503 46.213 1.00 23.50 40 ILE R C 1
ATOM 5310 O O . ILE C 2 40 ? 44.810 51.082 46.620 1.00 19.53 40 ILE R O 1
ATOM 5315 N N . GLU C 2 41 ? 43.516 52.760 45.815 1.00 25.21 41 GLU R N 1
ATOM 5316 C CA . GLU C 2 41 ? 44.609 53.709 45.710 1.00 17.23 41 GLU R CA 1
ATOM 5317 C C . GLU C 2 41 ? 45.036 54.215 47.089 1.00 21.09 41 GLU R C 1
ATOM 5318 O O . GLU C 2 41 ? 46.233 54.381 47.372 1.00 20.72 41 GLU R O 1
ATOM 5324 N N . GLU C 2 42 ? 44.064 54.438 47.963 1.00 17.20 42 GLU R N 1
ATOM 5325 C CA . GLU C 2 42 ? 44.394 54.840 49.326 1.00 37.40 42 GLU R CA 1
ATOM 5326 C C . GLU C 2 42 ? 44.780 53.634 50.193 1.00 49.78 42 GLU R C 1
ATOM 5327 O O . GLU C 2 42 ? 45.046 53.757 51.396 1.00 47.63 42 GLU R O 1
ATOM 5333 N N . GLY C 2 43 ? 44.818 52.472 49.546 1.00 55.42 43 GLY R N 1
ATOM 5334 C CA . GLY C 2 43 ? 45.334 51.251 50.137 1.00 54.36 43 GLY R CA 1
ATOM 5335 C C . GLY C 2 43 ? 44.369 50.531 51.056 1.00 45.61 43 GLY R C 1
ATOM 5336 O O . GLY C 2 43 ? 44.795 49.775 51.925 1.00 56.95 43 GLY R O 1
ATOM 5337 N N . ASP C 2 44 ? 43.073 50.746 50.864 1.00 26.70 44 ASP R N 1
ATOM 5338 C CA . ASP C 2 44 ? 42.073 50.239 51.807 1.00 39.02 44 ASP R CA 1
ATOM 5339 C C . ASP C 2 44 ? 41.266 49.062 51.241 1.00 40.82 44 ASP R C 1
ATOM 5340 O O . ASP C 2 44 ? 40.195 49.236 50.645 1.00 30.95 44 ASP R O 1
ATOM 5345 N N . LEU C 2 45 ? 41.772 47.855 51.458 1.00 43.38 45 LEU R N 1
ATOM 5346 C CA . LEU C 2 45 ? 41.246 46.698 50.756 1.00 35.54 45 LEU R CA 1
ATOM 5347 C C . LEU C 2 45 ? 40.448 45.756 51.638 1.00 39.78 45 LEU R C 1
ATOM 5348 O O . LEU C 2 45 ? 39.767 44.869 51.132 1.00 39.72 45 LEU R O 1
ATOM 5353 N N . LYS C 2 46 ? 40.520 45.957 52.948 1.00 38.04 46 LYS R N 1
ATOM 5354 C CA . LYS C 2 46 ? 40.028 44.970 53.897 1.00 46.54 46 LYS R CA 1
ATOM 5355 C C . LYS C 2 46 ? 38.712 44.270 53.527 1.00 52.05 46 LYS R C 1
ATOM 5356 O O . LYS C 2 46 ? 38.653 43.037 53.550 1.00 66.18 46 LYS R O 1
ATOM 5362 N N . GLY C 2 47 ? 37.662 45.019 53.198 1.00 26.98 47 GLY R N 1
ATOM 5363 C CA . GLY C 2 47 ? 36.399 44.374 52.860 1.00 15.39 47 GLY R CA 1
ATOM 5364 C C . GLY C 2 47 ? 35.860 44.759 51.497 1.00 23.12 47 GLY R C 1
ATOM 5365 O O . GLY C 2 47 ? 34.659 44.715 51.245 1.00 28.26 47 GLY R O 1
ATOM 5366 N N . LEU C 2 48 ? 36.767 45.149 50.615 1.00 25.78 48 LEU R N 1
ATOM 5367 C CA . LEU C 2 48 ? 36.426 45.659 49.291 1.00 28.53 48 LEU R CA 1
ATOM 5368 C C . LEU C 2 48 ? 35.514 44.684 48.547 1.00 28.44 48 LEU R C 1
ATOM 5369 O O . LEU C 2 48 ? 34.550 45.076 47.888 1.00 14.32 48 LEU R O 1
ATOM 5374 N N . ASP C 2 49 ? 35.851 43.404 48.647 1.00 43.65 49 ASP R N 1
ATOM 5375 C CA . ASP C 2 49 ? 35.105 42.340 47.995 1.00 38.71 49 ASP R CA 1
ATOM 5376 C C . ASP C 2 49 ? 35.767 41.035 48.389 1.00 31.45 49 ASP R C 1
ATOM 5377 O O . ASP C 2 49 ? 36.651 41.018 49.250 1.00 26.88 49 ASP R O 1
ATOM 5382 N N . ALA C 2 50 ? 35.357 39.938 47.769 1.00 28.57 50 ALA R N 1
ATOM 5383 C CA . ALA C 2 50 ? 35.989 38.667 48.074 1.00 25.49 50 ALA R CA 1
ATOM 5384 C C . ALA C 2 50 ? 37.440 38.744 47.634 1.00 22.02 50 ALA R C 1
ATOM 5385 O O . ALA C 2 50 ? 37.765 39.465 46.686 1.00 13.46 50 ALA R O 1
ATOM 5387 N N . GLU C 2 51 ? 38.312 38.018 48.324 1.00 24.36 51 GLU R N 1
ATOM 5388 C CA . GLU C 2 51 ? 39.724 38.024 47.964 1.00 29.85 51 GLU R CA 1
ATOM 5389 C C . GLU C 2 51 ? 39.932 37.694 46.484 1.00 24.86 51 GLU R C 1
ATOM 5390 O O . GLU C 2 51 ? 40.709 38.345 45.804 1.00 23.97 51 GLU R O 1
ATOM 5396 N N . VAL C 2 52 ? 39.231 36.686 45.984 1.00 28.25 52 VAL R N 1
ATOM 5397 C CA . VAL C 2 52 ? 39.400 36.273 44.593 1.00 29.66 52 VAL R CA 1
ATOM 5398 C C . VAL C 2 52 ? 39.154 37.422 43.628 1.00 30.58 52 VAL R C 1
ATOM 5399 O O . VAL C 2 52 ? 39.851 37.580 42.622 1.00 25.52 52 VAL R O 1
ATOM 5403 N N . TYR C 2 53 ? 38.157 38.229 43.951 1.00 25.75 53 TYR R N 1
ATOM 5404 C CA . TYR C 2 53 ? 37.808 39.353 43.114 1.00 20.00 53 TYR R CA 1
ATOM 5405 C C . TYR C 2 53 ? 38.732 40.570 43.335 1.00 18.17 53 TYR R C 1
ATOM 5406 O O . TYR C 2 53 ? 39.013 41.324 42.404 1.00 13.24 53 TYR R O 1
ATOM 5415 N N . ILE C 2 54 ? 39.216 40.751 44.559 1.00 11.07 54 ILE R N 1
ATOM 5416 C CA . ILE C 2 54 ? 40.169 41.823 44.823 1.00 11.41 54 ILE R CA 1
ATOM 5417 C C . ILE C 2 54 ? 41.434 41.612 44.022 1.00 15.84 54 ILE R C 1
ATOM 5418 O O . ILE C 2 54 ? 42.051 42.560 43.541 1.00 22.10 54 ILE R O 1
ATOM 5423 N N . LYS C 2 55 ? 41.834 40.359 43.892 1.00 11.37 55 LYS R N 1
ATOM 5424 C CA . LYS C 2 55 ? 43.075 40.068 43.213 1.00 13.75 55 LYS R CA 1
ATOM 5425 C C . LYS C 2 55 ? 42.876 40.221 41.716 1.00 14.03 55 LYS R C 1
ATOM 5426 O O . LYS C 2 55 ? 43.846 40.291 40.966 1.00 13.18 55 LYS R O 1
ATOM 5432 N N . SER C 2 56 ? 41.619 40.286 41.282 1.00 10.46 56 SER R N 1
ATOM 5433 C CA . SER C 2 56 ? 41.348 40.422 39.855 1.00 18.25 56 SER R CA 1
ATOM 5434 C C . SER C 2 56 ? 41.242 41.895 39.439 1.00 30.44 56 SER R C 1
ATOM 5435 O O . SER C 2 56 ? 41.617 42.240 38.321 1.00 31.98 56 SER R O 1
ATOM 5438 N N . TYR C 2 57 ? 40.757 42.759 40.339 1.00 29.72 57 TYR R N 1
ATOM 5439 C CA . TYR C 2 57 ? 40.793 44.206 40.104 1.00 24.70 57 TYR R CA 1
ATOM 5440 C C . TYR C 2 57 ? 42.245 44.635 39.977 1.00 23.71 57 TYR R C 1
ATOM 5441 O O . TYR C 2 57 ? 42.610 45.373 39.069 1.00 29.46 57 TYR R O 1
ATOM 5450 N N . ILE C 2 58 ? 43.063 44.182 40.917 1.00 14.05 58 ILE R N 1
ATOM 5451 C CA . ILE C 2 58 ? 44.487 44.471 40.905 1.00 12.88 58 ILE R CA 1
ATOM 5452 C C . ILE C 2 58 ? 45.140 44.058 39.594 1.00 26.97 58 ILE R C 1
ATOM 5453 O O . ILE C 2 58 ? 45.908 44.828 39.003 1.00 32.38 58 ILE R O 1
ATOM 5458 N N . LYS C 2 59 ? 44.838 42.846 39.139 1.00 31.62 59 LYS R N 1
ATOM 5459 C CA . LYS C 2 59 ? 45.376 42.374 37.874 1.00 33.32 59 LYS R CA 1
ATOM 5460 C C . LYS C 2 59 ? 44.956 43.389 36.817 1.00 28.03 59 LYS R C 1
ATOM 5461 O O . LYS C 2 59 ? 45.798 44.024 36.182 1.00 26.55 59 LYS R O 1
ATOM 5467 N N . ARG C 2 60 ? 43.645 43.584 36.702 1.00 15.35 60 ARG R N 1
ATOM 5468 C CA . ARG C 2 60 ? 43.030 44.425 35.675 1.00 13.06 60 ARG R CA 1
ATOM 5469 C C . ARG C 2 60 ? 43.498 45.865 35.611 1.00 15.56 60 ARG R C 1
ATOM 5470 O O . ARG C 2 60 ? 43.754 46.389 34.533 1.00 23.85 60 ARG R O 1
ATOM 5478 N N . TYR C 2 61 ? 43.558 46.508 36.768 1.00 14.24 61 TYR R N 1
ATOM 5479 C CA . TYR C 2 61 ? 44.106 47.847 36.891 1.00 18.15 61 TYR R CA 1
ATOM 5480 C C . TYR C 2 61 ? 45.516 47.847 36.351 1.00 16.11 61 TYR R C 1
ATOM 5481 O O . TYR C 2 61 ? 45.841 48.607 35.454 1.00 22.99 61 TYR R O 1
ATOM 5490 N N . SER C 2 62 ? 46.352 46.979 36.903 1.00 12.93 62 SER R N 1
ATOM 5491 C CA . SER C 2 62 ? 47.751 46.894 36.496 1.00 16.00 62 SER R CA 1
ATOM 5492 C C . SER C 2 62 ? 47.941 46.698 34.999 1.00 15.97 62 SER R C 1
ATOM 5493 O O . SER C 2 62 ? 48.881 47.225 34.429 1.00 26.94 62 SER R O 1
ATOM 5496 N N . GLU C 2 63 ? 47.068 45.916 34.376 1.00 15.62 63 GLU R N 1
ATOM 5497 C CA . GLU C 2 63 ? 47.151 45.653 32.947 1.00 24.40 63 GLU R CA 1
ATOM 5498 C C . GLU C 2 63 ? 46.733 46.883 32.159 1.00 30.84 63 GLU R C 1
ATOM 5499 O O . GLU C 2 63 ? 47.251 47.136 31.074 1.00 33.65 63 GLU R O 1
ATOM 5505 N N . PHE C 2 64 ? 45.780 47.631 32.715 1.00 28.65 64 PHE R N 1
ATOM 5506 C CA . PHE C 2 64 ? 45.294 48.878 32.127 1.00 28.34 64 PHE R CA 1
ATOM 5507 C C . PHE C 2 64 ? 46.346 49.992 32.126 1.00 30.99 64 PHE R C 1
ATOM 5508 O O . PHE C 2 64 ? 46.460 50.743 31.161 1.00 30.56 64 PHE R O 1
ATOM 5516 N N . LEU C 2 65 ? 47.083 50.107 33.227 1.00 33.36 65 LEU R N 1
ATOM 5517 C CA . LEU C 2 65 ? 48.236 50.996 33.323 1.00 31.31 65 LEU R CA 1
ATOM 5518 C C . LEU C 2 65 ? 49.470 50.215 32.871 1.00 38.43 65 LEU R C 1
ATOM 5519 O O . LEU C 2 65 ? 49.373 49.044 32.531 1.00 53.00 65 LEU R O 1
ATOM 5524 N N . GLU C 2 66 ? 50.634 50.838 32.848 1.00 38.29 66 GLU R N 1
ATOM 5525 C CA . GLU C 2 66 ? 51.806 50.148 32.308 1.00 52.94 66 GLU R CA 1
ATOM 5526 C C . GLU C 2 66 ? 52.315 49.077 33.267 1.00 42.07 66 GLU R C 1
ATOM 5527 O O . GLU C 2 66 ? 53.298 48.401 32.979 1.00 48.43 66 GLU R O 1
ATOM 5533 N N . LEU C 2 67 ? 51.646 48.922 34.404 1.00 29.82 67 LEU R N 1
ATOM 5534 C CA . LEU C 2 67 ? 52.232 48.192 35.534 1.00 31.87 67 LEU R CA 1
ATOM 5535 C C . LEU C 2 67 ? 52.498 46.695 35.301 1.00 34.22 67 LEU R C 1
ATOM 5536 O O . LEU C 2 67 ? 51.886 46.080 34.425 1.00 29.41 67 LEU R O 1
ATOM 5541 N N . SER C 2 68 ? 53.409 46.119 36.093 1.00 32.57 68 SER R N 1
ATOM 5542 C CA . SER C 2 68 ? 53.604 44.660 36.122 1.00 38.66 68 SER R CA 1
ATOM 5543 C C . SER C 2 68 ? 52.610 43.918 37.034 1.00 36.71 68 SER R C 1
ATOM 5544 O O . SER C 2 68 ? 52.709 43.978 38.261 1.00 31.66 68 SER R O 1
ATOM 5547 N N . PRO C 2 69 ? 51.662 43.191 36.433 1.00 31.99 69 PRO R N 1
ATOM 5548 C CA . PRO C 2 69 ? 50.628 42.540 37.232 1.00 31.30 69 PRO R CA 1
ATOM 5549 C C . PRO C 2 69 ? 51.228 41.757 38.389 1.00 49.84 69 PRO R C 1
ATOM 5550 O O . PRO C 2 69 ? 50.713 41.766 39.509 1.00 48.72 69 PRO R O 1
ATOM 5554 N N . ASP C 2 70 ? 52.337 41.088 38.109 1.00 62.25 70 ASP R N 1
ATOM 5555 C CA . ASP C 2 70 ? 52.954 40.196 39.075 1.00 56.92 70 ASP R CA 1
ATOM 5556 C C . ASP C 2 70 ? 53.561 40.976 40.229 1.00 53.75 70 ASP R C 1
ATOM 5557 O O . ASP C 2 70 ? 53.346 40.634 41.388 1.00 61.55 70 ASP R O 1
ATOM 5562 N N . GLU C 2 71 ? 54.301 42.035 39.917 1.00 42.33 71 GLU R N 1
ATOM 5563 C CA . GLU C 2 71 ? 54.876 42.872 40.963 1.00 41.44 71 GLU R CA 1
ATOM 5564 C C . GLU C 2 71 ? 53.790 43.545 41.798 1.00 38.55 71 GLU R C 1
ATOM 5565 O O . GLU C 2 71 ? 54.034 43.964 42.926 1.00 42.00 71 GLU R O 1
ATOM 5571 N N . MET C 2 72 ? 52.589 43.640 41.242 1.00 33.45 72 MET R N 1
ATOM 5572 C CA . MET C 2 72 ? 51.477 44.239 41.964 1.00 32.95 72 MET R CA 1
ATOM 5573 C C . MET C 2 72 ? 50.758 43.232 42.859 1.00 39.77 72 MET R C 1
ATOM 5574 O O . MET C 2 72 ? 50.424 43.552 44.000 1.00 48.83 72 MET R O 1
ATOM 5579 N N . LEU C 2 73 ? 50.504 42.027 42.345 1.00 33.23 73 LEU R N 1
ATOM 5580 C CA . LEU C 2 73 ? 49.884 40.977 43.156 1.00 30.98 73 LEU R CA 1
ATOM 5581 C C . LEU C 2 73 ? 50.811 40.587 44.298 1.00 36.10 73 LEU R C 1
ATOM 5582 O O . LEU C 2 73 ? 50.369 40.414 45.439 1.00 28.36 73 LEU R O 1
ATOM 5587 N N . LYS C 2 74 ? 52.100 40.469 43.981 1.00 35.97 74 LYS R N 1
ATOM 5588 C CA . LYS C 2 74 ? 53.130 40.207 44.976 1.00 34.72 74 LYS R CA 1
ATOM 5589 C C . LYS C 2 74 ? 52.986 41.174 46.153 1.00 33.22 74 LYS R C 1
ATOM 5590 O O . LYS C 2 74 ? 52.941 40.759 47.305 1.00 34.48 74 LYS R O 1
ATOM 5596 N N . LEU C 2 75 ? 52.907 42.467 45.863 1.00 31.47 75 LEU R N 1
ATOM 5597 C CA . LEU C 2 75 ? 52.662 43.446 46.911 1.00 29.97 75 LEU R CA 1
ATOM 5598 C C . LEU C 2 75 ? 51.382 43.117 47.662 1.00 33.09 75 LEU R C 1
ATOM 5599 O O . LEU C 2 75 ? 51.378 43.082 48.893 1.00 35.80 75 LEU R O 1
ATOM 5604 N N . TYR C 2 76 ? 50.289 42.891 46.932 1.00 22.13 76 TYR R N 1
ATOM 5605 C CA . TYR C 2 76 ? 49.035 42.637 47.614 1.00 23.74 76 TYR R CA 1
ATOM 5606 C C . TYR C 2 76 ? 49.254 41.517 48.621 1.00 27.91 76 TYR R C 1
ATOM 5607 O O . TYR C 2 76 ? 48.760 41.585 49.741 1.00 31.88 76 TYR R O 1
ATOM 5616 N N . GLU C 2 77 ? 50.030 40.510 48.231 1.00 33.06 77 GLU R N 1
ATOM 5617 C CA . GLU C 2 77 ? 50.203 39.315 49.067 1.00 43.76 77 GLU R CA 1
ATOM 5618 C C . GLU C 2 77 ? 51.149 39.521 50.255 1.00 34.33 77 GLU R C 1
ATOM 5619 O O . GLU C 2 77 ? 50.921 38.975 51.335 1.00 19.79 77 GLU R O 1
ATOM 5625 N N . GLU C 2 78 ? 52.201 40.309 50.058 1.00 40.65 78 GLU R N 1
ATOM 5626 C CA . GLU C 2 78 ? 53.017 40.744 51.181 1.00 43.93 78 GLU R CA 1
ATOM 5627 C C . GLU C 2 78 ? 52.081 41.457 52.151 1.00 43.10 78 GLU R C 1
ATOM 5628 O O . GLU C 2 78 ? 52.183 41.304 53.368 1.00 44.60 78 GLU R O 1
ATOM 5634 N N . GLY C 2 79 ? 51.161 42.239 51.596 1.00 34.85 79 GLY R N 1
ATOM 5635 C CA . GLY C 2 79 ? 50.277 43.052 52.406 1.00 38.72 79 GLY R CA 1
ATOM 5636 C C . GLY C 2 79 ? 49.425 42.201 53.322 1.00 49.55 79 GLY R C 1
ATOM 5637 O O . GLY C 2 79 ? 49.119 42.587 54.450 1.00 51.34 79 GLY R O 1
ATOM 5638 N N . LYS C 2 80 ? 49.039 41.032 52.826 1.00 54.82 80 LYS R N 1
ATOM 5639 C CA . LYS C 2 80 ? 48.158 40.145 53.566 1.00 59.28 80 LYS R CA 1
ATOM 5640 C C . LYS C 2 80 ? 48.932 39.553 54.735 1.00 61.48 80 LYS R C 1
ATOM 5641 O O . LYS C 2 80 ? 48.455 39.559 55.870 1.00 60.42 80 LYS R O 1
ATOM 5647 N N . GLU C 2 81 ? 50.137 39.064 54.448 1.00 59.68 81 GLU R N 1
ATOM 5648 C CA . GLU C 2 81 ? 51.012 38.497 55.469 1.00 53.95 81 GLU R CA 1
ATOM 5649 C C . GLU C 2 81 ? 51.460 39.587 56.437 1.00 50.74 81 GLU R C 1
ATOM 5650 O O . GLU C 2 81 ? 51.887 39.299 57.554 1.00 49.97 81 GLU R O 1
ATOM 5656 N N . GLU C 2 82 ? 51.350 40.843 56.009 1.00 56.49 82 GLU R N 1
ATOM 5657 C CA . GLU C 2 82 ? 51.667 41.979 56.879 1.00 63.32 82 GLU R CA 1
ATOM 5658 C C . GLU C 2 82 ? 50.574 42.262 57.919 1.00 65.37 82 GLU R C 1
ATOM 5659 O O . GLU C 2 82 ? 50.838 42.870 58.956 1.00 62.02 82 GLU R O 1
ATOM 5665 N N . VAL C 2 83 ? 49.350 41.828 57.637 1.00 69.40 83 VAL R N 1
ATOM 5666 C CA . VAL C 2 83 ? 48.278 41.905 58.623 1.00 68.92 83 VAL R CA 1
ATOM 5667 C C . VAL C 2 83 ? 48.248 40.595 59.407 1.00 69.16 83 VAL R C 1
ATOM 5668 O O . VAL C 2 83 ? 47.948 40.565 60.604 1.00 74.70 83 VAL R O 1
ATOM 5672 N N . ALA C 2 84 ? 48.570 39.513 58.705 1.00 59.05 84 ALA R N 1
ATOM 5673 C CA . ALA C 2 84 ? 48.700 38.195 59.300 1.00 52.68 84 ALA R CA 1
ATOM 5674 C C . ALA C 2 84 ? 49.672 38.241 60.477 1.00 67.97 84 ALA R C 1
ATOM 5675 O O . ALA C 2 84 ? 49.258 38.152 61.639 1.00 66.26 84 ALA R O 1
ATOM 5677 N N . GLU C 2 85 ? 50.962 38.374 60.158 1.00 74.36 85 GLU R N 1
ATOM 5678 C CA . GLU C 2 85 ? 52.027 38.489 61.154 1.00 77.74 85 GLU R CA 1
ATOM 5679 C C . GLU C 2 85 ? 51.574 39.391 62.307 1.00 77.93 85 GLU R C 1
ATOM 5680 O O . GLU C 2 85 ? 51.952 39.172 63.460 1.00 82.29 85 GLU R O 1
ATOM 5686 N N . GLU C 2 86 ? 50.736 40.380 61.989 1.00 72.72 86 GLU R N 1
ATOM 5687 C CA . GLU C 2 86 ? 50.321 41.396 62.954 1.00 79.77 86 GLU R CA 1
ATOM 5688 C C . GLU C 2 86 ? 49.263 40.886 63.930 1.00 82.27 86 GLU R C 1
ATOM 5689 O O . GLU C 2 86 ? 49.100 41.436 65.021 1.00 83.96 86 GLU R O 1
ATOM 5695 N N . VAL C 2 87 ? 48.549 39.835 63.535 1.00 78.78 87 VAL R N 1
ATOM 5696 C CA . VAL C 2 87 ? 47.617 39.168 64.436 1.00 73.76 87 VAL R CA 1
ATOM 5697 C C . VAL C 2 87 ? 48.344 38.629 65.674 1.00 77.01 87 VAL R C 1
ATOM 5698 O O . VAL C 2 87 ? 48.664 39.385 66.596 1.00 65.57 87 VAL R O 1
ATOM 5702 N N . GLU C 2 88 ? 48.619 37.326 65.679 1.00 92.68 88 GLU R N 1
ATOM 5703 C CA . GLU C 2 88 ? 49.176 36.656 66.857 1.00 104.52 88 GLU R CA 1
ATOM 5704 C C . GLU C 2 88 ? 50.699 36.757 66.901 1.00 100.56 88 GLU R C 1
ATOM 5705 O O . GLU C 2 88 ? 51.251 37.828 67.162 1.00 98.14 88 GLU R O 1
ATOM 5711 N N . GLU D 2 3 ? 21.443 0.718 5.142 1.00 71.93 3 GLU S N 1
ATOM 5712 C CA . GLU D 2 3 ? 20.305 1.604 5.389 1.00 71.06 3 GLU S CA 1
ATOM 5713 C C . GLU D 2 3 ? 20.030 1.732 6.895 1.00 59.11 3 GLU S C 1
ATOM 5714 O O . GLU D 2 3 ? 20.085 0.754 7.633 1.00 55.37 3 GLU S O 1
ATOM 5720 N N . LYS D 2 4 ? 19.749 2.947 7.351 1.00 60.50 4 LYS S N 1
ATOM 5721 C CA . LYS D 2 4 ? 19.785 3.238 8.783 1.00 64.66 4 LYS S CA 1
ATOM 5722 C C . LYS D 2 4 ? 18.503 2.842 9.502 1.00 60.96 4 LYS S C 1
ATOM 5723 O O . LYS D 2 4 ? 18.502 2.593 10.709 1.00 57.73 4 LYS S O 1
ATOM 5729 N N . TRP D 2 5 ? 17.410 2.788 8.755 1.00 65.29 5 TRP S N 1
ATOM 5730 C CA . TRP D 2 5 ? 16.113 2.460 9.334 1.00 66.23 5 TRP S CA 1
ATOM 5731 C C . TRP D 2 5 ? 16.003 0.995 9.722 1.00 62.33 5 TRP S C 1
ATOM 5732 O O . TRP D 2 5 ? 15.159 0.631 10.539 1.00 56.85 5 TRP S O 1
ATOM 5743 N N . LYS D 2 6 ? 16.848 0.155 9.134 1.00 63.75 6 LYS S N 1
ATOM 5744 C CA . LYS D 2 6 ? 16.853 -1.255 9.494 1.00 61.92 6 LYS S CA 1
ATOM 5745 C C . LYS D 2 6 ? 17.543 -1.503 10.842 1.00 57.54 6 LYS S C 1
ATOM 5746 O O . LYS D 2 6 ? 17.134 -2.380 11.600 1.00 55.90 6 LYS S O 1
ATOM 5752 N N . GLU D 2 7 ? 18.577 -0.728 11.152 1.00 55.22 7 GLU S N 1
ATOM 5753 C CA . GLU D 2 7 ? 19.128 -0.757 12.500 1.00 64.13 7 GLU S CA 1
ATOM 5754 C C . GLU D 2 7 ? 18.041 -0.312 13.467 1.00 61.77 7 GLU S C 1
ATOM 5755 O O . GLU D 2 7 ? 17.889 -0.883 14.545 1.00 62.54 7 GLU S O 1
ATOM 5761 N N . LEU D 2 8 ? 17.281 0.704 13.061 1.00 56.87 8 LEU S N 1
ATOM 5762 C CA . LEU D 2 8 ? 16.174 1.229 13.860 1.00 49.27 8 LEU S CA 1
ATOM 5763 C C . LEU D 2 8 ? 15.128 0.149 14.065 1.00 52.17 8 LEU S C 1
ATOM 5764 O O . LEU D 2 8 ? 14.958 -0.365 15.170 1.00 56.67 8 LEU S O 1
ATOM 5769 N N . GLY D 2 9 ? 14.431 -0.193 12.989 1.00 47.24 9 GLY S N 1
ATOM 5770 C CA . GLY D 2 9 ? 13.533 -1.327 13.009 1.00 49.63 9 GLY S CA 1
ATOM 5771 C C . GLY D 2 9 ? 14.098 -2.500 13.789 1.00 53.06 9 GLY S C 1
ATOM 5772 O O . GLY D 2 9 ? 13.534 -2.896 14.805 1.00 56.03 9 GLY S O 1
ATOM 5773 N N . GLU D 2 10 ? 15.218 -3.049 13.328 1.00 55.06 10 GLU S N 1
ATOM 5774 C CA . GLU D 2 10 ? 15.771 -4.253 13.944 1.00 62.60 10 GLU S CA 1
ATOM 5775 C C . GLU D 2 10 ? 15.949 -4.105 15.456 1.00 59.36 10 GLU S C 1
ATOM 5776 O O . GLU D 2 10 ? 15.518 -4.975 16.209 1.00 58.58 10 GLU S O 1
ATOM 5782 N N . THR D 2 11 ? 16.567 -3.010 15.899 1.00 44.31 11 THR S N 1
ATOM 5783 C CA . THR D 2 11 ? 16.752 -2.785 17.329 1.00 30.19 11 THR S CA 1
ATOM 5784 C C . THR D 2 11 ? 15.420 -2.852 18.063 1.00 37.75 11 THR S C 1
ATOM 5785 O O . THR D 2 11 ? 15.351 -3.374 19.173 1.00 43.80 11 THR S O 1
ATOM 5789 N N . PHE D 2 12 ? 14.367 -2.304 17.456 1.00 31.60 12 PHE S N 1
ATOM 5790 C CA . PHE D 2 12 ? 13.026 -2.414 18.033 1.00 37.90 12 PHE S CA 1
ATOM 5791 C C . PHE D 2 12 ? 12.627 -3.872 18.128 1.00 35.30 12 PHE S C 1
ATOM 5792 O O . PHE D 2 12 ? 12.375 -4.392 19.212 1.00 31.44 12 PHE S O 1
ATOM 5800 N N . ARG D 2 13 ? 12.551 -4.512 16.967 1.00 37.45 13 ARG S N 1
ATOM 5801 C CA . ARG D 2 13 ? 12.163 -5.906 16.864 1.00 50.38 13 ARG S CA 1
ATOM 5802 C C . ARG D 2 13 ? 12.921 -6.779 17.876 1.00 51.86 13 ARG S C 1
ATOM 5803 O O . ARG D 2 13 ? 12.307 -7.541 18.623 1.00 51.13 13 ARG S O 1
ATOM 5811 N N . LYS D 2 14 ? 14.242 -6.640 17.925 1.00 51.99 14 LYS S N 1
ATOM 5812 C CA . LYS D 2 14 ? 15.060 -7.449 18.828 1.00 56.30 14 LYS S CA 1
ATOM 5813 C C . LYS D 2 14 ? 14.677 -7.257 20.295 1.00 46.34 14 LYS S C 1
ATOM 5814 O O . LYS D 2 14 ? 14.681 -8.205 21.073 1.00 56.75 14 LYS S O 1
ATOM 5820 N N . LYS D 2 15 ? 14.346 -6.033 20.679 1.00 37.45 15 LYS S N 1
ATOM 5821 C CA . LYS D 2 15 ? 14.141 -5.743 22.090 1.00 42.95 15 LYS S CA 1
ATOM 5822 C C . LYS D 2 15 ? 12.750 -6.153 22.540 1.00 42.62 15 LYS S C 1
ATOM 5823 O O . LYS D 2 15 ? 12.534 -6.494 23.704 1.00 38.25 15 LYS S O 1
ATOM 5829 N N . ARG D 2 16 ? 11.810 -6.118 21.603 1.00 44.24 16 ARG S N 1
ATOM 5830 C CA . ARG D 2 16 ? 10.449 -6.551 21.863 1.00 35.11 16 ARG S CA 1
ATOM 5831 C C . ARG D 2 16 ? 10.407 -8.059 22.021 1.00 37.02 16 ARG S C 1
ATOM 5832 O O . ARG D 2 16 ? 9.649 -8.591 22.829 1.00 41.25 16 ARG S O 1
ATOM 5840 N N . GLU D 2 17 ? 11.222 -8.749 21.233 1.00 42.44 17 GLU S N 1
ATOM 5841 C CA . GLU D 2 17 ? 11.295 -10.202 21.303 1.00 46.83 17 GLU S CA 1
ATOM 5842 C C . GLU D 2 17 ? 12.078 -10.663 22.524 1.00 51.86 17 GLU S C 1
ATOM 5843 O O . GLU D 2 17 ? 11.774 -11.700 23.101 1.00 59.23 17 GLU S O 1
ATOM 5849 N N . GLU D 2 18 ? 13.075 -9.878 22.921 1.00 57.02 18 GLU S N 1
ATOM 5850 C CA . GLU D 2 18 ? 13.825 -10.102 24.159 1.00 66.14 18 GLU S CA 1
ATOM 5851 C C . GLU D 2 18 ? 12.909 -10.019 25.393 1.00 63.74 18 GLU S C 1
ATOM 5852 O O . GLU D 2 18 ? 13.384 -9.989 26.525 1.00 69.43 18 GLU S O 1
ATOM 5858 N N . ARG D 2 19 ? 11.598 -9.963 25.156 1.00 59.21 19 ARG S N 1
ATOM 5859 C CA . ARG D 2 19 ? 10.587 -9.967 26.211 1.00 48.95 19 ARG S CA 1
ATOM 5860 C C . ARG D 2 19 ? 9.421 -10.878 25.827 1.00 65.74 19 ARG S C 1
ATOM 5861 O O . ARG D 2 19 ? 9.445 -11.548 24.794 1.00 64.07 19 ARG S O 1
ATOM 5869 N N . ARG D 2 20 ? 8.393 -10.901 26.660 1.00 78.45 20 ARG S N 1
ATOM 5870 C CA . ARG D 2 20 ? 7.238 -11.743 26.388 1.00 91.13 20 ARG S CA 1
ATOM 5871 C C . ARG D 2 20 ? 6.266 -11.005 25.470 1.00 84.82 20 ARG S C 1
ATOM 5872 O O . ARG D 2 20 ? 5.050 -11.153 25.601 1.00 96.64 20 ARG S O 1
ATOM 5880 N N . ILE D 2 21 ? 6.783 -10.220 24.526 1.00 64.93 21 ILE S N 1
ATOM 5881 C CA . ILE D 2 21 ? 5.910 -9.218 23.898 1.00 52.11 21 ILE S CA 1
ATOM 5882 C C . ILE D 2 21 ? 5.494 -9.279 22.405 1.00 36.31 21 ILE S C 1
ATOM 5883 O O . ILE D 2 21 ? 6.301 -9.280 21.471 1.00 36.93 21 ILE S O 1
ATOM 5888 N N . THR D 2 22 ? 4.178 -9.301 22.243 1.00 25.41 22 THR S N 1
ATOM 5889 C CA . THR D 2 22 ? 3.484 -9.529 20.993 1.00 22.08 22 THR S CA 1
ATOM 5890 C C . THR D 2 22 ? 3.177 -8.240 20.278 1.00 24.94 22 THR S C 1
ATOM 5891 O O . THR D 2 22 ? 2.808 -7.261 20.920 1.00 32.58 22 THR S O 1
ATOM 5895 N N . LEU D 2 23 ? 3.267 -8.241 18.950 1.00 22.99 23 LEU S N 1
ATOM 5896 C CA . LEU D 2 23 ? 2.814 -7.087 18.175 1.00 23.98 23 LEU S CA 1
ATOM 5897 C C . LEU D 2 23 ? 1.406 -6.601 18.571 1.00 25.18 23 LEU S C 1
ATOM 5898 O O . LEU D 2 23 ? 1.216 -5.419 18.839 1.00 22.27 23 LEU S O 1
ATOM 5903 N N . LEU D 2 24 ? 0.428 -7.503 18.619 1.00 21.91 24 LEU S N 1
ATOM 5904 C CA . LEU D 2 24 ? -0.940 -7.104 18.936 1.00 16.93 24 LEU S CA 1
ATOM 5905 C C . LEU D 2 24 ? -1.044 -6.583 20.359 1.00 26.64 24 LEU S C 1
ATOM 5906 O O . LEU D 2 24 ? -1.776 -5.632 20.631 1.00 22.86 24 LEU S O 1
ATOM 5911 N N . ASP D 2 25 ? -0.308 -7.196 21.275 1.00 33.51 25 ASP S N 1
ATOM 5912 C CA . ASP D 2 25 ? -0.294 -6.688 22.639 1.00 45.06 25 ASP S CA 1
ATOM 5913 C C . ASP D 2 25 ? 0.359 -5.299 22.751 1.00 44.23 25 ASP S C 1
ATOM 5914 O O . ASP D 2 25 ? -0.189 -4.416 23.412 1.00 54.24 25 ASP S O 1
ATOM 5919 N N . ALA D 2 26 ? 1.519 -5.113 22.117 1.00 28.98 26 ALA S N 1
ATOM 5920 C CA . ALA D 2 26 ? 2.163 -3.798 22.037 1.00 29.04 26 ALA S CA 1
ATOM 5921 C C . ALA D 2 26 ? 1.196 -2.790 21.418 1.00 33.20 26 ALA S C 1
ATOM 5922 O O . ALA D 2 26 ? 1.136 -1.635 21.814 1.00 35.57 26 ALA S O 1
ATOM 5924 N N . SER D 2 27 ? 0.435 -3.243 20.437 1.00 35.32 27 SER S N 1
ATOM 5925 C CA . SER D 2 27 ? -0.632 -2.443 19.865 1.00 37.06 27 SER S CA 1
ATOM 5926 C C . SER D 2 27 ? -1.461 -1.741 20.951 1.00 35.91 27 SER S C 1
ATOM 5927 O O . SER D 2 27 ? -1.785 -0.561 20.840 1.00 36.09 27 SER S O 1
ATOM 5930 N N . LEU D 2 28 ? -1.798 -2.478 22.003 1.00 33.00 28 LEU S N 1
ATOM 5931 C CA . LEU D 2 28 ? -2.713 -1.997 23.024 1.00 21.10 28 LEU S CA 1
ATOM 5932 C C . LEU D 2 28 ? -2.057 -1.109 24.053 1.00 36.03 28 LEU S C 1
ATOM 5933 O O . LEU D 2 28 ? -2.747 -0.375 24.754 1.00 46.19 28 LEU S O 1
ATOM 5938 N N . PHE D 2 29 ? -0.734 -1.186 24.160 1.00 38.84 29 PHE S N 1
ATOM 5939 C CA . PHE D 2 29 ? 0.004 -0.326 25.081 1.00 37.11 29 PHE S CA 1
ATOM 5940 C C . PHE D 2 29 ? 0.333 1.021 24.436 1.00 48.06 29 PHE S C 1
ATOM 5941 O O . PHE D 2 29 ? -0.123 2.055 24.918 1.00 63.93 29 PHE S O 1
ATOM 5949 N N . THR D 2 30 ? 1.107 1.027 23.355 1.00 39.88 30 THR S N 1
ATOM 5950 C CA . THR D 2 30 ? 1.147 2.215 22.498 1.00 32.57 30 THR S CA 1
ATOM 5951 C C . THR D 2 30 ? 0.058 2.041 21.490 1.00 30.70 30 THR S C 1
ATOM 5952 O O . THR D 2 30 ? 0.072 1.066 20.754 1.00 55.61 30 THR S O 1
ATOM 5956 N N . ASN D 2 31 ? -0.887 2.963 21.436 1.00 15.93 31 ASN S N 1
ATOM 5957 C CA . ASN D 2 31 ? -2.047 2.751 20.579 1.00 22.52 31 ASN S CA 1
ATOM 5958 C C . ASN D 2 31 ? -1.708 2.694 19.086 1.00 23.66 31 ASN S C 1
ATOM 5959 O O . ASN D 2 31 ? -2.483 3.123 18.235 1.00 32.06 31 ASN S O 1
ATOM 5964 N N . ILE D 2 32 ? -0.544 2.127 18.796 1.00 17.05 32 ILE S N 1
ATOM 5965 C CA . ILE D 2 32 ? -0.014 2.030 17.461 1.00 13.85 32 ILE S CA 1
ATOM 5966 C C . ILE D 2 32 ? -0.415 0.712 16.840 1.00 16.45 32 ILE S C 1
ATOM 5967 O O . ILE D 2 32 ? 0.056 -0.339 17.251 1.00 27.67 32 ILE S O 1
ATOM 5972 N N . ASN D 2 33 ? -1.303 0.779 15.858 1.00 25.42 33 ASN S N 1
ATOM 5973 C CA . ASN D 2 33 ? -1.683 -0.372 15.041 1.00 28.39 33 ASN S CA 1
ATOM 5974 C C . ASN D 2 33 ? -0.489 -1.296 14.760 1.00 32.38 33 ASN S C 1
ATOM 5975 O O . ASN D 2 33 ? 0.629 -0.824 14.500 1.00 32.90 33 ASN S O 1
ATOM 5980 N N . PRO D 2 34 ? -0.713 -2.619 14.824 1.00 22.65 34 PRO S N 1
ATOM 5981 C CA . PRO D 2 34 ? 0.423 -3.541 14.780 1.00 16.20 34 PRO S CA 1
ATOM 5982 C C . PRO D 2 34 ? 1.050 -3.543 13.395 1.00 20.53 34 PRO S C 1
ATOM 5983 O O . PRO D 2 34 ? 2.250 -3.796 13.272 1.00 20.89 34 PRO S O 1
ATOM 5987 N N . SER D 2 35 ? 0.247 -3.262 12.372 1.00 6.99 35 SER S N 1
ATOM 5988 C CA . SER D 2 35 ? 0.744 -3.161 11.005 1.00 16.31 35 SER S CA 1
ATOM 5989 C C . SER D 2 35 ? 1.874 -2.134 10.911 1.00 25.10 35 SER S C 1
ATOM 5990 O O . SER D 2 35 ? 2.916 -2.363 10.261 1.00 16.27 35 SER S O 1
ATOM 5993 N N . LYS D 2 36 ? 1.659 -1.004 11.584 1.00 28.28 36 LYS S N 1
ATOM 5994 C CA . LYS D 2 36 ? 2.647 0.069 11.652 1.00 29.23 36 LYS S CA 1
ATOM 5995 C C . LYS D 2 36 ? 3.844 -0.338 12.486 1.00 22.56 36 LYS S C 1
ATOM 5996 O O . LYS D 2 36 ? 4.981 -0.077 12.109 1.00 18.20 36 LYS S O 1
ATOM 6002 N N . LEU D 2 37 ? 3.582 -0.963 13.629 1.00 19.53 37 LEU S N 1
ATOM 6003 C CA . LEU D 2 37 ? 4.650 -1.564 14.413 1.00 23.97 37 LEU S CA 1
ATOM 6004 C C . LEU D 2 37 ? 5.488 -2.491 13.522 1.00 26.17 37 LEU S C 1
ATOM 6005 O O . LEU D 2 37 ? 6.717 -2.481 13.581 1.00 19.88 37 LEU S O 1
ATOM 6010 N N . LYS D 2 38 ? 4.808 -3.282 12.692 1.00 30.17 38 LYS S N 1
ATOM 6011 C CA . LYS D 2 38 ? 5.469 -4.234 11.807 1.00 36.47 38 LYS S CA 1
ATOM 6012 C C . LYS D 2 38 ? 6.363 -3.538 10.786 1.00 30.65 38 LYS S C 1
ATOM 6013 O O . LYS D 2 38 ? 7.536 -3.882 10.655 1.00 30.92 38 LYS S O 1
ATOM 6019 N N . ARG D 2 39 ? 5.815 -2.562 10.065 1.00 16.74 39 ARG S N 1
ATOM 6020 C CA . ARG D 2 39 ? 6.613 -1.811 9.091 1.00 23.82 39 ARG S CA 1
ATOM 6021 C C . ARG D 2 39 ? 7.778 -1.020 9.728 1.00 28.72 39 ARG S C 1
ATOM 6022 O O . ARG D 2 39 ? 8.811 -0.805 9.098 1.00 33.48 39 ARG S O 1
ATOM 6030 N N . ILE D 2 40 ? 7.612 -0.591 10.974 1.00 18.38 40 ILE S N 1
ATOM 6031 C CA . ILE D 2 40 ? 8.667 0.123 11.664 1.00 24.77 40 ILE S CA 1
ATOM 6032 C C . ILE D 2 40 ? 9.777 -0.832 12.038 1.00 31.20 40 ILE S C 1
ATOM 6033 O O . ILE D 2 40 ? 10.948 -0.486 11.955 1.00 38.17 40 ILE S O 1
ATOM 6038 N N . GLU D 2 41 ? 9.403 -2.034 12.463 1.00 41.90 41 GLU S N 1
ATOM 6039 C CA . GLU D 2 41 ? 10.380 -3.026 12.884 1.00 45.07 41 GLU S CA 1
ATOM 6040 C C . GLU D 2 41 ? 11.124 -3.579 11.688 1.00 54.42 41 GLU S C 1
ATOM 6041 O O . GLU D 2 41 ? 12.252 -4.045 11.813 1.00 65.11 41 GLU S O 1
ATOM 6047 N N . GLU D 2 42 ? 10.495 -3.525 10.524 1.00 51.74 42 GLU S N 1
ATOM 6048 C CA . GLU D 2 42 ? 11.189 -3.899 9.303 1.00 50.61 42 GLU S CA 1
ATOM 6049 C C . GLU D 2 42 ? 11.645 -2.652 8.552 1.00 59.87 42 GLU S C 1
ATOM 6050 O O . GLU D 2 42 ? 11.754 -2.659 7.329 1.00 64.65 42 GLU S O 1
ATOM 6056 N N . GLY D 2 43 ? 11.903 -1.583 9.306 1.00 64.25 43 GLY S N 1
ATOM 6057 C CA . GLY D 2 43 ? 12.419 -0.330 8.770 1.00 60.23 43 GLY S CA 1
ATOM 6058 C C . GLY D 2 43 ? 11.867 0.121 7.429 1.00 49.71 43 GLY S C 1
ATOM 6059 O O . GLY D 2 43 ? 12.619 0.428 6.508 1.00 44.13 43 GLY S O 1
ATOM 6060 N N . ASP D 2 44 ? 10.547 0.152 7.314 1.00 47.93 44 ASP S N 1
ATOM 6061 C CA . ASP D 2 44 ? 9.909 0.648 6.107 1.00 53.43 44 ASP S CA 1
ATOM 6062 C C . ASP D 2 44 ? 9.045 1.846 6.448 1.00 50.15 44 ASP S C 1
ATOM 6063 O O . ASP D 2 44 ? 7.816 1.736 6.576 1.00 35.47 44 ASP S O 1
ATOM 6068 N N . LEU D 2 45 ? 9.696 2.994 6.588 1.00 49.90 45 LEU S N 1
ATOM 6069 C CA . LEU D 2 45 ? 9.008 4.188 7.028 1.00 43.01 45 LEU S CA 1
ATOM 6070 C C . LEU D 2 45 ? 8.438 5.005 5.870 1.00 42.97 45 LEU S C 1
ATOM 6071 O O . LEU D 2 45 ? 7.389 5.626 6.007 1.00 44.69 45 LEU S O 1
ATOM 6076 N N . LYS D 2 46 ? 9.112 4.994 4.726 1.00 40.98 46 LYS S N 1
ATOM 6077 C CA . LYS D 2 46 ? 8.640 5.763 3.580 1.00 38.66 46 LYS S CA 1
ATOM 6078 C C . LYS D 2 46 ? 7.121 5.679 3.462 1.00 35.08 46 LYS S C 1
ATOM 6079 O O . LYS D 2 46 ? 6.552 4.590 3.374 1.00 33.21 46 LYS S O 1
ATOM 6085 N N . GLY D 2 47 ? 6.464 6.832 3.483 1.00 42.18 47 GLY S N 1
ATOM 6086 C CA . GLY D 2 47 ? 5.019 6.885 3.312 1.00 43.76 47 GLY S CA 1
ATOM 6087 C C . GLY D 2 47 ? 4.202 6.140 4.355 1.00 28.00 47 GLY S C 1
ATOM 6088 O O . GLY D 2 47 ? 3.036 5.847 4.134 1.00 24.58 47 GLY S O 1
ATOM 6089 N N . LEU D 2 48 ? 4.823 5.830 5.487 1.00 23.49 48 LEU S N 1
ATOM 6090 C CA . LEU D 2 48 ? 4.146 5.194 6.616 1.00 27.65 48 LEU S CA 1
ATOM 6091 C C . LEU D 2 48 ? 2.981 6.060 7.067 1.00 38.17 48 LEU S C 1
ATOM 6092 O O . LEU D 2 48 ? 1.826 5.794 6.737 1.00 42.90 48 LEU S O 1
ATOM 6097 N N . ASP D 2 49 ? 3.305 7.092 7.844 1.00 41.64 49 ASP S N 1
ATOM 6098 C CA . ASP D 2 49 ? 2.370 8.167 8.163 1.00 37.00 49 ASP S CA 1
ATOM 6099 C C . ASP D 2 49 ? 3.048 9.530 7.995 1.00 45.21 49 ASP S C 1
ATOM 6100 O O . ASP D 2 49 ? 4.222 9.610 7.617 1.00 61.43 49 ASP S O 1
ATOM 6105 N N . ALA D 2 50 ? 2.314 10.601 8.268 1.00 29.02 50 ALA S N 1
ATOM 6106 C CA . ALA D 2 50 ? 2.885 11.936 8.175 1.00 20.78 50 ALA S CA 1
ATOM 6107 C C . ALA D 2 50 ? 4.069 12.085 9.137 1.00 32.50 50 ALA S C 1
ATOM 6108 O O . ALA D 2 50 ? 3.990 11.675 10.298 1.00 37.68 50 ALA S O 1
ATOM 6110 N N . GLU D 2 51 ? 5.157 12.681 8.652 1.00 31.43 51 GLU S N 1
ATOM 6111 C CA . GLU D 2 51 ? 6.422 12.697 9.383 1.00 28.09 51 GLU S CA 1
ATOM 6112 C C . GLU D 2 51 ? 6.268 12.957 10.869 1.00 34.98 51 GLU S C 1
ATOM 6113 O O . GLU D 2 51 ? 6.791 12.208 11.691 1.00 45.04 51 GLU S O 1
ATOM 6119 N N . VAL D 2 52 ? 5.566 14.026 11.217 1.00 33.81 52 VAL S N 1
ATOM 6120 C CA . VAL D 2 52 ? 5.430 14.400 12.617 1.00 27.22 52 VAL S CA 1
ATOM 6121 C C . VAL D 2 52 ? 4.937 13.238 13.462 1.00 25.05 52 VAL S C 1
ATOM 6122 O O . VAL D 2 52 ? 5.378 13.043 14.591 1.00 22.77 52 VAL S O 1
ATOM 6126 N N . TYR D 2 53 ? 4.024 12.461 12.898 1.00 26.66 53 TYR S N 1
ATOM 6127 C CA . TYR D 2 53 ? 3.503 11.288 13.577 1.00 27.38 53 TYR S CA 1
ATOM 6128 C C . TYR D 2 53 ? 4.507 10.134 13.643 1.00 33.78 53 TYR S C 1
ATOM 6129 O O . TYR D 2 53 ? 4.704 9.527 14.703 1.00 34.42 53 TYR S O 1
ATOM 6138 N N . ILE D 2 54 ? 5.124 9.820 12.505 1.00 24.86 54 ILE S N 1
ATOM 6139 C CA . ILE D 2 54 ? 6.151 8.786 12.473 1.00 21.66 54 ILE S CA 1
ATOM 6140 C C . ILE D 2 54 ? 7.071 8.935 13.666 1.00 25.20 54 ILE S C 1
ATOM 6141 O O . ILE D 2 54 ? 7.397 7.948 14.314 1.00 11.05 54 ILE S O 1
ATOM 6146 N N . LYS D 2 55 ? 7.487 10.171 13.953 1.00 29.78 55 LYS S N 1
ATOM 6147 C CA . LYS D 2 55 ? 8.319 10.443 15.124 1.00 23.98 55 LYS S CA 1
ATOM 6148 C C . LYS D 2 55 ? 7.598 10.034 16.385 1.00 30.26 55 LYS S C 1
ATOM 6149 O O . LYS D 2 55 ? 8.130 9.241 17.156 1.00 47.19 55 LYS S O 1
ATOM 6155 N N . SER D 2 56 ? 6.394 10.564 16.598 1.00 20.24 56 SER S N 1
ATOM 6156 C CA . SER D 2 56 ? 5.604 10.203 17.782 1.00 14.40 56 SER S CA 1
ATOM 6157 C C . SER D 2 56 ? 5.551 8.678 17.938 1.00 20.13 56 SER S C 1
ATOM 6158 O O . SER D 2 56 ? 5.647 8.161 19.047 1.00 22.55 56 SER S O 1
ATOM 6161 N N . TYR D 2 57 ? 5.412 7.951 16.832 1.00 21.04 57 TYR S N 1
ATOM 6162 C CA . TYR D 2 57 ? 5.455 6.491 16.915 1.00 22.64 57 TYR S CA 1
ATOM 6163 C C . TYR D 2 57 ? 6.808 6.030 17.388 1.00 21.02 57 TYR S C 1
ATOM 6164 O O . TYR D 2 57 ? 6.917 5.361 18.409 1.00 24.45 57 TYR S O 1
ATOM 6173 N N . ILE D 2 58 ? 7.836 6.404 16.639 1.00 10.89 58 ILE S N 1
ATOM 6174 C CA . ILE D 2 58 ? 9.189 6.028 16.977 1.00 21.33 58 ILE S CA 1
ATOM 6175 C C . ILE D 2 58 ? 9.498 6.332 18.430 1.00 25.96 58 ILE S C 1
ATOM 6176 O O . ILE D 2 58 ? 10.311 5.654 19.051 1.00 36.46 58 ILE S O 1
ATOM 6181 N N . LYS D 2 59 ? 8.821 7.329 18.983 1.00 20.59 59 LYS S N 1
ATOM 6182 C CA . LYS D 2 59 ? 9.109 7.770 20.340 1.00 27.39 59 LYS S CA 1
ATOM 6183 C C . LYS D 2 59 ? 8.274 7.051 21.400 1.00 28.27 59 LYS S C 1
ATOM 6184 O O . LYS D 2 59 ? 8.768 6.746 22.484 1.00 30.84 59 LYS S O 1
ATOM 6190 N N . ARG D 2 60 ? 7.011 6.783 21.091 1.00 26.83 60 ARG S N 1
ATOM 6191 C CA . ARG D 2 60 ? 6.122 6.155 22.061 1.00 34.59 60 ARG S CA 1
ATOM 6192 C C . ARG D 2 60 ? 6.480 4.694 22.168 1.00 39.94 60 ARG S C 1
ATOM 6193 O O . ARG D 2 60 ? 6.372 4.075 23.229 1.00 35.68 60 ARG S O 1
ATOM 6201 N N . TYR D 2 61 ? 6.903 4.152 21.036 1.00 39.11 61 TYR S N 1
ATOM 6202 C CA . TYR D 2 61 ? 7.314 2.777 20.956 1.00 34.69 61 TYR S CA 1
ATOM 6203 C C . TYR D 2 61 ? 8.601 2.640 21.747 1.00 38.10 61 TYR S C 1
ATOM 6204 O O . TYR D 2 61 ? 8.764 1.700 22.522 1.00 41.35 61 TYR S O 1
ATOM 6213 N N . SER D 2 62 ? 9.510 3.593 21.551 1.00 36.19 62 SER S N 1
ATOM 6214 C CA . SER D 2 62 ? 10.786 3.606 22.262 1.00 32.11 62 SER S CA 1
ATOM 6215 C C . SER D 2 62 ? 10.593 3.669 23.755 1.00 30.90 62 SER S C 1
ATOM 6216 O O . SER D 2 62 ? 11.272 2.972 24.502 1.00 28.94 62 SER S O 1
ATOM 6219 N N . GLU D 2 63 ? 9.676 4.526 24.186 1.00 31.72 63 GLU S N 1
ATOM 6220 C CA . GLU D 2 63 ? 9.396 4.682 25.604 1.00 34.82 63 GLU S CA 1
ATOM 6221 C C . GLU D 2 63 ? 8.754 3.410 26.171 1.00 38.87 63 GLU S C 1
ATOM 6222 O O . GLU D 2 63 ? 9.154 2.921 27.227 1.00 48.68 63 GLU S O 1
ATOM 6228 N N . PHE D 2 64 ? 7.789 2.856 25.448 1.00 32.08 64 PHE S N 1
ATOM 6229 C CA . PHE D 2 64 ? 7.158 1.595 25.836 1.00 39.32 64 PHE S CA 1
ATOM 6230 C C . PHE D 2 64 ? 8.142 0.502 26.231 1.00 46.53 64 PHE S C 1
ATOM 6231 O O . PHE D 2 64 ? 8.154 0.062 27.382 1.00 58.00 64 PHE S O 1
ATOM 6239 N N . LEU D 2 65 ? 8.933 0.037 25.265 1.00 41.57 65 LEU S N 1
ATOM 6240 C CA . LEU D 2 65 ? 9.983 -0.935 25.550 1.00 48.09 65 LEU S CA 1
ATOM 6241 C C . LEU D 2 65 ? 11.285 -0.227 25.930 1.00 60.94 65 LEU S C 1
ATOM 6242 O O . LEU D 2 65 ? 12.200 -0.088 25.114 1.00 61.03 65 LEU S O 1
ATOM 6247 N N . GLU D 2 66 ? 11.332 0.207 27.191 1.00 64.78 66 GLU S N 1
ATOM 6248 C CA . GLU D 2 66 ? 12.397 1.037 27.760 1.00 62.64 66 GLU S CA 1
ATOM 6249 C C . GLU D 2 66 ? 13.666 1.224 26.915 1.00 54.28 66 GLU S C 1
ATOM 6250 O O . GLU D 2 66 ? 14.691 0.610 27.180 1.00 43.51 66 GLU S O 1
ATOM 6256 N N . LEU D 2 67 ? 13.595 2.097 25.915 1.00 57.65 67 LEU S N 1
ATOM 6257 C CA . LEU D 2 67 ? 14.763 2.441 25.111 1.00 52.77 67 LEU S CA 1
ATOM 6258 C C . LEU D 2 67 ? 14.990 3.947 25.127 1.00 67.74 67 LEU S C 1
ATOM 6259 O O . LEU D 2 67 ? 14.083 4.715 25.460 1.00 70.44 67 LEU S O 1
ATOM 6264 N N . SER D 2 68 ? 16.200 4.370 24.770 1.00 70.92 68 SER S N 1
ATOM 6265 C CA . SER D 2 68 ? 16.492 5.794 24.666 1.00 66.44 68 SER S CA 1
ATOM 6266 C C . SER D 2 68 ? 15.752 6.378 23.469 1.00 61.70 68 SER S C 1
ATOM 6267 O O . SER D 2 68 ? 16.073 6.069 22.316 1.00 59.86 68 SER S O 1
ATOM 6270 N N . PRO D 2 69 ? 14.747 7.224 23.739 1.00 50.41 69 PRO S N 1
ATOM 6271 C CA . PRO D 2 69 ? 13.929 7.776 22.659 1.00 40.71 69 PRO S CA 1
ATOM 6272 C C . PRO D 2 69 ? 14.771 8.640 21.728 1.00 48.29 69 PRO S C 1
ATOM 6273 O O . PRO D 2 69 ? 14.515 8.675 20.526 1.00 52.51 69 PRO S O 1
ATOM 6277 N N . ASP D 2 70 ? 15.773 9.315 22.284 1.00 50.59 70 ASP S N 1
ATOM 6278 C CA . ASP D 2 70 ? 16.699 10.120 21.494 1.00 52.57 70 ASP S CA 1
ATOM 6279 C C . ASP D 2 70 ? 17.482 9.281 20.475 1.00 49.71 70 ASP S C 1
ATOM 6280 O O . ASP D 2 70 ? 17.362 9.477 19.265 1.00 48.86 70 ASP S O 1
ATOM 6285 N N . GLU D 2 71 ? 18.293 8.353 20.967 1.00 44.80 71 GLU S N 1
ATOM 6286 C CA . GLU D 2 71 ? 19.136 7.569 20.087 1.00 60.16 71 GLU S CA 1
ATOM 6287 C C . GLU D 2 71 ? 18.301 7.015 18.937 1.00 59.39 71 GLU S C 1
ATOM 6288 O O . GLU D 2 71 ? 18.677 7.127 17.763 1.00 57.84 71 GLU S O 1
ATOM 6294 N N . MET D 2 72 ? 17.154 6.436 19.280 1.00 54.44 72 MET S N 1
ATOM 6295 C CA . MET D 2 72 ? 16.250 5.889 18.279 1.00 53.26 72 MET S CA 1
ATOM 6296 C C . MET D 2 72 ? 15.925 6.939 17.232 1.00 47.91 72 MET S C 1
ATOM 6297 O O . MET D 2 72 ? 16.211 6.762 16.051 1.00 40.83 72 MET S O 1
ATOM 6302 N N . LEU D 2 73 ? 15.323 8.037 17.675 1.00 49.82 73 LEU S N 1
ATOM 6303 C CA . LEU D 2 73 ? 15.038 9.144 16.781 1.00 54.88 73 LEU S CA 1
ATOM 6304 C C . LEU D 2 73 ? 16.232 9.432 15.871 1.00 61.71 73 LEU S C 1
ATOM 6305 O O . LEU D 2 73 ? 16.073 9.540 14.659 1.00 63.86 73 LEU S O 1
ATOM 6310 N N . LYS D 2 74 ? 17.426 9.534 16.452 1.00 59.21 74 LYS S N 1
ATOM 6311 C CA . LYS D 2 74 ? 18.621 9.872 15.678 1.00 55.39 74 LYS S CA 1
ATOM 6312 C C . LYS D 2 74 ? 18.818 8.961 14.467 1.00 48.27 74 LYS S C 1
ATOM 6313 O O . LYS D 2 74 ? 19.188 9.427 13.383 1.00 30.78 74 LYS S O 1
ATOM 6319 N N . LEU D 2 75 ? 18.577 7.666 14.653 1.00 51.45 75 LEU S N 1
ATOM 6320 C CA . LEU D 2 75 ? 18.580 6.727 13.532 1.00 61.28 75 LEU S CA 1
ATOM 6321 C C . LEU D 2 75 ? 17.509 7.071 12.494 1.00 66.98 75 LEU S C 1
ATOM 6322 O O . LEU D 2 75 ? 17.749 6.978 11.287 1.00 70.98 75 LEU S O 1
ATOM 6327 N N . TYR D 2 76 ? 16.325 7.457 12.968 1.00 60.80 76 TYR S N 1
ATOM 6328 C CA . TYR D 2 76 ? 15.261 7.886 12.072 1.00 56.41 76 TYR S CA 1
ATOM 6329 C C . TYR D 2 76 ? 15.653 9.183 11.366 1.00 58.51 76 TYR S C 1
ATOM 6330 O O . TYR D 2 76 ? 15.553 9.297 10.141 1.00 49.74 76 TYR S O 1
ATOM 6339 N N . GLU D 2 77 ? 16.103 10.154 12.157 1.00 65.53 77 GLU S N 1
ATOM 6340 C CA . GLU D 2 77 ? 16.450 11.482 11.660 1.00 65.32 77 GLU S CA 1
ATOM 6341 C C . GLU D 2 77 ? 17.555 11.372 10.614 1.00 62.04 77 GLU S C 1
ATOM 6342 O O . GLU D 2 77 ? 17.730 12.255 9.776 1.00 67.16 77 GLU S O 1
ATOM 6348 N N . GLU D 2 78 ? 18.299 10.277 10.666 1.00 58.45 78 GLU S N 1
ATOM 6349 C CA . GLU D 2 78 ? 19.183 9.933 9.570 1.00 60.21 78 GLU S CA 1
ATOM 6350 C C . GLU D 2 78 ? 18.357 9.283 8.463 1.00 64.70 78 GLU S C 1
ATOM 6351 O O . GLU D 2 78 ? 18.815 8.374 7.786 1.00 57.70 78 GLU S O 1
ATOM 6357 N N . GLY D 2 79 ? 17.115 9.745 8.320 1.00 69.18 79 GLY S N 1
ATOM 6358 C CA . GLY D 2 79 ? 16.322 9.492 7.133 1.00 67.13 79 GLY S CA 1
ATOM 6359 C C . GLY D 2 79 ? 16.749 10.565 6.152 1.00 74.82 79 GLY S C 1
ATOM 6360 O O . GLY D 2 79 ? 16.245 10.659 5.033 1.00 66.29 79 GLY S O 1
ATOM 6361 N N . LYS D 2 80 ? 17.699 11.384 6.606 1.00 85.06 80 LYS S N 1
ATOM 6362 C CA . LYS D 2 80 ? 18.351 12.393 5.780 1.00 86.32 80 LYS S CA 1
ATOM 6363 C C . LYS D 2 80 ? 19.050 11.726 4.605 1.00 89.81 80 LYS S C 1
ATOM 6364 O O . LYS D 2 80 ? 19.649 12.392 3.760 1.00 85.55 80 LYS S O 1
ATOM 6370 N N . GLU D 2 81 ? 18.968 10.400 4.569 1.00 101.88 81 GLU S N 1
ATOM 6371 C CA . GLU D 2 81 ? 19.477 9.614 3.453 1.00 117.53 81 GLU S CA 1
ATOM 6372 C C . GLU D 2 81 ? 18.411 9.435 2.366 1.00 122.96 81 GLU S C 1
ATOM 6373 O O . GLU D 2 81 ? 18.536 8.564 1.505 1.00 127.04 81 GLU S O 1
ATOM 6379 N N . GLU D 2 82 ? 17.361 10.252 2.416 1.00 119.37 82 GLU S N 1
ATOM 6380 C CA . GLU D 2 82 ? 16.383 10.304 1.332 1.00 112.65 82 GLU S CA 1
ATOM 6381 C C . GLU D 2 82 ? 16.655 11.503 0.429 1.00 106.49 82 GLU S C 1
ATOM 6382 O O . GLU D 2 82 ? 16.557 11.404 -0.796 1.00 101.31 82 GLU S O 1
ATOM 6388 N N . VAL D 2 83 ? 16.986 12.636 1.046 1.00 108.15 83 VAL S N 1
ATOM 6389 C CA . VAL D 2 83 ? 17.220 13.884 0.319 1.00 109.45 83 VAL S CA 1
ATOM 6390 C C . VAL D 2 83 ? 18.071 13.607 -0.919 1.00 100.38 83 VAL S C 1
ATOM 6391 O O . VAL D 2 83 ? 17.822 14.148 -2.002 1.00 97.80 83 VAL S O 1
ATOM 6395 N N . ALA D 2 84 ? 19.058 12.734 -0.751 1.00 88.16 84 ALA S N 1
ATOM 6396 C CA . ALA D 2 84 ? 19.886 12.292 -1.855 1.00 80.07 84 ALA S CA 1
ATOM 6397 C C . ALA D 2 84 ? 19.162 11.202 -2.646 1.00 69.74 84 ALA S C 1
ATOM 6398 O O . ALA D 2 84 ? 18.281 11.488 -3.460 1.00 63.03 84 ALA S O 1
#

Organism: Thermotoga maritima (strain ATCC 43589 / DSM 3109 / JCM 10099 / NBRC 100826 / MSB8) (NCBI:txid243274)

CATH classification: 3.30.420.40 (+2 more: 3.30.420.40, 3.90.640.10)

InterPro domains:
  IPR004753 Cell shape determining protein MreB [MF_02207] (3-334)
  IPR004753 Cell shape determining protein MreB [PR01652] (41-59)
  IPR004753 Cell shape determining protein MreB [PR01652] (61-84)
  IPR004753 Cell shape determining protein MreB [PR01652] (124-143)
  IPR004753 Cell shape determining protein MreB [PR01652] (179-199)
  IPR004753 Cell shape determining protein MreB [PR01652] (294-320)
  IPR004753 Cell shape determining protein MreB [TIGR00904] (4-330)
  IPR004753 Cell shape determining protein MreB [cd10225] (5-323)
  IPR043129 ATPase, nucleotide binding domain [SSF53067] (3-138)
  IPR043129 ATPase, nucleotide binding domain [SSF53067] (141-324)
  IPR056546 MreB/MamK-like [PF06723] (4-330)

Solvent-accessible surface area: 38791 Å² total; per-residue (Å²): 110,167,54,14,0,0,0,19,16,18,28,55,57,0,8,0,18,9,84,86,159,18,58,40,5,78,11,14,2,2,1,0,17,26,55,125,108,48,97,78,70,74,10,0,81,79,0,56,75,50,30,42,178,63,82,98,76,20,124,51,44,95,1,8,195,41,28,34,22,69,63,79,90,15,0,15,36,0,2,102,53,0,0,73,109,6,22,55,57,189,24,150,83,108,0,54,0,0,0,7,1,21,18,47,18,74,54,123,52,25,115,28,8,0,59,0,0,56,104,3,11,2,25,94,0,22,0,0,37,27,0,14,0,0,0,8,3,8,106,5,62,1,77,29,91,37,0,0,0,0,0,7,0,23,14,4,26,0,1,0,0,0,0,12,81,8,36,29,38,12,100,40,40,43,89,56,0,2,59,28,0,18,93,11,0,42,79,32,0,117,122,79,62,174,0,38,16,38,114,112,30,0,82,97,0,22,117,68,1,0,0,0,58,64,51,168,133,10,57,105,44,94,8,69,3,71,10,78,13,106,79,77,56,109,98,100,154,9,64,0,84,0,27,47,1,33,137,23,0,85,77,18,0,87,30,5,6,98,6,0,86,64,0,25,140,106,9,24,99,110,15,34,71,44,1,58,30,12,0,0,0,2,1,6,34,3,0,81,0,82,14,2,26,50,9,4,64,134,61,29,60,11,21,5,19,76,9,123,62,30,90,31,2,8,0,35,0,0,0,73,0,10,87,73,92,90,4,29,153,123,32,38,40,18,73,142,16,2,0,0,15,11,14,32,47,59,0,11,0,22,10,94,89,137,16,57,47,2,93,19,36,0,18,3,0,27,41,33,146,96,67,75,73,80,45,24,1,80,75,1,106,80,44,50,71,144,44,92,81,92,12,136,30,86,112,8,5,122,99,4,39,32,44,53,178,71,39,14,24,40,5,0,108,53,1,0,32,102,5,18,73,51,137,74,156,164,80,4,86,0,0,0,4,0,10,19,36,22,63,105,120,74,36,164,50,20,7,90,4,0,53,118,2,20,8,49,66,0,18,1,0,32,30,0,4,0,0,0,0,7,20,88,0,52,0,50,79,89,38,0,1,0,0,0,2,0,15,24,1,15,0,0,0,0,0,0,9,103,5,57,36,62,20,90,54,42,38,133,58,0,4,31,32,1,4,113,14,1,44,83,40,0,120,116,69,62,144,0,40,13,43,103,186,30,0,67,88,0,32,124,66,0,0,0,0,46,80,46,118,108,14,53,104,33,52,5,33,2,73,11,85,12,92,71,84,48,117,105,91,121,12,64,0,100,0,23,43,2,38,137,22,0,101,87,21,0,70,32,0,5,98,6,0,85,55,0,25,145,86,9,45,103,117,18,30,70,38,0,60,25,8,0,0,0,1,0,5,35,4,1,90,4,80,9,0,36,68,6,0,80,131,66,31,57,9,16,21,19,74,13,130,86,22,112,20,0,6,0,26,0,0,0,70,0,8,81,54,86,90,0,10,152,106,30,56,33,24,82,36,107,73,21,108,70,0,0,118,48,0,86,143,29,12,121,120,100,243,29,80,36,106,50,0,10,129,150,12,70,10,63,39,67,39,0,82,73,0,6,82,8,68,1,155,61,18,29,8,59,19,0,6,28,7,0,0,74,25,0,0,100,49,5,126,25,37,40,104,113,15,49,137,18,8,63,47,0,101,124,53,49,51,155,126,120,208,131,72,37,143,93,0,0,84,25,0,102,106,48,19,103,133,108,198,40,44,47,98,58,0,12,121,135,14,66,0,66,37,67,42,0,107,73,0,9,91,14,60,1,174,73,19,22,4,97,17,1,10,39,12,0,0,88,25,0,0,89,47,1,137,31,49,38,107,84,5,48,142,32,18,100,45,15,160,81,138,134,124

Foldseek 3Di:
DPWAWEWEDALFWIWIATPPPGGLDTWGQKWKAFPPPRHGDDGTNVRVVVCVVCVPGTDIDRQCPFFAGDPLVVLLVNLLVVQVSRCPVVHDAAYEYEYEGADPDDVVSVVSVQVSNVSSRHPKYFYDHLVLLLCVLVPNPLLAQAWAWEWAAECRKIKIFIGGRLDTDFIDIDGFHNVVLLVLQQVLCCPPQVWGDDDVQSNVCQVQQFAQDDDPVNQARKDKDWTARPVPRHIDMDIDGSVSSNVRNNVRCVVSLVRNLVGLVPDDVSNNVSCLVPHYEYAYPRRPGHCSQVVSCVRNVRHYHYDPHRHRSSRSSSRSCVVVVVSVVVTDMDD/DAKEWDLAQFWIFMQDPPPGTPGTWTQKWKDFPDDPDTDDGTDVSVVCCVPPVDRIDMDRCQDLFFNDHDLVVLVNLLVVLQVVVVHHDQDAYEYQYEGAPPDDVVVVVSNQVSNVSSGHPKYFYDYQQLLLDLLLPDPLLAQAKAWEWAAEQQKTKTFIGGNLDTDFIDIDRAHQVVLLVQQQVLCCVPPQWGDDSVQSNVCCVQQFAADDDPVSQVTKDKDWTQRRPPRDIDIGMDGSVSSNVRSNVRCVVSLVRNVVGLVPDDPSNNVSCLVVFHEYAYPRSNGHCSQVVSCVSPVGHYDYRPHRHSSNRSSSRCVVPVVVSRVPTDMDD/DVLQQVLLCVLVVQQVVDPHDLVNLCVQVVHDSVLSVCSNNSNPPPSDDPVVVLVVLLSSQVVTVHDSVVNSVSVVVVVVVVVVVPD/DLLQVLLCVLVVLQVVDPHDLVVLCVVVVDRSVLNVCSNNRNCVVSDDPVVNLVCLQSSCVVSVHDSVVSVVSVVVVVVVVD